Protein 4U3E (pdb70)

InterPro domains:
  IPR012833 Ribonucleoside-triphosphate reductase, anaerobic [PF13597] (77-644)
  IPR012833 Ribonucleoside-triphosphate reductase, anaerobic [TIGR02827] (26-643)
  IPR012833 Ribonucleoside-triphosphate reductase, anaerobic [cd01675] (57-625)

Radius of gyration: 32.03 Å; Cα contacts (8 Å, |Δi|>4): 2270; chains: 2; bounding box: 77×64×97 Å

Secondary structure (DSSP, 8-state):
-EE-----EE----HHHHH--HHHHHH--------SGGG-HHHHHHHHHTHHHHHHHH-TTHHHH---HHHHHHHTTHHHHHHHHHHHHHH-----HHHHHHHHHHHHHTSEEETTGGGTT---EEE--SHHHHHH-STT--SS-PPPP-SHHHHHHHHHHH--GGGS-SS-EEETTTTT--HHHHHHHHHTSS-GGGHHHHHHHHHHHHHHHTTS-SSSSS---EEEEEE-HHHHHHHTTT-B-TTS-BGGGGHHHHHHHHHHHHHHHHHHHHH----SEEEEEEEEETTEETTHHHHHHHHHH-----EEEEEES--GGGTT---------SS-PPTTEEEEEEEEEEHHHHHHHHTT-HHHHHHHHHHHHHHHHHHHHHHHHHHHHHHHTT--HHHHTT--GGGEEEEEEEE-HHHHHH---EEEETTEEEE-HHHHHHHHHHHHHHHHHHHHHHHHHSS-EEEEE---TTHHHHHHHHHHHHHGGG---SS--SSSS----B-HHHHHHHHHHHTGGGTT---EEEE-SS--S-HHHHH---------EEEE---EEETT--EESSSB-TTT-PBEEEE---SSS---HHHHHHHHHHHHSPPPP---TTTT-/--EE--EE----HHHHH--HHHHHH--------SGGG-HHHHHHHHHTTTTS----HHHHHHHTTHHHHHHHHHHHHHH-----HHHHHHHHHHHHHTSEEETTGGGTT---EEE--SHHHHHH-STT--SS-PPPP-SHHHHHHHHHHH--GGGS-SS-EEETTTTT--HHHHHHHHTT-S-GGGHHHHHHHHHHHHHHHTTS-SSSSS---EEEEEE-HHHHHHHTTT-B-TTS-BGGGGHHHHHHHHHHHHHHHHHHHHH----SEEEEEEEEETTEETTHHHHHHHHHH-----EEEEEES--TTT--------SS-PPTTEEEEEEEEEEHHHHHHHHTT-HHHHHHHHHHHHHHHHHHHHHHHHHHHHHHHTT--HHHHTT--GGGEEEEEEEE-HHHHHH---EEEETTEEEE-HHHHHHHHHHHHHHHHHHHHHHHHHSS-EEEEE---TTHHHHHHHHHHHHHGGG---SS--SSSS----B-HHHHHHHHHHHTGGGTT---EEEEBSS--S-HHHHH---------EEEE-PPEE-TT--EESSSB-TTT-PBP-EE---SSS---GGGS-HHIIIIIGGG---BS--

B-factor: mean 24.97, std 10.68, range [9.98, 95.27]

Solvent-accessible surface area: 43387 Å² total

Organism: Thermotoga maritima (strain ATCC 43589 / DSM 3109 / JCM 10099 / NBRC 100826 / MSB8) (NCBI:txid243274)

Structure (mmCIF, N/CA/C/O backbone):
data_4U3E
#
_entry.id   4U3E
#
_cell.length_a   78.313
_cell.length_b   98.768
_cell.length_c   86.556
_cell.angle_alpha   90.00
_cell.angle_beta   111.72
_cell.angle_gamma   90.00
#
_symmetry.space_group_name_H-M   'P 1 21 1'
#
loop_
_entity.id
_entity.type
_entity.pdbx_description
1 polymer 'Ribonucleoside triphosphate reductase'
2 non-polymer 'ZINC ION'
3 non-polymer 'CITRIC ACID'
4 non-polymer GLYCEROL
5 non-polymer 'SODIUM ION'
6 non-polymer 'ACETATE ION'
7 water water
#
loop_
_atom_site.group_PDB
_atom_site.id
_atom_site.type_symbol
_atom_site.label_atom_id
_atom_site.label_alt_id
_atom_site.label_comp_id
_atom_site.label_asym_id
_atom_site.label_entity_id
_atom_site.label_seq_id
_atom_site.pdbx_PDB_ins_code
_atom_site.Cartn_x
_atom_site.Cartn_y
_atom_site.Cartn_z
_atom_site.occupancy
_atom_site.B_iso_or_equiv
_atom_site.auth_seq_id
_atom_site.auth_comp_id
_atom_site.auth_asym_id
_atom_site.auth_atom_id
_atom_site.pdbx_PDB_model_num
ATOM 1 N N . SER A 1 12 ? -33.406 0.660 -20.322 1.00 37.34 -8 SER A N 1
ATOM 2 C CA . SER A 1 12 ? -32.280 1.512 -19.955 1.00 32.06 -8 SER A CA 1
ATOM 3 C C . SER A 1 12 ? -31.779 2.304 -21.159 1.00 26.91 -8 SER A C 1
ATOM 4 O O . SER A 1 12 ? -32.205 2.070 -22.290 1.00 23.09 -8 SER A O 1
ATOM 7 N N . GLY A 1 13 ? -30.866 3.236 -20.910 1.00 22.55 -7 GLY A N 1
ATOM 8 C CA . GLY A 1 13 ? -30.399 4.125 -21.955 1.00 23.77 -7 GLY A CA 1
ATOM 9 C C . GLY A 1 13 ? -31.423 5.217 -22.199 1.00 23.50 -7 GLY A C 1
ATOM 10 O O . GLY A 1 13 ? -32.037 5.732 -21.253 1.00 24.04 -7 GLY A O 1
ATOM 11 N N . LEU A 1 14 ? -31.623 5.562 -23.466 1.00 19.87 -6 LEU A N 1
ATOM 12 C CA . LEU A 1 14 ? -32.582 6.604 -23.819 1.00 21.15 -6 LEU A CA 1
ATOM 13 C C . LEU A 1 14 ? -34.014 6.101 -23.677 1.00 24.49 -6 LEU A C 1
ATOM 14 O O . LEU A 1 14 ? -34.404 5.122 -24.314 1.00 24.93 -6 LEU A O 1
ATOM 19 N N . VAL A 1 15 ? -34.788 6.779 -22.831 1.00 23.28 -5 VAL A N 1
ATOM 20 C CA . VAL A 1 15 ? -36.172 6.404 -22.562 1.00 27.92 -5 VAL A CA 1
ATOM 21 C C . VAL A 1 15 ? -37.127 7.545 -22.891 1.00 29.32 -5 VAL A C 1
ATOM 22 O O . VAL A 1 15 ? -37.119 8.574 -22.214 1.00 26.63 -5 VAL A O 1
ATOM 26 N N . GLY A 1 18 ? -44.852 10.059 -22.750 1.00 55.19 -2 GLY A N 1
ATOM 27 C CA . GLY A 1 18 ? -44.797 11.026 -23.831 1.00 57.67 -2 GLY A CA 1
ATOM 28 C C . GLY A 1 18 ? -44.078 12.289 -23.407 1.00 59.51 -2 GLY A C 1
ATOM 29 O O . GLY A 1 18 ? -44.406 12.869 -22.371 1.00 61.91 -2 GLY A O 1
ATOM 30 N N . SER A 1 19 ? -43.109 12.709 -24.220 1.00 63.44 -1 SER A N 1
ATOM 31 C CA . SER A 1 19 ? -42.185 13.797 -23.890 1.00 65.30 -1 SER A CA 1
ATOM 32 C C . SER A 1 19 ? -41.347 13.425 -22.665 1.00 68.34 -1 SER A C 1
ATOM 33 O O . SER A 1 19 ? -41.400 12.288 -22.194 1.00 73.16 -1 SER A O 1
ATOM 36 N N . HIS A 1 20 ? -40.561 14.382 -22.176 1.00 65.38 0 HIS A N 1
ATOM 37 C CA . HIS A 1 20 ? -39.760 14.214 -20.960 1.00 59.55 0 HIS A CA 1
ATOM 38 C C . HIS A 1 20 ? -38.769 13.074 -21.084 1.00 56.00 0 HIS A C 1
ATOM 39 O O . HIS A 1 20 ? -38.755 12.137 -20.285 1.00 61.03 0 HIS A O 1
ATOM 54 N N . LYS A 1 22 ? -35.594 10.897 -20.822 1.00 30.61 2 LYS A N 1
ATOM 55 C CA . LYS A 1 22 ? -34.548 10.695 -19.829 1.00 28.41 2 LYS A CA 1
ATOM 56 C C . LYS A 1 22 ? -33.520 9.689 -20.318 1.00 20.74 2 LYS A C 1
ATOM 57 O O . LYS A 1 22 ? -33.765 8.932 -21.258 1.00 21.16 2 LYS A O 1
ATOM 63 N N . VAL A 1 23 ? -32.362 9.702 -19.675 1.00 18.60 3 VAL A N 1
ATOM 64 C CA . VAL A 1 23 ? -31.349 8.688 -19.893 1.00 21.49 3 VAL A CA 1
ATOM 65 C C . VAL A 1 23 ? -31.164 7.925 -18.593 1.00 22.54 3 VAL A C 1
ATOM 66 O O . VAL A 1 23 ? -30.953 8.522 -17.538 1.00 23.74 3 VAL A O 1
ATOM 70 N N . GLN A 1 24 ? -31.280 6.605 -18.669 1.00 21.04 4 GLN A N 1
ATOM 71 C CA . GLN A 1 24 ? -31.256 5.767 -17.479 1.00 23.31 4 GLN A CA 1
ATOM 72 C C . GLN A 1 24 ? -30.039 4.848 -17.473 1.00 21.48 4 GLN A C 1
ATOM 73 O O . GLN A 1 24 ? -29.846 4.068 -18.400 1.00 22.41 4 GLN A O 1
ATOM 79 N N . TYR A 1 25 ? -29.207 4.955 -16.442 1.00 20.75 5 TYR A N 1
ATOM 80 C CA . TYR A 1 25 ? -28.080 4.039 -16.291 1.00 19.67 5 TYR A CA 1
ATOM 81 C C . TYR A 1 25 ? -28.486 2.851 -15.418 1.00 19.10 5 TYR A C 1
ATOM 82 O O . TYR A 1 25 ? -29.256 3.000 -14.474 1.00 22.78 5 TYR A O 1
ATOM 91 N N . SER A 1 26 ? -27.954 1.675 -15.736 1.00 18.71 6 SER A N 1
ATOM 92 C CA . SER A 1 26 ? -28.299 0.450 -15.018 1.00 21.28 6 SER A CA 1
ATOM 93 C C . SER A 1 26 ? -27.565 0.294 -13.685 1.00 25.40 6 SER A C 1
ATOM 94 O O . SER A 1 26 ? -26.571 -0.427 -13.603 1.00 34.08 6 SER A O 1
ATOM 97 N N . PHE A 1 27 ? -28.050 0.960 -12.645 1.00 22.40 7 PHE A N 1
ATOM 98 C CA . PHE A 1 27 ? -27.468 0.800 -11.316 1.00 23.56 7 PHE A CA 1
ATOM 99 C C . PHE A 1 27 ? -28.264 -0.203 -10.504 1.00 22.30 7 PHE A C 1
ATOM 100 O O . PHE A 1 27 ? -29.479 -0.318 -10.675 1.00 27.88 7 PHE A O 1
ATOM 108 N N . GLU A 1 28 ? -27.583 -0.913 -9.610 1.00 21.08 8 GLU A N 1
ATOM 109 C CA . GLU A 1 28 ? -28.263 -1.673 -8.571 1.00 24.60 8 GLU A CA 1
ATOM 110 C C . GLU A 1 28 ? -29.109 -0.703 -7.760 1.00 26.91 8 GLU A C 1
ATOM 111 O O . GLU A 1 28 ? -28.693 0.433 -7.522 1.00 26.30 8 GLU A O 1
ATOM 117 N N . ARG A 1 29 ? -30.290 -1.146 -7.341 1.00 24.16 9 ARG A N 1
ATOM 118 C CA . ARG A 1 29 ? -31.198 -0.289 -6.586 1.00 26.79 9 ARG A CA 1
ATOM 119 C C . ARG A 1 29 ? -30.537 0.274 -5.326 1.00 25.15 9 ARG A C 1
ATOM 120 O O . ARG A 1 29 ? -30.745 1.436 -4.979 1.00 26.57 9 ARG A O 1
ATOM 128 N N . GLU A 1 30 ? -29.741 -0.553 -4.652 1.00 23.38 10 GLU A N 1
ATOM 129 C CA . GLU A 1 30 ? -29.029 -0.138 -3.443 1.00 27.15 10 GLU A CA 1
ATOM 130 C C . GLU A 1 30 ? -28.156 1.091 -3.663 1.00 23.42 10 GLU A C 1
ATOM 131 O O . GLU A 1 30 ? -28.059 1.957 -2.796 1.00 24.60 10 GLU A O 1
ATOM 137 N N . PHE A 1 31 ? -27.505 1.155 -4.817 1.00 22.63 11 PHE A N 1
ATOM 138 C CA . PHE A 1 31 ? -26.644 2.288 -5.132 1.00 20.13 11 PHE A CA 1
ATOM 139 C C . PHE A 1 31 ? -27.467 3.530 -5.446 1.00 18.62 11 PHE A C 1
ATOM 140 O O . PHE A 1 31 ? -27.106 4.631 -5.044 1.00 20.09 11 PHE A O 1
ATOM 148 N N . GLU A 1 32 ? -28.559 3.358 -6.188 1.00 21.90 12 GLU A N 1
ATOM 149 C CA . GLU A 1 32 ? -29.458 4.476 -6.460 1.00 23.98 12 GLU A CA 1
ATOM 150 C C . GLU A 1 32 ? -29.994 5.050 -5.161 1.00 23.50 12 GLU A C 1
ATOM 151 O O . GLU A 1 32 ? -30.068 6.266 -4.988 1.00 27.49 12 GLU A O 1
ATOM 157 N N . GLU A 1 33 ? -30.362 4.159 -4.248 1.00 25.03 13 GLU A N 1
ATOM 158 C CA . GLU A 1 33 ? -30.872 4.557 -2.944 1.00 26.14 13 GLU A CA 1
ATOM 159 C C . GLU A 1 33 ? -29.797 5.260 -2.125 1.00 26.42 13 GLU A C 1
ATOM 160 O O . GLU A 1 33 ? -30.082 6.225 -1.421 1.00 27.56 13 GLU A O 1
ATOM 166 N N . LEU A 1 34 ? -28.563 4.771 -2.217 1.00 24.40 14 LEU A N 1
ATOM 167 C CA . LEU A 1 34 ? -27.443 5.421 -1.547 1.00 25.15 14 LEU A CA 1
ATOM 168 C C . LEU A 1 34 ? -27.265 6.839 -2.070 1.00 23.08 14 LEU A C 1
ATOM 169 O O . LEU A 1 34 ? -27.096 7.776 -1.295 1.00 25.68 14 LEU A O 1
ATOM 182 N N . SER A 1 36 ? -29.441 8.723 -3.761 1.00 25.72 16 SER A N 1
ATOM 183 C CA . SER A 1 36 ? -30.608 9.529 -3.421 1.00 26.53 16 SER A CA 1
ATOM 184 C C . SER A 1 36 ? -30.535 10.025 -1.984 1.00 26.82 16 SER A C 1
ATOM 185 O O . SER A 1 36 ? -30.856 11.180 -1.693 1.00 28.59 16 SER A O 1
ATOM 188 N N . ASP A 1 37 ? -30.108 9.141 -1.087 1.00 24.80 17 ASP A N 1
ATOM 189 C CA . ASP A 1 37 ? -30.015 9.474 0.328 1.00 27.61 17 ASP A CA 1
ATOM 190 C C . ASP A 1 37 ? -28.926 10.514 0.589 1.00 27.80 17 ASP A C 1
ATOM 191 O O . ASP A 1 37 ? -29.069 11.369 1.465 1.00 28.51 17 ASP A O 1
ATOM 196 N N . LEU A 1 38 ? -27.840 10.443 -0.175 1.00 25.48 18 LEU A N 1
ATOM 197 C CA . LEU A 1 38 ? -26.734 11.378 0.002 1.00 24.77 18 LEU A CA 1
ATOM 198 C C . LEU A 1 38 ? -27.098 12.762 -0.516 1.00 24.42 18 LEU A C 1
ATOM 199 O O . LEU A 1 38 ? -26.676 13.777 0.038 1.00 27.00 18 LEU A O 1
ATOM 204 N N . LEU A 1 39 ? -27.879 12.797 -1.588 1.00 27.02 19 LEU A N 1
ATOM 205 C CA . LEU A 1 39 ? -28.328 14.055 -2.163 1.00 29.25 19 LEU A CA 1
ATOM 206 C C . LEU A 1 39 ? -29.257 14.790 -1.192 1.00 31.14 19 LEU A C 1
ATOM 207 O O . LEU A 1 39 ? -29.171 16.008 -1.038 1.00 33.46 19 LEU A O 1
ATOM 212 N N . SER A 1 40 ? -30.136 14.043 -0.530 1.00 28.99 20 SER A N 1
ATOM 213 C CA . SER A 1 40 ? -31.031 14.614 0.471 1.00 31.44 20 SER A CA 1
ATOM 214 C C . SER A 1 40 ? -30.246 15.109 1.680 1.00 29.73 20 SER A C 1
ATOM 215 O O . SER A 1 40 ? -30.555 16.155 2.251 1.00 33.08 20 SER A O 1
ATOM 218 N N . LYS A 1 41 ? -29.229 14.349 2.065 1.00 26.48 21 LYS A N 1
ATOM 219 C CA . LYS A 1 41 ? -28.410 14.699 3.222 1.00 26.41 21 LYS A CA 1
ATOM 220 C C . LYS A 1 41 ? -27.546 15.933 2.988 1.00 29.28 21 LYS A C 1
ATOM 221 O O . LYS A 1 41 ? -27.414 16.774 3.876 1.00 33.41 21 LYS A O 1
ATOM 227 N N . TYR A 1 42 ? -26.947 16.036 1.806 1.00 28.78 22 TYR A N 1
ATOM 228 C CA . TYR A 1 42 ? -25.963 17.091 1.559 1.00 30.85 22 TYR A CA 1
ATOM 229 C C . TYR A 1 42 ? -26.473 18.217 0.666 1.00 33.80 22 TYR A C 1
ATOM 230 O O . TYR A 1 42 ? -25.982 19.342 0.745 1.00 32.40 22 TYR A O 1
ATOM 239 N N . GLY A 1 43 ? -27.451 17.920 -0.184 1.00 34.14 23 GLY A N 1
ATOM 240 C CA . GLY A 1 43 ? -27.983 18.924 -1.088 1.00 34.26 23 GLY A CA 1
ATOM 241 C C . GLY A 1 43 ? -27.377 18.845 -2.477 1.00 32.08 23 GLY A C 1
ATOM 242 O O . GLY A 1 43 ? -26.283 18.307 -2.659 1.00 29.24 23 GLY A O 1
ATOM 243 N N . TYR A 1 44 ? -28.093 19.388 -3.458 1.00 31.32 24 TYR A N 1
ATOM 244 C CA . TYR A 1 44 ? -27.653 19.369 -4.850 1.00 31.43 24 TYR A CA 1
ATOM 245 C C . TYR A 1 44 ? -26.292 20.035 -5.038 1.00 28.28 24 TYR A C 1
ATOM 246 O O . TYR A 1 44 ? -25.510 19.624 -5.891 1.00 27.92 24 TYR A O 1
ATOM 248 N N . GLU A 1 45 ? -26.011 21.056 -4.234 1.00 30.09 25 GLU A N 1
ATOM 249 C CA . GLU A 1 45 ? -24.760 21.805 -4.353 1.00 30.66 25 GLU A CA 1
ATOM 250 C C . GLU A 1 45 ? -23.541 20.919 -4.119 1.00 26.96 25 GLU A C 1
ATOM 251 O O . GLU A 1 45 ? -22.498 21.100 -4.747 1.00 29.15 25 GLU A O 1
ATOM 265 N N . PHE A 1 47 ? -23.312 17.623 -4.821 1.00 24.35 27 PHE A N 1
ATOM 266 C CA . PHE A 1 47 ? -23.091 16.831 -6.032 1.00 21.17 27 PHE A CA 1
ATOM 267 C C . PHE A 1 47 ? -22.551 17.686 -7.175 1.00 21.60 27 PHE A C 1
ATOM 268 O O . PHE A 1 47 ? -21.699 17.243 -7.943 1.00 19.97 27 PHE A O 1
ATOM 276 N N . GLN A 1 48 ? -23.046 18.915 -7.278 1.00 23.32 28 GLN A N 1
ATOM 277 C CA . GLN A 1 48 ? -22.580 19.845 -8.294 1.00 24.99 28 GLN A CA 1
ATOM 278 C C . GLN A 1 48 ? -21.096 20.134 -8.098 1.00 24.95 28 GLN A C 1
ATOM 279 O O . GLN A 1 48 ? -20.313 20.127 -9.053 1.00 23.16 28 GLN A O 1
ATOM 293 N N . ASP A 1 50 ? -18.980 18.208 -6.684 1.00 20.79 30 ASP A N 1
ATOM 294 C CA . ASP A 1 50 ? -18.207 16.998 -6.933 1.00 19.19 30 ASP A CA 1
ATOM 295 C C . ASP A 1 50 ? -18.126 16.636 -8.420 1.00 21.67 30 ASP A C 1
ATOM 296 O O . ASP A 1 50 ? -17.376 15.739 -8.799 1.00 21.36 30 ASP A O 1
ATOM 301 N N . GLY A 1 51 ? -18.895 17.328 -9.255 1.00 23.06 31 GLY A N 1
ATOM 302 C CA . GLY A 1 51 ? -18.899 17.052 -10.682 1.00 20.53 31 GLY A CA 1
ATOM 303 C C . GLY A 1 51 ? -19.968 16.055 -11.098 1.00 18.64 31 GLY A C 1
ATOM 304 O O . GLY A 1 51 ? -19.911 15.486 -12.194 1.00 20.58 31 GLY A O 1
ATOM 305 N N . LEU A 1 52 ? -20.943 15.844 -10.219 1.00 16.91 32 LEU A N 1
ATOM 306 C CA . LEU A 1 52 ? -22.016 14.883 -10.465 1.00 16.59 32 LEU A CA 1
ATOM 307 C C . LEU A 1 52 ? -23.369 15.580 -10.464 1.00 19.16 32 LEU A C 1
ATOM 308 O O . LEU A 1 52 ? -24.377 15.019 -10.022 1.00 20.34 32 LEU A O 1
ATOM 313 N N . GLY A 1 53 ? -23.376 16.810 -10.968 1.00 20.45 33 GLY A N 1
ATOM 314 C CA . GLY A 1 53 ? -24.589 17.599 -11.057 1.00 21.22 33 GLY A CA 1
ATOM 315 C C . GLY A 1 53 ? -25.010 17.786 -12.499 1.00 22.06 33 GLY A C 1
ATOM 316 O O . GLY A 1 53 ? -25.258 16.812 -13.214 1.00 19.00 33 GLY A O 1
ATOM 317 N N . ASP A 1 54 ? -25.083 19.034 -12.946 1.00 19.83 34 ASP A N 1
ATOM 318 C CA . ASP A 1 54 ? -25.514 19.270 -14.318 1.00 20.63 34 ASP A CA 1
ATOM 319 C C . ASP A 1 54 ? -24.390 19.016 -15.320 1.00 19.87 34 ASP A C 1
ATOM 320 O O . ASP A 1 54 ? -24.599 19.165 -16.521 1.00 19.19 34 ASP A O 1
ATOM 325 N N . GLN A 1 55 ? -23.212 18.610 -14.836 1.00 16.95 35 GLN A N 1
ATOM 326 C CA . GLN A 1 55 ? -22.103 18.265 -15.730 1.00 16.75 35 GLN A CA 1
ATOM 327 C C . GLN A 1 55 ? -22.431 17.058 -16.606 1.00 14.88 35 GLN A C 1
ATOM 328 O O . GLN A 1 55 ? -21.826 16.863 -17.660 1.00 15.93 35 GLN A O 1
ATOM 334 N N . LEU A 1 56 ? -23.384 16.242 -16.166 1.00 16.51 36 LEU A N 1
ATOM 335 C CA . LEU A 1 56 ? -23.787 15.070 -16.943 1.00 15.16 36 LEU A CA 1
ATOM 336 C C . LEU A 1 56 ? -24.825 15.410 -18.021 1.00 15.32 36 LEU A C 1
ATOM 337 O O . LEU A 1 56 ? -25.191 14.555 -18.821 1.00 18.41 36 LEU A O 1
ATOM 342 N N . ASP A 1 57 ? -25.290 16.657 -18.032 1.00 13.48 37 ASP A N 1
ATOM 343 C CA . ASP A 1 57 ? -26.176 17.152 -19.088 1.00 15.76 37 ASP A CA 1
ATOM 344 C C . ASP A 1 57 ? -25.361 17.400 -20.355 1.00 14.38 37 ASP A C 1
ATOM 345 O O . ASP A 1 57 ? -24.743 18.453 -20.511 1.00 16.65 37 ASP A O 1
ATOM 350 N N . VAL A 1 58 ? -25.356 16.417 -21.247 1.00 15.14 38 VAL A N 1
ATOM 351 C CA . VAL A 1 58 ? -24.547 16.474 -22.463 1.00 17.98 38 VAL A CA 1
ATOM 352 C C . VAL A 1 58 ? -24.882 17.685 -23.337 1.00 14.82 38 VAL A C 1
ATOM 353 O O . VAL A 1 58 ? -23.987 18.282 -23.944 1.00 14.60 38 VAL A O 1
ATOM 357 N N . VAL A 1 59 ? -26.158 18.062 -23.397 1.00 14.82 39 VAL A N 1
ATOM 358 C CA . VAL A 1 59 ? -26.542 19.210 -24.211 1.00 15.53 39 VAL A CA 1
ATOM 359 C C . VAL A 1 59 ? -26.033 20.509 -23.598 1.00 16.34 39 VAL A C 1
ATOM 360 O O . VAL A 1 59 ? -25.417 21.323 -24.290 1.00 17.26 39 VAL A O 1
ATOM 364 N N . LYS A 1 60 ? -26.269 20.699 -22.302 1.00 15.80 40 LYS A N 1
ATOM 365 C CA . LYS A 1 60 ? -25.778 21.894 -21.619 1.00 17.86 40 LYS A CA 1
ATOM 366 C C . LYS A 1 60 ? -24.255 21.947 -21.612 1.00 16.88 40 LYS A C 1
ATOM 367 O O . LYS A 1 60 ? -23.659 23.008 -21.815 1.00 18.16 40 LYS A O 1
ATOM 373 N N . PHE A 1 61 ? -23.622 20.800 -21.385 1.00 15.13 41 PHE A N 1
ATOM 374 C CA . PHE A 1 61 ? -22.164 20.747 -21.360 1.00 16.38 41 PHE A CA 1
ATOM 375 C C . PHE A 1 61 ? -21.616 21.227 -22.701 1.00 16.63 41 PHE A C 1
ATOM 376 O O . PHE A 1 61 ? -20.668 22.022 -22.765 1.00 17.30 41 PHE A O 1
ATOM 384 N N . THR A 1 62 ? -22.225 20.738 -23.777 1.00 14.42 42 THR A N 1
ATOM 385 C CA . THR A 1 62 ? -21.734 21.042 -25.108 1.00 14.69 42 THR A CA 1
ATOM 386 C C . THR A 1 62 ? -21.956 22.511 -25.446 1.00 16.11 42 THR A C 1
ATOM 387 O O . THR A 1 62 ? -21.045 23.174 -25.948 1.00 16.83 42 THR A O 1
ATOM 391 N N . GLU A 1 63 ? -23.156 23.027 -25.173 1.00 15.65 43 GLU A N 1
ATOM 392 C CA . GLU A 1 63 ? -23.441 24.421 -25.518 1.00 15.65 43 GLU A CA 1
ATOM 393 C C . GLU A 1 63 ? -22.570 25.382 -24.699 1.00 21.22 43 GLU A C 1
ATOM 394 O O . GLU A 1 63 ? -22.146 26.416 -25.213 1.00 22.06 43 GLU A O 1
ATOM 400 N N . ASP A 1 64 ? -22.282 25.037 -23.442 1.00 18.52 44 ASP A N 1
ATOM 401 C CA . ASP A 1 64 ? -21.352 25.839 -22.637 1.00 19.17 44 ASP A CA 1
ATOM 402 C C . ASP A 1 64 ? -19.931 25.783 -23.210 1.00 19.28 44 ASP A C 1
ATOM 403 O O . ASP A 1 64 ? -19.266 26.810 -23.347 1.00 21.81 44 ASP A O 1
ATOM 408 N N . PHE A 1 65 ? -19.468 24.576 -23.527 1.00 16.36 45 PHE A N 1
ATOM 409 C CA . PHE A 1 65 ? -18.121 24.371 -24.059 1.00 17.15 45 PHE A CA 1
ATOM 410 C C . PHE A 1 65 ? -17.853 25.203 -25.315 1.00 22.72 45 PHE A C 1
ATOM 411 O O . PHE A 1 65 ? -16.810 25.845 -25.434 1.00 20.40 45 PHE A O 1
ATOM 419 N N . VAL A 1 66 ? -18.788 25.190 -26.260 1.00 18.15 46 VAL A N 1
ATOM 420 C CA . VAL A 1 66 ? -18.527 25.817 -27.554 1.00 20.15 46 VAL A CA 1
ATOM 421 C C . VAL A 1 66 ? -18.607 27.337 -27.473 1.00 24.30 46 VAL A C 1
ATOM 422 O O . VAL A 1 66 ? -18.202 28.032 -28.406 1.00 25.00 46 VAL A O 1
ATOM 426 N N . ARG A 1 67 ? -19.107 27.847 -26.351 1.00 21.43 47 ARG A N 1
ATOM 427 C CA . ARG A 1 67 ? -19.293 29.287 -26.172 1.00 24.61 47 ARG A CA 1
ATOM 428 C C . ARG A 1 67 ? -18.143 29.929 -25.396 1.00 27.34 47 ARG A C 1
ATOM 429 O O . ARG A 1 67 ? -18.122 31.145 -25.221 1.00 30.17 47 ARG A O 1
ATOM 437 N N . ARG A 1 68 ? -17.193 29.120 -24.933 1.00 23.35 48 ARG A N 1
ATOM 438 C CA . ARG A 1 68 ? -16.150 29.611 -24.026 1.00 26.51 48 ARG A CA 1
ATOM 439 C C . ARG A 1 68 ? -15.151 30.555 -24.687 1.00 28.05 48 ARG A C 1
ATOM 440 O O . ARG A 1 68 ? -14.578 31.414 -24.018 1.00 25.26 48 ARG A O 1
ATOM 448 N N . GLY A 1 69 ? -14.937 30.385 -25.989 1.00 30.07 49 GLY A N 1
ATOM 449 C CA . GLY A 1 69 ? -13.932 31.142 -26.720 1.00 27.36 49 GLY A CA 1
ATOM 450 C C . GLY A 1 69 ? -13.997 32.651 -26.571 1.00 24.60 49 GLY A C 1
ATOM 451 O O . GLY A 1 69 ? -12.991 33.300 -26.258 1.00 25.61 49 GLY A O 1
ATOM 452 N N . ILE A 1 70 ? -15.174 33.221 -26.793 1.00 21.71 50 ILE A N 1
ATOM 453 C CA . ILE A 1 70 ? -15.325 34.670 -26.723 1.00 23.93 50 ILE A CA 1
ATOM 454 C C . ILE A 1 70 ? -15.237 35.158 -25.277 1.00 22.81 50 ILE A C 1
ATOM 455 O O . ILE A 1 70 ? -14.834 36.298 -25.018 1.00 23.16 50 ILE A O 1
ATOM 460 N N . ILE A 1 71 ? -15.601 34.299 -24.329 1.00 24.31 51 ILE A N 1
ATOM 461 C CA . ILE A 1 71 ? -15.461 34.651 -22.922 1.00 23.73 51 ILE A CA 1
ATOM 462 C C . ILE A 1 71 ? -13.976 34.751 -22.578 1.00 19.37 51 ILE A C 1
ATOM 463 O O . ILE A 1 71 ? -13.532 35.722 -21.973 1.00 21.02 51 ILE A O 1
ATOM 468 N N . GLU A 1 72 ? -13.212 33.745 -22.986 1.00 17.56 52 GLU A N 1
ATOM 469 C CA . GLU A 1 72 ? -11.769 33.743 -22.761 1.00 20.33 52 GLU A CA 1
ATOM 470 C C . GLU A 1 72 ? -11.080 34.926 -23.443 1.00 19.85 52 GLU A C 1
ATOM 471 O O . GLU A 1 72 ? -10.189 35.546 -22.860 1.00 21.84 52 GLU A O 1
ATOM 477 N N . SER A 1 73 ? -11.501 35.244 -24.667 1.00 19.94 53 SER A N 1
ATOM 478 C CA . SER A 1 73 ? -10.971 36.407 -25.389 1.00 21.45 53 SER A CA 1
ATOM 479 C C . SER A 1 73 ? -11.255 37.707 -24.647 1.00 25.77 53 SER A C 1
ATOM 480 O O . SER A 1 73 ? -10.468 38.661 -24.699 1.00 24.68 53 SER A O 1
ATOM 483 N N . THR A 1 74 ? -12.395 37.745 -23.966 1.00 21.57 54 THR A N 1
ATOM 484 C CA . THR A 1 74 ? -12.816 38.932 -23.241 1.00 19.83 54 THR A CA 1
ATOM 485 C C . THR A 1 74 ? -11.952 39.204 -22.005 1.00 20.37 54 THR A C 1
ATOM 486 O O . THR A 1 74 ? -11.668 40.355 -21.671 1.00 23.15 54 THR A O 1
ATOM 490 N N . ILE A 1 75 ? -11.518 38.139 -21.346 1.00 18.69 55 ILE A N 1
ATOM 491 C CA . ILE A 1 75 ? -10.913 38.278 -20.022 1.00 19.33 55 ILE A CA 1
ATOM 492 C C . ILE A 1 75 ? -9.436 37.894 -19.945 1.00 24.83 55 ILE A C 1
ATOM 493 O O . ILE A 1 75 ? -8.791 38.136 -18.926 1.00 28.58 55 ILE A O 1
ATOM 498 N N . ASP A 1 76 ? -8.900 37.291 -21.001 1.00 23.58 56 ASP A N 1
ATOM 499 C CA . ASP A 1 76 ? -7.542 36.742 -20.932 1.00 27.14 56 ASP A CA 1
ATOM 500 C C . ASP A 1 76 ? -6.693 37.212 -22.110 1.00 28.60 56 ASP A C 1
ATOM 501 O O . ASP A 1 76 ? -6.997 36.919 -23.265 1.00 28.79 56 ASP A O 1
ATOM 506 N N . ALA A 1 77 ? -5.631 37.952 -21.800 1.00 29.90 57 ALA A N 1
ATOM 507 C CA . ALA A 1 77 ? -4.730 38.498 -22.810 1.00 27.82 57 ALA A CA 1
ATOM 508 C C . ALA A 1 77 ? -4.015 37.403 -23.599 1.00 27.88 57 ALA A C 1
ATOM 509 O O . ALA A 1 77 ? -3.591 37.623 -24.733 1.00 31.04 57 ALA A O 1
ATOM 511 N N . ASN A 1 78 ? -3.886 36.226 -22.994 1.00 28.38 58 ASN A N 1
ATOM 512 C CA . ASN A 1 78 ? -3.225 35.096 -23.643 1.00 28.99 58 ASN A CA 1
ATOM 513 C C . ASN A 1 78 ? -4.212 34.044 -24.162 1.00 28.85 58 ASN A C 1
ATOM 514 O O . ASN A 1 78 ? -3.850 32.880 -24.338 1.00 29.67 58 ASN A O 1
ATOM 519 N N . ALA A 1 79 ? -5.454 34.458 -24.411 1.00 25.84 59 ALA A N 1
ATOM 520 C CA . ALA A 1 79 ? -6.470 33.546 -24.938 1.00 25.56 59 ALA A CA 1
ATOM 521 C C . ALA A 1 79 ? -6.036 32.917 -26.259 1.00 29.69 59 ALA A C 1
ATOM 522 O O . ALA A 1 79 ? -6.295 31.737 -26.511 1.00 31.29 59 ALA A O 1
ATOM 524 N N . ASN A 1 80 ? -5.379 33.715 -27.099 1.00 32.08 60 ASN A N 1
ATOM 525 C CA . ASN A 1 80 ? -4.941 33.268 -28.423 1.00 35.36 60 ASN A CA 1
ATOM 526 C C . ASN A 1 80 ? -3.987 32.077 -28.356 1.00 33.07 60 ASN A C 1
ATOM 527 O O . ASN A 1 80 ? -3.911 31.278 -29.288 1.00 34.08 60 ASN A O 1
ATOM 532 N N . VAL A 1 81 ? -3.262 31.965 -27.249 1.00 27.78 61 VAL A N 1
ATOM 533 C CA . VAL A 1 81 ? -2.356 30.843 -27.043 1.00 27.06 61 VAL A CA 1
ATOM 534 C C . VAL A 1 81 ? -3.094 29.678 -26.393 1.00 30.83 61 VAL A C 1
ATOM 535 O O . VAL A 1 81 ? -2.853 28.517 -26.721 1.00 35.95 61 VAL A O 1
ATOM 539 N N . ARG A 1 82 ? -4.015 30.006 -25.489 1.00 31.69 62 ARG A N 1
ATOM 540 C CA . ARG A 1 82 ? -4.698 29.013 -24.659 1.00 31.73 62 ARG A CA 1
ATOM 541 C C . ARG A 1 82 ? -5.917 28.370 -25.330 1.00 30.29 62 ARG A C 1
ATOM 542 O O . ARG A 1 82 ? -6.478 27.414 -24.792 1.00 28.47 62 ARG A O 1
ATOM 550 N N . VAL A 1 83 ? -6.316 28.892 -26.490 1.00 29.53 63 VAL A N 1
ATOM 551 C CA . VAL A 1 83 ? -7.584 28.510 -27.128 1.00 27.34 63 VAL A CA 1
ATOM 552 C C . VAL A 1 83 ? -7.757 26.996 -27.326 1.00 26.24 63 VAL A C 1
ATOM 553 O O . VAL A 1 83 ? -6.896 26.304 -27.869 1.00 28.10 63 VAL A O 1
ATOM 557 N N . THR A 1 84 ? -8.894 26.500 -26.855 1.00 21.26 64 THR A N 1
ATOM 558 C CA . THR A 1 84 ? -9.249 25.094 -26.939 1.00 21.25 64 THR A CA 1
ATOM 559 C C . THR A 1 84 ? -9.799 24.748 -28.328 1.00 22.53 64 THR A C 1
ATOM 560 O O . THR A 1 84 ? -10.542 25.539 -28.897 1.00 25.26 64 THR A O 1
ATOM 564 N N . ASN A 1 85 ? -9.448 23.591 -28.888 1.00 19.10 65 ASN A N 1
ATOM 565 C CA . ASN A 1 85 ? -10.116 23.169 -30.125 1.00 18.77 65 ASN A CA 1
ATOM 566 C C . ASN A 1 85 ? -11.018 21.952 -29.888 1.00 15.97 65 ASN A C 1
ATOM 567 O O . ASN A 1 85 ? -11.159 21.488 -28.760 1.00 17.88 65 ASN A O 1
ATOM 572 N N . ILE A 1 86 ? -11.643 21.450 -30.952 1.00 14.71 66 ILE A N 1
ATOM 573 C CA . ILE A 1 86 ? -12.682 20.429 -30.814 1.00 14.07 66 ILE A CA 1
ATOM 574 C C . ILE A 1 86 ? -12.164 19.104 -30.234 1.00 16.23 66 ILE A C 1
ATOM 575 O O . ILE A 1 86 ? -12.939 18.338 -29.660 1.00 14.92 66 ILE A O 1
ATOM 580 N N . SER A 1 87 ? -10.866 18.835 -30.362 1.00 16.58 67 SER A N 1
ATOM 581 C CA . SER A 1 87 ? -10.315 17.576 -29.854 1.00 14.94 67 SER A CA 1
ATOM 582 C C . SER A 1 87 ? -10.521 17.460 -28.341 1.00 14.49 67 SER A C 1
ATOM 583 O O . SER A 1 87 ? -10.683 16.360 -27.809 1.00 18.88 67 SER A O 1
ATOM 586 N N . THR A 1 88 ? -10.539 18.599 -27.658 1.00 14.24 68 THR A N 1
ATOM 587 C CA . THR A 1 88 ? -10.735 18.620 -26.214 1.00 15.85 68 THR A CA 1
ATOM 588 C C . THR A 1 88 ? -12.174 18.246 -25.871 1.00 19.25 68 THR A C 1
ATOM 589 O O . THR A 1 88 ? -12.431 17.591 -24.857 1.00 17.63 68 THR A O 1
ATOM 593 N N . TYR A 1 89 ? -13.107 18.639 -26.733 1.00 13.79 69 TYR A N 1
ATOM 594 C CA . TYR A 1 89 ? -14.514 18.333 -26.489 1.00 15.90 69 TYR A CA 1
ATOM 595 C C . TYR A 1 89 ? -14.747 16.838 -26.248 1.00 14.81 69 TYR A C 1
ATOM 596 O O . TYR A 1 89 ? -15.422 16.450 -25.293 1.00 17.62 69 TYR A O 1
ATOM 605 N N . PHE A 1 90 ? -14.176 15.999 -27.105 1.00 16.61 70 PHE A N 1
ATOM 606 C CA . PHE A 1 90 ? -14.454 14.565 -27.046 1.00 19.25 70 PHE A CA 1
ATOM 607 C C . PHE A 1 90 ? -13.783 13.891 -25.855 1.00 21.16 70 PHE A C 1
ATOM 608 O O . PHE A 1 90 ? -14.169 12.798 -25.438 1.00 22.84 70 PHE A O 1
ATOM 616 N N . ILE A 1 91 ? -12.786 14.558 -25.293 1.00 16.18 71 ILE A N 1
ATOM 617 C CA . ILE A 1 91 ? -12.145 14.055 -24.092 1.00 17.75 71 ILE A CA 1
ATOM 618 C C . ILE A 1 91 ? -12.934 14.483 -22.856 1.00 17.51 71 ILE A C 1
ATOM 619 O O . ILE A 1 91 ? -13.125 13.693 -21.936 1.00 23.40 71 ILE A O 1
ATOM 624 N N . GLU A 1 92 ? -13.445 15.710 -22.857 1.00 14.07 72 GLU A N 1
ATOM 625 C CA . GLU A 1 92 ? -14.093 16.245 -21.666 1.00 13.84 72 GLU A CA 1
ATOM 626 C C . GLU A 1 92 ? -15.543 15.806 -21.495 1.00 17.43 72 GLU A C 1
ATOM 627 O O . GLU A 1 92 ? -16.012 15.670 -20.365 1.00 17.17 72 GLU A O 1
ATOM 633 N N . ILE A 1 93 ? -16.243 15.585 -22.605 1.00 16.15 73 ILE A N 1
ATOM 634 C CA . ILE A 1 93 ? -17.695 15.363 -22.556 1.00 15.93 73 ILE A CA 1
ATOM 635 C C . ILE A 1 93 ? -18.073 14.144 -21.700 1.00 15.79 73 ILE A C 1
ATOM 636 O O . ILE A 1 93 ? -19.101 14.147 -21.015 1.00 17.29 73 ILE A O 1
ATOM 641 N N . SER A 1 94 ? -17.236 13.115 -21.721 1.00 15.67 74 SER A N 1
ATOM 642 C CA . SER A 1 94 ? -17.582 11.861 -21.065 1.00 16.57 74 SER A CA 1
ATOM 643 C C . SER A 1 94 ? -17.022 11.732 -19.655 1.00 15.08 74 SER A C 1
ATOM 644 O O . SER A 1 94 ? -17.365 10.787 -18.941 1.00 14.72 74 SER A O 1
ATOM 647 N N . LYS A 1 95 ? -16.165 12.665 -19.244 1.00 14.43 75 LYS A N 1
ATOM 648 C CA . LYS A 1 95 ? -15.530 12.549 -17.922 1.00 12.59 75 LYS A CA 1
ATOM 649 C C . LYS A 1 95 ? -16.514 12.453 -16.746 1.00 12.15 75 LYS A C 1
ATOM 650 O O . LYS A 1 95 ? -16.315 11.620 -15.873 1.00 15.09 75 LYS A O 1
ATOM 656 N N . PRO A 1 96 ? -17.574 13.290 -16.712 1.00 14.64 76 PRO A N 1
ATOM 657 C CA . PRO A 1 96 ? -18.509 13.118 -15.590 1.00 14.85 76 PRO A CA 1
ATOM 658 C C . PRO A 1 96 ? -19.160 11.739 -15.585 1.00 16.86 76 PRO A C 1
ATOM 659 O O . PRO A 1 96 ? -19.442 11.203 -14.513 1.00 17.15 76 PRO A O 1
ATOM 663 N N . HIS A 1 97 ? -19.393 11.185 -16.776 1.00 14.07 77 HIS A N 1
ATOM 664 C CA . HIS A 1 97 ? -20.050 9.889 -16.916 1.00 16.10 77 HIS A CA 1
ATOM 665 C C . HIS A 1 97 ? -19.131 8.733 -16.546 1.00 17.08 77 HIS A C 1
ATOM 666 O O . HIS A 1 97 ? -19.576 7.756 -15.928 1.00 14.12 77 HIS A O 1
ATOM 673 N N . THR A 1 98 ? -17.848 8.833 -16.898 1.00 13.57 78 THR A N 1
ATOM 674 C CA . THR A 1 98 ? -16.946 7.726 -16.590 1.00 15.16 78 THR A CA 1
ATOM 675 C C . THR A 1 98 ? -16.481 7.830 -15.134 1.00 13.32 78 THR A C 1
ATOM 676 O O . THR A 1 98 ? -16.082 6.829 -14.535 1.00 14.61 78 THR A O 1
ATOM 680 N N . TYR A 1 99 ? -16.556 9.029 -14.559 1.00 14.90 79 TYR A N 1
ATOM 681 C CA . TYR A 1 99 ? -16.406 9.171 -13.116 1.00 12.54 79 TYR A CA 1
ATOM 682 C C . TYR A 1 99 ? -17.577 8.491 -12.412 1.00 14.71 79 TYR A C 1
ATOM 683 O O . TYR A 1 99 ? -17.376 7.698 -11.493 1.00 15.62 79 TYR A O 1
ATOM 692 N N . LEU A 1 100 ? -18.801 8.793 -12.837 1.00 12.69 80 LEU A N 1
ATOM 693 C CA . LEU A 1 100 ? -19.954 8.173 -12.193 1.00 12.73 80 LEU A CA 1
ATOM 694 C C . LEU A 1 100 ? -19.873 6.650 -12.303 1.00 15.23 80 LEU A C 1
ATOM 695 O O . LEU A 1 100 ? -20.116 5.942 -11.317 1.00 14.22 80 LEU A O 1
ATOM 700 N N . TYR A 1 101 ? -19.508 6.150 -13.485 1.00 15.05 81 TYR A N 1
ATOM 701 C CA . TYR A 1 101 ? -19.315 4.714 -13.657 1.00 14.76 81 TYR A CA 1
ATOM 702 C C . TYR A 1 101 ? -18.238 4.198 -12.706 1.00 14.51 81 TYR A C 1
ATOM 703 O O . TYR A 1 101 ? -18.415 3.167 -12.060 1.00 13.99 81 TYR A O 1
ATOM 712 N N . SER A 1 102 ? -17.110 4.901 -12.641 1.00 14.04 82 SER A N 1
ATOM 713 C CA . SER A 1 102 ? -15.995 4.447 -11.818 1.00 13.53 82 SER A CA 1
ATOM 714 C C . SER A 1 102 ? -16.365 4.424 -10.333 1.00 14.27 82 SER A C 1
ATOM 715 O O . SER A 1 102 ? -16.047 3.471 -9.629 1.00 16.14 82 SER A O 1
ATOM 718 N N . LEU A 1 103 ? -17.056 5.462 -9.871 1.00 13.16 83 LEU A N 1
ATOM 719 C CA . LEU A 1 103 ? -17.512 5.510 -8.485 1.00 14.54 83 LEU A CA 1
ATOM 720 C C . LEU A 1 103 ? -18.402 4.304 -8.178 1.00 16.12 83 LEU A C 1
ATOM 721 O O . LEU A 1 103 ? -18.226 3.621 -7.162 1.00 16.30 83 LEU A O 1
ATOM 726 N N . TYR A 1 104 ? -19.339 4.034 -9.082 1.00 15.24 84 TYR A N 1
ATOM 727 C CA . TYR A 1 104 ? -20.239 2.888 -8.957 1.00 15.39 84 TYR A CA 1
ATOM 728 C C . TYR A 1 104 ? -19.499 1.552 -8.925 1.00 17.59 84 TYR A C 1
ATOM 729 O O . TYR A 1 104 ? -19.778 0.701 -8.071 1.00 17.59 84 TYR A O 1
ATOM 738 N N . ARG A 1 105 ? -18.568 1.366 -9.861 1.00 15.38 85 ARG A N 1
ATOM 739 C CA . ARG A 1 105 ? -17.832 0.110 -9.966 1.00 13.11 85 ARG A CA 1
ATOM 740 C C . ARG A 1 105 ? -16.954 -0.116 -8.733 1.00 15.71 85 ARG A C 1
ATOM 741 O O . ARG A 1 105 ? -16.805 -1.239 -8.259 1.00 17.07 85 ARG A O 1
ATOM 749 N N . ILE A 1 106 ? -16.365 0.959 -8.218 1.00 13.44 86 ILE A N 1
ATOM 750 C CA . ILE A 1 106 ? -15.589 0.869 -6.985 1.00 13.02 86 ILE A CA 1
ATOM 751 C C . ILE A 1 106 ? -16.505 0.525 -5.803 1.00 14.72 86 ILE A C 1
ATOM 752 O O . ILE A 1 106 ? -16.159 -0.309 -4.967 1.00 17.00 86 ILE A O 1
ATOM 757 N N . TRP A 1 107 ? -17.687 1.135 -5.757 1.00 14.64 87 TRP A N 1
ATOM 758 C CA . TRP A 1 107 ? -18.674 0.777 -4.743 1.00 17.26 87 TRP A CA 1
ATOM 759 C C . TRP A 1 107 ? -19.030 -0.714 -4.826 1.00 17.40 87 TRP A C 1
ATOM 760 O O . TRP A 1 107 ? -19.060 -1.404 -3.807 1.00 18.88 87 TRP A O 1
ATOM 771 N N . GLN A 1 108 ? -19.270 -1.220 -6.035 1.00 17.86 88 GLN A N 1
ATOM 772 C CA . GLN A 1 108 ? -19.574 -2.649 -6.195 1.00 19.04 88 GLN A CA 1
ATOM 773 C C . GLN A 1 108 ? -18.448 -3.550 -5.678 1.00 21.00 88 GLN A C 1
ATOM 774 O O . GLN A 1 108 ? -18.700 -4.540 -4.997 1.00 20.25 88 GLN A O 1
ATOM 780 N N . LYS A 1 109 ? -17.212 -3.216 -6.036 1.00 19.80 89 LYS A N 1
ATOM 781 C CA . LYS A 1 109 ? -16.064 -4.037 -5.666 1.00 17.25 89 LYS A CA 1
ATOM 782 C C . LYS A 1 109 ? -15.817 -3.976 -4.159 1.00 19.75 89 LYS A C 1
ATOM 783 O O . LYS A 1 109 ? -15.517 -4.989 -3.535 1.00 21.67 89 LYS A O 1
ATOM 797 N N . LYS A 1 111 ? -18.109 -3.359 -1.899 1.00 18.91 91 LYS A N 1
ATOM 798 C CA . LYS A 1 111 ? -19.202 -4.095 -1.271 1.00 20.35 91 LYS A CA 1
ATOM 799 C C . LYS A 1 111 ? -18.899 -5.588 -1.315 1.00 21.68 91 LYS A C 1
ATOM 800 O O . LYS A 1 111 ? -19.136 -6.315 -0.346 1.00 22.60 91 LYS A O 1
ATOM 806 N N . GLU A 1 112 ? -18.362 -6.032 -2.447 1.00 18.63 92 GLU A N 1
ATOM 807 C CA . GLU A 1 112 ? -17.978 -7.425 -2.639 1.00 21.10 92 GLU A CA 1
ATOM 808 C C . GLU A 1 112 ? -16.920 -7.853 -1.631 1.00 23.64 92 GLU A C 1
ATOM 809 O O . GLU A 1 112 ? -17.016 -8.928 -1.024 1.00 26.75 92 GLU A O 1
ATOM 823 N N . PHE A 1 114 ? -15.722 -6.022 1.206 1.00 23.47 94 PHE A N 1
ATOM 824 C CA . PHE A 1 114 ? -15.733 -5.510 2.572 1.00 23.87 94 PHE A CA 1
ATOM 825 C C . PHE A 1 114 ? -17.134 -5.318 3.151 1.00 25.27 94 PHE A C 1
ATOM 826 O O . PHE A 1 114 ? -17.284 -5.009 4.335 1.00 26.23 94 PHE A O 1
ATOM 834 N N . GLY A 1 115 ? -18.154 -5.495 2.320 1.00 28.40 95 GLY A N 1
ATOM 835 C CA . GLY A 1 115 ? -19.524 -5.298 2.755 1.00 29.04 95 GLY A CA 1
ATOM 836 C C . GLY A 1 115 ? -20.069 -3.936 2.372 1.00 26.99 95 GLY A C 1
ATOM 837 O O . GLY A 1 115 ? -19.313 -3.002 2.094 1.00 23.69 95 GLY A O 1
ATOM 838 N N . LYS A 1 116 ? -21.392 -3.823 2.366 1.00 24.70 96 LYS A N 1
ATOM 839 C CA . LYS A 1 116 ? -22.067 -2.600 1.941 1.00 24.72 96 LYS A CA 1
ATOM 840 C C . LYS A 1 116 ? -21.734 -1.393 2.825 1.00 25.89 96 LYS A C 1
ATOM 841 O O . LYS A 1 116 ? -21.628 -0.271 2.330 1.00 26.23 96 LYS A O 1
ATOM 847 N N . GLY A 1 117 ? -21.575 -1.625 4.126 1.00 27.06 97 GLY A N 1
ATOM 848 C CA . GLY A 1 117 ? -21.267 -0.558 5.064 1.00 24.81 97 GLY A CA 1
ATOM 849 C C . GLY A 1 117 ? -20.023 0.216 4.661 1.00 25.62 97 GLY A C 1
ATOM 850 O O . GLY A 1 117 ? -20.028 1.450 4.612 1.00 25.32 97 GLY A O 1
ATOM 851 N N . VAL A 1 118 ? -18.960 -0.521 4.356 1.00 23.77 98 VAL A N 1
ATOM 852 C CA . VAL A 1 118 ? -17.690 0.069 3.949 1.00 23.13 98 VAL A CA 1
ATOM 853 C C . VAL A 1 118 ? -17.800 0.724 2.565 1.00 21.10 98 VAL A C 1
ATOM 854 O O . VAL A 1 118 ? -17.273 1.818 2.342 1.00 21.67 98 VAL A O 1
ATOM 858 N N . ALA A 1 119 ? -18.499 0.070 1.642 1.00 20.19 99 ALA A N 1
ATOM 859 C CA . ALA A 1 119 ? -18.664 0.625 0.299 1.00 18.81 99 ALA A CA 1
ATOM 860 C C . ALA A 1 119 ? -19.436 1.945 0.356 1.00 19.02 99 ALA A C 1
ATOM 861 O O . ALA A 1 119 ? -19.048 2.915 -0.284 1.00 19.33 99 ALA A O 1
ATOM 863 N N . ASP A 1 120 ? -20.513 1.980 1.144 1.00 20.42 100 ASP A N 1
ATOM 864 C CA . ASP A 1 120 ? -21.310 3.196 1.321 1.00 21.19 100 ASP A CA 1
ATOM 865 C C . ASP A 1 120 ? -20.494 4.329 1.950 1.00 21.73 100 ASP A C 1
ATOM 866 O O . ASP A 1 120 ? -20.646 5.494 1.573 1.00 22.16 100 ASP A O 1
ATOM 871 N N . GLU A 1 121 ? -19.649 3.990 2.922 1.00 22.36 101 GLU A N 1
ATOM 872 C CA . GLU A 1 121 ? -18.871 5.002 3.630 1.00 20.94 101 GLU A CA 1
ATOM 873 C C . GLU A 1 121 ? -17.879 5.654 2.683 1.00 21.21 101 GLU A C 1
ATOM 874 O O . GLU A 1 121 ? -17.677 6.868 2.725 1.00 20.96 101 GLU A O 1
ATOM 880 N N . PHE A 1 122 ? -17.266 4.856 1.813 1.00 19.55 102 PHE A N 1
ATOM 881 C CA . PHE A 1 122 ? -16.333 5.434 0.857 1.00 18.12 102 PHE A CA 1
ATOM 882 C C . PHE A 1 122 ? -17.036 6.365 -0.126 1.00 19.33 102 PHE A C 1
ATOM 883 O O . PHE A 1 122 ? -16.540 7.450 -0.402 1.00 17.65 102 PHE A O 1
ATOM 891 N N . VAL A 1 123 ? -18.178 5.946 -0.666 1.00 19.34 103 VAL A N 1
ATOM 892 C CA . VAL A 1 123 ? -18.864 6.797 -1.630 1.00 19.13 103 VAL A CA 1
ATOM 893 C C . VAL A 1 123 ? -19.231 8.133 -0.980 1.00 19.22 103 VAL A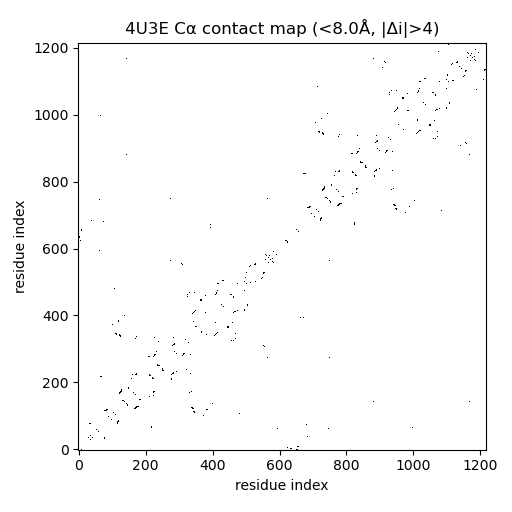 C 1
ATOM 894 O O . VAL A 1 123 ? -19.054 9.192 -1.584 1.00 18.08 103 VAL A O 1
ATOM 898 N N . GLU A 1 124 ? -19.700 8.086 0.266 1.00 19.00 104 GLU A N 1
ATOM 899 C CA . GLU A 1 124 ? -20.025 9.316 0.977 1.00 20.76 104 GLU A CA 1
ATOM 900 C C . GLU A 1 124 ? -18.771 10.183 1.190 1.00 18.10 104 GLU A C 1
ATOM 901 O O . GLU A 1 124 ? -18.815 11.397 1.000 1.00 17.49 104 GLU A O 1
ATOM 907 N N . ALA A 1 125 ? -17.655 9.563 1.566 1.00 16.71 105 ALA A N 1
ATOM 908 C CA . ALA A 1 125 ? -16.428 10.316 1.809 1.00 14.52 105 ALA A CA 1
ATOM 909 C C . ALA A 1 125 ? -15.895 10.941 0.516 1.00 15.57 105 ALA A C 1
ATOM 910 O O . ALA A 1 125 ? -15.331 12.032 0.530 1.00 16.90 105 ALA A O 1
ATOM 912 N N . GLN A 1 126 ? -16.070 10.250 -0.603 1.00 16.69 106 GLN A N 1
ATOM 913 C CA . GLN A 1 126 ? -15.584 10.782 -1.874 1.00 16.15 106 GLN A CA 1
ATOM 914 C C . GLN A 1 126 ? -16.441 11.966 -2.303 1.00 17.35 106 GLN A C 1
ATOM 915 O O . GLN A 1 126 ? -15.927 13.019 -2.681 1.00 15.91 106 GLN A O 1
ATOM 921 N N . ILE A 1 127 ? -17.755 11.807 -2.236 1.00 17.70 107 ILE A N 1
ATOM 922 C CA . ILE A 1 127 ? -18.623 12.887 -2.671 1.00 17.17 107 ILE A CA 1
ATOM 923 C C . ILE A 1 127 ? -18.511 14.092 -1.732 1.00 16.27 107 ILE A C 1
ATOM 924 O O . ILE A 1 127 ? -18.467 15.232 -2.196 1.00 20.38 107 ILE A O 1
ATOM 929 N N . ASN A 1 128 ? -18.418 13.865 -0.424 1.00 14.83 108 ASN A N 1
ATOM 930 C CA . ASN A 1 128 ? -18.439 15.011 0.486 1.00 18.32 108 ASN A CA 1
ATOM 931 C C . ASN A 1 128 ? -17.065 15.646 0.729 1.00 17.83 108 ASN A C 1
ATOM 932 O O . ASN A 1 128 ? -16.973 16.685 1.374 1.00 20.75 108 ASN A O 1
ATOM 937 N N . GLY A 1 129 ? -16.010 15.013 0.218 1.00 17.63 109 GLY A N 1
ATOM 938 C CA . GLY A 1 129 ? -14.675 15.586 0.264 1.00 19.86 109 GLY A CA 1
ATOM 939 C C . GLY A 1 129 ? -13.792 15.160 1.422 1.00 17.14 109 GLY A C 1
ATOM 940 O O . GLY A 1 129 ? -12.742 15.752 1.633 1.00 14.87 109 GLY A O 1
ATOM 941 N N . ALA A 1 130 ? -14.196 14.143 2.181 1.00 16.10 110 ALA A N 1
ATOM 942 C CA . ALA A 1 130 ? -13.309 13.609 3.221 1.00 14.83 110 ALA A CA 1
ATOM 943 C C . ALA A 1 130 ? -12.079 12.959 2.592 1.00 14.15 110 ALA A C 1
ATOM 944 O O . ALA A 1 130 ? -10.984 12.956 3.173 1.00 15.57 110 ALA A O 1
ATOM 946 N N . VAL A 1 131 ? -12.271 12.392 1.408 1.00 14.89 111 VAL A N 1
ATOM 947 C CA . VAL A 1 131 ? -11.158 11.860 0.634 1.00 14.57 111 VAL A CA 1
ATOM 948 C C . VAL A 1 131 ? -11.228 12.406 -0.784 1.00 16.76 111 VAL A C 1
ATOM 949 O O . VAL A 1 131 ? -12.243 12.982 -1.189 1.00 15.11 111 VAL A O 1
ATOM 953 N N . TYR A 1 132 ? -10.145 12.225 -1.533 1.00 14.91 112 TYR A N 1
ATOM 954 C CA . TYR A 1 132 ? -10.098 12.647 -2.921 1.00 15.91 112 TYR A CA 1
ATOM 955 C C . TYR A 1 132 ? -9.552 11.528 -3.794 1.00 12.77 112 TYR A C 1
ATOM 956 O O . TYR A 1 132 ? -8.351 11.264 -3.797 1.00 12.78 112 TYR A O 1
ATOM 965 N N . LEU A 1 133 ? -10.447 10.865 -4.523 1.00 11.86 113 LEU A N 1
ATOM 966 C CA . LEU A 1 133 ? -10.048 9.889 -5.532 1.00 11.47 113 LEU A CA 1
ATOM 967 C C . LEU A 1 133 ? -9.408 10.603 -6.724 1.00 14.52 113 LEU A C 1
ATOM 968 O O . LEU A 1 133 ? -10.068 11.371 -7.421 1.00 14.14 113 LEU A O 1
ATOM 973 N N . HIS A 1 134 ? -8.130 10.358 -6.972 1.00 13.28 114 HIS A N 1
ATOM 974 C CA . HIS A 1 134 ? -7.476 11.023 -8.090 1.00 13.00 114 HIS A CA 1
ATOM 975 C C . HIS A 1 134 ? -7.844 10.369 -9.414 1.00 14.43 114 HIS A C 1
ATOM 976 O O . HIS A 1 134 ? -8.323 9.227 -9.444 1.00 13.33 114 HIS A O 1
ATOM 983 N N . ASP A 1 135 ? -7.640 11.123 -10.491 1.00 13.28 115 ASP A N 1
ATOM 984 C CA . ASP A 1 135 ? -8.014 10.725 -11.852 1.00 14.64 115 ASP A CA 1
ATOM 985 C C . ASP A 1 135 ? -9.344 9.975 -11.859 1.00 14.08 115 ASP A C 1
ATOM 986 O O . ASP A 1 135 ? -9.441 8.869 -12.395 1.00 12.90 115 ASP A O 1
ATOM 991 N N . ARG A 1 136 ? -10.363 10.574 -11.249 1.00 13.31 116 ARG A N 1
ATOM 992 C CA . ARG A 1 136 ? -11.556 9.819 -10.896 1.00 14.30 116 ARG A CA 1
ATOM 993 C C . ARG A 1 136 ? -12.356 9.359 -12.118 1.00 13.55 116 ARG A C 1
ATOM 994 O O . ARG A 1 136 ? -12.995 8.309 -12.079 1.00 13.22 116 ARG A O 1
ATOM 1002 N N . HIS A 1 137 ? -12.272 10.114 -13.210 1.00 13.73 117 HIS A N 1
ATOM 1003 C CA . HIS A 1 137 ? -12.922 9.751 -14.472 1.00 16.69 117 HIS A CA 1
ATOM 1004 C C . HIS A 1 137 ? -12.284 8.517 -15.138 1.00 14.84 117 HIS A C 1
ATOM 1005 O O . HIS A 1 137 ? -12.841 7.958 -16.082 1.00 16.75 117 HIS A O 1
ATOM 1012 N N . HIS A 1 138 ? -11.129 8.090 -14.631 1.00 12.11 118 HIS A N 1
ATOM 1013 C CA . HIS A 1 138 ? -10.424 6.914 -15.150 1.00 12.34 118 HIS A CA 1
ATOM 1014 C C . HIS A 1 138 ? -10.332 5.765 -14.154 1.00 13.28 118 HIS A C 1
ATOM 1015 O O . HIS A 1 138 ? -9.778 4.714 -14.473 1.00 13.86 118 HIS A O 1
ATOM 1022 N N . ALA A 1 139 ? -10.853 5.977 -12.949 1.00 13.52 119 ALA A N 1
ATOM 1023 C CA . ALA A 1 139 ? -10.433 5.192 -11.782 1.00 14.90 119 ALA A CA 1
ATOM 1024 C C . ALA A 1 139 ? -10.777 3.709 -11.868 1.00 15.30 119 ALA A C 1
ATOM 1025 O O . ALA A 1 139 ? -10.077 2.884 -11.292 1.00 14.89 119 ALA A O 1
ATOM 1027 N N . ALA A 1 140 ? -11.843 3.361 -12.581 1.00 15.13 120 ALA A N 1
ATOM 1028 C CA . ALA A 1 140 ? -12.193 1.952 -12.736 1.00 13.81 120 ALA A CA 1
ATOM 1029 C C . ALA A 1 140 ? -11.875 1.457 -14.139 1.00 15.57 120 ALA A C 1
ATOM 1030 O O . ALA A 1 140 ? -12.424 0.448 -14.588 1.00 14.81 120 ALA A O 1
ATOM 1032 N N . LEU A 1 141 ? -10.990 2.166 -14.836 1.00 14.74 121 LEU A N 1
ATOM 1033 C CA . LEU A 1 141 ? -10.723 1.847 -16.236 1.00 13.18 121 LEU A CA 1
ATOM 1034 C C . LEU A 1 141 ? -9.242 1.606 -16.536 1.00 16.29 121 LEU A C 1
ATOM 1035 O O . LEU A 1 141 ? -8.893 0.649 -17.225 1.00 16.65 121 LEU A O 1
ATOM 1048 N N . PRO A 1 143 ? -4.869 2.463 -14.933 1.00 15.51 123 PRO A N 1
ATOM 1049 C CA . PRO A 1 143 ? -4.049 2.877 -13.789 1.00 13.47 123 PRO A CA 1
ATOM 1050 C C . PRO A 1 143 ? -3.413 4.253 -13.939 1.00 14.67 123 PRO A C 1
ATOM 1051 O O . PRO A 1 143 ? -3.495 4.888 -14.991 1.00 16.12 123 PRO A O 1
ATOM 1055 N N . TYR A 1 144 ? -2.736 4.684 -12.881 1.00 14.14 124 TYR A N 1
ATOM 1056 C CA . TYR A 1 144 ? -2.219 6.040 -12.809 1.00 12.29 124 TYR A CA 1
ATOM 1057 C C . TYR A 1 144 ? -0.895 6.236 -13.563 1.00 13.22 124 TYR A C 1
ATOM 1058 O O . TYR A 1 144 ? -0.880 6.892 -14.601 1.00 14.07 124 TYR A O 1
ATOM 1067 N N . CYS A 1 145 ? 0.218 5.706 -13.056 1.00 12.33 125 CYS A N 1
ATOM 1068 C CA . CYS A 1 145 ? 1.503 6.081 -13.655 1.00 14.46 125 CYS A CA 1
ATOM 1069 C C . CYS A 1 145 ? 2.589 5.011 -13.556 1.00 14.80 125 CYS A C 1
ATOM 1070 O O . CYS A 1 145 ? 2.446 4.013 -12.846 1.00 11.14 125 CYS A O 1
ATOM 1073 N N . PHE A 1 146 ? 3.679 5.232 -14.287 1.00 13.60 126 PHE A N 1
ATOM 1074 C CA . PHE A 1 146 ? 4.839 4.348 -14.230 1.00 12.49 126 PHE A CA 1
ATOM 1075 C C . PHE A 1 146 ? 6.064 5.053 -14.806 1.00 14.85 126 PHE A C 1
ATOM 1076 O O . PHE A 1 146 ? 5.956 5.867 -15.721 1.00 14.34 126 PHE A O 1
ATOM 1084 N N . ALA A 1 147 ? 7.224 4.765 -14.226 1.00 14.30 127 ALA A N 1
ATOM 1085 C CA . ALA A 1 147 ? 8.499 5.218 -14.780 1.00 13.41 127 ALA A CA 1
ATOM 1086 C C . ALA A 1 147 ? 9.125 4.010 -15.457 1.00 13.95 127 ALA A C 1
ATOM 1087 O O . ALA A 1 147 ? 9.541 3.067 -14.786 1.00 16.70 127 ALA A O 1
ATOM 1089 N N . TYR A 1 148 ? 9.148 4.034 -16.786 1.00 15.30 128 TYR A N 1
ATOM 1090 C CA . TYR A 1 148 ? 9.485 2.867 -17.598 1.00 14.34 128 TYR A CA 1
ATOM 1091 C C . TYR A 1 148 ? 10.964 2.734 -17.874 1.00 15.99 128 TYR A C 1
ATOM 1092 O O . TYR A 1 148 ? 11.689 3.729 -17.902 1.00 17.96 128 TYR A O 1
ATOM 1101 N N . THR A 1 149 ? 11.401 1.499 -18.095 1.00 17.41 129 THR A N 1
ATOM 1102 C CA . THR A 1 149 ? 12.655 1.266 -18.800 1.00 17.83 129 THR A CA 1
ATOM 1103 C C . THR A 1 149 ? 12.344 1.039 -20.278 1.00 18.67 129 THR A C 1
ATOM 1104 O O . THR A 1 149 ? 11.304 0.477 -20.625 1.00 18.39 129 THR A O 1
ATOM 1108 N N . LEU A 1 150 ? 13.233 1.502 -21.149 1.00 17.36 130 LEU A N 1
ATOM 1109 C CA . LEU A 1 150 ? 13.018 1.361 -22.579 1.00 17.78 130 LEU A CA 1
ATOM 1110 C C . LEU A 1 150 ? 13.597 0.059 -23.100 1.00 20.67 130 LEU A C 1
ATOM 1111 O O . LEU A 1 150 ? 13.546 -0.203 -24.299 1.00 20.83 130 LEU A O 1
ATOM 1116 N N . LYS A 1 151 ? 14.133 -0.761 -22.198 1.00 19.05 131 LYS A N 1
ATOM 1117 C CA . LYS A 1 151 ? 14.686 -2.060 -22.593 1.00 18.57 131 LYS A CA 1
ATOM 1118 C C . LYS A 1 151 ? 13.719 -2.883 -23.466 1.00 21.28 131 LYS A C 1
ATOM 1119 O O . LYS A 1 151 ? 14.126 -3.348 -24.535 1.00 20.79 131 LYS A O 1
ATOM 1125 N N . PRO A 1 152 ? 12.436 -3.036 -23.052 1.00 21.39 132 PRO A N 1
ATOM 1126 C CA . PRO A 1 152 ? 11.538 -3.832 -23.904 1.00 19.27 132 PRO A CA 1
ATOM 1127 C C . PRO A 1 152 ? 11.255 -3.182 -25.258 1.00 21.32 132 PRO A C 1
ATOM 1128 O O . PRO A 1 152 ? 10.987 -3.891 -26.224 1.00 23.25 132 PRO A O 1
ATOM 1132 N N . ILE A 1 153 ? 11.296 -1.855 -25.324 1.00 19.42 133 ILE A N 1
ATOM 1133 C CA . ILE A 1 153 ? 11.115 -1.166 -26.598 1.00 18.15 133 ILE A CA 1
ATOM 1134 C C . ILE A 1 153 ? 12.289 -1.466 -27.519 1.00 18.72 133 ILE A C 1
ATOM 1135 O O . ILE A 1 153 ? 12.120 -1.806 -28.691 1.00 17.95 133 ILE A O 1
ATOM 1140 N N . VAL A 1 154 ? 13.487 -1.352 -26.965 1.00 17.88 134 VAL A N 1
ATOM 1141 C CA . VAL A 1 154 ? 14.703 -1.615 -27.715 1.00 18.05 134 VAL A CA 1
ATOM 1142 C C . VAL A 1 154 ? 14.731 -3.062 -28.190 1.00 21.42 134 VAL A C 1
ATOM 1143 O O . VAL A 1 154 ? 15.154 -3.350 -29.313 1.00 21.23 134 VAL A O 1
ATOM 1147 N N . GLU A 1 155 ? 14.266 -3.974 -27.342 1.00 20.25 135 GLU A N 1
ATOM 1148 C CA . GLU A 1 155 ? 14.417 -5.397 -27.634 1.00 21.61 135 GLU A CA 1
ATOM 1149 C C . GLU A 1 155 ? 13.257 -5.998 -28.421 1.00 21.03 135 GLU A C 1
ATOM 1150 O O . GLU A 1 155 ? 13.452 -6.956 -29.166 1.00 21.61 135 GLU A O 1
ATOM 1156 N N . LYS A 1 156 ? 12.060 -5.442 -28.259 1.00 23.60 136 LYS A N 1
ATOM 1157 C CA . LYS A 1 156 ? 10.862 -6.049 -28.843 1.00 22.88 136 LYS A CA 1
ATOM 1158 C C . LYS A 1 156 ? 10.146 -5.146 -29.843 1.00 23.54 136 LYS A C 1
ATOM 1159 O O . LYS A 1 156 ? 9.263 -5.602 -30.566 1.00 24.84 136 LYS A O 1
ATOM 1165 N N . GLY A 1 157 ? 10.511 -3.869 -29.879 1.00 20.64 137 GLY A N 1
ATOM 1166 C CA . GLY A 1 157 ? 9.815 -2.916 -30.729 1.00 20.44 137 GLY A CA 1
ATOM 1167 C C . GLY A 1 157 ? 8.557 -2.385 -30.057 1.00 21.40 137 GLY A C 1
ATOM 1168 O O . GLY A 1 157 ? 8.603 -1.927 -28.915 1.00 22.33 137 GLY A O 1
ATOM 1169 N N . LEU A 1 158 ? 7.425 -2.456 -30.759 1.00 18.57 138 LEU A N 1
ATOM 1170 C CA . LEU A 1 158 ? 6.148 -1.991 -30.218 1.00 20.64 138 LEU A CA 1
ATOM 1171 C C . LEU A 1 158 ? 5.126 -3.135 -30.140 1.00 20.10 138 LEU A C 1
ATOM 1172 O O . LEU A 1 158 ? 4.101 -3.101 -30.818 1.00 16.43 138 LEU A O 1
ATOM 1177 N N . PRO A 1 159 ? 5.396 -4.147 -29.300 1.00 24.04 139 PRO A N 1
ATOM 1178 C CA . PRO A 1 159 ? 4.570 -5.359 -29.313 1.00 23.47 139 PRO A CA 1
ATOM 1179 C C . PRO A 1 159 ? 3.161 -5.139 -28.760 1.00 22.72 139 PRO A C 1
ATOM 1180 O O . PRO A 1 159 ? 2.281 -5.969 -28.989 1.00 25.87 139 PRO A O 1
ATOM 1184 N N . PHE A 1 160 ? 2.955 -4.029 -28.056 1.00 20.35 140 PHE A N 1
ATOM 1185 C CA . PHE A 1 160 ? 1.641 -3.673 -27.524 1.00 19.61 140 PHE A CA 1
ATOM 1186 C C . PHE A 1 160 ? 0.716 -3.134 -28.612 1.00 20.81 140 PHE A C 1
ATOM 1187 O O . PHE A 1 160 ? -0.478 -2.945 -28.382 1.00 21.26 140 PHE A O 1
ATOM 1195 N N . ILE A 1 161 ? 1.280 -2.858 -29.786 1.00 18.87 141 ILE A N 1
ATOM 1196 C CA . ILE A 1 161 ? 0.481 -2.524 -30.963 1.00 23.83 141 ILE A CA 1
ATOM 1197 C C . ILE A 1 161 ? 0.363 -3.791 -31.800 1.00 27.92 141 ILE A C 1
ATOM 1198 O O . ILE A 1 161 ? 1.325 -4.222 -32.427 1.00 29.65 141 ILE A O 1
ATOM 1203 N N . LYS A 1 162 ? -0.823 -4.390 -31.800 1.00 35.51 142 LYS A N 1
ATOM 1204 C CA . LYS A 1 162 ? -0.967 -5.772 -32.242 1.00 40.52 142 LYS A CA 1
ATOM 1205 C C . LYS A 1 162 ? -1.553 -5.929 -33.644 1.00 39.41 142 LYS A C 1
ATOM 1206 O O . LYS A 1 162 ? -1.742 -7.049 -34.117 1.00 41.44 142 LYS A O 1
ATOM 1212 N N . THR A 1 163 ? -1.826 -4.813 -34.311 1.00 32.96 143 THR A N 1
ATOM 1213 C CA . THR A 1 163 ? -2.423 -4.850 -35.640 1.00 33.67 143 THR A CA 1
ATOM 1214 C C . THR A 1 163 ? -1.359 -4.784 -36.734 1.00 32.37 143 THR A C 1
ATOM 1215 O O . THR A 1 163 ? -1.668 -4.829 -37.924 1.00 33.09 143 THR A O 1
ATOM 1219 N N . ILE A 1 164 ? -0.106 -4.670 -36.312 1.00 30.11 144 ILE A N 1
ATOM 1220 C CA . ILE A 1 164 ? 1.035 -4.741 -37.209 1.00 26.30 144 ILE A CA 1
ATOM 1221 C C . ILE A 1 164 ? 2.206 -5.253 -36.386 1.00 26.85 144 ILE A C 1
ATOM 1222 O O . ILE A 1 164 ? 2.279 -4.998 -35.182 1.00 26.94 144 ILE A O 1
ATOM 1227 N N . LYS A 1 165 ? 3.109 -6.003 -37.005 1.00 23.81 145 LYS A N 1
ATOM 1228 C CA . LYS A 1 165 ? 4.297 -6.430 -36.278 1.00 27.49 145 LYS A CA 1
ATOM 1229 C C . LYS A 1 165 ? 5.464 -5.503 -36.605 1.00 27.01 145 LYS A C 1
ATOM 1230 O O . LYS A 1 165 ? 5.904 -5.430 -37.750 1.00 30.28 145 LYS A O 1
ATOM 1236 N N . SER A 1 166 ? 5.952 -4.784 -35.598 1.00 27.69 146 SER A N 1
ATOM 1237 C CA . SER A 1 166 ? 7.067 -3.861 -35.790 1.00 26.65 146 SER A CA 1
ATOM 1238 C C . SER A 1 166 ? 8.387 -4.502 -35.366 1.00 24.07 146 SER A C 1
ATOM 1239 O O . SER A 1 166 ? 8.471 -5.131 -34.310 1.00 27.27 146 SER A O 1
ATOM 1242 N N . GLU A 1 167 ? 9.416 -4.358 -36.194 1.00 20.28 147 GLU A N 1
ATOM 1243 C CA . GLU A 1 167 ? 10.746 -4.832 -35.815 1.00 24.28 147 GLU A CA 1
ATOM 1244 C C . GLU A 1 167 ? 11.388 -3.867 -34.827 1.00 19.68 147 GLU A C 1
ATOM 1245 O O . GLU A 1 167 ? 11.133 -2.660 -34.879 1.00 18.88 147 GLU A O 1
ATOM 1251 N N . PRO A 1 168 ? 12.227 -4.395 -33.922 1.00 21.99 148 PRO A N 1
ATOM 1252 C CA . PRO A 1 168 ? 13.018 -3.522 -33.050 1.00 21.77 148 PRO A CA 1
ATOM 1253 C C . PRO A 1 168 ? 13.835 -2.536 -33.878 1.00 22.01 148 PRO A C 1
ATOM 1254 O O . PRO A 1 168 ? 14.230 -2.860 -35.000 1.00 20.75 148 PRO A O 1
ATOM 1258 N N . ALA A 1 169 ? 14.069 -1.345 -33.342 1.00 21.09 149 ALA A N 1
ATOM 1259 C CA . ALA A 1 169 ? 14.856 -0.348 -34.053 1.00 18.86 149 ALA A CA 1
ATOM 1260 C C . ALA A 1 169 ? 16.266 -0.858 -34.323 1.00 20.86 149 ALA A C 1
ATOM 1261 O O . ALA A 1 169 ? 16.866 -1.541 -33.488 1.00 22.20 149 ALA A O 1
ATOM 1263 N N . LYS A 1 170 ? 16.775 -0.537 -35.506 1.00 22.58 150 LYS A N 1
ATOM 1264 C CA . LYS A 1 170 ? 18.155 -0.845 -35.873 1.00 24.20 150 LYS A CA 1
ATOM 1265 C C . LYS A 1 170 ? 18.994 0.424 -35.878 1.00 24.81 150 LYS A C 1
ATOM 1266 O O . LYS A 1 170 ? 20.222 0.367 -35.910 1.00 26.44 150 LYS A O 1
ATOM 1272 N N . HIS A 1 171 ? 18.314 1.567 -35.878 1.00 22.00 151 HIS A N 1
ATOM 1273 C CA . HIS A 1 171 ? 18.970 2.857 -36.057 1.00 22.03 151 HIS A CA 1
ATOM 1274 C C . HIS A 1 171 ? 18.388 3.921 -35.140 1.00 20.75 151 HIS A C 1
ATOM 1275 O O . HIS A 1 171 ? 17.279 3.769 -34.620 1.00 21.80 151 HIS A O 1
ATOM 1282 N N . LEU A 1 172 ? 19.140 5.003 -34.962 1.00 20.17 152 LEU A N 1
ATOM 1283 C CA . LEU A 1 172 ? 18.738 6.086 -34.067 1.00 19.19 152 LEU A CA 1
ATOM 1284 C C . LEU A 1 172 ? 17.386 6.704 -34.420 1.00 19.55 152 LEU A C 1
ATOM 1285 O O . LEU A 1 172 ? 16.545 6.919 -33.541 1.00 17.94 152 LEU A O 1
ATOM 1290 N N A SER A 1 173 ? 17.185 6.993 -35.702 0.50 19.62 153 SER A N 1
ATOM 1291 N N B SER A 1 173 ? 17.167 6.988 -35.700 0.50 19.66 153 SER A N 1
ATOM 1292 C CA A SER A 1 173 ? 15.937 7.591 -36.167 0.50 18.32 153 SER A CA 1
ATOM 1293 C CA B SER A 1 173 ? 15.919 7.621 -36.122 0.50 18.19 153 SER A CA 1
ATOM 1294 C C A SER A 1 173 ? 14.729 6.752 -35.768 0.50 18.64 153 SER A C 1
ATOM 1295 C C B SER A 1 173 ? 14.699 6.756 -35.810 0.50 18.59 153 SER A C 1
ATOM 1296 O O A SER A 1 173 ? 13.732 7.274 -35.267 0.50 17.57 153 SER A O 1
ATOM 1297 O O B SER A 1 173 ? 13.654 7.271 -35.405 0.50 17.77 153 SER A O 1
ATOM 1302 N N . THR A 1 174 ? 14.832 5.445 -35.984 1.00 19.67 154 THR A N 1
ATOM 1303 C CA . THR A 1 174 ? 13.728 4.535 -35.680 1.00 21.07 154 THR A CA 1
ATOM 1304 C C . THR A 1 174 ? 13.568 4.375 -34.169 1.00 18.11 154 THR A C 1
ATOM 1305 O O . THR A 1 174 ? 12.450 4.272 -33.671 1.00 17.82 154 THR A O 1
ATOM 1309 N N . PHE A 1 175 ? 14.674 4.384 -33.428 1.00 17.36 155 PHE A N 1
ATOM 1310 C CA . PHE A 1 175 ? 14.573 4.348 -31.968 1.00 18.21 155 PHE A CA 1
ATOM 1311 C C . PHE A 1 175 ? 13.800 5.559 -31.433 1.00 17.93 155 PHE A C 1
ATOM 1312 O O . PHE A 1 175 ? 12.917 5.424 -30.578 1.00 16.03 155 PHE A O 1
ATOM 1320 N N . ILE A 1 176 ? 14.122 6.742 -31.948 1.00 17.13 156 ILE A N 1
ATOM 1321 C CA . ILE A 1 176 ? 13.426 7.961 -31.543 1.00 17.15 156 ILE A CA 1
ATOM 1322 C C . ILE A 1 176 ? 11.936 7.907 -31.912 1.00 18.30 156 ILE A C 1
ATOM 1323 O O . ILE A 1 176 ? 11.068 8.263 -31.101 1.00 15.90 156 ILE A O 1
ATOM 1328 N N . GLN A 1 177 ? 11.637 7.447 -33.125 1.00 15.42 157 GLN A N 1
ATOM 1329 C CA . GLN A 1 177 ? 10.247 7.219 -33.527 1.00 14.38 157 GLN A CA 1
ATOM 1330 C C . GLN A 1 177 ? 9.524 6.309 -32.528 1.00 15.38 157 GLN A C 1
ATOM 1331 O O . GLN A 1 177 ? 8.429 6.629 -32.067 1.00 16.39 157 GLN A O 1
ATOM 1337 N N . HIS A 1 178 ? 10.148 5.185 -32.185 1.00 15.06 158 HIS A N 1
ATOM 1338 C CA . HIS A 1 178 ? 9.533 4.230 -31.263 1.00 13.39 158 HIS A CA 1
ATOM 1339 C C . HIS A 1 178 ? 9.298 4.832 -29.884 1.00 14.62 158 HIS A C 1
ATOM 1340 O O . HIS A 1 178 ? 8.275 4.563 -29.253 1.00 15.49 158 HIS A O 1
ATOM 1347 N N . VAL A 1 179 ? 10.230 5.660 -29.422 1.00 13.18 159 VAL A N 1
ATOM 1348 C CA . VAL A 1 179 ? 10.063 6.304 -28.119 1.00 13.14 159 VAL A CA 1
ATOM 1349 C C . VAL A 1 179 ? 8.887 7.280 -28.133 1.00 16.18 159 VAL A C 1
ATOM 1350 O O . VAL A 1 179 ? 8.073 7.296 -27.209 1.00 15.84 159 VAL A O 1
ATOM 1354 N N . ILE A 1 180 ? 8.783 8.084 -29.188 1.00 16.51 160 ILE A N 1
ATOM 1355 C CA . ILE A 1 180 ? 7.654 9.007 -29.320 1.00 13.65 160 ILE A CA 1
ATOM 1356 C C . ILE A 1 180 ? 6.336 8.241 -29.353 1.00 16.82 160 ILE A C 1
ATOM 1357 O O . ILE A 1 180 ? 5.388 8.586 -28.648 1.00 16.90 160 ILE A O 1
ATOM 1362 N N . GLN A 1 181 ? 6.285 7.189 -30.160 1.00 15.46 161 GLN A N 1
ATOM 1363 C CA . GLN A 1 181 ? 5.069 6.389 -30.256 1.00 15.20 161 GLN A CA 1
ATOM 1364 C C . GLN A 1 181 ? 4.730 5.736 -28.928 1.00 16.21 161 GLN A C 1
ATOM 1365 O O . GLN A 1 181 ? 3.559 5.704 -28.538 1.00 15.21 161 GLN A O 1
ATOM 1371 N N . PHE A 1 182 ? 5.744 5.216 -28.237 1.00 13.36 162 PHE A N 1
ATOM 1372 C CA . PHE A 1 182 ? 5.507 4.607 -26.932 1.00 14.30 162 PHE A CA 1
ATOM 1373 C C . PHE A 1 182 ? 4.942 5.631 -25.962 1.00 15.42 162 PHE A C 1
ATOM 1374 O O . PHE A 1 182 ? 3.998 5.334 -25.227 1.00 13.17 162 PHE A O 1
ATOM 1382 N N . VAL A 1 183 ? 5.514 6.831 -25.954 1.00 12.52 163 VAL A N 1
ATOM 1383 C CA . VAL A 1 183 ? 5.020 7.871 -25.052 1.00 14.52 163 VAL A CA 1
ATOM 1384 C C . VAL A 1 183 ? 3.537 8.135 -25.323 1.00 17.31 163 VAL A C 1
ATOM 1385 O O . VAL A 1 183 ? 2.709 8.179 -24.396 1.00 15.37 163 VAL A O 1
ATOM 1397 N N . PHE A 1 185 ? 1.339 6.264 -26.876 1.00 15.18 165 PHE A N 1
ATOM 1398 C CA . PHE A 1 185 ? 0.563 5.071 -26.549 1.00 14.06 165 PHE A CA 1
ATOM 1399 C C . PHE A 1 185 ? 0.337 4.959 -25.041 1.00 15.87 165 PHE A C 1
ATOM 1400 O O . PHE A 1 185 ? -0.799 4.796 -24.587 1.00 16.55 165 PHE A O 1
ATOM 1408 N N . ALA A 1 186 ? 1.413 5.054 -24.265 1.00 14.08 166 ALA A N 1
ATOM 1409 C CA . ALA A 1 186 ? 1.308 4.880 -22.818 1.00 12.85 166 ALA A CA 1
ATOM 1410 C C . ALA A 1 186 ? 0.447 5.968 -22.177 1.00 15.64 166 ALA A C 1
ATOM 1411 O O . ALA A 1 186 ? -0.218 5.733 -21.162 1.00 15.71 166 ALA A O 1
ATOM 1413 N N . SER A 1 187 ? 0.447 7.158 -22.770 1.00 16.72 167 SER A N 1
ATOM 1414 C CA . SER A 1 187 ? -0.340 8.264 -22.225 1.00 15.83 167 SER A CA 1
ATOM 1415 C C . SER A 1 187 ? -1.842 8.061 -22.419 1.00 15.99 167 SER A C 1
ATOM 1416 O O . SER A 1 187 ? -2.651 8.750 -21.794 1.00 19.41 167 SER A O 1
ATOM 1419 N N . ASN A 1 188 ? -2.210 7.131 -23.298 1.00 16.18 168 ASN A N 1
ATOM 1420 C CA . ASN A 1 188 ? -3.611 6.754 -23.470 1.00 19.39 168 ASN A CA 1
ATOM 1421 C C . ASN A 1 188 ? -3.961 5.425 -22.789 1.00 16.92 168 ASN A C 1
ATOM 1422 O O . ASN A 1 188 ? -5.061 4.893 -22.967 1.00 18.16 168 ASN A O 1
ATOM 1427 N N . GLN A 1 189 ? -3.017 4.905 -22.008 1.00 13.39 169 GLN A N 1
ATOM 1428 C CA . GLN A 1 189 ? -3.196 3.665 -21.251 1.00 15.59 169 GLN A CA 1
ATOM 1429 C C . GLN A 1 189 ? -3.075 3.932 -19.751 1.00 15.90 169 GLN A C 1
ATOM 1430 O O . GLN A 1 189 ? -3.096 3.006 -18.940 1.00 17.66 169 GLN A O 1
ATOM 1436 N N . SER A 1 190 ? -2.904 5.202 -19.401 1.00 15.52 170 SER A N 1
ATOM 1437 C CA . SER A 1 190 ? -2.678 5.599 -18.020 1.00 13.44 170 SER A CA 1
ATOM 1438 C C . SER A 1 190 ? -3.112 7.043 -17.827 1.00 13.95 170 SER A C 1
ATOM 1439 O O . SER A 1 190 ? -3.300 7.768 -18.798 1.00 16.01 170 SER A O 1
ATOM 1442 N N . SER A 1 191 ? -3.274 7.458 -16.571 1.00 13.43 171 SER A N 1
ATOM 1443 C CA . SER A 1 191 ? -3.749 8.797 -16.265 1.00 14.37 171 SER A CA 1
ATOM 1444 C C . SER A 1 191 ? -2.623 9.787 -16.012 1.00 17.46 171 SER A C 1
ATOM 1445 O O . SER A 1 191 ? -2.801 10.988 -16.193 1.00 18.64 171 SER A O 1
ATOM 1448 N N . GLY A 1 192 ? -1.476 9.278 -15.580 1.00 15.66 172 GLY A N 1
ATOM 1449 C CA . GLY A 1 192 ? -0.417 10.124 -15.064 1.00 15.22 172 GLY A CA 1
ATOM 1450 C C . GLY A 1 192 ? 0.836 10.163 -15.916 1.00 16.60 172 GLY A C 1
ATOM 1451 O O . GLY A 1 192 ? 0.788 10.003 -17.131 1.00 14.66 172 GLY A O 1
ATOM 1452 N N . ALA A 1 193 ? 1.970 10.368 -15.258 1.00 13.22 173 ALA A N 1
ATOM 1453 C CA . ALA A 1 193 ? 3.225 10.603 -15.954 1.00 15.52 173 ALA A CA 1
ATOM 1454 C C . ALA A 1 193 ? 3.724 9.386 -16.706 1.00 13.58 173 ALA A C 1
ATOM 1455 O O . ALA A 1 193 ? 3.535 8.256 -16.276 1.00 17.10 173 ALA A O 1
ATOM 1457 N N . VAL A 1 194 ? 4.378 9.647 -17.831 1.00 13.12 174 VAL A N 1
ATOM 1458 C CA . VAL A 1 194 ? 5.169 8.648 -18.514 1.00 11.98 174 VAL A CA 1
ATOM 1459 C C . VAL A 1 194 ? 6.635 8.969 -18.239 1.00 15.60 174 VAL A C 1
ATOM 1460 O O . VAL A 1 194 ? 7.209 9.852 -18.869 1.00 13.78 174 VAL A O 1
ATOM 1464 N N . GLY A 1 195 ? 7.234 8.280 -17.276 1.00 14.47 175 GLY A N 1
ATOM 1465 C CA . GLY A 1 195 ? 8.627 8.544 -16.959 1.00 14.23 175 GLY A CA 1
ATOM 1466 C C . GLY A 1 195 ? 9.580 7.750 -17.836 1.00 13.57 175 GLY A C 1
ATOM 1467 O O . GLY A 1 195 ? 9.361 6.564 -18.096 1.00 11.62 175 GLY A O 1
ATOM 1468 N N . LEU A 1 196 ? 10.647 8.405 -18.288 1.00 15.85 176 LEU A N 1
ATOM 1469 C CA . LEU A 1 196 ? 11.686 7.731 -19.066 1.00 14.76 176 LEU A CA 1
ATOM 1470 C C . LEU A 1 196 ? 13.079 7.925 -18.468 1.00 14.88 176 LEU A C 1
ATOM 1471 O O . LEU A 1 196 ? 13.970 8.476 -19.122 1.00 16.45 176 LEU A O 1
ATOM 1476 N N . PRO A 1 197 ? 13.283 7.442 -17.234 1.00 14.34 177 PRO A N 1
ATOM 1477 C CA . PRO A 1 197 ? 14.543 7.730 -16.537 1.00 16.76 177 PRO A CA 1
ATOM 1478 C C . PRO A 1 197 ? 15.784 7.146 -17.212 1.00 16.01 177 PRO A C 1
ATOM 1479 O O . PRO A 1 197 ? 16.857 7.700 -16.991 1.00 16.85 177 PRO A O 1
ATOM 1483 N N . ASP A 1 198 ? 15.666 6.085 -18.012 1.00 15.38 178 ASP A N 1
ATOM 1484 C CA . ASP A 1 198 ? 16.875 5.538 -18.635 1.00 17.57 178 ASP A CA 1
ATOM 1485 C C . ASP A 1 198 ? 16.950 5.794 -20.137 1.00 18.27 178 ASP A C 1
ATOM 1486 O O . ASP A 1 198 ? 17.654 5.082 -20.854 1.00 16.92 178 ASP A O 1
ATOM 1491 N N . PHE A 1 199 ? 16.266 6.843 -20.595 1.00 16.24 179 PHE A N 1
ATOM 1492 C CA . PHE A 1 199 ? 16.289 7.210 -22.014 1.00 14.77 179 PHE A CA 1
ATOM 1493 C C . PHE A 1 199 ? 17.699 7.299 -22.601 1.00 14.02 179 PHE A C 1
ATOM 1494 O O . PHE A 1 199 ? 17.974 6.768 -23.678 1.00 17.21 179 PHE A O 1
ATOM 1502 N N . PHE A 1 200 ? 18.603 7.971 -21.901 1.00 16.67 180 PHE A N 1
ATOM 1503 C CA . PHE A 1 200 ? 19.904 8.231 -22.494 1.00 17.04 180 PHE A CA 1
ATOM 1504 C C . PHE A 1 200 ? 20.776 6.986 -22.486 1.00 17.97 180 PHE A C 1
ATOM 1505 O O . PHE A 1 200 ? 21.675 6.852 -23.316 1.00 17.77 180 PHE A O 1
ATOM 1513 N N . VAL A 1 201 ? 20.477 6.054 -21.589 1.00 16.67 181 VAL A N 1
ATOM 1514 C CA . VAL A 1 201 ? 21.171 4.775 -21.604 1.00 19.65 181 VAL A CA 1
ATOM 1515 C C . VAL A 1 201 ? 20.950 4.091 -22.950 1.00 17.95 181 VAL A C 1
ATOM 1516 O O . VAL A 1 201 ? 21.896 3.621 -23.583 1.00 17.83 181 VAL A O 1
ATOM 1520 N N . TRP A 1 202 ? 19.700 4.069 -23.405 1.00 18.48 182 TRP A N 1
ATOM 1521 C CA . TRP A 1 202 ? 19.372 3.369 -24.646 1.00 16.95 182 TRP A CA 1
ATOM 1522 C C . TRP A 1 202 ? 19.622 4.216 -25.891 1.00 17.08 182 TRP A C 1
ATOM 1523 O O . TRP A 1 202 ? 20.019 3.681 -26.925 1.00 19.34 182 TRP A O 1
ATOM 1542 N N . TRP A 1 204 ? 22.142 6.187 -26.312 1.00 18.68 184 TRP A N 1
ATOM 1543 C CA . TRP A 1 204 ? 23.577 6.105 -26.565 1.00 20.69 184 TRP A CA 1
ATOM 1544 C C . TRP A 1 204 ? 23.917 4.904 -27.444 1.00 19.67 184 TRP A C 1
ATOM 1545 O O . TRP A 1 204 ? 24.745 5.012 -28.346 1.00 18.81 184 TRP A O 1
ATOM 1556 N N . TYR A 1 205 ? 23.270 3.771 -27.181 1.00 19.08 185 TYR A N 1
ATOM 1557 C CA . TYR A 1 205 ? 23.507 2.554 -27.955 1.00 22.18 185 TYR A CA 1
ATOM 1558 C C . TYR A 1 205 ? 23.351 2.792 -29.451 1.00 20.08 185 TYR A C 1
ATOM 1559 O O . TYR A 1 205 ? 24.192 2.362 -30.247 1.00 21.26 185 TYR A O 1
ATOM 1568 N N . PHE A 1 206 ? 22.277 3.485 -29.829 1.00 19.65 186 PHE A N 1
ATOM 1569 C CA . PHE A 1 206 ? 21.993 3.747 -31.242 1.00 19.75 186 PHE A CA 1
ATOM 1570 C C . PHE A 1 206 ? 22.868 4.854 -31.831 1.00 17.17 186 PHE A C 1
ATOM 1571 O O . PHE A 1 206 ? 23.212 4.806 -33.015 1.00 21.16 186 PHE A O 1
ATOM 1579 N N . VAL A 1 207 ? 23.240 5.838 -31.017 1.00 19.91 187 VAL A N 1
ATOM 1580 C CA . VAL A 1 207 ? 24.203 6.843 -31.460 1.00 20.81 187 VAL A CA 1
ATOM 1581 C C . VAL A 1 207 ? 25.514 6.158 -31.862 1.00 22.90 187 VAL A C 1
ATOM 1582 O O . VAL A 1 207 ? 26.039 6.387 -32.954 1.00 21.61 187 VAL A O 1
ATOM 1586 N N . LYS A 1 208 ? 26.021 5.292 -30.993 1.00 20.69 188 LYS A N 1
ATOM 1587 C CA . LYS A 1 208 ? 27.283 4.614 -31.272 1.00 22.00 188 LYS A CA 1
ATOM 1588 C C . LYS A 1 208 ? 27.166 3.643 -32.446 1.00 22.40 188 LYS A C 1
ATOM 1589 O O . LYS A 1 208 ? 28.051 3.569 -33.306 1.00 22.57 188 LYS A O 1
ATOM 1595 N N . LYS A 1 209 ? 26.077 2.886 -32.463 1.00 23.04 189 LYS A N 1
ATOM 1596 C CA . LYS A 1 209 ? 25.823 1.938 -33.539 1.00 24.37 189 LYS A CA 1
ATOM 1597 C C . LYS A 1 209 ? 25.844 2.633 -34.900 1.00 23.72 189 LYS A C 1
ATOM 1598 O O . LYS A 1 209 ? 26.526 2.188 -35.822 1.00 24.26 189 LYS A O 1
ATOM 1604 N N . ASP A 1 210 ? 25.107 3.733 -35.022 1.00 22.83 190 ASP A N 1
ATOM 1605 C CA . ASP A 1 210 ? 25.017 4.424 -36.303 1.00 21.71 190 ASP A CA 1
ATOM 1606 C C . ASP A 1 210 ? 26.311 5.152 -36.660 1.00 24.30 190 ASP A C 1
ATOM 1607 O O . ASP A 1 210 ? 26.647 5.294 -37.838 1.00 25.33 190 ASP A O 1
ATOM 1612 N N . LEU A 1 211 ? 27.042 5.598 -35.646 1.00 21.40 191 LEU A N 1
ATOM 1613 C CA . LEU A 1 211 ? 28.363 6.182 -35.862 1.00 24.41 191 LEU A CA 1
ATOM 1614 C C . LEU A 1 211 ? 29.319 5.129 -36.417 1.00 26.58 191 LEU A C 1
ATOM 1615 O O . LEU A 1 211 ? 30.021 5.365 -37.412 1.00 26.61 191 LEU A O 1
ATOM 1620 N N . LYS A 1 212 ? 29.344 3.966 -35.770 1.00 27.64 192 LYS A N 1
ATOM 1621 C CA . LYS A 1 212 ? 30.205 2.860 -36.198 1.00 28.01 192 LYS A CA 1
ATOM 1622 C C . LYS A 1 212 ? 29.909 2.413 -37.625 1.00 26.60 192 LYS A C 1
ATOM 1623 O O . LYS A 1 212 ? 30.822 2.073 -38.375 1.00 28.53 192 LYS A O 1
ATOM 1629 N N . GLU A 1 213 ? 28.630 2.407 -37.991 1.00 27.81 193 GLU A N 1
ATOM 1630 C CA . GLU A 1 213 ? 28.205 1.887 -39.289 1.00 31.41 193 GLU A CA 1
ATOM 1631 C C . GLU A 1 213 ? 28.303 2.917 -40.409 1.00 33.81 193 GLU A C 1
ATOM 1632 O O . GLU A 1 213 ? 28.070 2.598 -41.575 1.00 39.81 193 GLU A O 1
ATOM 1638 N N . GLY A 1 214 ? 28.627 4.155 -40.059 1.00 29.13 194 GLY A N 1
ATOM 1639 C CA . GLY A 1 214 ? 28.766 5.199 -41.057 1.00 31.11 194 GLY A CA 1
ATOM 1640 C C . GLY A 1 214 ? 27.437 5.801 -41.468 1.00 33.32 194 GLY A C 1
ATOM 1641 O O . GLY A 1 214 ? 27.367 6.570 -42.431 1.00 32.80 194 GLY A O 1
ATOM 1642 N N . ILE A 1 215 ? 26.383 5.441 -40.739 1.00 30.45 195 ILE A N 1
ATOM 1643 C CA . ILE A 1 215 ? 25.057 6.019 -40.932 1.00 31.73 195 ILE A CA 1
ATOM 1644 C C . ILE A 1 215 ? 25.077 7.483 -40.517 1.00 35.29 195 ILE A C 1
ATOM 1645 O O . ILE A 1 215 ? 24.570 8.355 -41.231 1.00 34.89 195 ILE A O 1
ATOM 1650 N N . ILE A 1 216 ? 25.661 7.736 -39.348 1.00 32.42 196 ILE A N 1
ATOM 1651 C CA . ILE A 1 216 ? 25.926 9.092 -38.887 1.00 32.62 196 ILE A CA 1
ATOM 1652 C C . ILE A 1 216 ? 27.327 9.497 -39.310 1.00 33.94 196 ILE A C 1
ATOM 1653 O O . ILE A 1 216 ? 28.308 8.938 -38.812 1.00 30.75 196 ILE A O 1
ATOM 1658 N N . PRO A 1 217 ? 27.436 10.457 -40.243 1.00 32.57 197 PRO A N 1
ATOM 1659 C CA . PRO A 1 217 ? 28.769 10.929 -40.635 1.00 30.13 197 PRO A CA 1
ATOM 1660 C C . PRO A 1 217 ? 29.496 11.507 -39.430 1.00 32.39 197 PRO A C 1
ATOM 1661 O O . PRO A 1 217 ? 28.889 12.245 -38.651 1.00 31.21 197 PRO A O 1
ATOM 1665 N N . ARG A 1 218 ? 30.770 11.167 -39.267 1.00 29.97 198 ARG A N 1
ATOM 1666 C CA A ARG A 1 218 ? 31.514 11.592 -38.085 0.50 28.74 198 ARG A CA 1
ATOM 1667 C CA B ARG A 1 218 ? 31.513 11.584 -38.085 0.50 28.73 198 ARG A CA 1
ATOM 1668 C C . ARG A 1 218 ? 31.495 13.108 -37.924 1.00 28.94 198 ARG A C 1
ATOM 1669 O O . ARG A 1 218 ? 31.318 13.621 -36.815 1.00 30.03 198 ARG A O 1
ATOM 1684 N N . ASP A 1 219 ? 31.666 13.828 -39.032 1.00 24.57 199 ASP A N 1
ATOM 1685 C CA . ASP A 1 219 ? 31.679 15.289 -38.990 1.00 26.75 199 ASP A CA 1
ATOM 1686 C C . ASP A 1 219 ? 30.285 15.889 -38.764 1.00 27.91 199 ASP A C 1
ATOM 1687 O O . ASP A 1 219 ? 30.149 17.102 -38.619 1.00 31.90 199 ASP A O 1
ATOM 1692 N N . LYS A 1 220 ? 29.262 15.041 -38.738 1.00 26.94 200 LYS A N 1
ATOM 1693 C CA . LYS A 1 220 ? 27.895 15.496 -38.469 1.00 26.41 200 LYS A CA 1
ATOM 1694 C C . LYS A 1 220 ? 27.339 14.885 -37.185 1.00 24.62 200 LYS A C 1
ATOM 1695 O O . LYS A 1 220 ? 26.129 14.904 -36.957 1.00 24.36 200 LYS A O 1
ATOM 1701 N N . LEU A 1 221 ? 28.227 14.355 -36.345 1.00 26.36 201 LEU A N 1
ATOM 1702 C CA . LEU A 1 221 ? 27.812 13.602 -35.162 1.00 25.54 201 LEU A CA 1
ATOM 1703 C C . LEU A 1 221 ? 26.979 14.437 -34.193 1.00 24.52 201 LEU A C 1
ATOM 1704 O O . LEU A 1 221 ? 25.881 14.033 -33.795 1.00 20.75 201 LEU A O 1
ATOM 1709 N N . ASP A 1 222 ? 27.494 15.597 -33.802 1.00 25.57 202 ASP A N 1
ATOM 1710 C CA . ASP A 1 222 ? 26.762 16.435 -32.860 1.00 25.57 202 ASP A CA 1
ATOM 1711 C C . ASP A 1 222 ? 25.505 17.013 -33.506 1.00 24.68 202 ASP A C 1
ATOM 1712 O O . ASP A 1 222 ? 24.503 17.212 -32.836 1.00 20.87 202 ASP A O 1
ATOM 1717 N N . TRP A 1 223 ? 25.559 17.275 -34.806 1.00 25.30 203 TRP A N 1
ATOM 1718 C CA . TRP A 1 223 ? 24.375 17.755 -35.511 1.00 24.52 203 TRP A CA 1
ATOM 1719 C C . TRP A 1 223 ? 23.266 16.706 -35.499 1.00 24.45 203 TRP A C 1
ATOM 1720 O O . TRP A 1 223 ? 22.110 17.025 -35.214 1.00 23.74 203 TRP A O 1
ATOM 1731 N N . TYR A 1 224 ? 23.618 15.457 -35.802 1.00 20.94 204 TYR A N 1
ATOM 1732 C CA . TYR A 1 224 ? 22.647 14.366 -35.811 1.00 22.29 204 TYR A CA 1
ATOM 1733 C C . TYR A 1 224 ? 22.045 14.156 -34.432 1.00 22.02 204 TYR A C 1
ATOM 1734 O O . TYR A 1 224 ? 20.847 13.942 -34.299 1.00 20.80 204 TYR A O 1
ATOM 1743 N N . ILE A 1 225 ? 22.892 14.205 -33.408 1.00 18.59 205 ILE A N 1
ATOM 1744 C CA . ILE A 1 225 ? 22.418 14.032 -32.043 1.00 19.12 205 ILE A CA 1
ATOM 1745 C C . ILE A 1 225 ? 21.393 15.108 -31.695 1.00 19.85 205 ILE A C 1
ATOM 1746 O O . ILE A 1 225 ? 20.309 14.806 -31.191 1.00 17.47 205 ILE A O 1
ATOM 1751 N N . GLU A 1 226 ? 21.731 16.359 -31.991 1.00 20.26 206 GLU A N 1
ATOM 1752 C CA . GLU A 1 226 ? 20.875 17.483 -31.618 1.00 18.20 206 GLU A CA 1
ATOM 1753 C C . GLU A 1 226 ? 19.617 17.564 -32.482 1.00 19.62 206 GLU A C 1
ATOM 1754 O O . GLU A 1 226 ? 18.574 18.031 -32.021 1.00 20.72 206 GLU A O 1
ATOM 1760 N N . GLN A 1 227 ? 19.711 17.109 -33.728 1.00 16.76 207 GLN A N 1
ATOM 1761 C CA . GLN A 1 227 ? 18.517 16.994 -34.572 1.00 18.91 207 GLN A CA 1
ATOM 1762 C C . GLN A 1 227 ? 17.493 16.058 -33.935 1.00 17.81 207 GLN A C 1
ATOM 1763 O O . GLN A 1 227 ? 16.286 16.314 -33.954 1.00 18.91 207 GLN A O 1
ATOM 1769 N N . HIS A 1 228 ? 17.982 14.963 -33.368 1.00 17.70 208 HIS A N 1
ATOM 1770 C CA . HIS A 1 228 ? 17.101 13.995 -32.748 1.00 17.87 208 HIS A CA 1
ATOM 1771 C C . HIS A 1 228 ? 16.650 14.445 -31.364 1.00 16.80 208 HIS A C 1
ATOM 1772 O O . HIS A 1 228 ? 15.524 14.155 -30.970 1.00 16.21 208 HIS A O 1
ATOM 1779 N N . PHE A 1 229 ? 17.505 15.163 -30.635 1.00 15.56 209 PHE A N 1
ATOM 1780 C CA . PHE A 1 229 ? 17.052 15.905 -29.454 1.00 14.63 209 PHE A CA 1
ATOM 1781 C C . PHE A 1 229 ? 15.849 16.777 -29.814 1.00 16.01 209 PHE A C 1
ATOM 1782 O O . PHE A 1 229 ? 14.841 16.813 -29.102 1.00 17.76 209 PHE A O 1
ATOM 1790 N N . GLN A 1 230 ? 15.987 17.504 -30.919 1.00 18.19 210 GLN A N 1
ATOM 1791 C CA . GLN A 1 230 ? 14.963 18.447 -31.353 1.00 19.18 210 GLN A CA 1
ATOM 1792 C C . GLN A 1 230 ? 13.674 17.731 -31.716 1.00 17.34 210 GLN A C 1
ATOM 1793 O O . GLN A 1 230 ? 12.597 18.125 -31.283 1.00 17.18 210 GLN A O 1
ATOM 1799 N N . ILE A 1 231 ? 13.791 16.675 -32.511 1.00 13.92 211 ILE A N 1
ATOM 1800 C CA . ILE A 1 231 ? 12.618 15.938 -32.968 1.00 17.17 211 ILE A CA 1
ATOM 1801 C C . ILE A 1 231 ? 11.844 15.347 -31.784 1.00 21.19 211 ILE A C 1
ATOM 1802 O O . ILE A 1 231 ? 10.619 15.475 -31.694 1.00 16.95 211 ILE A O 1
ATOM 1807 N N . LEU A 1 232 ? 12.561 14.723 -30.859 1.00 19.48 212 LEU A N 1
ATOM 1808 C CA . LEU A 1 232 ? 11.912 14.131 -29.690 1.00 17.91 212 LEU A CA 1
ATOM 1809 C C . LEU A 1 232 ? 11.327 15.188 -28.757 1.00 14.08 212 LEU A C 1
ATOM 1810 O O . LEU A 1 232 ? 10.191 15.075 -28.318 1.00 15.45 212 LEU A O 1
ATOM 1815 N N . THR A 1 233 ? 12.112 16.219 -28.450 1.00 13.90 213 THR A N 1
ATOM 1816 C CA . THR A 1 233 ? 11.670 17.225 -27.488 1.00 14.14 213 THR A CA 1
ATOM 1817 C C . THR A 1 233 ? 10.461 18.008 -27.997 1.00 16.85 213 THR A C 1
ATOM 1818 O O . THR A 1 233 ? 9.474 18.173 -27.278 1.00 14.14 213 THR A O 1
ATOM 1822 N N . TYR A 1 234 ? 10.516 18.482 -29.233 1.00 13.80 214 TYR A N 1
ATOM 1823 C CA . TYR A 1 234 ? 9.372 19.226 -29.753 1.00 15.47 214 TYR A CA 1
ATOM 1824 C C . TYR A 1 234 ? 8.140 18.336 -29.904 1.00 15.98 214 TYR A C 1
ATOM 1825 O O . TYR A 1 234 ? 7.025 18.779 -29.639 1.00 17.72 214 TYR A O 1
ATOM 1834 N N . SER A 1 235 ? 8.334 17.085 -30.309 1.00 15.07 215 SER A N 1
ATOM 1835 C CA . SER A 1 235 ? 7.213 16.145 -30.370 1.00 14.92 215 SER A CA 1
ATOM 1836 C C . SER A 1 235 ? 6.523 16.015 -29.014 1.00 15.54 215 SER A C 1
ATOM 1837 O O . SER A 1 235 ? 5.299 15.898 -28.941 1.00 16.71 215 SER A O 1
ATOM 1840 N N . LEU A 1 236 ? 7.308 16.045 -27.940 1.00 14.10 216 LEU A N 1
ATOM 1841 C CA . LEU A 1 236 ? 6.734 15.924 -26.600 1.00 13.46 216 LEU A CA 1
ATOM 1842 C C . LEU A 1 236 ? 6.155 17.241 -26.092 1.00 14.67 216 LEU A C 1
ATOM 1843 O O . LEU A 1 236 ? 5.722 17.322 -24.943 1.00 15.02 216 LEU A O 1
ATOM 1848 N N . ASN A 1 237 ? 6.161 18.272 -26.934 1.00 14.58 217 ASN A N 1
ATOM 1849 C CA . ASN A 1 237 ? 5.548 19.555 -26.584 1.00 13.55 217 ASN A CA 1
ATOM 1850 C C . ASN A 1 237 ? 4.627 20.084 -27.690 1.00 16.36 217 ASN A C 1
ATOM 1851 O O . ASN A 1 237 ? 4.280 21.260 -27.699 1.00 17.34 217 ASN A O 1
ATOM 1856 N N . GLN A 1 238 ? 4.242 19.210 -28.611 1.00 16.22 218 GLN A N 1
ATOM 1857 C CA . GLN A 1 238 ? 3.338 19.566 -29.707 1.00 14.22 218 GLN A CA 1
ATOM 1858 C C . GLN A 1 238 ? 2.088 18.705 -29.613 1.00 14.91 218 GLN A C 1
ATOM 1859 O O . GLN A 1 238 ? 1.994 17.669 -30.265 1.00 17.26 218 GLN A O 1
ATOM 1865 N N . PRO A 1 239 ? 1.126 19.121 -28.774 1.00 15.57 219 PRO A N 1
ATOM 1866 C CA . PRO A 1 239 ? -0.005 18.222 -28.515 1.00 18.64 219 PRO A CA 1
ATOM 1867 C C . PRO A 1 239 ? -0.874 17.994 -29.746 1.00 16.04 219 PRO A C 1
ATOM 1868 O O . PRO A 1 239 ? -1.205 18.933 -30.469 1.00 20.63 219 PRO A O 1
ATOM 1872 N N . ILE A 1 240 ? -1.220 16.733 -29.978 1.00 16.51 220 ILE A N 1
ATOM 1873 C CA . ILE A 1 240 ? -2.078 16.365 -31.090 1.00 20.67 220 ILE A CA 1
ATOM 1874 C C . ILE A 1 240 ? -3.537 16.570 -30.693 1.00 26.02 220 ILE A C 1
ATOM 1875 O O . ILE A 1 240 ? -4.326 17.129 -31.456 1.00 31.36 220 ILE A O 1
ATOM 1880 N N . ARG A 1 241 ? -3.881 16.109 -29.494 1.00 21.80 221 ARG A N 1
ATOM 1881 C CA . ARG A 1 241 ? -5.197 16.348 -28.900 1.00 24.97 221 ARG A CA 1
ATOM 1882 C C . ARG A 1 241 ? -5.061 17.195 -27.643 1.00 28.53 221 ARG A C 1
ATOM 1883 O O . ARG A 1 241 ? -4.047 17.116 -26.950 1.00 28.99 221 ARG A O 1
ATOM 1891 N N . THR A 1 242 ? -6.101 17.970 -27.334 1.00 26.26 222 THR A N 1
ATOM 1892 C CA . THR A 1 242 ? -6.077 18.964 -26.254 1.00 25.93 222 THR A CA 1
ATOM 1893 C C . THR A 1 242 ? -4.980 20.004 -26.468 1.00 25.49 222 THR A C 1
ATOM 1894 O O . THR A 1 242 ? -4.299 20.003 -27.492 1.00 32.62 222 THR A O 1
ATOM 1898 N N . THR A 1 243 ? -4.829 20.903 -25.503 1.00 23.25 223 THR A N 1
ATOM 1899 C CA . THR A 1 243 ? -3.809 21.941 -25.574 1.00 26.44 223 THR A CA 1
ATOM 1900 C C . THR A 1 243 ? -2.639 21.608 -24.651 1.00 23.66 223 THR A C 1
ATOM 1901 O O . THR A 1 243 ? -1.807 22.462 -24.358 1.00 27.72 223 THR A O 1
ATOM 1905 N N . GLN A 1 244 ? -2.591 20.363 -24.189 1.00 24.19 224 GLN A N 1
ATOM 1906 C CA . GLN A 1 244 ? -1.530 19.919 -23.288 1.00 29.07 224 GLN A CA 1
ATOM 1907 C C . GLN A 1 244 ? -0.903 18.603 -23.738 1.00 24.12 224 GLN A C 1
ATOM 1908 O O . GLN A 1 244 ? -1.605 17.639 -24.056 1.00 21.33 224 GLN A O 1
ATOM 1914 N N . SER A 1 245 ? 0.427 18.566 -23.752 1.00 21.27 225 SER A N 1
ATOM 1915 C CA . SER A 1 245 ? 1.150 17.340 -24.075 1.00 20.15 225 SER A CA 1
ATOM 1916 C C . SER A 1 245 ? 1.066 16.341 -22.926 1.00 17.03 225 SER A C 1
ATOM 1917 O O . SER A 1 245 ? 0.742 16.721 -21.801 1.00 17.10 225 SER A O 1
ATOM 1920 N N . PRO A 1 246 ? 1.343 15.056 -23.208 1.00 18.39 226 PRO A N 1
ATOM 1921 C CA . PRO A 1 246 ? 1.439 14.108 -22.094 1.00 18.33 226 PRO A CA 1
ATOM 1922 C C . PRO A 1 246 ? 2.510 14.543 -21.100 1.00 17.48 226 PRO A C 1
ATOM 1923 O O . PRO A 1 246 ? 3.473 15.222 -21.466 1.00 15.70 226 PRO A O 1
ATOM 1927 N N . TYR A 1 247 ? 2.323 14.185 -19.840 1.00 16.15 227 TYR A N 1
ATOM 1928 C CA . TYR A 1 247 ? 3.311 14.527 -18.819 1.00 12.86 227 TYR A CA 1
ATOM 1929 C C . TYR A 1 247 ? 4.455 13.525 -18.901 1.00 15.52 227 TYR A C 1
ATOM 1930 O O . TYR A 1 247 ? 4.262 12.342 -18.629 1.00 14.24 227 TYR A O 1
ATOM 1939 N N . THR A 1 248 ? 5.640 13.996 -19.288 1.00 13.61 228 THR A N 1
ATOM 1940 C CA . THR A 1 248 ? 6.805 13.128 -19.411 1.00 11.48 228 THR A CA 1
ATOM 1941 C C . THR A 1 248 ? 7.945 13.580 -18.495 1.00 12.90 228 THR A C 1
ATOM 1942 O O . THR A 1 248 ? 8.055 14.759 -18.171 1.00 12.90 228 THR A O 1
ATOM 1946 N N . ASN A 1 249 ? 8.775 12.625 -18.080 1.00 12.62 229 ASN A N 1
ATOM 1947 C CA . ASN A 1 249 ? 9.939 12.884 -17.220 1.00 12.61 229 ASN A CA 1
ATOM 1948 C C . ASN A 1 249 ? 11.221 12.339 -17.820 1.00 12.62 229 ASN A C 1
ATOM 1949 O O . ASN A 1 249 ? 11.238 11.207 -18.293 1.00 13.71 229 ASN A O 1
ATOM 1954 N N . PHE A 1 250 ? 12.296 13.123 -17.759 1.00 12.75 230 PHE A N 1
ATOM 1955 C CA . PHE A 1 250 ? 13.652 12.616 -17.976 1.00 14.43 230 PHE A CA 1
ATOM 1956 C C . PHE A 1 250 ? 14.389 12.639 -16.645 1.00 13.36 230 PHE A C 1
ATOM 1957 O O . PHE A 1 250 ? 14.114 13.493 -15.802 1.00 12.78 230 PHE A O 1
ATOM 1965 N N . THR A 1 251 ? 15.326 11.715 -16.468 1.00 12.50 231 THR A N 1
ATOM 1966 C CA . THR A 1 251 ? 16.235 11.754 -15.325 1.00 13.41 231 THR A CA 1
ATOM 1967 C C . THR A 1 251 ? 17.681 11.744 -15.792 1.00 13.47 231 THR A C 1
ATOM 1968 O O . THR A 1 251 ? 18.078 10.899 -16.581 1.00 15.04 231 THR A O 1
ATOM 1972 N N . TYR A 1 252 ? 18.465 12.692 -15.299 1.00 13.46 232 TYR A N 1
ATOM 1973 C CA . TYR A 1 252 ? 19.911 12.591 -15.395 1.00 18.30 232 TYR A CA 1
ATOM 1974 C C . TYR A 1 252 ? 20.327 11.619 -14.300 1.00 16.56 232 TYR A C 1
ATOM 1975 O O . TYR A 1 252 ? 20.265 11.952 -13.111 1.00 17.30 232 TYR A O 1
ATOM 1984 N N . LEU A 1 253 ? 20.692 10.404 -14.697 1.00 16.00 233 LEU A N 1
ATOM 1985 C CA . LEU A 1 253 ? 21.210 9.415 -13.759 1.00 17.71 233 LEU A CA 1
ATOM 1986 C C . LEU A 1 253 ? 22.692 9.660 -13.530 1.00 19.52 233 LEU A C 1
ATOM 1987 O O . LEU A 1 253 ? 23.466 9.688 -14.487 1.00 19.97 233 LEU A O 1
ATOM 1992 N N . ASP A 1 254 ? 23.103 9.837 -12.278 1.00 20.84 234 ASP A N 1
ATOM 1993 C CA . ASP A 1 254 ? 24.526 10.059 -12.028 1.00 19.41 234 ASP A CA 1
ATOM 1994 C C . ASP A 1 254 ? 25.247 8.717 -12.156 1.00 19.33 234 ASP A C 1
ATOM 1995 O O . ASP A 1 254 ? 24.613 7.689 -12.410 1.00 17.74 234 ASP A O 1
ATOM 2000 N N . ARG A 1 255 ? 26.565 8.720 -12.000 1.00 19.10 235 ARG A N 1
ATOM 2001 C CA . ARG A 1 255 ? 27.338 7.516 -12.264 1.00 20.69 235 ARG A CA 1
ATOM 2002 C C . ARG A 1 255 ? 26.986 6.400 -11.287 1.00 22.99 235 ARG A C 1
ATOM 2003 O O . ARG A 1 255 ? 27.029 5.223 -11.640 1.00 24.66 235 ARG A O 1
ATOM 2011 N N . ASN A 1 256 ? 26.641 6.774 -10.060 1.00 20.23 236 ASN A N 1
ATOM 2012 C CA . ASN A 1 256 ? 26.270 5.787 -9.054 1.00 20.33 236 ASN A CA 1
ATOM 2013 C C . ASN A 1 256 ? 25.001 5.053 -9.439 1.00 20.35 236 ASN A C 1
ATOM 2014 O O . ASN A 1 256 ? 24.907 3.835 -9.278 1.00 22.61 236 ASN A O 1
ATOM 2019 N N . TYR A 1 257 ? 24.022 5.800 -9.942 1.00 19.88 237 TYR A N 1
ATOM 2020 C CA . TYR A 1 257 ? 22.751 5.205 -10.328 1.00 21.84 237 TYR A CA 1
ATOM 2021 C C . TYR A 1 257 ? 22.865 4.344 -11.580 1.00 20.58 237 TYR A C 1
ATOM 2022 O O . TYR A 1 257 ? 22.250 3.287 -11.660 1.00 21.94 237 TYR A O 1
ATOM 2031 N N . ILE A 1 258 ? 23.661 4.779 -12.549 1.00 20.15 238 ILE A N 1
ATOM 2032 C CA . ILE A 1 258 ? 23.848 3.989 -13.761 1.00 20.85 238 ILE A CA 1
ATOM 2033 C C . ILE A 1 258 ? 24.514 2.655 -13.433 1.00 22.03 238 ILE A C 1
ATOM 2034 O O . ILE A 1 258 ? 24.075 1.592 -13.882 1.00 22.25 238 ILE A O 1
ATOM 2039 N N . LYS A 1 259 ? 25.571 2.720 -12.631 1.00 21.68 239 LYS A N 1
ATOM 2040 C CA . LYS A 1 259 ? 26.304 1.522 -12.244 1.00 23.16 239 LYS A CA 1
ATOM 2041 C C . LYS A 1 259 ? 25.434 0.576 -11.424 1.00 23.12 239 LYS A C 1
ATOM 2042 O O . LYS A 1 259 ? 25.498 -0.638 -11.602 1.00 26.11 239 LYS A O 1
ATOM 2048 N N . ALA A 1 260 ? 24.624 1.133 -10.527 1.00 21.98 240 ALA A N 1
ATOM 2049 C CA . ALA A 1 260 ? 23.787 0.318 -9.647 1.00 23.43 240 ALA A CA 1
ATOM 2050 C C . ALA A 1 260 ? 22.640 -0.339 -10.414 1.00 25.03 240 ALA A C 1
ATOM 2051 O O . ALA A 1 260 ? 22.406 -1.547 -10.307 1.00 26.92 240 ALA A O 1
ATOM 2053 N N . ILE A 1 261 ? 21.933 0.456 -11.206 1.00 21.39 241 ILE A N 1
ATOM 2054 C CA . ILE A 1 261 ? 20.759 -0.045 -11.907 1.00 20.08 241 ILE A CA 1
ATOM 2055 C C . ILE A 1 261 ? 21.123 -1.076 -12.980 1.00 24.06 241 ILE A C 1
ATOM 2056 O O . ILE A 1 261 ? 20.427 -2.077 -13.151 1.00 28.01 241 ILE A O 1
ATOM 2061 N N . PHE A 1 262 ? 22.227 -0.851 -13.684 1.00 23.68 242 PHE A N 1
ATOM 2062 C CA . PHE A 1 262 ? 22.500 -1.626 -14.891 1.00 24.15 242 PHE A CA 1
ATOM 2063 C C . PHE A 1 262 ? 23.648 -2.609 -14.749 1.00 26.71 242 PHE A C 1
ATOM 2064 O O . PHE A 1 262 ? 24.179 -3.098 -15.750 1.00 27.47 242 PHE A O 1
ATOM 2072 N N . GLU A 1 263 ? 24.019 -2.909 -13.509 1.00 26.07 243 GLU A N 1
ATOM 2073 C CA . GLU A 1 263 ? 25.041 -3.917 -13.251 1.00 28.77 243 GLU A CA 1
ATOM 2074 C C . GLU A 1 263 ? 24.659 -5.253 -13.894 1.00 28.90 243 GLU A C 1
ATOM 2075 O O . GLU A 1 263 ? 23.558 -5.761 -13.685 1.00 30.42 243 GLU A O 1
ATOM 2081 N N . GLY A 1 264 ? 25.566 -5.794 -14.703 1.00 28.74 244 GLY A N 1
ATOM 2082 C CA . GLY A 1 264 ? 25.345 -7.066 -15.372 1.00 30.60 244 GLY A CA 1
ATOM 2083 C C . GLY A 1 264 ? 24.457 -7.008 -16.606 1.00 31.95 244 GLY A C 1
ATOM 2084 O O . GLY A 1 264 ? 24.334 -7.993 -17.335 1.00 34.19 244 GLY A O 1
ATOM 2085 N N . GLU A 1 265 ? 23.836 -5.858 -16.847 1.00 30.84 245 GLU A N 1
ATOM 2086 C CA . GLU A 1 265 ? 22.923 -5.701 -17.978 1.00 30.27 245 GLU A CA 1
ATOM 2087 C C . GLU A 1 265 ? 23.683 -5.404 -19.266 1.00 29.33 245 GLU A C 1
ATOM 2088 O O . GLU A 1 265 ? 24.740 -4.774 -19.239 1.00 30.59 245 GLU A O 1
ATOM 2094 N N . ARG A 1 266 ? 23.139 -5.853 -20.395 1.00 28.98 246 ARG A N 1
ATOM 2095 C CA . ARG A 1 266 ? 23.852 -5.756 -21.666 1.00 31.92 246 ARG A CA 1
ATOM 2096 C C . ARG A 1 266 ? 23.019 -5.115 -22.782 1.00 27.62 246 ARG A C 1
ATOM 2097 O O . ARG A 1 266 ? 21.789 -5.190 -22.779 1.00 25.68 246 ARG A O 1
ATOM 2105 N N . TYR A 1 267 ? 23.709 -4.469 -23.722 1.00 27.82 247 TYR A N 1
ATOM 2106 C CA . TYR A 1 267 ? 23.085 -3.892 -24.916 1.00 27.77 247 TYR A CA 1
ATOM 2107 C C . TYR A 1 267 ? 22.782 -5.011 -25.926 1.00 27.36 247 TYR A C 1
ATOM 2108 O O . TYR A 1 267 ? 23.258 -6.135 -25.750 1.00 30.17 247 TYR A O 1
ATOM 2117 N N . PRO A 1 268 ? 22.005 -4.717 -26.987 1.00 24.44 248 PRO A N 1
ATOM 2118 C CA . PRO A 1 268 ? 21.709 -5.769 -27.974 1.00 26.10 248 PRO A CA 1
ATOM 2119 C C . PRO A 1 268 ? 22.944 -6.382 -28.644 1.00 32.19 248 PRO A C 1
ATOM 2120 O O . PRO A 1 268 ? 22.835 -7.462 -29.224 1.00 34.79 248 PRO A O 1
ATOM 2124 N N . ASP A 1 269 ? 24.092 -5.715 -28.563 1.00 32.91 249 ASP A N 1
ATOM 2125 C CA . ASP A 1 269 ? 25.304 -6.227 -29.193 1.00 34.43 249 ASP A CA 1
ATOM 2126 C C . ASP A 1 269 ? 26.117 -7.090 -28.231 1.00 36.05 249 ASP A C 1
ATOM 2127 O O . ASP A 1 269 ? 27.185 -7.592 -28.581 1.00 37.47 249 ASP A O 1
ATOM 2132 N N . GLY A 1 270 ? 25.609 -7.256 -27.015 1.00 34.68 250 GLY A N 1
ATOM 2133 C CA . GLY A 1 270 ? 26.258 -8.106 -26.034 1.00 31.22 250 GLY A CA 1
ATOM 2134 C C . GLY A 1 270 ? 27.177 -7.375 -25.075 1.00 33.82 250 GLY A C 1
ATOM 2135 O O . GLY A 1 270 ? 27.636 -7.954 -24.095 1.00 35.69 250 GLY A O 1
ATOM 2136 N N . SER A 1 271 ? 27.453 -6.103 -25.348 1.00 33.12 251 SER A N 1
ATOM 2137 C CA . SER A 1 271 ? 28.349 -5.331 -24.494 1.00 31.40 251 SER A CA 1
ATOM 2138 C C . SER A 1 271 ? 27.675 -4.947 -23.180 1.00 31.65 251 SER A C 1
ATOM 2139 O O . SER A 1 271 ? 26.463 -4.698 -23.135 1.00 29.90 251 SER A O 1
ATOM 2142 N N . LEU A 1 272 ? 28.472 -4.909 -22.115 1.00 30.81 252 LEU A N 1
ATOM 2143 C CA . LEU A 1 272 ? 28.001 -4.491 -20.800 1.00 30.98 252 LEU A CA 1
ATOM 2144 C C . LEU A 1 272 ? 27.651 -3.016 -20.805 1.00 27.02 252 LEU A C 1
ATOM 2145 O O . LEU A 1 272 ? 28.461 -2.185 -21.208 1.00 28.32 252 LEU A O 1
ATOM 2150 N N . ILE A 1 273 ? 26.446 -2.693 -20.355 1.00 24.97 253 ILE A N 1
ATOM 2151 C CA . ILE A 1 273 ? 26.015 -1.305 -20.302 1.00 23.30 253 ILE A CA 1
ATOM 2152 C C . ILE A 1 273 ? 26.960 -0.486 -19.423 1.00 24.99 253 ILE A C 1
ATOM 2153 O O . ILE A 1 273 ? 27.327 0.633 -19.785 1.00 25.43 253 ILE A O 1
ATOM 2158 N N . THR A 1 274 ? 27.404 -1.057 -18.305 1.00 26.11 254 THR A N 1
ATOM 2159 C CA . THR A 1 274 ? 28.246 -0.305 -17.373 1.00 25.43 254 THR A CA 1
ATOM 2160 C C . THR A 1 274 ? 29.623 0.019 -17.958 1.00 28.88 254 THR A C 1
ATOM 2161 O O . THR A 1 274 ? 30.326 0.886 -17.445 1.00 31.28 254 THR A O 1
ATOM 2165 N N . ASP A 1 275 ? 30.003 -0.669 -19.030 1.00 27.78 255 ASP A N 1
ATOM 2166 C CA . ASP A 1 275 ? 31.223 -0.324 -19.760 1.00 28.59 255 ASP A CA 1
ATOM 2167 C C . ASP A 1 275 ? 31.092 1.001 -20.514 1.00 30.63 255 ASP A C 1
ATOM 2168 O O . ASP A 1 275 ? 32.090 1.558 -20.969 1.00 30.31 255 ASP A O 1
ATOM 2173 N N . HIS A 1 276 ? 29.863 1.496 -20.650 1.00 27.28 256 HIS A N 1
ATOM 2174 C CA . HIS A 1 276 ? 29.601 2.724 -21.399 1.00 25.80 256 HIS A CA 1
ATOM 2175 C C . HIS A 1 276 ? 29.222 3.921 -20.522 1.00 23.66 256 HIS A C 1
ATOM 2176 O O . HIS A 1 276 ? 28.734 4.924 -21.042 1.00 26.08 256 HIS A O 1
ATOM 2183 N N . VAL A 1 277 ? 29.437 3.824 -19.212 1.00 22.01 257 VAL A N 1
ATOM 2184 C CA . VAL A 1 277 ? 28.942 4.843 -18.284 1.00 23.65 257 VAL A CA 1
ATOM 2185 C C . VAL A 1 277 ? 29.360 6.257 -18.680 1.00 21.26 257 VAL A C 1
ATOM 2186 O O . VAL A 1 277 ? 28.541 7.179 -18.666 1.00 21.08 257 VAL A O 1
ATOM 2190 N N . GLU A 1 278 ? 30.628 6.429 -19.035 1.00 22.33 258 GLU A N 1
ATOM 2191 C CA . GLU A 1 278 ? 31.132 7.759 -19.352 1.00 21.54 258 GLU A CA 1
ATOM 2192 C C . GLU A 1 278 ? 30.463 8.329 -20.598 1.00 23.72 258 GLU A C 1
ATOM 2193 O O . GLU A 1 278 ? 30.209 9.529 -20.679 1.00 23.79 258 GLU A O 1
ATOM 2199 N N . ASP A 1 279 ? 30.175 7.468 -21.566 1.00 23.21 259 ASP A N 1
ATOM 2200 C CA . ASP A 1 279 ? 29.484 7.908 -22.773 1.00 22.59 259 ASP A CA 1
ATOM 2201 C C . ASP A 1 279 ? 28.028 8.281 -22.488 1.00 20.94 259 ASP A C 1
ATOM 2202 O O . ASP A 1 279 ? 27.512 9.250 -23.042 1.00 18.62 259 ASP A O 1
ATOM 2207 N N . ILE A 1 280 ? 27.374 7.510 -21.626 1.00 18.62 260 ILE A N 1
ATOM 2208 C CA . ILE A 1 280 ? 26.001 7.805 -21.223 1.00 18.71 260 ILE A CA 1
ATOM 2209 C C . ILE A 1 280 ? 25.948 9.141 -20.484 1.00 19.62 260 ILE A C 1
ATOM 2210 O O . ILE A 1 280 ? 25.085 9.962 -20.750 1.00 17.27 260 ILE A O 1
ATOM 2215 N N . ILE A 1 281 ? 26.896 9.364 -19.577 1.00 19.79 261 ILE A N 1
ATOM 2216 C CA . ILE A 1 281 ? 26.986 10.639 -18.873 1.00 17.05 261 ILE A CA 1
ATOM 2217 C C . ILE A 1 281 ? 27.184 11.789 -19.861 1.00 20.12 261 ILE A C 1
ATOM 2218 O O . ILE A 1 281 ? 26.548 12.837 -19.753 1.00 19.97 261 ILE A O 1
ATOM 2223 N N . ALA A 1 282 ? 28.062 11.584 -20.832 1.00 20.79 262 ALA A N 1
ATOM 2224 C CA . ALA A 1 282 ? 28.366 12.634 -21.791 1.00 17.96 262 ALA A CA 1
ATOM 2225 C C . ALA A 1 282 ? 27.132 12.977 -22.637 1.00 17.46 262 ALA A C 1
ATOM 2226 O O . ALA A 1 282 ? 26.878 14.146 -22.926 1.00 19.13 262 ALA A O 1
ATOM 2228 N N . LEU A 1 283 ? 26.363 11.961 -23.016 1.00 17.30 263 LEU A N 1
ATOM 2229 C CA . LEU A 1 283 ? 25.133 12.194 -23.776 1.00 17.91 263 LEU A CA 1
ATOM 2230 C C . LEU A 1 283 ? 24.081 12.928 -22.936 1.00 19.13 263 LEU A C 1
ATOM 2231 O O . LEU A 1 283 ? 23.388 13.822 -23.437 1.00 17.18 263 LEU A O 1
ATOM 2236 N N . GLN A 1 284 ? 23.961 12.551 -21.664 1.00 17.39 264 GLN A N 1
ATOM 2237 C CA . GLN A 1 284 ? 23.044 13.242 -20.754 1.00 18.83 264 GLN A CA 1
ATOM 2238 C C . GLN A 1 284 ? 23.430 14.714 -20.631 1.00 18.82 264 GLN A C 1
ATOM 2239 O O . GLN A 1 284 ? 22.579 15.603 -20.751 1.00 16.16 264 GLN A O 1
ATOM 2245 N N . LYS A 1 285 ? 24.715 14.964 -20.393 1.00 16.20 265 LYS A N 1
ATOM 2246 C CA . LYS A 1 285 ? 25.218 16.332 -20.297 1.00 18.09 265 LYS A CA 1
ATOM 2247 C C . LYS A 1 285 ? 24.902 17.103 -21.572 1.00 20.33 265 LYS A C 1
ATOM 2248 O O . LYS A 1 285 ? 24.439 18.241 -21.518 1.00 17.85 265 LYS A O 1
ATOM 2254 N N . HIS A 1 286 ? 25.132 16.463 -22.715 1.00 18.16 266 HIS A N 1
ATOM 2255 C CA . HIS A 1 286 ? 24.827 17.064 -24.010 1.00 19.95 266 HIS A CA 1
ATOM 2256 C C . HIS A 1 286 ? 23.357 17.493 -24.098 1.00 18.67 266 HIS A C 1
ATOM 2257 O O . HIS A 1 286 ? 23.048 18.589 -24.571 1.00 18.61 266 HIS A O 1
ATOM 2264 N N . TYR A 1 287 ? 22.444 16.644 -23.638 1.00 17.56 267 TYR A N 1
ATOM 2265 C CA . TYR A 1 287 ? 21.035 17.013 -23.689 1.00 16.83 267 TYR A CA 1
ATOM 2266 C C . TYR A 1 287 ? 20.722 18.187 -22.778 1.00 14.97 267 TYR A C 1
ATOM 2267 O O . TYR A 1 287 ? 19.994 19.109 -23.163 1.00 18.69 267 TYR A O 1
ATOM 2276 N N . TRP A 1 288 ? 21.248 18.135 -21.558 1.00 15.36 268 TRP A N 1
ATOM 2277 C CA . TRP A 1 288 ? 20.984 19.185 -20.575 1.00 15.62 268 TRP A CA 1
ATOM 2278 C C . TRP A 1 288 ? 21.485 20.534 -21.090 1.00 17.07 268 TRP A C 1
ATOM 2279 O O . TRP A 1 288 ? 20.821 21.562 -20.928 1.00 18.80 268 TRP A O 1
ATOM 2290 N N . GLU A 1 289 ? 22.646 20.518 -21.731 1.00 17.24 269 GLU A N 1
ATOM 2291 C CA . GLU A 1 289 ? 23.195 21.719 -22.354 1.00 19.79 269 GLU A CA 1
ATOM 2292 C C . GLU A 1 289 ? 22.341 22.202 -23.516 1.00 21.12 269 GLU A C 1
ATOM 2293 O O . GLU A 1 289 ? 22.049 23.396 -23.635 1.00 22.09 269 GLU A O 1
ATOM 2299 N N . TRP A 1 290 ? 21.956 21.269 -24.380 1.00 17.58 270 TRP A N 1
ATOM 2300 C CA . TRP A 1 290 ? 21.161 21.608 -25.556 1.00 18.69 270 TRP A CA 1
ATOM 2301 C C . TRP A 1 290 ? 19.818 22.200 -25.140 1.00 19.28 270 TRP A C 1
ATOM 2302 O O . TRP A 1 290 ? 19.349 23.184 -25.719 1.00 19.83 270 TRP A O 1
ATOM 2313 N N . VAL A 1 291 ? 19.202 21.598 -24.129 1.00 19.68 271 VAL A N 1
ATOM 2314 C CA . VAL A 1 291 ? 17.901 22.060 -23.653 1.00 21.29 271 VAL A CA 1
ATOM 2315 C C . VAL A 1 291 ? 17.984 23.474 -23.105 1.00 24.38 271 VAL A C 1
ATOM 2316 O O . VAL A 1 291 ? 17.124 24.309 -23.388 1.00 24.47 271 VAL A O 1
ATOM 2320 N N . SER A 1 292 ? 19.029 23.739 -22.331 1.00 18.95 272 SER A N 1
ATOM 2321 C CA . SER A 1 292 ? 19.213 25.057 -21.748 1.00 24.24 272 SER A CA 1
ATOM 2322 C C . SER A 1 292 ? 19.373 26.104 -22.850 1.00 24.56 272 SER A C 1
ATOM 2323 O O . SER A 1 292 ? 18.823 27.201 -22.753 1.00 27.67 272 SER A O 1
ATOM 2326 N N . ARG A 1 293 ? 20.111 25.757 -23.902 1.00 21.63 273 ARG A N 1
ATOM 2327 C CA . ARG A 1 293 ? 20.246 26.636 -25.061 1.00 24.07 273 ARG A CA 1
ATOM 2328 C C . ARG A 1 293 ? 18.910 26.813 -25.785 1.00 21.08 273 ARG A C 1
ATOM 2329 O O . ARG A 1 293 ? 18.560 27.919 -26.194 1.00 25.44 273 ARG A O 1
ATOM 2337 N N . GLU A 1 294 ? 18.166 25.721 -25.937 1.00 17.97 274 GLU A N 1
ATOM 2338 C CA . GLU A 1 294 ? 16.974 25.725 -26.774 1.00 17.77 274 GLU A CA 1
ATOM 2339 C C . GLU A 1 294 ? 15.852 26.614 -26.228 1.00 22.18 274 GLU A C 1
ATOM 2340 O O . GLU A 1 294 ? 15.030 27.116 -26.991 1.00 21.61 274 GLU A O 1
ATOM 2346 N N . ARG A 1 295 ? 15.814 26.810 -24.915 1.00 22.95 275 ARG A N 1
ATOM 2347 C CA . ARG A 1 295 ? 14.740 27.598 -24.314 1.00 24.81 275 ARG A CA 1
ATOM 2348 C C . ARG A 1 295 ? 14.711 29.043 -24.820 1.00 28.03 275 ARG A C 1
ATOM 2349 O O . ARG A 1 295 ? 13.641 29.641 -24.926 1.00 26.24 275 ARG A O 1
ATOM 2357 N N . GLU A 1 296 ? 15.871 29.605 -25.150 1.00 25.91 276 GLU A N 1
ATOM 2358 C CA . GLU A 1 296 ? 15.883 30.954 -25.708 1.00 29.80 276 GLU A CA 1
ATOM 2359 C C . GLU A 1 296 ? 15.292 30.979 -27.120 1.00 28.69 276 GLU A C 1
ATOM 2360 O O . GLU A 1 296 ? 14.751 31.998 -27.559 1.00 30.56 276 GLU A O 1
ATOM 2366 N N . ARG A 1 297 ? 15.400 29.867 -27.838 1.00 26.19 277 ARG A N 1
ATOM 2367 C CA . ARG A 1 297 ? 14.759 29.772 -29.146 1.00 24.98 277 ARG A CA 1
ATOM 2368 C C . ARG A 1 297 ? 13.255 29.577 -28.968 1.00 24.10 277 ARG A C 1
ATOM 2369 O O . ARG A 1 297 ? 12.455 30.125 -29.726 1.00 23.65 277 ARG A O 1
ATOM 2377 N N . GLN A 1 298 ? 12.878 28.797 -27.958 1.00 20.78 278 GLN A N 1
ATOM 2378 C CA . GLN A 1 298 ? 11.466 28.510 -27.708 1.00 21.62 278 GLN A CA 1
ATOM 2379 C C . GLN A 1 298 ? 11.278 27.842 -26.351 1.00 21.58 278 GLN A C 1
ATOM 2380 O O . GLN A 1 298 ? 11.882 26.812 -26.070 1.00 21.38 278 GLN A O 1
ATOM 2394 N N . PHE A 1 300 ? 9.461 25.666 -23.482 1.00 18.71 280 PHE A N 1
ATOM 2395 C CA . PHE A 1 300 ? 8.609 24.485 -23.463 1.00 19.65 280 PHE A CA 1
ATOM 2396 C C . PHE A 1 300 ? 8.701 23.837 -22.095 1.00 18.25 280 PHE A C 1
ATOM 2397 O O . PHE A 1 300 ? 9.628 24.105 -21.342 1.00 17.77 280 PHE A O 1
ATOM 2405 N N . THR A 1 301 ? 7.746 22.965 -21.794 1.00 18.30 281 THR A N 1
ATOM 2406 C CA . THR A 1 301 ? 7.639 22.340 -20.479 1.00 16.87 281 THR A CA 1
ATOM 2407 C C . THR A 1 301 ? 8.327 20.974 -20.372 1.00 16.39 281 THR A C 1
ATOM 2408 O O . THR A 1 301 ? 8.994 20.679 -19.382 1.00 17.39 281 THR A O 1
ATOM 2412 N N . PHE A 1 302 ? 8.179 20.148 -21.400 1.00 13.30 282 PHE A N 1
ATOM 2413 C CA . PHE A 1 302 ? 8.541 18.734 -21.294 1.00 11.26 282 PHE A CA 1
ATOM 2414 C C . PHE A 1 302 ? 9.809 18.366 -22.065 1.00 15.62 282 PHE A C 1
ATOM 2415 O O . PHE A 1 302 ? 10.196 19.069 -22.986 1.00 17.93 282 PHE A O 1
ATOM 2423 N N . PRO A 1 303 ? 10.476 17.270 -21.664 1.00 15.91 283 PRO A N 1
ATOM 2424 C CA . PRO A 1 303 ? 10.185 16.469 -20.470 1.00 15.07 283 PRO A CA 1
ATOM 2425 C C . PRO A 1 303 ? 10.608 17.218 -19.221 1.00 15.34 283 PRO A C 1
ATOM 2426 O O . PRO A 1 303 ? 11.539 18.021 -19.287 1.00 15.50 283 PRO A O 1
ATOM 2430 N N . VAL A 1 304 ? 9.907 16.984 -18.118 1.00 12.53 284 VAL A N 1
ATOM 2431 C CA . VAL A 1 304 ? 10.291 17.551 -16.835 1.00 13.38 284 VAL A CA 1
ATOM 2432 C C . VAL A 1 304 ? 11.635 16.962 -16.432 1.00 14.13 284 VAL A C 1
ATOM 2433 O O . VAL A 1 304 ? 11.804 15.743 -16.450 1.00 16.43 284 VAL A O 1
ATOM 2437 N N . LEU A 1 305 ? 12.589 17.828 -16.087 1.00 11.99 285 LEU A N 1
ATOM 2438 C CA . LEU A 1 305 ? 13.961 17.387 -15.821 1.00 13.53 285 LEU A CA 1
ATOM 2439 C C . LEU A 1 305 ? 14.259 17.192 -14.341 1.00 13.94 285 LEU A C 1
ATOM 2440 O O . LEU A 1 305 ? 13.984 18.066 -13.515 1.00 15.95 285 LEU A O 1
ATOM 2445 N N . THR A 1 306 ? 14.828 16.035 -14.025 1.00 12.99 286 THR A N 1
ATOM 2446 C CA . THR A 1 306 ? 15.301 15.722 -12.681 1.00 14.43 286 THR A CA 1
ATOM 2447 C C . THR A 1 306 ? 16.711 15.170 -12.792 1.00 13.94 286 THR A C 1
ATOM 2448 O O . THR A 1 306 ? 17.020 14.474 -13.754 1.00 14.18 286 THR A O 1
ATOM 2452 N N . ALA A 1 307 ? 17.577 15.499 -11.836 1.00 15.50 287 ALA A N 1
ATOM 2453 C CA . ALA A 1 307 ? 18.866 14.825 -11.713 1.00 16.51 287 ALA A CA 1
ATOM 2454 C C . ALA A 1 307 ? 18.883 13.990 -10.439 1.00 16.07 287 ALA A C 1
ATOM 2455 O O . ALA A 1 307 ? 18.527 14.476 -9.370 1.00 18.24 287 ALA A O 1
ATOM 2457 N N . SER A 1 308 ? 19.279 12.726 -10.559 1.00 14.84 288 SER A N 1
ATOM 2458 C CA . SER A 1 308 ? 19.305 11.829 -9.411 1.00 14.66 288 SER A CA 1
ATOM 2459 C C . SER A 1 308 ? 20.729 11.655 -8.924 1.00 15.08 288 SER A C 1
ATOM 2460 O O . SER A 1 308 ? 21.563 11.067 -9.612 1.00 18.26 288 SER A O 1
ATOM 2463 N N . LEU A 1 309 ? 20.996 12.176 -7.734 1.00 15.59 289 LEU A N 1
ATOM 2464 C CA . LEU A 1 309 ? 22.358 12.221 -7.205 1.00 16.37 289 LEU A CA 1
ATOM 2465 C C . LEU A 1 309 ? 22.480 11.453 -5.904 1.00 20.12 289 LEU A C 1
ATOM 2466 O O . LEU A 1 309 ? 21.654 11.608 -5.009 1.00 19.52 289 LEU A O 1
ATOM 2471 N N . LEU A 1 310 ? 23.527 10.641 -5.800 1.00 19.70 290 LEU A N 1
ATOM 2472 C CA . LEU A 1 310 ? 23.855 9.970 -4.550 1.00 20.52 290 LEU A CA 1
ATOM 2473 C C . LEU A 1 310 ? 24.687 10.908 -3.676 1.00 22.04 290 LEU A C 1
ATOM 2474 O O . LEU A 1 310 ? 25.735 11.397 -4.090 1.00 21.48 290 LEU A O 1
ATOM 2479 N N . TYR A 1 311 ? 24.201 11.165 -2.471 1.00 20.66 291 TYR A N 1
ATOM 2480 C CA . TYR A 1 311 ? 24.821 12.135 -1.579 1.00 24.26 291 TYR A CA 1
ATOM 2481 C C . TYR A 1 311 ? 24.899 11.530 -0.190 1.00 24.99 291 TYR A C 1
ATOM 2482 O O . TYR A 1 311 ? 23.901 11.040 0.339 1.00 25.10 291 TYR A O 1
ATOM 2491 N N . LYS A 1 312 ? 26.087 11.536 0.396 1.00 27.09 292 LYS A N 1
ATOM 2492 C CA . LYS A 1 312 ? 26.260 10.877 1.675 1.00 31.43 292 LYS A CA 1
ATOM 2493 C C . LYS A 1 312 ? 27.358 11.542 2.487 1.00 30.82 292 LYS A C 1
ATOM 2494 O O . LYS A 1 312 ? 28.420 11.865 1.953 1.00 28.25 292 LYS A O 1
ATOM 2500 N N . ASP A 1 313 ? 27.079 11.759 3.771 1.00 33.56 293 ASP A N 1
ATOM 2501 C CA . ASP A 1 313 ? 28.061 12.299 4.709 1.00 38.19 293 ASP A CA 1
ATOM 2502 C C . ASP A 1 313 ? 28.689 13.594 4.205 1.00 35.32 293 ASP A C 1
ATOM 2503 O O . ASP A 1 313 ? 29.901 13.774 4.270 1.00 35.65 293 ASP A O 1
ATOM 2508 N N . GLY A 1 314 ? 27.854 14.486 3.682 1.00 32.66 294 GLY A N 1
ATOM 2509 C CA . GLY A 1 314 ? 28.309 15.797 3.253 1.00 32.43 294 GLY A CA 1
ATOM 2510 C C . GLY A 1 314 ? 28.964 15.851 1.884 1.00 31.23 294 GLY A C 1
ATOM 2511 O O . GLY A 1 314 ? 29.521 16.879 1.505 1.00 32.96 294 GLY A O 1
ATOM 2512 N N . LYS A 1 315 ? 28.891 14.756 1.134 1.00 27.82 295 LYS A N 1
ATOM 2513 C CA . LYS A 1 315 ? 29.540 14.689 -0.170 1.00 28.46 295 LYS A CA 1
ATOM 2514 C C . LYS A 1 315 ? 28.669 14.054 -1.249 1.00 24.96 295 LYS A C 1
ATOM 2515 O O . LYS A 1 315 ? 27.948 13.085 -0.996 1.00 22.97 295 LYS A O 1
ATOM 2521 N N . PHE A 1 316 ? 28.749 14.609 -2.454 1.00 25.58 296 PHE A N 1
ATOM 2522 C CA . PHE A 1 316 ? 28.211 13.952 -3.642 1.00 23.20 296 PHE A CA 1
ATOM 2523 C C . PHE A 1 316 ? 29.175 12.859 -4.073 1.00 24.52 296 PHE A C 1
ATOM 2524 O O . PHE A 1 316 ? 30.369 13.114 -4.226 1.00 27.67 296 PHE A O 1
ATOM 2532 N N . LEU A 1 317 ? 28.669 11.646 -4.266 1.00 22.80 297 LEU A N 1
ATOM 2533 C CA . LEU A 1 317 ? 29.538 10.536 -4.648 1.00 25.05 297 LEU A CA 1
ATOM 2534 C C . LEU A 1 317 ? 29.891 10.603 -6.128 1.00 26.50 297 LEU A C 1
ATOM 2535 O O . LEU A 1 317 ? 30.864 9.996 -6.571 1.00 28.36 297 LEU A O 1
ATOM 2540 N N . ASP A 1 318 ? 29.093 11.348 -6.887 1.00 23.58 298 ASP A N 1
ATOM 2541 C CA . ASP A 1 318 ? 29.452 11.727 -8.250 1.00 23.06 298 ASP A CA 1
ATOM 2542 C C . ASP A 1 318 ? 29.488 13.245 -8.312 1.00 26.24 298 ASP A C 1
ATOM 2543 O O . ASP A 1 318 ? 28.548 13.876 -8.795 1.00 24.69 298 ASP A O 1
ATOM 2548 N N . GLU A 1 319 ? 30.575 13.824 -7.807 1.00 27.25 299 GLU A N 1
ATOM 2549 C CA . GLU A 1 319 ? 30.675 15.274 -7.687 1.00 28.83 299 GLU A CA 1
ATOM 2550 C C . GLU A 1 319 ? 30.737 15.950 -9.051 1.00 25.34 299 GLU A C 1
ATOM 2551 O O . GLU A 1 319 ? 30.247 17.067 -9.219 1.00 26.88 299 GLU A O 1
ATOM 2557 N N . ASP A 1 320 ? 31.334 15.268 -10.024 1.00 22.91 300 ASP A N 1
ATOM 2558 C CA . ASP A 1 320 ? 31.407 15.787 -11.383 1.00 22.28 300 ASP A CA 1
ATOM 2559 C C . ASP A 1 320 ? 30.010 16.077 -11.937 1.00 23.27 300 ASP A C 1
ATOM 2560 O O . ASP A 1 320 ? 29.758 17.161 -12.462 1.00 22.08 300 ASP A O 1
ATOM 2565 N N . SER A 1 321 ? 29.105 15.112 -11.810 1.00 21.34 301 SER A N 1
ATOM 2566 C CA . SER A 1 321 ? 27.725 15.308 -12.261 1.00 16.98 301 SER A CA 1
ATOM 2567 C C . SER A 1 321 ? 27.021 16.395 -11.458 1.00 19.49 301 SER A C 1
ATOM 2568 O O . SER A 1 321 ? 26.287 17.203 -12.017 1.00 21.68 301 SER A O 1
ATOM 2571 N N . ALA A 1 322 ? 27.254 16.420 -10.147 1.00 17.93 302 ALA A N 1
ATOM 2572 C CA . ALA A 1 322 ? 26.585 17.396 -9.288 1.00 20.07 302 ALA A CA 1
ATOM 2573 C C . ALA A 1 322 ? 26.994 18.821 -9.645 1.00 23.14 302 ALA A C 1
ATOM 2574 O O . ALA A 1 322 ? 26.147 19.715 -9.744 1.00 21.20 302 ALA A O 1
ATOM 2576 N N . ARG A 1 323 ? 28.291 19.038 -9.840 1.00 21.69 303 ARG A N 1
ATOM 2577 C CA . ARG A 1 323 ? 28.763 20.352 -10.255 1.00 21.06 303 ARG A CA 1
ATOM 2578 C C . ARG A 1 323 ? 28.219 20.708 -11.635 1.00 21.83 303 ARG A C 1
ATOM 2579 O O . ARG A 1 323 ? 27.922 21.871 -11.906 1.00 21.22 303 ARG A O 1
ATOM 2587 N N . PHE A 1 324 ? 28.069 19.704 -12.495 1.00 21.69 304 PHE A N 1
ATOM 2588 C CA . PHE A 1 324 ? 27.502 19.934 -13.819 1.00 22.47 304 PHE A CA 1
ATOM 2589 C C . PHE A 1 324 ? 26.054 20.413 -13.734 1.00 20.29 304 PHE A C 1
ATOM 2590 O O . PHE A 1 324 ? 25.681 21.421 -14.344 1.00 19.98 304 PHE A O 1
ATOM 2598 N N . ILE A 1 325 ? 25.234 19.665 -13.002 1.00 18.74 305 ILE A N 1
ATOM 2599 C CA . ILE A 1 325 ? 23.834 20.028 -12.825 1.00 17.18 305 ILE A CA 1
ATOM 2600 C C . ILE A 1 325 ? 23.743 21.412 -12.197 1.00 17.66 305 ILE A C 1
ATOM 2601 O O . ILE A 1 325 ? 22.960 22.249 -12.637 1.00 16.70 305 ILE A O 1
ATOM 2606 N N . ASN A 1 326 ? 24.575 21.659 -11.188 1.00 18.21 306 ASN A N 1
ATOM 2607 C CA . ASN A 1 326 ? 24.589 22.954 -10.528 1.00 19.92 306 ASN A CA 1
ATOM 2608 C C . ASN A 1 326 ? 24.890 24.080 -11.516 1.00 19.31 306 ASN A C 1
ATOM 2609 O O . ASN A 1 326 ? 24.230 25.124 -11.508 1.00 21.38 306 ASN A O 1
ATOM 2614 N N . LYS A 1 327 ? 25.865 23.841 -12.386 1.00 17.93 307 LYS A N 1
ATOM 2615 C CA . LYS A 1 327 ? 26.254 24.806 -13.410 1.00 19.49 307 LYS A CA 1
ATOM 2616 C C . LYS A 1 327 ? 25.161 25.081 -14.442 1.00 21.63 307 LYS A C 1
ATOM 2617 O O . LYS A 1 327 ? 24.835 26.237 -14.729 1.00 21.05 307 LYS A O 1
ATOM 2623 N N A ILE A 1 328 ? 24.607 24.022 -15.019 0.50 20.04 308 ILE A N 1
ATOM 2624 N N B ILE A 1 328 ? 24.593 24.015 -14.996 0.50 19.98 308 ILE A N 1
ATOM 2625 C CA A ILE A 1 328 ? 23.618 24.194 -16.074 0.50 20.45 308 ILE A CA 1
ATOM 2626 C CA B ILE A 1 328 ? 23.628 24.161 -16.079 0.50 20.41 308 ILE A CA 1
ATOM 2627 C C A ILE A 1 328 ? 22.361 24.862 -15.528 0.50 20.09 308 ILE A C 1
ATOM 2628 C C B ILE A 1 328 ? 22.311 24.758 -15.568 0.50 20.14 308 ILE A C 1
ATOM 2629 O O A ILE A 1 328 ? 21.755 25.703 -16.193 0.50 21.08 308 ILE A O 1
ATOM 2630 O O B ILE A 1 328 ? 21.611 25.451 -16.306 0.50 22.39 308 ILE A O 1
ATOM 2639 N N . ASN A 1 329 ? 21.992 24.515 -14.299 1.00 19.91 309 ASN A N 1
ATOM 2640 C CA . ASN A 1 329 ? 20.805 25.096 -13.673 1.00 18.47 309 ASN A CA 1
ATOM 2641 C C . ASN A 1 329 ? 20.886 26.612 -13.476 1.00 21.08 309 ASN A C 1
ATOM 2642 O O . ASN A 1 329 ? 19.862 27.260 -13.259 1.00 17.90 309 ASN A O 1
ATOM 2655 N N . LYS A 1 331 ? 21.195 29.015 -15.449 1.00 21.65 311 LYS A N 1
ATOM 2656 C CA . LYS A 1 331 ? 20.419 29.791 -16.411 1.00 26.04 311 LYS A CA 1
ATOM 2657 C C . LYS A 1 331 ? 18.938 29.821 -16.053 1.00 23.83 311 LYS A C 1
ATOM 2658 O O . LYS A 1 331 ? 18.397 30.869 -15.701 1.00 23.21 311 LYS A O 1
ATOM 2664 N N . TRP A 1 332 ? 18.281 28.668 -16.128 1.00 21.13 312 TRP A N 1
ATOM 2665 C CA . TRP A 1 332 ? 16.829 28.626 -15.955 1.00 21.05 312 TRP A CA 1
ATOM 2666 C C . TRP A 1 332 ? 16.337 27.957 -14.672 1.00 20.56 312 TRP A C 1
ATOM 2667 O O . TRP A 1 332 ? 15.146 28.012 -14.388 1.00 17.20 312 TRP A O 1
ATOM 2678 N N . GLN A 1 333 ? 17.235 27.331 -13.908 1.00 19.94 313 GLN A N 1
ATOM 2679 C CA . GLN A 1 333 ? 16.832 26.467 -12.786 1.00 18.47 313 GLN A CA 1
ATOM 2680 C C . GLN A 1 333 ? 15.708 25.516 -13.212 1.00 19.58 313 GLN A C 1
ATOM 2681 O O . GLN A 1 333 ? 14.693 25.372 -12.523 1.00 19.03 313 GLN A O 1
ATOM 2687 N N . ASP A 1 334 ? 15.897 24.876 -14.360 1.00 17.03 314 ASP A N 1
ATOM 2688 C CA . ASP A 1 334 ? 14.846 24.053 -14.941 1.00 16.26 314 ASP A CA 1
ATOM 2689 C C . ASP A 1 334 ? 14.952 22.574 -14.551 1.00 17.32 314 ASP A C 1
ATOM 2690 O O . ASP A 1 334 ? 14.142 21.759 -14.989 1.00 16.83 314 ASP A O 1
ATOM 2695 N N . THR A 1 335 ? 15.939 22.235 -13.722 1.00 14.50 315 THR A N 1
ATOM 2696 C CA . THR A 1 335 ? 16.106 20.856 -13.257 1.00 17.11 315 THR A CA 1
ATOM 2697 C C . THR A 1 335 ? 15.845 20.713 -11.750 1.00 15.53 315 THR A C 1
ATOM 2698 O O . THR A 1 335 ? 16.358 21.489 -10.937 1.00 15.06 315 THR A O 1
ATOM 2702 N N . ASN A 1 336 ? 15.035 19.716 -11.396 1.00 14.89 316 ASN A N 1
ATOM 2703 C CA . ASN A 1 336 ? 14.746 19.386 -10.003 1.00 15.58 316 ASN A CA 1
ATOM 2704 C C . ASN A 1 336 ? 15.842 18.490 -9.423 1.00 16.50 316 ASN A C 1
ATOM 2705 O O . ASN A 1 336 ? 16.274 17.542 -10.075 1.00 16.52 316 ASN A O 1
ATOM 2710 N N . TRP A 1 337 ? 16.285 18.788 -8.205 1.00 13.21 317 TRP A N 1
ATOM 2711 C CA . TRP A 1 337 ? 17.303 17.974 -7.535 1.00 15.12 317 TRP A CA 1
ATOM 2712 C C . TRP A 1 337 ? 16.700 16.797 -6.772 1.00 16.36 317 TRP A C 1
ATOM 2713 O O . TRP A 1 337 ? 15.938 17.002 -5.838 1.00 14.88 317 TRP A O 1
ATOM 2724 N N . TYR A 1 338 ? 17.077 15.576 -7.145 1.00 14.88 318 TYR A N 1
ATOM 2725 C CA . TYR A 1 338 ? 16.733 14.382 -6.371 1.00 15.26 318 TYR A CA 1
ATOM 2726 C C . TYR A 1 338 ? 17.975 13.980 -5.596 1.00 15.37 318 TYR A C 1
ATOM 2727 O O . TYR A 1 338 ? 19.044 13.802 -6.179 1.00 16.04 318 TYR A O 1
ATOM 2736 N N . ILE A 1 339 ? 17.836 13.879 -4.276 1.00 14.79 319 ILE A N 1
ATOM 2737 C CA . ILE A 1 339 ? 18.943 13.494 -3.403 1.00 15.26 319 ILE A CA 1
ATOM 2738 C C . ILE A 1 339 ? 18.603 12.193 -2.688 1.00 20.05 319 ILE A C 1
ATOM 2739 O O . ILE A 1 339 ? 17.507 12.039 -2.148 1.00 20.93 319 ILE A O 1
ATOM 2744 N N . SER A 1 340 ? 19.535 11.247 -2.711 1.00 20.39 320 SER A N 1
ATOM 2745 C CA . SER A 1 340 ? 19.361 9.993 -1.990 1.00 21.56 320 SER A CA 1
ATOM 2746 C C . SER A 1 340 ? 20.653 9.608 -1.289 1.00 20.61 320 SER A C 1
ATOM 2747 O O . SER A 1 340 ? 21.736 9.940 -1.763 1.00 23.49 320 SER A O 1
ATOM 2750 N N . ASP A 1 341 ? 20.547 8.899 -0.170 1.00 22.32 321 ASP A N 1
ATOM 2751 C CA . ASP A 1 341 ? 21.748 8.498 0.557 1.00 26.74 321 ASP A CA 1
ATOM 2752 C C . ASP A 1 341 ? 22.114 7.044 0.294 1.00 28.38 321 ASP A C 1
ATOM 2753 O O . ASP A 1 341 ? 23.052 6.522 0.888 1.00 31.06 321 ASP A O 1
ATOM 2758 N N . SER A 1 342 ? 21.372 6.395 -0.596 1.00 26.24 322 SER A N 1
ATOM 2759 C CA . SER A 1 342 ? 21.598 4.981 -0.886 1.00 30.73 322 SER A CA 1
ATOM 2760 C C . SER A 1 342 ? 21.120 4.584 -2.281 1.00 29.10 322 SER A C 1
ATOM 2761 O O . SER A 1 342 ? 20.111 5.099 -2.767 1.00 29.10 322 SER A O 1
ATOM 2764 N N . ILE A 1 343 ? 21.836 3.663 -2.922 1.00 26.14 323 ILE A N 1
ATOM 2765 C CA . ILE A 1 343 ? 21.366 3.105 -4.193 1.00 28.68 323 ILE A CA 1
ATOM 2766 C C . ILE A 1 343 ? 20.839 1.684 -4.019 1.00 31.11 323 ILE A C 1
ATOM 2767 O O . ILE A 1 343 ? 20.627 0.970 -5.000 1.00 32.53 323 ILE A O 1
ATOM 2772 N N . ASP A 1 344 ? 20.628 1.277 -2.770 1.00 30.88 324 ASP A N 1
ATOM 2773 C CA . ASP A 1 344 ? 20.183 -0.082 -2.480 1.00 33.55 324 ASP A CA 1
ATOM 2774 C C . ASP A 1 344 ? 18.841 -0.391 -3.143 1.00 30.26 324 ASP A C 1
ATOM 2775 O O . ASP A 1 344 ? 18.658 -1.473 -3.705 1.00 31.11 324 ASP A O 1
ATOM 2780 N N . ALA A 1 345 ? 17.912 0.560 -3.086 1.00 28.38 325 ALA A N 1
ATOM 2781 C CA . ALA A 1 345 ? 16.571 0.353 -3.632 1.00 29.98 325 ALA A CA 1
ATOM 2782 C C . ALA A 1 345 ? 16.565 0.190 -5.155 1.00 33.95 325 ALA A C 1
ATOM 2783 O O . ALA A 1 345 ? 15.668 -0.449 -5.710 1.00 37.37 325 ALA A O 1
ATOM 2785 N N . VAL A 1 346 ? 17.554 0.768 -5.830 1.00 32.27 326 VAL A N 1
ATOM 2786 C CA . VAL A 1 346 ? 17.590 0.722 -7.292 1.00 31.53 326 VAL A CA 1
ATOM 2787 C C . VAL A 1 346 ? 18.580 -0.306 -7.834 1.00 33.29 326 VAL A C 1
ATOM 2788 O O . VAL A 1 346 ? 18.646 -0.517 -9.045 1.00 35.74 326 VAL A O 1
ATOM 2792 N N . ALA A 1 347 ? 19.339 -0.935 -6.939 1.00 35.54 327 ALA A N 1
ATOM 2793 C CA . ALA A 1 347 ? 20.378 -1.890 -7.324 1.00 41.11 327 ALA A CA 1
ATOM 2794 C C . ALA A 1 347 ? 19.861 -2.974 -8.269 1.00 51.25 327 ALA A C 1
ATOM 2795 O O . ALA A 1 347 ? 19.050 -3.818 -7.886 1.00 50.20 327 ALA A O 1
ATOM 2797 N N . SER A 1 348 ? 20.343 -2.916 -9.509 1.00 65.48 328 SER A N 1
ATOM 2798 C CA . SER A 1 348 ? 19.978 -3.844 -10.582 1.00 70.61 328 SER A CA 1
ATOM 2799 C C . SER A 1 348 ? 18.474 -4.111 -10.685 1.00 69.83 328 SER A C 1
ATOM 2800 O O . SER A 1 348 ? 18.043 -5.263 -10.744 1.00 72.02 328 SER A O 1
ATOM 2803 N N . CYS A 1 349 ? 17.681 -3.045 -10.714 1.00 62.58 329 CYS A N 1
ATOM 2804 C CA . CYS A 1 349 ? 16.231 -3.181 -10.831 1.00 58.72 329 CYS A CA 1
ATOM 2805 C C . CYS A 1 349 ? 15.804 -3.277 -12.292 1.00 55.48 329 CYS A C 1
ATOM 2806 O O . CYS A 1 349 ? 16.126 -4.247 -12.981 1.00 54.20 329 CYS A O 1
ATOM 2809 N N . GLU A 1 370 ? 6.652 -9.296 -2.899 1.00 43.93 350 GLU A N 1
ATOM 2810 C CA . GLU A 1 370 ? 7.797 -8.625 -2.287 1.00 43.55 350 GLU A CA 1
ATOM 2811 C C . GLU A 1 370 ? 7.476 -7.170 -1.955 1.00 39.34 350 GLU A C 1
ATOM 2812 O O . GLU A 1 370 ? 6.901 -6.451 -2.774 1.00 37.44 350 GLU A O 1
ATOM 2814 N N . LYS A 1 371 ? 7.853 -6.744 -0.753 1.00 35.41 351 LYS A N 1
ATOM 2815 C CA . LYS A 1 371 ? 7.617 -5.373 -0.310 1.00 32.68 351 LYS A CA 1
ATOM 2816 C C . LYS A 1 371 ? 8.335 -4.380 -1.212 1.00 28.91 351 LYS A C 1
ATOM 2817 O O . LYS A 1 371 ? 9.544 -4.471 -1.419 1.00 29.94 351 LYS A O 1
ATOM 2823 N N . LEU A 1 372 ? 7.587 -3.422 -1.743 1.00 21.44 352 LEU A N 1
ATOM 2824 C CA . LEU A 1 372 ? 8.140 -2.529 -2.744 1.00 20.98 352 LEU A CA 1
ATOM 2825 C C . LEU A 1 372 ? 8.956 -1.401 -2.126 1.00 21.71 352 LEU A C 1
ATOM 2826 O O . LEU A 1 372 ? 8.516 -0.737 -1.183 1.00 21.65 352 LEU A O 1
ATOM 2831 N N . LYS A 1 373 ? 10.154 -1.201 -2.667 1.00 23.47 353 LYS A N 1
ATOM 2832 C CA . LYS A 1 373 ? 11.004 -0.072 -2.311 1.00 25.71 353 LYS A CA 1
ATOM 2833 C C . LYS A 1 373 ? 11.424 0.630 -3.599 1.00 24.92 353 LYS A C 1
ATOM 2834 O O . LYS A 1 373 ? 11.612 -0.010 -4.634 1.00 27.34 353 LYS A O 1
ATOM 2840 N N . GLY A 1 374 ? 11.581 1.941 -3.528 1.00 20.69 354 GLY A N 1
ATOM 2841 C CA . GLY A 1 374 ? 11.851 2.736 -4.710 1.00 20.14 354 GLY A CA 1
ATOM 2842 C C . GLY A 1 374 ? 11.045 4.013 -4.606 1.00 20.67 354 GLY A C 1
ATOM 2843 O O . GLY A 1 374 ? 9.899 3.988 -4.156 1.00 20.74 354 GLY A O 1
ATOM 2844 N N . ARG A 1 375 ? 11.631 5.135 -5.009 1.00 18.59 355 ARG A N 1
ATOM 2845 C CA . ARG A 1 375 ? 10.927 6.398 -4.868 1.00 13.00 355 ARG A CA 1
ATOM 2846 C C . ARG A 1 375 ? 9.788 6.553 -5.865 1.00 16.57 355 ARG A C 1
ATOM 2847 O O . ARG A 1 375 ? 9.937 6.301 -7.068 1.00 16.09 355 ARG A O 1
ATOM 2863 N N . ASN A 1 377 ? 7.146 9.553 -6.946 1.00 15.70 357 ASN A N 1
ATOM 2864 C CA . ASN A 1 377 ? 6.895 10.987 -6.870 1.00 14.36 357 ASN A CA 1
ATOM 2865 C C . ASN A 1 377 ? 6.126 11.432 -8.111 1.00 15.12 357 ASN A C 1
ATOM 2866 O O . ASN A 1 377 ? 6.538 11.134 -9.229 1.00 19.05 357 ASN A O 1
ATOM 2871 N N . SER A 1 378 ? 5.008 12.126 -7.920 1.00 15.98 358 SER A N 1
ATOM 2872 C CA . SER A 1 378 ? 4.128 12.454 -9.044 1.00 15.43 358 SER A CA 1
ATOM 2873 C C . SER A 1 378 ? 4.700 13.550 -9.937 1.00 16.26 358 SER A C 1
ATOM 2874 O O . SER A 1 378 ? 4.275 13.702 -11.083 1.00 16.28 358 SER A O 1
ATOM 2877 N N . ILE A 1 379 ? 5.661 14.312 -9.417 1.00 14.41 359 ILE A N 1
ATOM 2878 C CA . ILE A 1 379 ? 6.244 15.415 -10.184 1.00 14.37 359 ILE A CA 1
ATOM 2879 C C . ILE A 1 379 ? 7.433 14.953 -11.022 1.00 14.30 359 ILE A C 1
ATOM 2880 O O . ILE A 1 379 ? 7.524 15.250 -12.213 1.00 15.53 359 ILE A O 1
ATOM 2885 N N . GLY A 1 380 ? 8.350 14.227 -10.394 1.00 12.32 360 GLY A N 1
ATOM 2886 C CA . GLY A 1 380 ? 9.509 13.718 -11.097 1.00 11.54 360 GLY A CA 1
ATOM 2887 C C . GLY A 1 380 ? 10.386 12.952 -10.127 1.00 15.40 360 GLY A C 1
ATOM 2888 O O . GLY A 1 380 ? 10.143 12.973 -8.918 1.00 15.53 360 GLY A O 1
ATOM 2889 N N . GLY A 1 381 ? 11.375 12.243 -10.659 1.00 15.50 361 GLY A N 1
ATOM 2890 C CA . GLY A 1 381 ? 12.320 11.526 -9.828 1.00 15.82 361 GLY A CA 1
ATOM 2891 C C . GLY A 1 381 ? 11.844 10.165 -9.359 1.00 16.85 361 GLY A C 1
ATOM 2892 O O . GLY A 1 381 ? 12.507 9.544 -8.545 1.00 19.18 361 GLY A O 1
ATOM 2893 N N . SER A 1 382 ? 10.704 9.688 -9.861 1.00 13.58 362 SER A N 1
ATOM 2894 C CA . SER A 1 382 ? 10.325 8.308 -9.562 1.00 15.05 362 SER A CA 1
ATOM 2895 C C . SER A 1 382 ? 11.415 7.408 -10.102 1.00 16.45 362 SER A C 1
ATOM 2896 O O . SER A 1 382 ? 11.911 7.634 -11.208 1.00 16.86 362 SER A O 1
ATOM 2899 N N . ASP A 1 383 ? 11.793 6.400 -9.322 1.00 16.08 363 ASP A N 1
ATOM 2900 C CA . ASP A 1 383 ? 12.861 5.491 -9.727 1.00 17.37 363 ASP A CA 1
ATOM 2901 C C . ASP A 1 383 ? 12.423 4.608 -10.885 1.00 15.37 363 ASP A C 1
ATOM 2902 O O . ASP A 1 383 ? 11.232 4.352 -11.080 1.00 16.26 363 ASP A O 1
ATOM 2907 N N . LEU A 1 384 ? 13.403 4.139 -11.645 1.00 13.93 364 LEU A N 1
ATOM 2908 C CA . LEU A 1 384 ? 13.157 3.232 -12.755 1.00 16.15 364 LEU A CA 1
ATOM 2909 C C . LEU A 1 384 ? 12.326 2.033 -12.315 1.00 16.43 364 LEU A C 1
ATOM 2910 O O . LEU A 1 384 ? 12.609 1.428 -11.275 1.00 19.42 364 LEU A O 1
ATOM 2915 N N . ASN A 1 385 ? 11.300 1.713 -13.107 1.00 15.85 365 ASN A N 1
ATOM 2916 C CA . ASN A 1 385 ? 10.382 0.607 -12.822 1.00 17.81 365 ASN A CA 1
ATOM 2917 C C . ASN A 1 385 ? 9.677 0.752 -11.482 1.00 16.76 365 ASN A C 1
ATOM 2918 O O . ASN A 1 385 ? 9.541 -0.207 -10.735 1.00 17.43 365 ASN A O 1
ATOM 2923 N N . ILE A 1 386 ? 9.225 1.969 -11.205 1.00 15.86 366 ILE A N 1
ATOM 2924 C CA . ILE A 1 386 ? 8.369 2.258 -10.062 1.00 15.68 366 ILE A CA 1
ATOM 2925 C C . ILE A 1 386 ? 7.183 3.083 -10.539 1.00 16.01 366 ILE A C 1
ATOM 2926 O O . ILE A 1 386 ? 7.345 3.999 -11.348 1.00 16.38 366 ILE A O 1
ATOM 2931 N N . GLY A 1 387 ? 5.993 2.768 -10.041 1.00 13.98 367 GLY A N 1
ATOM 2932 C CA . GLY A 1 387 ? 4.843 3.606 -10.297 1.00 14.42 367 GLY A CA 1
ATOM 2933 C C . GLY A 1 387 ? 3.817 3.516 -9.186 1.00 14.24 367 GLY A C 1
ATOM 2934 O O . GLY A 1 387 ? 4.081 2.989 -8.107 1.00 13.96 367 GLY A O 1
ATOM 2935 N N . SER A 1 388 ? 2.636 4.042 -9.469 1.00 13.90 368 SER A N 1
ATOM 2936 C CA . SER A 1 388 ? 1.496 3.964 -8.566 1.00 13.86 368 SER A CA 1
ATOM 2937 C C . SER A 1 388 ? 0.288 3.625 -9.410 1.00 15.01 368 SER A C 1
ATOM 2938 O O . SER A 1 388 ? 0.100 4.237 -10.456 1.00 12.12 368 SER A O 1
ATOM 2941 N N . PHE A 1 389 ? -0.528 2.656 -9.001 1.00 13.34 369 PHE A N 1
ATOM 2942 C CA . PHE A 1 389 ? -1.700 2.366 -9.827 1.00 13.44 369 PHE A CA 1
ATOM 2943 C C . PHE A 1 389 ? -2.826 3.355 -9.536 1.00 13.74 369 PHE A C 1
ATOM 2944 O O . PHE A 1 389 ? -3.706 3.554 -10.372 1.00 13.07 369 PHE A O 1
ATOM 2952 N N . LYS A 1 390 ? -2.792 3.980 -8.361 1.00 13.25 370 LYS A N 1
ATOM 2953 C CA . LYS A 1 390 ? -3.821 4.949 -7.980 1.00 14.98 370 LYS A CA 1
ATOM 2954 C C . LYS A 1 390 ? -3.447 5.701 -6.714 1.00 13.07 370 LYS A C 1
ATOM 2955 O O . LYS A 1 390 ? -2.883 5.119 -5.784 1.00 13.51 370 LYS A O 1
ATOM 2961 N N . VAL A 1 391 ? -3.791 6.987 -6.679 1.00 11.04 371 VAL A N 1
ATOM 2962 C CA . VAL A 1 391 ? -3.697 7.786 -5.463 1.00 14.76 371 VAL A CA 1
ATOM 2963 C C . VAL A 1 391 ? -5.091 8.134 -4.951 1.00 13.93 371 VAL A C 1
ATOM 2964 O O . VAL A 1 391 ? -5.964 8.520 -5.730 1.00 13.75 371 VAL A O 1
ATOM 2968 N N . ILE A 1 392 ? -5.294 7.981 -3.645 1.00 13.15 372 ILE A N 1
ATOM 2969 C CA . ILE A 1 392 ? -6.464 8.540 -2.969 1.00 11.79 372 ILE A CA 1
ATOM 2970 C C . ILE A 1 392 ? -5.980 9.377 -1.795 1.00 13.05 372 ILE A C 1
ATOM 2971 O O . ILE A 1 392 ? -5.241 8.891 -0.939 1.00 13.68 372 ILE A O 1
ATOM 2976 N N . THR A 1 393 ? -6.380 10.645 -1.773 1.00 12.96 373 THR A N 1
ATOM 2977 C CA . THR A 1 393 ? -5.822 11.610 -0.833 1.00 13.53 373 THR A CA 1
ATOM 2978 C C . THR A 1 393 ? -6.746 11.810 0.361 1.00 14.57 373 THR A C 1
ATOM 2979 O O . THR A 1 393 ? -7.964 11.876 0.205 1.00 15.06 373 THR A O 1
ATOM 2983 N N . VAL A 1 394 ? -6.171 11.850 1.561 1.00 12.69 374 VAL A N 1
ATOM 2984 C CA . VAL A 1 394 ? -6.972 12.156 2.739 1.00 13.08 374 VAL A CA 1
ATOM 2985 C C . VAL A 1 394 ? -6.997 13.663 2.945 1.00 16.84 374 VAL A C 1
ATOM 2986 O O . VAL A 1 394 ? -5.966 14.335 2.913 1.00 14.53 374 VAL A O 1
ATOM 2990 N N . ASN A 1 395 ? -8.206 14.191 3.105 1.00 18.04 375 ASN A N 1
ATOM 2991 C CA . ASN A 1 395 ? -8.399 15.605 3.381 1.00 17.58 375 ASN A CA 1
ATOM 2992 C C . ASN A 1 395 ? -8.046 15.887 4.841 1.00 17.66 375 ASN A C 1
ATOM 2993 O O . ASN A 1 395 ? -8.856 15.652 5.746 1.00 15.59 375 ASN A O 1
ATOM 2998 N N . LEU A 1 396 ? -6.834 16.385 5.080 1.00 15.98 376 LEU A N 1
ATOM 2999 C CA . LEU A 1 396 ? -6.405 16.646 6.456 1.00 15.07 376 LEU A CA 1
ATOM 3000 C C . LEU A 1 396 ? -7.134 17.826 7.123 1.00 16.63 376 LEU A C 1
ATOM 3001 O O . LEU A 1 396 ? -7.465 17.736 8.306 1.00 18.43 376 LEU A O 1
ATOM 3006 N N . PRO A 1 397 ? -7.388 18.931 6.382 1.00 14.35 377 PRO A N 1
ATOM 3007 C CA . PRO A 1 397 ? -8.180 19.985 7.028 1.00 16.95 377 PRO A CA 1
ATOM 3008 C C . PRO A 1 397 ? -9.580 19.533 7.453 1.00 18.62 377 PRO A C 1
ATOM 3009 O O . PRO A 1 397 ? -10.044 19.979 8.504 1.00 17.82 377 PRO A O 1
ATOM 3013 N N . ARG A 1 398 ? -10.231 18.672 6.669 1.00 18.29 378 ARG A N 1
ATOM 3014 C CA . ARG A 1 398 ? -11.521 18.110 7.077 1.00 19.30 378 ARG A CA 1
ATOM 3015 C C . ARG A 1 398 ? -11.447 17.500 8.473 1.00 19.42 378 ARG A C 1
ATOM 3016 O O . ARG A 1 398 ? -12.323 17.732 9.316 1.00 21.20 378 ARG A O 1
ATOM 3024 N N . ILE A 1 399 ? -10.398 16.716 8.714 1.00 17.28 379 ILE A N 1
ATOM 3025 C CA . ILE A 1 399 ? -10.246 16.050 10.003 1.00 18.07 379 ILE A CA 1
ATOM 3026 C C . ILE A 1 399 ? -10.034 17.079 11.113 1.00 20.77 379 ILE A C 1
ATOM 3027 O O . ILE A 1 399 ? -10.560 16.927 12.221 1.00 20.60 379 ILE A O 1
ATOM 3032 N N . ALA A 1 400 ? -9.274 18.132 10.818 1.00 18.31 380 ALA A N 1
ATOM 3033 C CA . ALA A 1 400 ? -9.098 19.214 11.782 1.00 17.10 380 ALA A CA 1
ATOM 3034 C C . ALA A 1 400 ? -10.445 19.830 12.145 1.00 18.26 380 ALA A C 1
ATOM 3035 O O . ALA A 1 400 ? -10.723 20.110 13.317 1.00 18.72 380 ALA A O 1
ATOM 3037 N N . LEU A 1 401 ? -11.285 20.038 11.138 1.00 19.22 381 LEU A N 1
ATOM 3038 C CA . LEU A 1 401 ? -12.607 20.613 11.371 1.00 21.12 381 LEU A CA 1
ATOM 3039 C C . LEU A 1 401 ? -13.476 19.670 12.203 1.00 23.35 381 LEU A C 1
ATOM 3040 O O . LEU A 1 401 ? -14.222 20.110 13.071 1.00 24.40 381 LEU A O 1
ATOM 3045 N N . GLU A 1 402 ? -13.363 18.370 11.949 1.00 19.46 382 GLU A N 1
ATOM 3046 C CA . GLU A 1 402 ? -14.147 17.378 12.687 1.00 19.84 382 GLU A CA 1
ATOM 3047 C C . GLU A 1 402 ? -13.645 17.145 14.112 1.00 22.35 382 GLU A C 1
ATOM 3048 O O . GLU A 1 402 ? -14.360 16.595 14.947 1.00 23.09 382 GLU A O 1
ATOM 3054 N N A SER A 1 403 ? -12.411 17.548 14.388 0.50 23.03 383 SER A N 1
ATOM 3055 N N B SER A 1 403 ? -12.414 17.568 14.384 0.50 23.02 383 SER A N 1
ATOM 3056 C CA A SER A 1 403 ? -11.799 17.226 15.671 0.50 23.70 383 SER A CA 1
ATOM 3057 C CA B SER A 1 403 ? -11.764 17.245 15.650 0.50 23.32 383 SER A CA 1
ATOM 3058 C C A SER A 1 403 ? -12.098 18.274 16.736 0.50 25.58 383 SER A C 1
ATOM 3059 C C B SER A 1 403 ? -11.988 18.301 16.725 0.50 25.63 383 SER A C 1
ATOM 3060 O O A SER A 1 403 ? -12.074 17.974 17.929 0.50 26.09 383 SER A O 1
ATOM 3061 O O B SER A 1 403 ? -11.809 18.030 17.912 0.50 24.92 383 SER A O 1
ATOM 3066 N N . GLY A 1 404 ? -12.364 19.503 16.303 1.00 28.55 384 GLY A N 1
ATOM 3067 C CA . GLY A 1 404 ? -12.611 20.599 17.224 1.00 30.59 384 GLY A CA 1
ATOM 3068 C C . GLY A 1 404 ? -11.411 20.974 18.081 1.00 31.57 384 GLY A C 1
ATOM 3069 O O . GLY A 1 404 ? -11.568 21.507 19.175 1.00 31.03 384 GLY A O 1
ATOM 3070 N N . GLY A 1 405 ? -10.210 20.683 17.590 1.00 30.33 385 GLY A N 1
ATOM 3071 C CA . GLY A 1 405 ? -8.991 21.020 18.303 1.00 27.37 385 GLY A CA 1
ATOM 3072 C C . GLY A 1 405 ? -8.403 19.875 19.109 1.00 26.11 385 GLY A C 1
ATOM 3073 O O . GLY A 1 405 ? -7.317 20.000 19.673 1.00 27.70 385 GLY A O 1
ATOM 3074 N N . ASP A 1 406 ? -9.123 18.759 19.164 1.00 24.91 386 ASP A N 1
ATOM 3075 C CA . ASP A 1 406 ? -8.712 17.600 19.955 1.00 24.80 386 ASP A CA 1
ATOM 3076 C C . ASP A 1 406 ? -7.769 16.713 19.144 1.00 24.45 386 ASP A C 1
ATOM 3077 O O . ASP A 1 406 ? -8.200 16.015 18.232 1.00 23.89 386 ASP A O 1
ATOM 3082 N N . ARG A 1 407 ? -6.486 16.730 19.490 1.00 24.11 387 ARG A N 1
ATOM 3083 C CA . ARG A 1 407 ? -5.482 16.005 18.711 1.00 23.23 387 ARG A CA 1
ATOM 3084 C C . ARG A 1 407 ? -5.647 14.488 18.797 1.00 23.97 387 ARG A C 1
ATOM 3085 O O . ARG A 1 407 ? -5.330 13.772 17.847 1.00 24.03 387 ARG A O 1
ATOM 3093 N N . GLU A 1 408 ? -6.135 13.992 19.931 1.00 22.78 388 GLU A N 1
ATOM 3094 C CA . GLU A 1 408 ? -6.362 12.554 20.068 1.00 25.56 388 GLU A CA 1
ATOM 3095 C C . GLU A 1 408 ? -7.524 12.116 19.187 1.00 24.44 388 GLU A C 1
ATOM 3096 O O . GLU A 1 408 ? -7.463 11.068 18.540 1.00 23.48 388 GLU A O 1
ATOM 3102 N N . LYS A 1 409 ? -8.581 12.924 19.165 1.00 22.97 389 LYS A N 1
ATOM 3103 C CA . LYS A 1 409 ? -9.718 12.658 18.297 1.00 24.13 389 LYS A CA 1
ATOM 3104 C C . LYS A 1 409 ? -9.264 12.704 16.844 1.00 18.34 389 LYS A C 1
ATOM 3105 O O . LYS A 1 409 ? -9.659 11.868 16.036 1.00 21.63 389 LYS A O 1
ATOM 3111 N N . TYR A 1 410 ? -8.416 13.680 16.530 1.00 18.00 390 TYR A N 1
ATOM 3112 C CA . TYR A 1 410 ? -7.877 13.834 15.184 1.00 18.80 390 TYR A CA 1
ATOM 3113 C C . TYR A 1 410 ? -7.220 12.544 14.698 1.00 19.52 390 TYR A C 1
ATOM 3114 O O . TYR A 1 410 ? -7.518 12.060 13.602 1.00 20.79 390 TYR A O 1
ATOM 3123 N N . LEU A 1 411 ? -6.321 11.993 15.510 1.00 18.08 391 LEU A N 1
ATOM 3124 C CA . LEU A 1 411 ? -5.572 10.806 15.100 1.00 18.99 391 LEU A CA 1
ATOM 3125 C C . LEU A 1 411 ? -6.473 9.582 14.985 1.00 19.65 391 LEU A C 1
ATOM 3126 O O . LEU A 1 411 ? -6.239 8.717 14.145 1.00 20.56 391 LEU A O 1
ATOM 3131 N N . GLN A 1 412 ? -7.511 9.511 15.815 1.00 20.46 392 GLN A N 1
ATOM 3132 C CA . GLN A 1 412 ? -8.476 8.424 15.712 1.00 21.80 392 GLN A CA 1
ATOM 3133 C C . GLN A 1 412 ? -9.225 8.463 14.377 1.00 21.54 392 GLN A C 1
ATOM 3134 O O . GLN A 1 412 ? -9.355 7.438 13.705 1.00 21.00 392 GLN A O 1
ATOM 3140 N N . ILE A 1 413 ? -9.701 9.646 13.994 1.00 18.99 393 ILE A N 1
ATOM 3141 C CA . ILE A 1 413 ? -10.388 9.830 12.710 1.00 18.24 393 ILE A CA 1
ATOM 3142 C C . ILE A 1 413 ? -9.447 9.550 11.543 1.00 20.30 393 ILE A C 1
ATOM 3143 O O . ILE A 1 413 ? -9.815 8.875 10.582 1.00 18.88 393 ILE A O 1
ATOM 3148 N N . LEU A 1 414 ? -8.233 10.083 11.642 1.00 17.84 394 LEU A N 1
ATOM 3149 C CA . LEU A 1 414 ? -7.211 9.889 10.619 1.00 20.15 394 LEU A CA 1
ATOM 3150 C C . LEU A 1 414 ? -6.933 8.414 10.344 1.00 20.55 394 LEU A C 1
ATOM 3151 O O . LEU A 1 414 ? -6.914 7.980 9.192 1.00 17.18 394 LEU A O 1
ATOM 3156 N N . ARG A 1 415 ? -6.699 7.651 11.406 1.00 18.71 395 ARG A N 1
ATOM 3157 C CA . ARG A 1 415 ? -6.423 6.226 11.272 1.00 21.34 395 ARG A CA 1
ATOM 3158 C C . ARG A 1 415 ? -7.586 5.506 10.592 1.00 21.54 395 ARG A C 1
ATOM 3159 O O . ARG A 1 415 ? -7.377 4.682 9.702 1.00 19.22 395 ARG A O 1
ATOM 3167 N N . HIS A 1 416 ? -8.812 5.827 10.998 1.00 20.26 396 HIS A N 1
ATOM 3168 C CA . HIS A 1 416 ? -9.989 5.233 10.366 1.00 21.86 396 HIS A CA 1
ATOM 3169 C C . HIS A 1 416 ? -10.095 5.601 8.883 1.00 20.24 396 HIS A C 1
ATOM 3170 O O . HIS A 1 416 ? -10.387 4.741 8.043 1.00 21.12 396 HIS A O 1
ATOM 3177 N N . ARG A 1 417 ? -9.874 6.877 8.564 1.00 18.79 397 ARG A N 1
ATOM 3178 C CA . ARG A 1 417 ? -9.925 7.348 7.175 1.00 18.69 397 ARG A CA 1
ATOM 3179 C C . ARG A 1 417 ? -8.895 6.657 6.301 1.00 17.88 397 ARG A C 1
ATOM 3180 O O . ARG A 1 417 ? -9.164 6.337 5.150 1.00 18.85 397 ARG A O 1
ATOM 3188 N N . VAL A 1 418 ? -7.700 6.463 6.847 1.00 16.09 398 VAL A N 1
ATOM 3189 C CA . VAL A 1 418 ? -6.617 5.849 6.085 1.00 16.35 398 VAL A CA 1
ATOM 3190 C C . VAL A 1 418 ? -6.909 4.367 5.874 1.00 17.81 398 VAL A C 1
ATOM 3191 O O . VAL A 1 418 ? -6.636 3.815 4.808 1.00 19.13 398 VAL A O 1
ATOM 3195 N N . GLN A 1 419 ? -7.492 3.725 6.880 1.00 18.79 399 GLN A N 1
ATOM 3196 C CA . GLN A 1 419 ? -7.914 2.336 6.722 1.00 19.36 399 GLN A CA 1
ATOM 3197 C C . GLN A 1 419 ? -8.984 2.211 5.636 1.00 18.68 399 GLN A C 1
ATOM 3198 O O . GLN A 1 419 ? -8.986 1.250 4.862 1.00 19.36 399 GLN A O 1
ATOM 3204 N N . LEU A 1 420 ? -9.877 3.194 5.567 1.00 18.28 400 LEU A N 1
ATOM 3205 C CA . LEU A 1 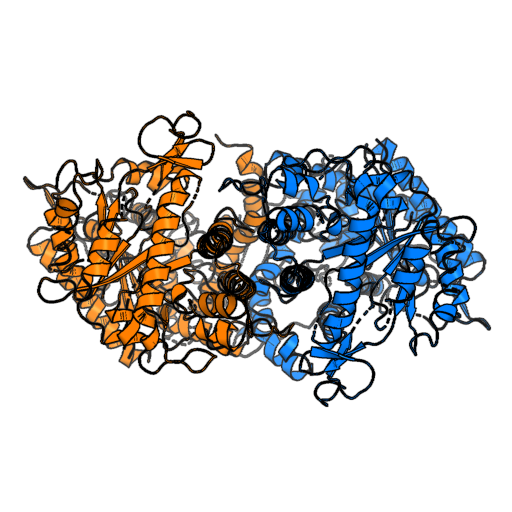420 ? -10.901 3.214 4.522 1.00 18.73 400 LEU A CA 1
ATOM 3206 C C . LEU A 1 420 ? -10.262 3.394 3.144 1.00 19.21 400 LEU A C 1
ATOM 3207 O O . LEU A 1 420 ? -10.641 2.725 2.175 1.00 17.72 400 LEU A O 1
ATOM 3212 N N . ILE A 1 421 ? -9.297 4.307 3.067 1.00 18.03 401 ILE A N 1
ATOM 3213 C CA . ILE A 1 421 ? -8.569 4.545 1.826 1.00 16.40 401 ILE A CA 1
ATOM 3214 C C . ILE A 1 421 ? -7.831 3.284 1.368 1.00 15.73 401 ILE A C 1
ATOM 3215 O O . ILE A 1 421 ? -7.845 2.957 0.183 1.00 16.92 401 ILE A O 1
ATOM 3220 N N . LYS A 1 422 ? -7.216 2.557 2.299 1.00 18.01 402 LYS A N 1
ATOM 3221 C CA . LYS A 1 422 ? -6.558 1.301 1.938 1.00 14.63 402 LYS A CA 1
ATOM 3222 C C . LYS A 1 422 ? -7.541 0.302 1.299 1.00 18.46 402 LYS A C 1
ATOM 3223 O O . LYS A 1 422 ? -7.202 -0.370 0.322 1.00 16.73 402 LYS A O 1
ATOM 3229 N N . LYS A 1 423 ? -8.757 0.215 1.834 1.00 18.54 403 LYS A N 1
ATOM 3230 C CA . LYS A 1 423 ? -9.769 -0.684 1.265 1.00 17.60 403 LYS A CA 1
ATOM 3231 C C . LYS A 1 423 ? -10.165 -0.248 -0.146 1.00 16.67 403 LYS A C 1
ATOM 3232 O O . LYS A 1 423 ? -10.337 -1.075 -1.045 1.00 19.67 403 LYS A O 1
ATOM 3238 N N . ALA A 1 424 ? -10.298 1.057 -0.338 1.00 17.16 404 ALA A N 1
ATOM 3239 C CA . ALA A 1 424 ? -10.631 1.590 -1.649 1.00 16.78 404 ALA A CA 1
ATOM 3240 C C . ALA A 1 424 ? -9.507 1.310 -2.652 1.00 17.41 404 ALA A C 1
ATOM 3241 O O . ALA A 1 424 ? -9.766 0.915 -3.786 1.00 14.38 404 ALA A O 1
ATOM 3243 N N . LEU A 1 425 ? -8.255 1.497 -2.231 1.00 14.21 405 LEU A N 1
ATOM 3244 C CA . LEU A 1 425 ? -7.114 1.197 -3.100 1.00 13.27 405 LEU A CA 1
ATOM 3245 C C . LEU A 1 425 ? -7.041 -0.289 -3.474 1.00 14.60 405 LEU A C 1
ATOM 3246 O O . LEU A 1 425 ? -6.734 -0.643 -4.621 1.00 15.34 405 LEU A O 1
ATOM 3251 N N . ALA A 1 426 ? -7.338 -1.153 -2.509 1.00 17.76 406 ALA A N 1
ATOM 3252 C CA . ALA A 1 426 ? -7.355 -2.586 -2.751 1.00 18.86 406 ALA A CA 1
ATOM 3253 C C . ALA A 1 426 ? -8.429 -2.929 -3.778 1.00 18.72 406 ALA A C 1
ATOM 3254 O O . ALA A 1 426 ? -8.226 -3.783 -4.644 1.00 15.87 406 ALA A O 1
ATOM 3256 N N . ALA A 1 427 ? -9.565 -2.242 -3.694 1.00 18.76 407 ALA A N 1
ATOM 3257 C CA . ALA A 1 427 ? -10.652 -2.464 -4.640 1.00 16.97 407 ALA A CA 1
ATOM 3258 C C . ALA A 1 427 ? -10.264 -1.992 -6.041 1.00 14.70 407 ALA A C 1
ATOM 3259 O O . ALA A 1 427 ? -10.542 -2.673 -7.029 1.00 16.93 407 ALA A O 1
ATOM 3261 N N . VAL A 1 428 ? -9.632 -0.824 -6.132 1.00 14.62 408 VAL A N 1
ATOM 3262 C CA . VAL A 1 428 ? -9.206 -0.314 -7.430 1.00 15.67 408 VAL A CA 1
ATOM 3263 C C . VAL A 1 428 ? -8.201 -1.276 -8.048 1.00 16.26 408 VAL A C 1
ATOM 3264 O O . VAL A 1 428 ? -8.275 -1.570 -9.246 1.00 15.99 408 VAL A O 1
ATOM 3268 N N . ARG A 1 429 ? -7.291 -1.801 -7.230 1.00 16.59 409 ARG A N 1
ATOM 3269 C CA . ARG A 1 429 ? -6.298 -2.744 -7.734 1.00 15.91 409 ARG A CA 1
ATOM 3270 C C . ARG A 1 429 ? -6.975 -3.991 -8.302 1.00 16.84 409 ARG A C 1
ATOM 3271 O O . ARG A 1 429 ? -6.588 -4.499 -9.354 1.00 16.85 409 ARG A O 1
ATOM 3279 N N . GLU A 1 430 ? -7.994 -4.479 -7.603 1.00 16.75 410 GLU A N 1
ATOM 3280 C CA . GLU A 1 430 ? -8.754 -5.620 -8.090 1.00 17.39 410 GLU A CA 1
ATOM 3281 C C . GLU A 1 430 ? -9.439 -5.314 -9.420 1.00 16.81 410 GLU A C 1
ATOM 3282 O O . GLU A 1 430 ? -9.515 -6.173 -10.299 1.00 17.61 410 GLU A O 1
ATOM 3288 N N . ILE A 1 431 ? -9.926 -4.089 -9.579 1.00 15.03 411 ILE A N 1
ATOM 3289 C CA . ILE A 1 431 ? -10.563 -3.704 -10.832 1.00 17.25 411 ILE A CA 1
ATOM 3290 C C . ILE A 1 431 ? -9.516 -3.633 -11.950 1.00 17.20 411 ILE A C 1
ATOM 3291 O O . ILE A 1 431 ? -9.769 -4.082 -13.062 1.00 16.53 411 ILE A O 1
ATOM 3296 N N A ILE A 1 432 ? -8.342 -3.086 -11.641 0.50 14.90 412 ILE A N 1
ATOM 3297 N N B ILE A 1 432 ? -8.341 -3.092 -11.643 0.50 14.92 412 ILE A N 1
ATOM 3298 C CA A ILE A 1 432 ? -7.243 -3.041 -12.606 0.50 15.44 412 ILE A CA 1
ATOM 3299 C CA B ILE A 1 432 ? -7.253 -3.040 -12.618 0.50 15.29 412 ILE A CA 1
ATOM 3300 C C A ILE A 1 432 ? -6.855 -4.446 -13.059 0.50 14.69 412 ILE A C 1
ATOM 3301 C C B ILE A 1 432 ? -6.842 -4.444 -13.059 0.50 14.67 412 ILE A C 1
ATOM 3302 O O A ILE A 1 432 ? -6.665 -4.692 -14.250 0.50 15.19 412 ILE A O 1
ATOM 3303 O O B ILE A 1 432 ? -6.628 -4.690 -14.246 0.50 15.33 412 ILE A O 1
ATOM 3312 N N . LYS A 1 433 ? -6.758 -5.371 -12.108 1.00 16.46 413 LYS A N 1
ATOM 3313 C CA . LYS A 1 433 ? -6.461 -6.768 -12.433 1.00 16.90 413 LYS A CA 1
ATOM 3314 C C . LYS A 1 433 ? -7.522 -7.369 -13.356 1.00 17.12 413 LYS A C 1
ATOM 3315 O O . LYS A 1 433 ? -7.202 -8.152 -14.252 1.00 17.52 413 LYS A O 1
ATOM 3321 N N . GLU A 1 434 ? -8.780 -6.988 -13.155 1.00 14.25 414 GLU A N 1
ATOM 3322 C CA . GLU A 1 434 ? -9.844 -7.427 -14.057 1.00 14.22 414 GLU A CA 1
ATOM 3323 C C . GLU A 1 434 ? -9.624 -6.877 -15.465 1.00 13.19 414 GLU A C 1
ATOM 3324 O O . GLU A 1 434 ? -9.793 -7.598 -16.457 1.00 15.86 414 GLU A O 1
ATOM 3330 N N . ARG A 1 435 ? -9.247 -5.603 -15.551 1.00 13.36 415 ARG A N 1
ATOM 3331 C CA . ARG A 1 435 ? -9.005 -4.973 -16.846 1.00 14.76 415 ARG A CA 1
ATOM 3332 C C . ARG A 1 435 ? -7.843 -5.649 -17.560 1.00 16.20 415 ARG A C 1
ATOM 3333 O O . ARG A 1 435 ? -7.884 -5.859 -18.776 1.00 16.08 415 ARG A O 1
ATOM 3341 N N . ILE A 1 436 ? -6.807 -5.990 -16.801 1.00 14.19 416 ILE A N 1
ATOM 3342 C CA . ILE A 1 436 ? -5.681 -6.731 -17.364 1.00 13.48 416 ILE A CA 1
ATOM 3343 C C . ILE A 1 436 ? -6.164 -8.058 -17.929 1.00 17.25 416 ILE A C 1
ATOM 3344 O O . ILE A 1 436 ? -5.824 -8.425 -19.054 1.00 17.84 416 ILE A O 1
ATOM 3349 N N . SER A 1 437 ? -6.982 -8.770 -17.161 1.00 16.18 417 SER A N 1
ATOM 3350 C CA . SER A 1 437 ? -7.441 -10.085 -17.590 1.00 17.52 417 SER A CA 1
ATOM 3351 C C . SER A 1 437 ? -8.377 -9.982 -18.788 1.00 17.87 417 SER A C 1
ATOM 3352 O O . SER A 1 437 ? -8.541 -10.948 -19.530 1.00 17.83 417 SER A O 1
ATOM 3355 N N . GLU A 1 438 ? -8.981 -8.810 -18.972 1.00 14.19 418 GLU A N 1
ATOM 3356 C CA . GLU A 1 438 ? -9.906 -8.566 -20.079 1.00 16.86 418 GLU A CA 1
ATOM 3357 C C . GLU A 1 438 ? -9.179 -8.113 -21.355 1.00 20.59 418 GLU A C 1
ATOM 3358 O O . GLU A 1 438 ? -9.809 -7.822 -22.379 1.00 20.47 418 GLU A O 1
ATOM 3364 N N . GLY A 1 439 ? -7.851 -8.063 -21.284 1.00 20.99 419 GLY A N 1
ATOM 3365 C CA . GLY A 1 439 ? -7.022 -7.725 -22.430 1.00 19.92 419 GLY A CA 1
ATOM 3366 C C . GLY A 1 439 ? -7.032 -6.249 -22.780 1.00 20.64 419 GLY A C 1
ATOM 3367 O O . GLY A 1 439 ? -6.677 -5.854 -23.895 1.00 22.99 419 GLY A O 1
ATOM 3368 N N . LEU A 1 440 ? -7.427 -5.423 -21.822 1.00 13.73 420 LEU A N 1
ATOM 3369 C CA . LEU A 1 440 ? -7.614 -3.998 -22.087 1.00 15.05 420 LEU A CA 1
ATOM 3370 C C . LEU A 1 440 ? -6.377 -3.143 -21.807 1.00 15.69 420 LEU A C 1
ATOM 3371 O O . LEU A 1 440 ? -6.334 -1.977 -22.185 1.00 15.02 420 LEU A O 1
ATOM 3376 N N . LEU A 1 441 ? -5.383 -3.719 -21.145 1.00 14.56 421 LEU A N 1
ATOM 3377 C CA . LEU A 1 441 ? -4.216 -2.953 -20.710 1.00 12.82 421 LEU A CA 1
ATOM 3378 C C . LEU A 1 441 ? -2.912 -3.642 -21.114 1.00 15.20 421 LEU A C 1
ATOM 3379 O O . LEU A 1 441 ? -2.207 -4.198 -20.272 1.00 16.70 421 LEU A O 1
ATOM 3384 N N . PRO A 1 442 ? -2.580 -3.597 -22.414 1.00 16.70 422 PRO A N 1
ATOM 3385 C CA . PRO A 1 442 ? -1.435 -4.351 -22.949 1.00 13.56 422 PRO A CA 1
ATOM 3386 C C . PRO A 1 442 ? -0.055 -3.901 -22.433 1.00 14.17 422 PRO A C 1
ATOM 3387 O O . PRO A 1 442 ? 0.906 -4.635 -22.637 1.00 17.20 422 PRO A O 1
ATOM 3391 N N . LEU A 1 443 ? 0.054 -2.737 -21.801 1.00 15.15 423 LEU A N 1
ATOM 3392 C CA . LEU A 1 443 ? 1.341 -2.353 -21.197 1.00 15.98 423 LEU A CA 1
ATOM 3393 C C . LEU A 1 443 ? 1.747 -3.349 -20.114 1.00 16.83 423 LEU A C 1
ATOM 3394 O O . LEU A 1 443 ? 2.935 -3.583 -19.882 1.00 17.49 423 LEU A O 1
ATOM 3399 N N . TYR A 1 444 ? 0.758 -3.933 -19.443 1.00 15.98 424 TYR A N 1
ATOM 3400 C CA . TYR A 1 444 ? 1.023 -4.974 -18.454 1.00 18.19 424 TYR A CA 1
ATOM 3401 C C . TYR A 1 444 ? 1.401 -6.305 -19.119 1.00 18.73 424 TYR A C 1
ATOM 3402 O O . TYR A 1 444 ? 2.383 -6.946 -18.723 1.00 22.73 424 TYR A O 1
ATOM 3411 N N . GLU A 1 445 ? 0.621 -6.716 -20.117 1.00 20.28 425 GLU A N 1
ATOM 3412 C CA . GLU A 1 445 ? 0.869 -7.971 -20.829 1.00 23.28 425 GLU A CA 1
ATOM 3413 C C . GLU A 1 445 ? 2.262 -7.995 -21.435 1.00 25.35 425 GLU A C 1
ATOM 3414 O O . GLU A 1 445 ? 2.909 -9.036 -21.502 1.00 27.98 425 GLU A O 1
ATOM 3420 N N . ASN A 1 446 ? 2.720 -6.836 -21.891 1.00 22.50 426 ASN A N 1
ATOM 3421 C CA . ASN A 1 446 ? 4.009 -6.767 -22.562 1.00 23.51 426 ASN A CA 1
ATOM 3422 C C . ASN A 1 446 ? 5.140 -6.332 -21.643 1.00 25.22 426 ASN A C 1
ATOM 3423 O O . ASN A 1 446 ? 6.237 -6.023 -22.101 1.00 26.30 426 ASN A O 1
ATOM 3428 N N . GLY A 1 447 ? 4.861 -6.306 -20.344 1.00 23.30 427 GLY A N 1
ATOM 3429 C CA . GLY A 1 447 ? 5.895 -6.134 -19.341 1.00 21.01 427 GLY A CA 1
ATOM 3430 C C . GLY A 1 447 ? 6.532 -4.760 -19.283 1.00 24.56 427 GLY A C 1
ATOM 3431 O O . GLY A 1 447 ? 7.664 -4.618 -18.818 1.00 27.55 427 GLY A O 1
ATOM 3432 N N . LEU A 1 448 ? 5.814 -3.745 -19.752 1.00 21.55 428 LEU A N 1
ATOM 3433 C CA . LEU A 1 448 ? 6.309 -2.372 -19.666 1.00 16.60 428 LEU A CA 1
ATOM 3434 C C . LEU A 1 448 ? 5.863 -1.722 -18.365 1.00 19.21 428 LEU A C 1
ATOM 3435 O O . LEU A 1 448 ? 6.650 -1.066 -17.678 1.00 19.70 428 LEU A O 1
ATOM 3448 N N . LEU A 1 450 ? 4.469 -2.785 -14.672 1.00 17.89 430 LEU A N 1
ATOM 3449 C CA . LEU A 1 450 ? 4.529 -3.956 -13.797 1.00 18.46 430 LEU A CA 1
ATOM 3450 C C . LEU A 1 450 ? 3.685 -3.717 -12.547 1.00 17.91 430 LEU A C 1
ATOM 3451 O O . LEU A 1 450 ? 4.013 -2.852 -11.742 1.00 15.87 430 LEU A O 1
ATOM 3456 N N . LEU A 1 451 ? 2.608 -4.476 -12.380 1.00 17.33 431 LEU A N 1
ATOM 3457 C CA . LEU A 1 451 ? 1.697 -4.236 -11.262 1.00 17.24 431 LEU A CA 1
ATOM 3458 C C . LEU A 1 451 ? 2.380 -4.447 -9.907 1.00 17.21 431 LEU A C 1
ATOM 3459 O O . LEU A 1 451 ? 2.088 -3.738 -8.947 1.00 15.96 431 LEU A O 1
ATOM 3464 N N . ASN A 1 452 ? 3.300 -5.404 -9.819 1.00 16.13 432 ASN A N 1
ATOM 3465 C CA . ASN A 1 452 ? 3.970 -5.627 -8.539 1.00 17.13 432 ASN A CA 1
ATOM 3466 C C . ASN A 1 452 ? 5.067 -4.592 -8.285 1.00 18.07 432 ASN A C 1
ATOM 3467 O O . ASN A 1 452 ? 5.734 -4.624 -7.251 1.00 19.20 432 ASN A O 1
ATOM 3472 N N . ARG A 1 453 ? 5.229 -3.659 -9.223 1.00 15.92 433 ARG A N 1
ATOM 3473 C CA . ARG A 1 453 ? 6.135 -2.527 -9.039 1.00 16.21 433 ARG A CA 1
ATOM 3474 C C . ARG A 1 453 ? 5.355 -1.221 -8.904 1.00 15.63 433 ARG A C 1
ATOM 3475 O O . ARG A 1 453 ? 5.929 -0.135 -9.025 1.00 17.04 433 ARG A O 1
ATOM 3483 N N . GLN A 1 454 ? 4.050 -1.333 -8.662 1.00 15.17 434 GLN A N 1
ATOM 3484 C CA . GLN A 1 454 ? 3.208 -0.159 -8.434 1.00 12.87 434 GLN A CA 1
ATOM 3485 C C . GLN A 1 454 ? 2.660 -0.125 -7.009 1.00 15.56 434 GLN A C 1
ATOM 3486 O O . GLN A 1 454 ? 2.120 -1.106 -6.506 1.00 19.14 434 GLN A O 1
ATOM 3492 N N . TYR A 1 455 ? 2.833 1.015 -6.361 1.00 14.31 435 TYR A N 1
ATOM 3493 C CA . TYR A 1 455 ? 2.228 1.261 -5.062 1.00 17.41 435 TYR A CA 1
ATOM 3494 C C . TYR A 1 455 ? 0.754 1.593 -5.195 1.00 16.32 435 TYR A C 1
ATOM 3495 O O . TYR A 1 455 ? 0.320 2.070 -6.240 1.00 14.01 435 TYR A O 1
ATOM 3504 N N . GLY A 1 456 ? 0.002 1.383 -4.118 1.00 14.58 436 GLY A N 1
ATOM 3505 C CA . GLY A 1 456 ? -1.232 2.124 -3.910 1.00 15.13 436 GLY A CA 1
ATOM 3506 C C . GLY A 1 456 ? -0.853 3.320 -3.050 1.00 15.13 436 GLY A C 1
ATOM 3507 O O . GLY A 1 456 ? -0.158 3.165 -2.048 1.00 16.03 436 GLY A O 1
ATOM 3508 N N . THR A 1 457 ? -1.290 4.517 -3.431 1.00 14.57 437 THR A N 1
ATOM 3509 C CA . THR A 1 457 ? -0.819 5.721 -2.751 1.00 13.62 437 THR A CA 1
ATOM 3510 C C . THR A 1 457 ? -1.851 6.359 -1.834 1.00 13.61 437 THR A C 1
ATOM 3511 O O . THR A 1 457 ? -2.972 6.680 -2.248 1.00 13.11 437 THR A O 1
ATOM 3515 N N . ILE A 1 458 ? -1.451 6.544 -0.585 1.00 14.43 438 ILE A N 1
ATOM 3516 C CA . ILE A 1 458 ? -2.202 7.369 0.346 1.00 15.74 438 ILE A CA 1
ATOM 3517 C C . ILE A 1 458 ? -1.698 8.799 0.213 1.00 14.40 438 ILE A C 1
ATOM 3518 O O . ILE A 1 458 ? -0.579 9.097 0.628 1.00 13.84 438 ILE A O 1
ATOM 3523 N N . GLY A 1 459 ? -2.512 9.674 -0.368 1.00 13.36 439 GLY A N 1
ATOM 3524 C CA . GLY A 1 459 ? -2.112 11.052 -0.573 1.00 11.96 439 GLY A CA 1
ATOM 3525 C C . GLY A 1 459 ? -2.437 11.897 0.649 1.00 14.12 439 GLY A C 1
ATOM 3526 O O . GLY A 1 459 ? -3.329 11.556 1.421 1.00 16.80 439 GLY A O 1
ATOM 3527 N N . VAL A 1 460 ? -1.688 12.977 0.849 1.00 14.28 440 VAL A N 1
ATOM 3528 C CA . VAL A 1 460 ? -2.063 13.980 1.840 1.00 13.48 440 VAL A CA 1
ATOM 3529 C C . VAL A 1 460 ? -2.046 15.369 1.221 1.00 14.30 440 VAL A C 1
ATOM 3530 O O . VAL A 1 460 ? -1.291 15.642 0.285 1.00 14.46 440 VAL A O 1
ATOM 3534 N N . THR A 1 461 ? -2.899 16.244 1.739 1.00 12.51 441 THR A N 1
ATOM 3535 C CA . THR A 1 461 ? -2.864 17.639 1.340 1.00 14.27 441 THR A CA 1
ATOM 3536 C C . THR A 1 461 ? -3.385 18.511 2.484 1.00 14.37 441 THR A C 1
ATOM 3537 O O . THR A 1 461 ? -4.070 18.025 3.389 1.00 15.04 441 THR A O 1
ATOM 3541 N N . GLY A 1 462 ? -3.032 19.792 2.464 1.00 13.67 442 GLY A N 1
ATOM 3542 C CA . GLY A 1 462 ? -3.497 20.703 3.490 1.00 13.31 442 GLY A CA 1
ATOM 3543 C C . GLY A 1 462 ? -2.892 20.437 4.863 1.00 16.28 442 GLY A C 1
ATOM 3544 O O . GLY A 1 462 ? -3.537 20.669 5.886 1.00 16.17 442 GLY A O 1
ATOM 3545 N N . VAL A 1 463 ? -1.652 19.950 4.895 1.00 14.93 443 VAL A N 1
ATOM 3546 C CA . VAL A 1 463 ? -0.966 19.706 6.164 1.00 15.66 443 VAL A CA 1
ATOM 3547 C C . VAL A 1 463 ? -0.910 20.987 6.989 1.00 16.79 443 VAL A C 1
ATOM 3548 O O . VAL A 1 463 ? -1.313 21.007 8.156 1.00 17.52 443 VAL A O 1
ATOM 3552 N N . TRP A 1 464 ? -0.447 22.064 6.357 1.00 16.53 444 TRP A N 1
ATOM 3553 C CA . TRP A 1 464 ? -0.383 23.370 6.998 1.00 17.72 444 TRP A CA 1
ATOM 3554 C C . TRP A 1 464 ? -1.740 23.866 7.485 1.00 18.06 444 TRP A C 1
ATOM 3555 O O . TRP A 1 464 ? -1.891 24.263 8.636 1.00 17.35 444 TRP A O 1
ATOM 3566 N N . GLU A 1 465 ? -2.727 23.855 6.596 1.00 17.98 445 GLU A N 1
ATOM 3567 C CA . GLU A 1 465 ? -4.045 24.374 6.936 1.00 16.05 445 GLU A CA 1
ATOM 3568 C C . GLU A 1 465 ? -4.686 23.547 8.051 1.00 17.06 445 GLU A C 1
ATOM 3569 O O . GLU A 1 465 ? -5.379 24.083 8.928 1.00 17.46 445 GLU A O 1
ATOM 3575 N N . SER A 1 466 ? -4.443 22.243 8.027 1.00 16.54 446 SER A N 1
ATOM 3576 C CA . SER A 1 466 ? -4.929 21.368 9.094 1.00 20.53 446 SER A CA 1
ATOM 3577 C C . SER A 1 466 ? -4.356 21.787 10.454 1.00 19.77 446 SER A C 1
ATOM 3578 O O . SER A 1 466 ? -5.089 21.928 11.440 1.00 18.07 446 SER A O 1
ATOM 3581 N N . ALA A 1 467 ? -3.045 21.994 10.505 1.00 16.08 447 ALA A N 1
ATOM 3582 C CA . ALA A 1 467 ? -2.398 22.456 11.732 1.00 15.77 447 ALA A CA 1
ATOM 3583 C C . ALA A 1 467 ? -2.883 23.841 12.139 1.00 21.17 447 ALA A C 1
ATOM 3584 O O . ALA A 1 467 ? -3.057 24.117 13.329 1.00 18.38 447 ALA A O 1
ATOM 3586 N N A SER A 1 468 ? -3.099 24.707 11.151 0.50 21.17 448 SER A N 1
ATOM 3587 N N B SER A 1 468 ? -3.090 24.707 11.148 0.50 21.16 448 SER A N 1
ATOM 3588 C CA A SER A 1 468 ? -3.590 26.060 11.408 0.50 20.85 448 SER A CA 1
ATOM 3589 C CA B SER A 1 468 ? -3.594 26.057 11.394 0.50 20.86 448 SER A CA 1
ATOM 3590 C C A SER A 1 468 ? -4.952 26.025 12.093 0.50 21.14 448 SER A C 1
ATOM 3591 C C B SER A 1 468 ? -4.945 26.013 12.099 0.50 21.14 448 SER A C 1
ATOM 3592 O O A SER A 1 468 ? -5.175 26.714 13.090 0.50 20.75 448 SER A O 1
ATOM 3593 O O B SER A 1 468 ? -5.155 26.685 13.110 0.50 20.73 448 SER A O 1
ATOM 3598 N N . ILE A 1 469 ? -5.857 25.209 11.559 1.00 19.52 449 ILE A N 1
ATOM 3599 C CA . ILE A 1 469 ? -7.188 25.067 12.133 1.00 18.51 449 ILE A CA 1
ATOM 3600 C C . ILE A 1 469 ? -7.122 24.489 13.553 1.00 21.87 449 ILE A C 1
ATOM 3601 O O . ILE A 1 469 ? -7.897 24.884 14.430 1.00 23.68 449 ILE A O 1
ATOM 3614 N N . GLY A 1 471 ? -4.935 25.172 15.622 1.00 18.32 451 GLY A N 1
ATOM 3615 C CA . GLY A 1 471 ? -4.378 26.204 16.482 1.00 19.19 451 GLY A CA 1
ATOM 3616 C C . GLY A 1 471 ? -2.897 25.980 16.720 1.00 19.86 451 GLY A C 1
ATOM 3617 O O . GLY A 1 471 ? -2.342 26.422 17.725 1.00 22.15 451 GLY A O 1
ATOM 3618 N N . LEU A 1 472 ? -2.251 25.306 15.776 1.00 20.04 452 LEU A N 1
ATOM 3619 C CA . LEU A 1 472 ? -0.883 24.830 15.972 1.00 22.00 452 LEU A CA 1
ATOM 3620 C C . LEU A 1 472 ? 0.129 25.475 15.029 1.00 22.44 452 LEU A C 1
ATOM 3621 O O . LEU A 1 472 ? 1.192 24.918 14.764 1.00 22.69 452 LEU A O 1
ATOM 3626 N N . THR A 1 473 ? -0.206 26.647 14.507 1.00 21.71 453 THR A N 1
ATOM 3627 C CA . THR A 1 473 ? 0.757 27.419 13.735 1.00 20.69 453 THR A CA 1
ATOM 3628 C C . THR A 1 473 ? 0.887 28.779 14.382 1.00 23.52 453 THR A C 1
ATOM 3629 O O . THR A 1 473 ? 0.028 29.186 15.165 1.00 23.60 453 THR A O 1
ATOM 3633 N N . THR A 1 474 ? 1.964 29.481 14.057 1.00 22.82 454 THR A N 1
ATOM 3634 C CA . THR A 1 474 ? 2.242 30.764 14.672 1.00 25.45 454 THR A CA 1
ATOM 3635 C C . THR A 1 474 ? 3.114 31.604 13.751 1.00 27.25 454 THR A C 1
ATOM 3636 O O . THR A 1 474 ? 3.472 31.180 12.657 1.00 27.52 454 THR A O 1
ATOM 3640 N N . GLU A 1 475 ? 3.442 32.807 14.196 1.00 29.47 455 GLU A N 1
ATOM 3641 C CA . GLU A 1 475 ? 4.374 33.648 13.468 1.00 30.44 455 GLU A CA 1
ATOM 3642 C C . GLU A 1 475 ? 5.332 34.269 14.464 1.00 26.93 455 GLU A C 1
ATOM 3643 O O . GLU A 1 475 ? 4.901 34.874 15.443 1.00 29.29 455 GLU A O 1
ATOM 3649 N N . ASP A 1 476 ? 6.630 34.102 14.241 1.00 24.59 456 ASP A N 1
ATOM 3650 C CA . ASP A 1 476 ? 7.608 34.749 15.109 1.00 28.09 456 ASP A CA 1
ATOM 3651 C C . ASP A 1 476 ? 8.594 35.537 14.261 1.00 26.15 456 ASP A C 1
ATOM 3652 O O . ASP A 1 476 ? 8.314 35.837 13.101 1.00 22.12 456 ASP A O 1
ATOM 3657 N N . ILE A 1 477 ? 9.759 35.843 14.820 1.00 25.95 457 ILE A N 1
ATOM 3658 C CA . ILE A 1 477 ? 10.700 36.720 14.138 1.00 26.11 457 ILE A CA 1
ATOM 3659 C C . ILE A 1 477 ? 11.136 36.134 12.788 1.00 25.36 457 ILE A C 1
ATOM 3660 O O . ILE A 1 477 ? 11.477 36.871 11.862 1.00 27.44 457 ILE A O 1
ATOM 3665 N N . ASP A 1 478 ? 11.069 34.811 12.665 1.00 25.02 458 ASP A N 1
ATOM 3666 C CA . ASP A 1 478 ? 11.487 34.127 11.443 1.00 26.59 458 ASP A CA 1
ATOM 3667 C C . ASP A 1 478 ? 10.327 33.859 10.489 1.00 26.34 458 ASP A C 1
ATOM 3668 O O . ASP A 1 478 ? 10.466 33.098 9.534 1.00 24.79 458 ASP A O 1
ATOM 3673 N N . GLY A 1 479 ? 9.181 34.480 10.749 1.00 25.99 459 GLY A N 1
ATOM 3674 C CA . GLY A 1 479 ? 8.022 34.326 9.884 1.00 24.26 459 GLY A CA 1
ATOM 3675 C C . GLY A 1 479 ? 7.079 33.216 10.309 1.00 22.86 459 GLY A C 1
ATOM 3676 O O . GLY A 1 479 ? 7.119 32.761 11.455 1.00 22.64 459 GLY A O 1
ATOM 3677 N N . LEU A 1 480 ? 6.229 32.782 9.378 1.00 21.37 460 LEU A N 1
ATOM 3678 C CA . LEU A 1 480 ? 5.234 31.742 9.640 1.00 22.30 460 LEU A CA 1
ATOM 3679 C C . LEU A 1 480 ? 5.873 30.385 9.903 1.00 22.02 460 LEU A C 1
ATOM 3680 O O . LEU A 1 480 ? 6.806 29.985 9.214 1.00 22.88 460 LEU A O 1
ATOM 3685 N N . LYS A 1 481 ? 5.354 29.675 10.897 1.00 20.64 461 LYS A N 1
ATOM 3686 C CA . LYS A 1 481 ? 5.883 28.367 11.253 1.00 21.89 461 LYS A CA 1
ATOM 3687 C C . LYS A 1 481 ? 4.882 27.551 12.062 1.00 21.30 461 LYS A C 1
ATOM 3688 O O . LYS A 1 481 ? 3.888 28.082 12.564 1.00 21.14 461 LYS A O 1
ATOM 3694 N N . TYR A 1 482 ? 5.157 26.259 12.197 1.00 19.82 462 TYR A N 1
ATOM 3695 C CA . TYR A 1 482 ? 4.437 25.425 13.153 1.00 20.75 462 TYR A CA 1
ATOM 3696 C C . TYR A 1 482 ? 4.881 25.783 14.568 1.00 20.06 462 TYR A C 1
ATOM 3697 O O . TYR A 1 482 ? 6.027 26.173 14.783 1.00 20.37 462 TYR A O 1
ATOM 3706 N N . THR A 1 483 ? 3.974 25.667 15.532 1.00 20.74 463 THR A N 1
ATOM 3707 C CA . THR A 1 483 ? 4.370 25.752 16.930 1.00 22.60 463 THR A CA 1
ATOM 3708 C C . THR A 1 483 ? 5.124 24.474 17.271 1.00 22.22 463 THR A C 1
ATOM 3709 O O . THR A 1 483 ? 5.166 23.552 16.463 1.00 23.12 463 THR A O 1
ATOM 3713 N N . GLU A 1 484 ? 5.731 24.415 18.452 1.00 20.11 464 GLU A N 1
ATOM 3714 C CA . GLU A 1 484 ? 6.433 23.200 18.851 1.00 21.33 464 GLU A CA 1
ATOM 3715 C C . GLU A 1 484 ? 5.471 22.014 18.866 1.00 23.18 464 GLU A C 1
ATOM 3716 O O . GLU A 1 484 ? 5.798 20.930 18.385 1.00 22.70 464 GLU A O 1
ATOM 3722 N N . GLU A 1 485 ? 4.268 22.226 19.386 1.00 22.48 465 GLU A N 1
ATOM 3723 C CA . GLU A 1 485 ? 3.269 21.166 19.382 1.00 25.33 465 GLU A CA 1
ATOM 3724 C C . GLU A 1 485 ? 2.764 20.899 17.964 1.00 21.10 465 GLU A C 1
ATOM 3725 O O . GLU A 1 485 ? 2.365 19.781 17.636 1.00 24.59 465 GLU A O 1
ATOM 3731 N N . GLY A 1 486 ? 2.794 21.925 17.124 1.00 20.49 466 GLY A N 1
ATOM 3732 C CA . GLY A 1 486 ? 2.404 21.769 15.734 1.00 20.95 466 GLY A CA 1
ATOM 3733 C C . GLY A 1 486 ? 3.330 20.815 14.994 1.00 22.06 466 GLY A C 1
ATOM 3734 O O . GLY A 1 486 ? 2.887 20.016 14.174 1.00 18.65 466 GLY A O 1
ATOM 3735 N N . GLU A 1 487 ? 4.622 20.893 15.297 1.00 20.96 467 GLU A N 1
ATOM 3736 C CA . GLU A 1 487 ? 5.599 20.002 14.681 1.00 21.96 467 GLU A CA 1
ATOM 3737 C C . GLU A 1 487 ? 5.383 18.561 15.116 1.00 20.35 467 GLU A C 1
ATOM 3738 O O . GLU A 1 487 ? 5.416 17.648 14.295 1.00 19.84 467 GLU A O 1
ATOM 3744 N N . VAL A 1 488 ? 5.148 18.364 16.407 1.00 20.23 468 VAL A N 1
ATOM 3745 C CA . VAL A 1 488 ? 4.815 17.046 16.929 1.00 21.70 468 VAL A CA 1
ATOM 3746 C C . VAL A 1 488 ? 3.542 16.501 16.286 1.00 21.88 468 VAL A C 1
ATOM 3747 O O . VAL A 1 488 ? 3.466 15.326 15.923 1.00 20.97 468 VAL A O 1
ATOM 3751 N N . PHE A 1 489 ? 2.541 17.364 16.159 1.00 20.21 469 PHE A N 1
ATOM 3752 C CA . PHE A 1 489 ? 1.280 16.990 15.530 1.00 20.06 469 PHE A CA 1
ATOM 3753 C C . PHE A 1 489 ? 1.505 16.464 14.110 1.00 19.93 469 PHE A C 1
ATOM 3754 O O . PHE A 1 489 ? 0.964 15.424 13.737 1.00 23.30 469 PHE A O 1
ATOM 3762 N N . VAL A 1 490 ? 2.320 17.162 13.326 1.00 15.58 470 VAL A N 1
ATOM 3763 C CA . VAL A 1 490 ? 2.605 16.703 11.972 1.00 15.92 470 VAL A CA 1
ATOM 3764 C C . VAL A 1 490 ? 3.388 15.389 11.988 1.00 19.54 470 VAL A C 1
ATOM 3765 O O . VAL A 1 490 ? 3.079 14.486 11.212 1.00 17.08 470 VAL A O 1
ATOM 3769 N N . ASP A 1 491 ? 4.383 15.281 12.872 1.00 19.85 471 ASP A N 1
ATOM 3770 C CA . ASP A 1 491 ? 5.072 14.006 13.105 1.00 16.72 471 ASP A CA 1
ATOM 3771 C C . ASP A 1 491 ? 4.058 12.893 13.325 1.00 17.83 471 ASP A C 1
ATOM 3772 O O . ASP A 1 491 ? 4.124 11.848 12.691 1.00 18.31 471 ASP A O 1
ATOM 3777 N N . ASN A 1 492 ? 3.137 13.119 14.263 1.00 19.31 472 ASN A N 1
ATOM 3778 C CA . ASN A 1 492 ? 2.131 12.113 14.609 1.00 18.21 472 ASN A CA 1
ATOM 3779 C C . ASN A 1 492 ? 1.228 11.744 13.430 1.00 18.97 472 ASN A C 1
ATOM 3780 O O . ASN A 1 492 ? 0.906 10.572 13.225 1.00 17.75 472 ASN A O 1
ATOM 3785 N N . VAL A 1 493 ? 0.810 12.748 12.666 1.00 17.68 473 VAL A N 1
ATOM 3786 C CA . VAL A 1 493 ? -0.034 12.509 11.498 1.00 16.48 473 VAL A CA 1
ATOM 3787 C C . VAL A 1 493 ? 0.692 11.617 10.490 1.00 16.66 473 VAL A C 1
ATOM 3788 O O . VAL A 1 493 ? 0.156 10.600 10.038 1.00 17.38 473 VAL A O 1
ATOM 3792 N N . LEU A 1 494 ? 1.922 11.992 10.149 1.00 17.32 474 LEU A N 1
ATOM 3793 C CA . LEU A 1 494 ? 2.677 11.241 9.153 1.00 17.79 474 LEU A CA 1
ATOM 3794 C C . LEU A 1 494 ? 3.053 9.851 9.667 1.00 19.88 474 LEU A C 1
ATOM 3795 O O . LEU A 1 494 ? 2.986 8.876 8.925 1.00 19.88 474 LEU A O 1
ATOM 3800 N N . ASP A 1 495 ? 3.426 9.761 10.939 1.00 18.39 475 ASP A N 1
ATOM 3801 C CA . ASP A 1 495 ? 3.792 8.478 11.530 1.00 17.44 475 ASP A CA 1
ATOM 3802 C C . ASP A 1 495 ? 2.589 7.537 11.592 1.00 18.28 475 ASP A C 1
ATOM 3803 O O . ASP A 1 495 ? 2.735 6.324 11.444 1.00 19.75 475 ASP A O 1
ATOM 3808 N N . THR A 1 496 ? 1.404 8.099 11.810 1.00 15.69 476 THR A N 1
ATOM 3809 C CA . THR A 1 496 ? 0.186 7.300 11.868 1.00 17.67 476 THR A CA 1
ATOM 3810 C C . THR A 1 496 ? -0.130 6.720 10.492 1.00 17.03 476 THR A C 1
ATOM 3811 O O . THR A 1 496 ? -0.514 5.554 10.369 1.00 19.01 476 THR A O 1
ATOM 3815 N N . ILE A 1 497 ? 0.055 7.527 9.452 1.00 15.74 477 ILE A N 1
ATOM 3816 C CA . ILE A 1 497 ? -0.172 7.058 8.087 1.00 17.62 477 ILE A CA 1
ATOM 3817 C C . ILE A 1 497 ? 0.868 5.999 7.703 1.00 17.74 477 ILE A C 1
ATOM 3818 O O . ILE A 1 497 ? 0.525 4.992 7.085 1.00 19.27 477 ILE A O 1
ATOM 3823 N N . ARG A 1 498 ? 2.129 6.221 8.090 1.00 16.93 478 ARG A N 1
ATOM 3824 C CA . ARG A 1 498 ? 3.194 5.230 7.871 1.00 18.14 478 ARG A CA 1
ATOM 3825 C C . ARG A 1 498 ? 2.832 3.875 8.466 1.00 19.88 478 ARG A C 1
ATOM 3826 O O . ARG A 1 498 ? 3.003 2.837 7.824 1.00 19.75 478 ARG A O 1
ATOM 3834 N N . GLU A 1 499 ? 2.345 3.896 9.702 1.00 18.81 479 GLU A N 1
ATOM 3835 C CA . GLU A 1 499 ? 1.955 2.672 10.400 1.00 19.80 479 GLU A CA 1
ATOM 3836 C C . GLU A 1 499 ? 0.872 1.926 9.653 1.00 20.19 479 GLU A C 1
ATOM 3837 O O . GLU A 1 499 ? 0.944 0.709 9.490 1.00 19.38 479 GLU A O 1
ATOM 3843 N N . GLU A 1 500 ? -0.140 2.657 9.204 1.00 17.13 480 GLU A N 1
ATOM 3844 C CA . GLU A 1 500 ? -1.221 2.049 8.444 1.00 19.59 480 GLU A CA 1
ATOM 3845 C C . GLU A 1 500 ? -0.735 1.565 7.082 1.00 19.23 480 GLU A C 1
ATOM 3846 O O . GLU A 1 500 ? -1.201 0.539 6.595 1.00 18.50 480 GLU A O 1
ATOM 3852 N N . ALA A 1 501 ? 0.199 2.296 6.473 1.00 17.24 481 ALA A N 1
ATOM 3853 C CA . ALA A 1 501 ? 0.753 1.879 5.185 1.00 17.71 481 ALA A CA 1
ATOM 3854 C C . ALA A 1 501 ? 1.514 0.571 5.351 1.00 18.78 481 ALA A C 1
ATOM 3855 O O . ALA A 1 501 ? 1.377 -0.347 4.538 1.00 23.23 481 ALA A O 1
ATOM 3857 N N . GLU A 1 502 ? 2.305 0.490 6.416 1.00 23.39 482 GLU A N 1
ATOM 3858 C CA . GLU A 1 502 ? 3.053 -0.718 6.730 1.00 25.14 482 GLU A CA 1
ATOM 3859 C C . GLU A 1 502 ? 2.120 -1.890 7.040 1.00 24.02 482 GLU A C 1
ATOM 3860 O O . GLU A 1 502 ? 2.367 -3.017 6.611 1.00 24.74 482 GLU A O 1
ATOM 3866 N N . LYS A 1 503 ? 1.048 -1.628 7.780 1.00 22.16 483 LYS A N 1
ATOM 3867 C CA . LYS A 1 503 ? 0.069 -2.668 8.074 1.00 23.82 483 LYS A CA 1
ATOM 3868 C C . LYS A 1 503 ? -0.639 -3.127 6.795 1.00 24.93 483 LYS A C 1
ATOM 3869 O O . LYS A 1 503 ? -0.980 -4.300 6.653 1.00 23.52 483 LYS A O 1
ATOM 3875 N N . GLY A 1 504 ? -0.848 -2.198 5.866 1.00 23.67 484 GLY A N 1
ATOM 3876 C CA . GLY A 1 504 ? -1.548 -2.500 4.627 1.00 23.51 484 GLY A CA 1
ATOM 3877 C C . GLY A 1 504 ? -0.878 -3.580 3.798 1.00 23.31 484 GLY A C 1
ATOM 3878 O O . GLY A 1 504 ? -1.547 -4.347 3.100 1.00 21.89 484 GLY A O 1
ATOM 3879 N N . TYR A 1 505 ? 0.448 -3.646 3.879 1.00 22.48 485 TYR A N 1
ATOM 3880 C CA . TYR A 1 505 ? 1.206 -4.644 3.127 1.00 23.63 485 TYR A CA 1
ATOM 3881 C C . TYR A 1 505 ? 0.785 -6.056 3.529 1.00 26.07 485 TYR A C 1
ATOM 3882 O O . TYR A 1 505 ? 0.461 -6.890 2.680 1.00 25.02 485 TYR A O 1
ATOM 3891 N N . HIS A 1 506 ? 0.770 -6.310 4.834 1.00 29.81 486 HIS A N 1
ATOM 3892 C CA . HIS A 1 506 ? 0.358 -7.607 5.354 1.00 32.05 486 HIS A CA 1
ATOM 3893 C C . HIS A 1 506 ? -1.132 -7.844 5.143 1.00 32.31 486 HIS A C 1
ATOM 3894 O O . HIS A 1 506 ? -1.562 -8.974 4.932 1.00 35.71 486 HIS A O 1
ATOM 3901 N N . GLU A 1 507 ? -1.911 -6.769 5.189 1.00 27.71 487 GLU A N 1
ATOM 3902 C CA . GLU A 1 507 ? -3.359 -6.858 5.057 1.00 27.83 487 GLU A CA 1
ATOM 3903 C C . GLU A 1 507 ? -3.835 -7.173 3.635 1.00 27.56 487 GLU A C 1
ATOM 3904 O O . GLU A 1 507 ? -4.765 -7.964 3.450 1.00 25.40 487 GLU A O 1
ATOM 3910 N N . TYR A 1 508 ? -3.210 -6.555 2.634 1.00 25.33 488 TYR A N 1
ATOM 3911 C CA . TYR A 1 508 ? -3.758 -6.593 1.278 1.00 23.48 488 TYR A CA 1
ATOM 3912 C C . TYR A 1 508 ? -2.814 -7.188 0.236 1.00 26.43 488 TYR A C 1
ATOM 3913 O O . TYR A 1 508 ? -3.204 -7.394 -0.917 1.00 26.98 488 TYR A O 1
ATOM 3922 N N . GLY A 1 509 ? -1.580 -7.465 0.634 1.00 26.40 489 GLY A N 1
ATOM 3923 C CA . GLY A 1 509 ? -0.655 -8.176 -0.230 1.00 27.13 489 GLY A CA 1
ATOM 3924 C C . GLY A 1 509 ? 0.059 -7.316 -1.257 1.00 26.29 489 GLY A C 1
ATOM 3925 O O . GLY A 1 509 ? 0.651 -7.833 -2.205 1.00 29.90 489 GLY A O 1
ATOM 3926 N N . PHE A 1 510 ? -0.001 -6.001 -1.088 1.00 22.02 490 PHE A N 1
ATOM 3927 C CA . PHE A 1 510 ? 0.767 -5.110 -1.953 1.00 19.43 490 PHE A CA 1
ATOM 3928 C C . PHE A 1 510 ? 1.210 -3.904 -1.137 1.00 17.08 490 PHE A C 1
ATOM 3929 O O . PHE A 1 510 ? 0.759 -3.719 -0.002 1.00 18.74 490 PHE A O 1
ATOM 3937 N N . THR A 1 511 ? 2.108 -3.097 -1.692 1.00 18.55 491 THR A N 1
ATOM 3938 C CA . THR A 1 511 ? 2.736 -2.035 -0.912 1.00 17.29 491 THR A CA 1
ATOM 3939 C C . THR A 1 511 ? 2.046 -0.673 -1.065 1.00 17.27 491 THR A C 1
ATOM 3940 O O . THR A 1 511 ? 1.607 -0.304 -2.151 1.00 15.86 491 THR A O 1
ATOM 3944 N N . PHE A 1 512 ? 1.953 0.059 0.042 1.00 18.53 492 PHE A N 1
ATOM 3945 C CA . PHE A 1 512 ? 1.379 1.405 0.041 1.00 15.75 492 PHE A CA 1
ATOM 3946 C C . PHE A 1 512 ? 2.481 2.433 0.215 1.00 15.16 492 PHE A C 1
ATOM 3947 O O . PHE A 1 512 ? 3.433 2.210 0.971 1.00 18.19 492 PHE A O 1
ATOM 3955 N N . ASN A 1 513 ? 2.360 3.555 -0.483 1.00 14.63 493 ASN A N 1
ATOM 3956 C CA . ASN A 1 513 ? 3.250 4.680 -0.237 1.00 17.11 493 ASN A CA 1
ATOM 3957 C C . ASN A 1 513 ? 2.431 5.898 0.149 1.00 16.97 493 ASN A C 1
ATOM 3958 O O . ASN A 1 513 ? 1.199 5.854 0.159 1.00 17.24 493 ASN A O 1
ATOM 3963 N N . ILE A 1 514 ? 3.133 6.973 0.479 1.00 15.00 494 ILE A N 1
ATOM 3964 C CA . ILE A 1 514 ? 2.520 8.226 0.890 1.00 12.52 494 ILE A CA 1
ATOM 3965 C C . ILE A 1 514 ? 3.069 9.319 0.006 1.00 16.36 494 ILE A C 1
ATOM 3966 O O . ILE A 1 514 ? 4.266 9.354 -0.248 1.00 16.22 494 ILE A O 1
ATOM 3971 N N . GLU A 1 515 ? 2.206 10.212 -0.455 1.00 14.23 495 GLU A N 1
ATOM 3972 C CA . GLU A 1 515 ? 2.680 11.372 -1.185 1.00 16.31 495 GLU A CA 1
ATOM 3973 C C . GLU A 1 515 ? 1.938 12.630 -0.772 1.00 15.91 495 GLU A C 1
ATOM 3974 O O . GLU A 1 515 ? 0.712 12.611 -0.618 1.00 13.82 495 GLU A O 1
ATOM 3980 N N . GLN A 1 516 ? 2.696 13.706 -0.561 1.00 13.94 496 GLN A N 1
ATOM 3981 C CA . GLN A 1 516 ? 2.124 15.036 -0.482 1.00 13.83 496 GLN A CA 1
ATOM 3982 C C . GLN A 1 516 ? 1.885 15.486 -1.924 1.00 14.03 496 GLN A C 1
ATOM 3983 O O . GLN A 1 516 ? 2.802 15.952 -2.613 1.00 14.25 496 GLN A O 1
ATOM 3989 N N . VAL A 1 517 ? 0.652 15.306 -2.384 1.00 16.19 497 VAL A N 1
ATOM 3990 C CA . VAL A 1 517 ? 0.336 15.393 -3.804 1.00 15.95 497 VAL A CA 1
ATOM 3991 C C . VAL A 1 517 ? 0.356 16.821 -4.322 1.00 15.39 497 VAL A C 1
ATOM 3992 O O . VAL A 1 517 ? 0.127 17.763 -3.571 1.00 16.36 497 VAL A O 1
ATOM 3996 N N . PRO A 1 518 ? 0.649 16.986 -5.623 1.00 16.12 498 PRO A N 1
ATOM 3997 C CA . PRO A 1 518 ? 0.609 18.319 -6.233 1.00 14.98 498 PRO A CA 1
ATOM 3998 C C . PRO A 1 518 ? -0.747 19.002 -6.068 1.00 13.41 498 PRO A C 1
ATOM 3999 O O . PRO A 1 518 ? -0.781 20.212 -5.859 1.00 15.54 498 PRO A O 1
ATOM 4003 N N . ALA A 1 519 ? -1.833 18.233 -6.178 1.00 15.55 499 ALA A N 1
ATOM 4004 C CA . ALA A 1 519 ? -3.189 18.712 -5.888 1.00 14.29 499 ALA A CA 1
ATOM 4005 C C . ALA A 1 519 ? -3.571 19.968 -6.669 1.00 16.56 499 ALA A C 1
ATOM 4006 O O . ALA A 1 519 ? -4.176 20.887 -6.116 1.00 19.13 499 ALA A O 1
ATOM 4008 N N . GLU A 1 520 ? -3.248 19.996 -7.960 1.00 17.83 500 GLU A N 1
ATOM 4009 C CA . GLU A 1 520 ? -3.577 21.160 -8.786 1.00 19.76 500 GLU A CA 1
ATOM 4010 C C . GLU A 1 520 ? -5.060 21.532 -8.711 1.00 20.05 500 GLU A C 1
ATOM 4011 O O . GLU A 1 520 ? -5.400 22.713 -8.647 1.00 24.41 500 GLU A O 1
ATOM 4017 N N . LYS A 1 521 ? -5.938 20.533 -8.705 1.00 16.91 501 LYS A N 1
ATOM 4018 C CA . LYS A 1 521 ? -7.370 20.789 -8.549 1.00 20.34 501 LYS A CA 1
ATOM 4019 C C . LYS A 1 521 ? -7.856 20.475 -7.140 1.00 19.36 501 LYS A C 1
ATOM 4020 O O . LYS A 1 521 ? -8.683 21.198 -6.588 1.00 17.05 501 LYS A O 1
ATOM 4026 N N . ALA A 1 522 ? -7.347 19.392 -6.565 1.00 18.30 502 ALA A N 1
ATOM 4027 C CA . ALA A 1 522 ? -7.818 18.931 -5.262 1.00 18.04 502 ALA A CA 1
ATOM 4028 C C . ALA A 1 522 ? -7.649 19.988 -4.175 1.00 15.41 502 ALA A C 1
ATOM 4029 O O . ALA A 1 522 ? -8.475 20.091 -3.272 1.00 17.38 502 ALA A O 1
ATOM 4031 N N . ALA A 1 523 ? -6.582 20.779 -4.263 1.00 14.75 503 ALA A N 1
ATOM 4032 C CA . ALA A 1 523 ? -6.313 21.786 -3.233 1.00 16.40 503 ALA A CA 1
ATOM 4033 C C . ALA A 1 523 ? -7.402 22.857 -3.209 1.00 17.46 503 ALA A C 1
ATOM 4034 O O . ALA A 1 523 ? -7.656 23.478 -2.172 1.00 17.28 503 ALA A O 1
ATOM 4036 N N . VAL A 1 524 ? -8.045 23.065 -4.355 1.00 16.69 504 VAL A N 1
ATOM 4037 C CA . VAL A 1 524 ? -9.144 24.016 -4.467 1.00 18.31 504 VAL A CA 1
ATOM 4038 C C . VAL A 1 524 ? -10.486 23.374 -4.107 1.00 20.35 504 VAL A C 1
ATOM 4039 O O . VAL A 1 524 ? -11.241 23.898 -3.283 1.00 19.77 504 VAL A O 1
ATOM 4043 N N . THR A 1 525 ? -10.775 22.228 -4.710 1.00 18.36 505 THR A N 1
ATOM 4044 C CA . THR A 1 525 ? -12.098 21.633 -4.563 1.00 21.08 505 THR A CA 1
ATOM 4045 C C . THR A 1 525 ? -12.329 21.115 -3.141 1.00 17.17 505 THR A C 1
ATOM 4046 O O . THR A 1 525 ? -13.440 21.209 -2.621 1.00 20.37 505 THR A O 1
ATOM 4050 N N . LEU A 1 526 ? -11.288 20.587 -2.501 1.00 17.71 506 LEU A N 1
ATOM 4051 C CA . LEU A 1 526 ? -11.437 20.122 -1.124 1.00 15.49 506 LEU A CA 1
ATOM 4052 C C . LEU A 1 526 ? -11.710 21.300 -0.195 1.00 14.78 506 LEU A C 1
ATOM 4053 O O . LEU A 1 526 ? -12.514 21.193 0.729 1.00 17.93 506 LEU A O 1
ATOM 4058 N N . ALA A 1 527 ? -11.037 22.421 -0.446 1.00 16.44 507 ALA A N 1
ATOM 4059 C CA . ALA A 1 527 ? -11.252 23.627 0.354 1.00 19.97 507 ALA A CA 1
ATOM 4060 C C . ALA A 1 527 ? -12.680 24.120 0.199 1.00 19.64 507 ALA A C 1
ATOM 4061 O O . ALA A 1 527 ? -13.315 24.529 1.173 1.00 22.41 507 ALA A O 1
ATOM 4063 N N . GLN A 1 528 ? -13.179 24.073 -1.032 1.00 18.37 508 GLN A N 1
ATOM 4064 C CA . GLN A 1 528 ? -14.543 24.501 -1.316 1.00 22.45 508 GLN A CA 1
ATOM 4065 C C . GLN A 1 528 ? -15.581 23.606 -0.648 1.00 20.15 508 GLN A C 1
ATOM 4066 O O . GLN A 1 528 ? -16.568 24.096 -0.086 1.00 20.16 508 GLN A O 1
ATOM 4072 N N . LYS A 1 529 ? -15.364 22.294 -0.702 1.00 17.84 509 LYS A N 1
ATOM 4073 C CA . LYS A 1 529 ? -16.293 21.366 -0.065 1.00 18.93 509 LYS A CA 1
ATOM 4074 C C . LYS A 1 529 ? -16.311 21.568 1.451 1.00 22.42 509 LYS A C 1
ATOM 4075 O O . LYS A 1 529 ? -17.373 21.531 2.077 1.00 19.59 509 LYS A O 1
ATOM 4081 N N . ASP A 1 530 ? -15.138 21.794 2.040 1.00 16.21 510 ASP A N 1
ATOM 4082 C CA . ASP A 1 530 ? -15.051 22.008 3.478 1.00 16.45 510 ASP A CA 1
ATOM 4083 C C . ASP A 1 530 ? -15.740 23.309 3.888 1.00 19.24 510 ASP A C 1
ATOM 4084 O O . ASP A 1 530 ? -16.384 23.365 4.935 1.00 20.33 510 ASP A O 1
ATOM 4089 N N . ARG A 1 531 ? -15.613 24.349 3.067 1.00 19.34 511 ARG A N 1
ATOM 4090 C CA . ARG A 1 531 ? -16.297 25.614 3.350 1.00 23.41 511 ARG A CA 1
ATOM 4091 C C . ARG A 1 531 ? -17.813 25.447 3.261 1.00 23.61 511 ARG A C 1
ATOM 4092 O O . ARG A 1 531 ? -18.556 26.034 4.046 1.00 24.16 511 ARG A O 1
ATOM 4100 N N . PHE A 1 532 ? -18.259 24.646 2.298 1.00 22.86 512 PHE A N 1
ATOM 4101 C CA . PHE A 1 532 ? -19.675 24.333 2.158 1.00 23.05 512 PHE A CA 1
ATOM 4102 C C . PHE A 1 532 ? -20.205 23.658 3.417 1.00 25.21 512 PHE A C 1
ATOM 4103 O O . PHE A 1 532 ? -21.316 23.937 3.867 1.00 26.47 512 PHE A O 1
ATOM 4111 N N . LEU A 1 533 ? -19.394 22.780 3.996 1.00 22.26 513 LEU A N 1
ATOM 4112 C CA . LEU A 1 533 ? -19.829 21.997 5.143 1.00 25.73 513 LEU A CA 1
ATOM 4113 C C . LEU A 1 533 ? -19.598 22.684 6.492 1.00 26.54 513 LEU A C 1
ATOM 4114 O O . LEU A 1 533 ? -20.361 22.476 7.435 1.00 28.11 513 LEU A O 1
ATOM 4119 N N . PHE A 1 534 ? -18.555 23.502 6.591 1.00 21.79 514 PHE A N 1
ATOM 4120 C CA . PHE A 1 534 ? -18.169 24.047 7.889 1.00 23.29 514 PHE A CA 1
ATOM 4121 C C . PHE A 1 534 ? -18.154 25.571 7.950 1.00 25.91 514 PHE A C 1
ATOM 4122 O O . PHE A 1 534 ? -17.893 26.147 9.003 1.00 26.82 514 PHE A O 1
ATOM 4130 N N . GLY A 1 535 ? -18.441 26.221 6.827 1.00 28.60 515 GLY A N 1
ATOM 4131 C CA . GLY A 1 535 ? -18.538 27.670 6.804 1.00 30.30 515 GLY A CA 1
ATOM 4132 C C . GLY A 1 535 ? -17.246 28.384 7.173 1.00 31.31 515 GLY A C 1
ATOM 4133 O O . GLY A 1 535 ? -16.164 28.011 6.716 1.00 30.77 515 GLY A O 1
ATOM 4134 N N . GLU A 1 536 ? -17.362 29.414 8.007 1.00 29.79 516 GLU A N 1
ATOM 4135 C CA . GLU A 1 536 ? -16.226 30.274 8.340 1.00 30.82 516 GLU A CA 1
ATOM 4136 C C . GLU A 1 536 ? -15.176 29.592 9.213 1.00 29.13 516 GLU A C 1
ATOM 4137 O O . GLU A 1 536 ? -14.093 30.133 9.406 1.00 30.25 516 GLU A O 1
ATOM 4143 N N . LYS A 1 537 ? -15.487 28.410 9.736 1.00 24.98 517 LYS A N 1
ATOM 4144 C CA . LYS A 1 537 ? -14.488 27.608 10.437 1.00 25.58 517 LYS A CA 1
ATOM 4145 C C . LYS A 1 537 ? -13.336 27.219 9.500 1.00 22.50 517 LYS A C 1
ATOM 4146 O O . LYS A 1 537 ? -12.237 26.896 9.952 1.00 24.06 517 LYS A O 1
ATOM 4152 N N . GLN A 1 538 ? -13.600 27.251 8.197 1.00 20.93 518 GLN A N 1
ATOM 4153 C CA . GLN A 1 538 ? -12.608 26.908 7.178 1.00 18.30 518 GLN A CA 1
ATOM 4154 C C . GLN A 1 538 ? -12.247 28.178 6.401 1.00 20.35 518 GLN A C 1
ATOM 4155 O O . GLN A 1 538 ? -12.901 28.514 5.416 1.00 23.01 518 GLN A O 1
ATOM 4161 N N . PRO A 1 539 ? -11.191 28.882 6.840 1.00 24.02 519 PRO A N 1
ATOM 4162 C CA . PRO A 1 539 ? -10.859 30.220 6.334 1.00 25.46 519 PRO A CA 1
ATOM 4163 C C . PRO A 1 539 ? -10.059 30.250 5.029 1.00 25.92 519 PRO A C 1
ATOM 4164 O O . PRO A 1 539 ? -9.901 31.328 4.457 1.00 26.78 519 PRO A O 1
ATOM 4168 N N . PHE A 1 540 ? -9.574 29.101 4.567 1.00 22.04 520 PHE A N 1
ATOM 4169 C CA . PHE A 1 540 ? -8.627 29.068 3.450 1.00 20.55 520 PHE A CA 1
ATOM 4170 C C . PHE A 1 540 ? -9.273 28.893 2.081 1.00 21.88 520 PHE A C 1
ATOM 4171 O O . PHE A 1 540 ? -10.194 28.099 1.909 1.00 21.48 520 PHE A O 1
ATOM 4179 N N . GLU A 1 541 ? -8.755 29.630 1.105 1.00 20.42 521 GLU A N 1
ATOM 4180 C CA . GLU A 1 541 ? -9.247 29.567 -0.267 1.00 24.93 521 GLU A CA 1
ATOM 4181 C C . GLU A 1 541 ? -8.703 28.327 -0.979 1.00 25.89 521 GLU A C 1
ATOM 4182 O O . GLU A 1 541 ? -9.350 27.760 -1.863 1.00 24.89 521 GLU A O 1
ATOM 4188 N N . ILE A 1 542 ? -7.507 27.915 -0.578 1.00 22.22 522 ILE A N 1
ATOM 4189 C CA . ILE A 1 542 ? -6.828 26.785 -1.197 1.00 22.34 522 ILE A CA 1
ATOM 4190 C C . ILE A 1 542 ? -5.969 26.084 -0.144 1.00 19.84 522 ILE A C 1
ATOM 4191 O O . ILE A 1 542 ? -5.455 26.728 0.770 1.00 24.54 522 ILE A O 1
ATOM 4196 N N . TYR A 1 543 ? -5.836 24.763 -0.250 1.00 17.39 523 TYR A N 1
ATOM 4197 C CA . TYR A 1 543 ? -4.972 24.021 0.666 1.00 17.77 523 TYR A CA 1
ATOM 4198 C C . TYR A 1 543 ? -3.548 23.926 0.079 1.00 17.08 523 TYR A C 1
ATOM 4199 O O . TYR A 1 543 ? -3.359 24.102 -1.124 1.00 18.46 523 TYR A O 1
ATOM 4208 N N . SER A 1 544 ? -2.549 23.680 0.924 1.00 15.44 524 SER A N 1
ATOM 4209 C CA . SER A 1 544 ? -1.150 23.697 0.470 1.00 14.93 524 SER A CA 1
ATOM 4210 C C . SER A 1 544 ? -0.616 22.318 0.095 1.00 16.29 524 SER A C 1
ATOM 4211 O O . SER A 1 544 ? -1.076 21.294 0.609 1.00 15.47 524 SER A O 1
ATOM 4214 N N . ASN A 1 545 ? 0.361 22.308 -0.812 1.00 13.60 525 ASN A N 1
ATOM 4215 C CA . ASN A 1 545 ? 0.981 21.073 -1.284 1.00 15.04 525 ASN A CA 1
ATOM 4216 C C . ASN A 1 545 ? 2.469 20.996 -0.951 1.00 15.78 525 ASN A C 1
ATOM 4217 O O . ASN A 1 545 ? 3.198 20.184 -1.531 1.00 15.67 525 ASN A O 1
ATOM 4222 N N . GLN A 1 546 ? 2.919 21.859 -0.044 1.00 15.02 526 GLN A N 1
ATOM 4223 C CA . GLN A 1 546 ? 4.267 21.771 0.533 1.00 15.53 526 GLN A CA 1
ATOM 4224 C C . GLN A 1 546 ? 4.135 21.891 2.051 1.00 15.92 526 GLN A C 1
ATOM 4225 O O . GLN A 1 546 ? 3.122 22.381 2.527 1.00 16.78 526 GLN A O 1
ATOM 4231 N N . TRP A 1 547 ? 5.139 21.461 2.818 1.00 14.96 527 TRP A N 1
ATOM 4232 C CA . TRP A 1 547 ? 4.982 21.432 4.276 1.00 14.16 527 TRP A CA 1
ATOM 4233 C C . TRP A 1 547 ? 4.691 22.818 4.844 1.00 17.19 527 TRP A C 1
ATOM 4234 O O . TRP A 1 547 ? 3.940 22.950 5.811 1.00 16.81 527 TRP A O 1
ATOM 4245 N N . VAL A 1 548 ? 5.303 23.845 4.260 1.00 18.04 528 VAL A N 1
ATOM 4246 C CA . VAL A 1 548 ? 4.868 25.219 4.488 1.00 19.44 528 VAL A CA 1
ATOM 4247 C C . VAL A 1 548 ? 4.414 25.798 3.148 1.00 20.89 528 VAL A C 1
ATOM 4248 O O . VAL A 1 548 ? 5.020 25.511 2.114 1.00 19.71 528 VAL A O 1
ATOM 4252 N N . PRO A 1 549 ? 3.338 26.601 3.158 1.00 18.86 529 PRO A N 1
ATOM 4253 C CA . PRO A 1 549 ? 2.758 27.083 1.894 1.00 18.72 529 PRO A CA 1
ATOM 4254 C C . PRO A 1 549 ? 3.780 27.818 1.028 1.00 20.85 529 PRO A C 1
ATOM 4255 O O . PRO A 1 549 ? 4.624 28.551 1.557 1.00 20.57 529 PRO A O 1
ATOM 4259 N N . LEU A 1 550 ? 3.710 27.599 -0.279 1.00 23.57 530 LEU A N 1
ATOM 4260 C CA . LEU A 1 550 ? 4.595 28.256 -1.235 1.00 29.89 530 LEU A CA 1
ATOM 4261 C C . LEU A 1 550 ? 4.612 29.761 -0.999 1.00 33.98 530 LEU A C 1
ATOM 4262 O O . LEU A 1 550 ? 5.660 30.400 -1.059 1.00 39.42 530 LEU A O 1
ATOM 4275 N N . ALA A 1 552 ? 3.800 31.420 1.834 1.00 33.60 532 ALA A N 1
ATOM 4276 C CA . ALA A 1 552 ? 3.879 31.826 3.226 1.00 31.65 532 ALA A CA 1
ATOM 4277 C C . ALA A 1 552 ? 5.151 32.635 3.404 1.00 33.88 532 ALA A C 1
ATOM 4278 O O . ALA A 1 552 ? 6.196 32.288 2.854 1.00 35.75 532 ALA A O 1
ATOM 4280 N N . ASN A 1 553 ? 5.060 33.731 4.147 1.00 33.03 533 ASN A N 1
ATOM 4281 C CA . ASN A 1 553 ? 6.239 34.528 4.447 1.00 36.46 533 ASN A CA 1
ATOM 4282 C C . ASN A 1 553 ? 6.990 33.881 5.601 1.00 32.52 533 ASN A C 1
ATOM 4283 O O . ASN A 1 553 ? 6.595 33.998 6.760 1.00 29.52 533 ASN A O 1
ATOM 4288 N N . THR A 1 554 ? 8.062 33.172 5.274 1.00 28.83 534 THR A N 1
ATOM 4289 C CA . THR A 1 554 ? 8.844 32.488 6.287 1.00 28.90 534 THR A CA 1
ATOM 4290 C C . THR A 1 554 ? 10.295 32.373 5.852 1.00 29.70 534 THR A C 1
ATOM 4291 O O . THR A 1 554 ? 10.601 32.398 4.660 1.00 32.66 534 THR A O 1
ATOM 4295 N N . ASP A 1 555 ? 11.186 32.258 6.829 1.00 28.48 535 ASP A N 1
ATOM 4296 C CA . ASP A 1 555 ? 12.603 32.119 6.546 1.00 29.87 535 ASP A CA 1
ATOM 4297 C C . ASP A 1 555 ? 12.837 30.816 5.789 1.00 27.88 535 ASP A C 1
ATOM 4298 O O . ASP A 1 555 ? 12.225 29.790 6.105 1.00 26.82 535 ASP A O 1
ATOM 4303 N N . VAL A 1 556 ? 13.716 30.857 4.793 1.00 26.34 536 VAL A N 1
ATOM 4304 C CA . VAL A 1 556 ? 13.970 29.685 3.965 1.00 27.04 536 VAL A CA 1
ATOM 4305 C C . VAL A 1 556 ? 14.497 28.524 4.811 1.00 24.75 536 VAL A C 1
ATOM 4306 O O . VAL A 1 556 ? 14.233 27.359 4.508 1.00 25.87 536 VAL A O 1
ATOM 4310 N N . LEU A 1 557 ? 15.211 28.849 5.888 1.00 22.38 537 LEU A N 1
ATOM 4311 C CA . LEU A 1 557 ? 15.740 27.837 6.793 1.00 25.36 537 LEU A CA 1
ATOM 4312 C C . LEU A 1 557 ? 14.615 27.001 7.403 1.00 24.94 537 LEU A C 1
ATOM 4313 O O . LEU A 1 557 ? 14.784 25.807 7.638 1.00 26.82 537 LEU A O 1
ATOM 4318 N N . ASN A 1 558 ? 13.472 27.634 7.653 1.00 27.52 538 ASN A N 1
ATOM 4319 C CA . ASN A 1 558 ? 12.298 26.925 8.162 1.00 28.98 538 ASN A CA 1
ATOM 4320 C C . ASN A 1 558 ? 11.767 25.899 7.167 1.00 25.11 538 ASN A C 1
ATOM 4321 O O . ASN A 1 558 ? 11.465 24.763 7.541 1.00 26.45 538 ASN A O 1
ATOM 4326 N N . ARG A 1 559 ? 11.643 26.309 5.906 1.00 21.86 539 ARG A N 1
ATOM 4327 C CA . ARG A 1 559 ? 11.191 25.417 4.845 1.00 22.62 539 ARG A CA 1
ATOM 4328 C C . ARG A 1 559 ? 12.097 24.198 4.758 1.00 23.11 539 ARG A C 1
ATOM 4329 O O . ARG A 1 559 ? 11.626 23.061 4.680 1.00 21.63 539 ARG A O 1
ATOM 4337 N N . ILE A 1 560 ? 13.402 24.453 4.772 1.00 21.17 540 ILE A N 1
ATOM 4338 C CA . ILE A 1 560 ? 14.392 23.392 4.619 1.00 20.34 540 ILE A CA 1
ATOM 4339 C C . ILE A 1 560 ? 14.347 22.442 5.806 1.00 21.18 540 ILE A C 1
ATOM 4340 O O . ILE A 1 560 ? 14.374 21.221 5.636 1.00 21.25 540 ILE A O 1
ATOM 4345 N N . ARG A 1 561 ? 14.261 23.002 7.010 1.00 19.82 541 ARG A N 1
ATOM 4346 C CA . ARG A 1 561 ? 14.178 22.187 8.213 1.00 20.65 541 ARG A CA 1
ATOM 4347 C C . ARG A 1 561 ? 12.949 21.267 8.197 1.00 18.61 541 ARG A C 1
ATOM 4348 O O . ARG A 1 561 ? 13.050 20.088 8.532 1.00 19.69 541 ARG A O 1
ATOM 4356 N N . TYR A 1 562 ? 11.797 21.803 7.803 1.00 18.32 542 TYR A N 1
ATOM 4357 C CA . TYR A 1 562 ? 10.578 21.001 7.731 1.00 17.11 542 TYR A CA 1
ATOM 4358 C C . TYR A 1 562 ? 10.691 19.881 6.705 1.00 16.40 542 TYR A C 1
ATOM 4359 O O . TYR A 1 562 ? 10.305 18.744 6.978 1.00 18.80 542 TYR A O 1
ATOM 4368 N N . SER A 1 563 ? 11.242 20.187 5.536 1.00 16.45 543 SER A N 1
ATOM 4369 C CA . SER A 1 563 ? 11.436 19.149 4.528 1.00 18.32 543 SER A CA 1
ATOM 4370 C C . SER A 1 563 ? 12.443 18.108 5.012 1.00 18.54 543 SER A C 1
ATOM 4371 O O . SER A 1 563 ? 12.305 16.925 4.726 1.00 16.40 543 SER A O 1
ATOM 4374 N N . GLY A 1 564 ? 13.449 18.541 5.762 1.00 20.97 544 GLY A N 1
ATOM 4375 C CA . GLY A 1 564 ? 14.400 17.598 6.325 1.00 19.52 544 GLY A CA 1
ATOM 4376 C C . GLY A 1 564 ? 13.781 16.660 7.351 1.00 21.11 544 GLY A C 1
ATOM 4377 O O . GLY A 1 564 ? 14.176 15.497 7.469 1.00 22.60 544 GLY A O 1
ATOM 4378 N N . LYS A 1 565 ? 12.803 17.161 8.099 1.00 18.03 545 LYS A N 1
ATOM 4379 C CA . LYS A 1 565 ? 12.111 16.332 9.080 1.00 20.16 545 LYS A CA 1
ATOM 4380 C C . LYS A 1 565 ? 11.150 15.347 8.424 1.00 17.88 545 LYS A C 1
ATOM 4381 O O . LYS A 1 565 ? 11.039 14.196 8.843 1.00 19.38 545 LYS A O 1
ATOM 4387 N N . TRP A 1 566 ? 10.457 15.803 7.388 1.00 15.52 546 TRP A N 1
ATOM 4388 C CA . TRP A 1 566 ? 9.268 15.095 6.941 1.00 15.93 546 TRP A CA 1
ATOM 4389 C C . TRP A 1 566 ? 9.365 14.418 5.573 1.00 15.08 546 TRP A C 1
ATOM 4390 O O . TRP A 1 566 ? 8.597 13.501 5.307 1.00 15.58 546 TRP A O 1
ATOM 4401 N N . ASP A 1 567 ? 10.297 14.838 4.715 1.00 15.97 547 ASP A N 1
ATOM 4402 C CA . ASP A 1 567 ? 10.497 14.146 3.431 1.00 14.75 547 ASP A CA 1
ATOM 4403 C C . ASP A 1 567 ? 10.733 12.656 3.657 1.00 15.66 547 ASP A C 1
ATOM 4404 O O . ASP A 1 567 ? 10.148 11.817 2.968 1.00 16.87 547 ASP A O 1
ATOM 4409 N N . LYS A 1 568 ? 11.582 12.322 4.625 1.00 14.41 548 LYS A N 1
ATOM 4410 C CA . LYS A 1 568 ? 11.881 10.917 4.881 1.00 15.12 548 LYS A CA 1
ATOM 4411 C C . LYS A 1 568 ? 10.644 10.137 5.325 1.00 17.21 548 LYS A C 1
ATOM 4412 O O . LYS A 1 568 ? 10.547 8.941 5.067 1.00 17.69 548 LYS A O 1
ATOM 4418 N N . LYS A 1 569 ? 9.698 10.804 5.984 1.00 17.30 549 LYS A N 1
ATOM 4419 C CA . LYS A 1 569 ? 8.506 10.111 6.466 1.00 17.67 549 LYS A CA 1
ATOM 4420 C C . LYS A 1 569 ? 7.612 9.672 5.306 1.00 17.19 549 LYS A C 1
ATOM 4421 O O . LYS A 1 569 ? 6.900 8.674 5.412 1.00 18.39 549 LYS A O 1
ATOM 4427 N N . VAL A 1 570 ? 7.655 10.419 4.205 1.00 14.71 550 VAL A N 1
ATOM 4428 C CA . VAL A 1 570 ? 6.902 10.064 3.000 1.00 14.75 550 VAL A CA 1
ATOM 4429 C C . VAL A 1 570 ? 7.829 9.485 1.918 1.00 16.19 550 VAL A C 1
ATOM 4430 O O . VAL A 1 570 ? 7.455 9.402 0.750 1.00 14.82 550 VAL A O 1
ATOM 4434 N N . SER A 1 571 ? 9.021 9.056 2.342 1.00 15.92 551 SER A N 1
ATOM 4435 C CA . SER A 1 571 ? 10.022 8.419 1.470 1.00 15.96 551 SER A CA 1
ATOM 4436 C C . SER A 1 571 ? 10.274 9.207 0.182 1.00 17.15 551 SER A C 1
ATOM 4437 O O . SER A 1 571 ? 10.404 8.630 -0.896 1.00 18.05 551 SER A O 1
ATOM 4440 N N . GLY A 1 572 ? 10.340 10.526 0.303 1.00 16.71 552 GLY A N 1
ATOM 4441 C CA . GLY A 1 572 ? 10.649 11.370 -0.839 1.00 17.22 552 GLY A CA 1
ATOM 4442 C C . GLY A 1 572 ? 9.451 11.743 -1.698 1.00 17.57 552 GLY A C 1
ATOM 4443 O O . GLY A 1 572 ? 9.614 12.359 -2.751 1.00 16.30 552 GLY A O 1
ATOM 4444 N N . GLY A 1 573 ? 8.254 11.375 -1.251 1.00 15.30 553 GLY A N 1
ATOM 4445 C CA . GLY A 1 573 ? 7.029 11.750 -1.942 1.00 14.44 553 GLY A CA 1
ATOM 4446 C C . GLY A 1 573 ? 6.582 13.168 -1.637 1.00 16.15 553 GLY A C 1
ATOM 4447 O O . GLY A 1 573 ? 5.501 13.395 -1.092 1.00 16.52 553 GLY A O 1
ATOM 4448 N N . ALA A 1 574 ? 7.420 14.132 -1.995 1.00 13.07 554 ALA A N 1
ATOM 4449 C CA . ALA A 1 574 ? 7.144 15.535 -1.732 1.00 14.48 554 ALA A CA 1
ATOM 4450 C C . ALA A 1 574 ? 8.064 16.366 -2.601 1.00 13.50 554 ALA A C 1
ATOM 4451 O O . ALA A 1 574 ? 8.946 15.822 -3.256 1.00 13.90 554 ALA A O 1
ATOM 4453 N N . ILE A 1 575 ? 7.848 17.677 -2.619 1.00 14.14 555 ILE A N 1
ATOM 4454 C CA . ILE A 1 575 ? 8.810 18.584 -3.233 1.00 12.96 555 ILE A CA 1
ATOM 4455 C C . ILE A 1 575 ? 8.902 19.871 -2.424 1.00 16.94 555 ILE A C 1
ATOM 4456 O O . ILE A 1 575 ? 7.918 20.336 -1.845 1.00 18.26 555 ILE A O 1
ATOM 4461 N N . LEU A 1 576 ? 10.110 20.410 -2.348 1.00 14.44 556 LEU A N 1
ATOM 4462 C CA . LEU A 1 576 ? 10.335 21.730 -1.798 1.00 14.96 556 LEU A CA 1
ATOM 4463 C C . LEU A 1 576 ? 10.784 22.620 -2.947 1.00 20.64 556 LEU A C 1
ATOM 4464 O O . LEU A 1 576 ? 11.792 22.333 -3.575 1.00 17.92 556 LEU A O 1
ATOM 4469 N N . HIS A 1 577 ? 10.066 23.684 -3.282 1.00 21.36 557 HIS A N 1
ATOM 4470 C CA . HIS A 1 577 ? 10.727 24.590 -4.216 1.00 26.95 557 HIS A CA 1
ATOM 4471 C C . HIS A 1 577 ? 10.717 26.012 -3.713 1.00 35.63 557 HIS A C 1
ATOM 4472 O O . HIS A 1 577 ? 9.691 26.554 -3.301 1.00 45.09 557 HIS A O 1
ATOM 4479 N N . ILE A 1 578 ? 11.918 26.577 -3.744 1.00 29.41 558 ILE A N 1
ATOM 4480 C CA . ILE A 1 578 ? 12.240 27.868 -3.165 1.00 35.50 558 ILE A CA 1
ATOM 4481 C C . ILE A 1 578 ? 12.338 28.936 -4.242 1.00 33.87 558 ILE A C 1
ATOM 4482 O O . ILE A 1 578 ? 13.210 28.872 -5.104 1.00 31.79 558 ILE A O 1
ATOM 4487 N N . ASN A 1 579 ? 11.441 29.914 -4.185 1.00 34.75 559 ASN A N 1
ATOM 4488 C CA . ASN A 1 579 ? 11.433 30.997 -5.152 1.00 35.74 559 ASN A CA 1
ATOM 4489 C C . ASN A 1 579 ? 12.614 31.935 -4.952 1.00 36.33 559 ASN A C 1
ATOM 4490 O O . ASN A 1 579 ? 12.845 32.431 -3.847 1.00 33.66 559 ASN A O 1
ATOM 4495 N N . LEU A 1 580 ? 13.367 32.158 -6.025 1.00 38.33 560 LEU A N 1
ATOM 4496 C CA . LEU A 1 580 ? 14.483 33.098 -6.013 1.00 42.11 560 LEU A CA 1
ATOM 4497 C C . LEU A 1 580 ? 14.103 34.368 -6.762 1.00 45.69 560 LEU A C 1
ATOM 4498 O O . LEU A 1 580 ? 13.630 34.303 -7.897 1.00 45.25 560 LEU A O 1
ATOM 4503 N N . GLY A 1 581 ? 14.312 35.519 -6.131 1.00 50.02 561 GLY A N 1
ATOM 4504 C CA . GLY A 1 581 ? 14.031 36.795 -6.767 1.00 53.72 561 GLY A CA 1
ATOM 4505 C C . GLY A 1 581 ? 15.024 37.088 -7.875 1.00 57.62 561 GLY A C 1
ATOM 4506 O O . GLY A 1 581 ? 14.685 37.692 -8.894 1.00 57.92 561 GLY A O 1
ATOM 4507 N N . GLU A 1 582 ? 16.262 36.657 -7.664 1.00 63.22 562 GLU A N 1
ATOM 4508 C CA . GLU A 1 582 ? 17.309 36.784 -8.669 1.00 67.66 562 GLU A CA 1
ATOM 4509 C C . GLU A 1 582 ? 18.119 35.495 -8.728 1.00 66.88 562 GLU A C 1
ATOM 4510 O O . GLU A 1 582 ? 18.296 34.819 -7.713 1.00 67.20 562 GLU A O 1
ATOM 4512 N N . SER A 1 583 ? 18.599 35.157 -9.921 1.00 62.30 563 SER A N 1
ATOM 4513 C CA . SER A 1 583 ? 19.452 33.988 -10.108 1.00 58.72 563 SER A CA 1
ATOM 4514 C C . SER A 1 583 ? 20.674 34.075 -9.192 1.00 55.63 563 SER A C 1
ATOM 4515 O O . SER A 1 583 ? 21.069 35.171 -8.789 1.00 57.03 563 SER A O 1
ATOM 4518 N N . PHE A 1 584 ? 21.255 32.928 -8.848 1.00 48.52 564 PHE A N 1
ATOM 4519 C CA . PHE A 1 584 ? 22.481 32.908 -8.049 1.00 41.34 564 PHE A CA 1
ATOM 4520 C C . PHE A 1 584 ? 23.569 33.699 -8.760 1.00 42.08 564 PHE A C 1
ATOM 4521 O O . PHE A 1 584 ? 23.647 33.681 -9.988 1.00 41.12 564 PHE A O 1
ATOM 4529 N N . LYS A 1 585 ? 24.405 34.389 -7.991 1.00 43.43 565 LYS A N 1
ATOM 4530 C CA . LYS A 1 585 ? 25.459 35.209 -8.576 1.00 45.55 565 LYS A CA 1
ATOM 4531 C C . LYS A 1 585 ? 26.628 34.355 -9.052 1.00 44.93 565 LYS A C 1
ATOM 4532 O O . LYS A 1 585 ? 27.218 34.622 -10.099 1.00 47.00 565 LYS A O 1
ATOM 4538 N N . THR A 1 586 ? 26.962 33.328 -8.278 1.00 39.28 566 THR A N 1
ATOM 4539 C CA . THR A 1 586 ? 28.061 32.437 -8.630 1.00 36.55 566 THR A CA 1
ATOM 4540 C C . THR A 1 586 ? 27.670 30.973 -8.480 1.00 31.91 566 THR A C 1
ATOM 4541 O O . THR A 1 586 ? 26.805 30.634 -7.672 1.00 30.19 566 THR A O 1
ATOM 4545 N N . GLU A 1 587 ? 28.326 30.114 -9.255 1.00 32.03 567 GLU A N 1
ATOM 4546 C CA . GLU A 1 587 ? 28.149 28.675 -9.131 1.00 31.47 567 GLU A CA 1
ATOM 4547 C C . GLU A 1 587 ? 28.476 28.203 -7.722 1.00 28.67 567 GLU A C 1
ATOM 4548 O O . GLU A 1 587 ? 27.803 27.324 -7.186 1.00 27.67 567 GLU A O 1
ATOM 4554 N N . GLU A 1 588 ? 29.513 28.792 -7.127 1.00 25.68 568 GLU A N 1
ATOM 4555 C CA . GLU A 1 588 ? 29.947 28.410 -5.790 1.00 26.68 568 GLU A CA 1
ATOM 4556 C C . GLU A 1 588 ? 28.864 28.667 -4.744 1.00 25.04 568 GLU A C 1
ATOM 4557 O O . GLU A 1 588 ? 28.584 27.808 -3.911 1.00 28.97 568 GLU A O 1
ATOM 4563 N N . GLU A 1 589 ? 28.264 29.854 -4.791 1.00 24.61 569 GLU A N 1
ATOM 4564 C CA . GLU A 1 589 ? 27.152 30.208 -3.904 1.00 29.37 569 GLU A CA 1
ATOM 4565 C C . GLU A 1 589 ? 25.985 29.230 -4.046 1.00 28.44 569 GLU A C 1
ATOM 4566 O O . GLU A 1 589 ? 25.415 28.760 -3.055 1.00 25.37 569 GLU A O 1
ATOM 4572 N N . SER A 1 590 ? 25.630 28.941 -5.292 1.00 26.61 570 SER A N 1
ATOM 4573 C CA . SER A 1 590 ? 24.577 27.982 -5.587 1.00 23.28 570 SER A CA 1
ATOM 4574 C C . SER A 1 590 ? 24.911 26.622 -4.989 1.00 23.13 570 SER A C 1
ATOM 4575 O O . SER A 1 590 ? 24.087 26.013 -4.308 1.00 23.90 570 SER A O 1
ATOM 4578 N N . PHE A 1 591 ? 26.134 26.162 -5.227 1.00 21.22 571 PHE A N 1
ATOM 4579 C CA . PHE A 1 591 ? 26.511 24.803 -4.861 1.00 22.17 571 PHE A CA 1
ATOM 4580 C C . PHE A 1 591 ? 26.554 24.629 -3.348 1.00 20.53 571 PHE A C 1
ATOM 4581 O O . PHE A 1 591 ? 26.145 23.592 -2.825 1.00 20.54 571 PHE A O 1
ATOM 4589 N N . ASN A 1 592 ? 27.023 25.654 -2.643 1.00 22.88 572 ASN A N 1
ATOM 4590 C CA . ASN A 1 592 ? 27.009 25.626 -1.188 1.00 24.67 572 ASN A CA 1
ATOM 4591 C C . ASN A 1 592 ? 25.593 25.512 -0.630 1.00 25.21 572 ASN A C 1
ATOM 4592 O O . ASN A 1 592 ? 25.366 24.847 0.381 1.00 26.09 572 ASN A O 1
ATOM 4605 N N . VAL A 1 594 ? 22.954 24.159 -2.318 1.00 19.77 574 VAL A N 1
ATOM 4606 C CA . VAL A 1 594 ? 22.539 22.807 -2.682 1.00 19.27 574 VAL A CA 1
ATOM 4607 C C . VAL A 1 594 ? 23.034 21.785 -1.658 1.00 20.41 574 VAL A C 1
ATOM 4608 O O . VAL A 1 594 ? 22.273 20.923 -1.205 1.00 21.24 574 VAL A O 1
ATOM 4612 N N . LYS A 1 595 ? 24.302 21.895 -1.279 1.00 21.25 575 LYS A N 1
ATOM 4613 C CA . LYS A 1 595 ? 24.881 20.962 -0.325 1.00 20.33 575 LYS A CA 1
ATOM 4614 C C . LYS A 1 595 ? 24.248 21.116 1.056 1.00 23.59 575 LYS A C 1
ATOM 4615 O O . LYS A 1 595 ? 24.013 20.125 1.750 1.00 24.36 575 LYS A O 1
ATOM 4637 N N . ILE A 1 597 ? 21.175 22.165 1.732 1.00 17.80 577 ILE A N 1
ATOM 4638 C CA . ILE A 1 597 ? 19.837 21.589 1.633 1.00 19.73 577 ILE A CA 1
ATOM 4639 C C . ILE A 1 597 ? 19.895 20.057 1.654 1.00 20.90 577 ILE A C 1
ATOM 4640 O O . ILE A 1 597 ? 19.100 19.401 2.337 1.00 20.00 577 ILE A O 1
ATOM 4645 N N . ALA A 1 598 ? 20.855 19.492 0.928 1.00 19.11 578 ALA A N 1
ATOM 4646 C CA . ALA A 1 598 ? 21.053 18.044 0.915 1.00 20.00 578 ALA A CA 1
ATOM 4647 C C . ALA A 1 598 ? 21.475 17.521 2.293 1.00 19.88 578 ALA A C 1
ATOM 4648 O O . ALA A 1 598 ? 21.030 16.456 2.719 1.00 19.43 578 ALA A O 1
ATOM 4650 N N . ASP A 1 599 ? 22.334 18.273 2.979 1.00 19.72 579 ASP A N 1
ATOM 4651 C CA . ASP A 1 599 ? 22.773 17.914 4.332 1.00 23.00 579 ASP A CA 1
ATOM 4652 C C . ASP A 1 599 ? 21.608 17.839 5.307 1.00 24.64 579 ASP A C 1
ATOM 4653 O O . ASP A 1 599 ? 21.606 17.024 6.229 1.00 27.29 579 ASP A O 1
ATOM 4674 N N . GLY A 1 601 ? 18.637 16.928 4.732 1.00 21.50 581 GLY A N 1
ATOM 4675 C CA . GLY A 1 601 ? 17.784 15.782 4.487 1.00 20.40 581 GLY A CA 1
ATOM 4676 C C . GLY A 1 601 ? 16.645 15.993 3.507 1.00 17.86 581 GLY A C 1
ATOM 4677 O O . GLY A 1 601 ? 15.777 15.139 3.376 1.00 18.08 581 GLY A O 1
ATOM 4678 N N . VAL A 1 602 ? 16.639 17.130 2.825 1.00 17.70 582 VAL A N 1
ATOM 4679 C CA . VAL A 1 602 ? 15.629 17.389 1.803 1.00 17.35 582 VAL A CA 1
ATOM 4680 C C . VAL A 1 602 ? 15.857 16.447 0.622 1.00 18.51 582 VAL A C 1
ATOM 4681 O O . VAL A 1 602 ? 16.991 16.310 0.153 1.00 18.74 582 VAL A O 1
ATOM 4693 N N . TYR A 1 604 ? 13.948 16.152 -2.451 1.00 16.72 584 TYR A N 1
ATOM 4694 C CA . TYR A 1 604 ? 13.558 16.577 -3.787 1.00 16.36 584 TYR A CA 1
ATOM 4695 C C . TYR A 1 604 ? 13.287 18.059 -3.723 1.00 15.02 584 TYR A C 1
ATOM 4696 O O . TYR A 1 604 ? 12.437 18.503 -2.956 1.00 14.76 584 TYR A O 1
ATOM 4705 N N . PHE A 1 605 ? 14.053 18.841 -4.471 1.00 14.40 585 PHE A N 1
ATOM 4706 C CA . PHE A 1 605 ? 13.872 20.278 -4.395 1.00 16.90 585 PHE A CA 1
ATOM 4707 C C . PHE A 1 605 ? 14.300 20.981 -5.662 1.00 16.85 585 PHE A C 1
ATOM 4708 O O . PHE A 1 605 ? 14.986 20.410 -6.512 1.00 16.43 585 PHE A O 1
ATOM 4716 N N . ALA A 1 606 ? 13.885 22.235 -5.771 1.00 18.21 586 ALA A N 1
ATOM 4717 C CA . ALA A 1 606 ? 14.280 23.075 -6.887 1.00 18.33 586 ALA A CA 1
ATOM 4718 C C . ALA A 1 606 ? 14.261 24.534 -6.474 1.00 19.30 586 ALA A C 1
ATOM 4719 O O . ALA A 1 606 ? 13.589 24.917 -5.509 1.00 17.35 586 ALA A O 1
ATOM 4721 N N . PHE A 1 607 ? 15.026 25.340 -7.200 1.00 18.34 587 PHE A N 1
ATOM 4722 C CA . PHE A 1 607 ? 14.959 26.786 -7.072 1.00 19.20 587 PHE A CA 1
ATOM 4723 C C . PHE A 1 607 ? 14.053 27.333 -8.169 1.00 20.50 587 PHE A C 1
ATOM 4724 O O . PHE A 1 607 ? 14.062 26.825 -9.291 1.00 21.86 587 PHE A O 1
ATOM 4732 N N . ASN A 1 608 ? 13.259 28.350 -7.845 1.00 23.73 588 ASN A N 1
ATOM 4733 C CA . ASN A 1 608 ? 12.310 28.911 -8.807 1.00 25.86 588 ASN A CA 1
ATOM 4734 C C . ASN A 1 608 ? 12.684 30.301 -9.275 1.00 25.60 588 ASN A C 1
ATOM 4735 O O . ASN A 1 608 ? 12.857 31.204 -8.468 1.00 27.84 588 ASN A O 1
ATOM 4740 N N . THR A 1 609 ? 12.782 30.472 -10.585 1.00 25.50 589 THR A N 1
ATOM 4741 C CA . THR A 1 609 ? 12.942 31.794 -11.168 1.00 26.61 589 THR A CA 1
ATOM 4742 C C . THR A 1 609 ? 11.668 32.128 -11.933 1.00 27.72 589 THR A C 1
ATOM 4743 O O . THR A 1 609 ? 10.908 31.229 -12.294 1.00 31.87 589 THR A O 1
ATOM 4747 N N . LYS A 1 610 ? 11.419 33.411 -12.159 1.00 25.40 590 LYS A N 1
ATOM 4748 C CA . LYS A 1 610 ? 10.317 33.818 -13.022 1.00 25.93 590 LYS A CA 1
ATOM 4749 C C . LYS A 1 610 ? 10.845 33.998 -14.435 1.00 22.74 590 LYS A C 1
ATOM 4750 O O . LYS A 1 610 ? 11.622 34.909 -14.698 1.00 25.37 590 LYS A O 1
ATOM 4756 N N . ILE A 1 611 ? 10.432 33.123 -15.341 1.00 20.47 591 ILE A N 1
ATOM 4757 C CA . ILE A 1 611 ? 10.931 33.174 -16.707 1.00 21.94 591 ILE A CA 1
ATOM 4758 C C . ILE A 1 611 ? 9.942 33.912 -17.603 1.00 22.27 591 ILE A C 1
ATOM 4759 O O . ILE A 1 611 ? 8.781 33.538 -17.685 1.00 22.99 591 ILE A O 1
ATOM 4764 N N . SER A 1 612 ? 10.404 34.968 -18.265 1.00 23.49 592 SER A N 1
ATOM 4765 C CA . SER A 1 612 ? 9.559 35.716 -19.192 1.00 25.56 592 SER A CA 1
ATOM 4766 C C . SER A 1 612 ? 9.489 35.062 -20.568 1.00 22.77 592 SER A C 1
ATOM 4767 O O . SER A 1 612 ? 10.459 34.460 -21.021 1.00 22.09 592 SER A O 1
ATOM 4770 N N . VAL A 1 613 ? 8.338 35.166 -21.231 1.00 20.90 593 VAL A N 1
ATOM 4771 C CA . VAL A 1 613 ? 8.277 34.845 -22.654 1.00 19.13 593 VAL A CA 1
ATOM 4772 C C . VAL A 1 613 ? 7.613 35.988 -23.400 1.00 19.74 593 VAL A C 1
ATOM 4773 O O . VAL A 1 613 ? 6.806 36.728 -22.833 1.00 22.62 593 VAL A O 1
ATOM 4777 N N . CYS A 1 614 ? 7.999 36.149 -24.661 1.00 22.79 594 CYS A N 1
ATOM 4778 C CA . CYS A 1 614 ? 7.369 37.113 -25.554 1.00 24.07 594 CYS A CA 1
ATOM 4779 C C . CYS A 1 614 ? 6.318 36.384 -26.382 1.00 23.84 594 CYS A C 1
ATOM 4780 O O . CYS A 1 614 ? 6.148 35.173 -26.241 1.00 21.85 594 CYS A O 1
ATOM 4783 N N . GLU A 1 615 ? 5.614 37.106 -27.249 1.00 23.81 595 GLU A N 1
ATOM 4784 C CA . GLU A 1 615 ? 4.563 36.484 -28.049 1.00 24.73 595 GLU A CA 1
ATOM 4785 C C . GLU A 1 615 ? 5.140 35.484 -29.050 1.00 26.97 595 GLU A C 1
ATOM 4786 O O . GLU A 1 615 ? 4.421 34.626 -29.562 1.00 28.33 595 GLU A O 1
ATOM 4792 N N . ASP A 1 616 ? 6.441 35.583 -29.311 1.00 28.85 596 ASP A N 1
ATOM 4793 C CA . ASP A 1 616 ? 7.111 34.661 -30.227 1.00 28.42 596 ASP A CA 1
ATOM 4794 C C . ASP A 1 616 ? 7.670 33.433 -29.502 1.00 25.77 596 ASP A C 1
ATOM 4795 O O . ASP A 1 616 ? 8.205 32.519 -30.131 1.00 24.77 596 ASP A O 1
ATOM 4800 N N . GLY A 1 617 ? 7.539 33.413 -28.180 1.00 24.27 597 GLY A N 1
ATOM 4801 C CA . GLY A 1 617 ? 7.880 32.229 -27.409 1.00 22.03 597 GLY A CA 1
ATOM 4802 C C . GLY A 1 617 ? 9.325 32.123 -26.957 1.00 20.52 597 GLY A C 1
ATOM 4803 O O . GLY A 1 617 ? 9.733 31.071 -26.460 1.00 21.43 597 GLY A O 1
ATOM 4804 N N . HIS A 1 618 ? 10.096 33.200 -27.117 1.00 18.70 598 HIS A N 1
ATOM 4805 C CA . HIS A 1 618 ? 11.473 33.240 -26.617 1.00 22.10 598 HIS A CA 1
ATOM 4806 C C . HIS A 1 618 ? 11.501 33.367 -25.092 1.00 24.77 598 HIS A C 1
ATOM 4807 O O . HIS A 1 618 ? 10.759 34.163 -24.522 1.00 22.85 598 HIS A O 1
ATOM 4814 N N . ALA A 1 619 ? 12.350 32.582 -24.434 1.00 22.20 599 ALA A N 1
ATOM 4815 C CA . ALA A 1 619 ? 12.503 32.685 -22.985 1.00 22.81 599 ALA A CA 1
ATOM 4816 C C . ALA A 1 619 ? 13.622 33.645 -22.624 1.00 23.08 599 ALA A C 1
ATOM 4817 O O . ALA A 1 619 ? 14.662 33.694 -23.293 1.00 21.29 599 ALA A O 1
ATOM 4819 N N . PHE A 1 620 ? 13.404 34.402 -21.556 1.00 19.90 600 PHE A N 1
ATOM 4820 C CA . PHE A 1 620 ? 14.370 35.380 -21.085 1.00 24.62 600 PHE A CA 1
ATOM 4821 C C . PHE A 1 620 ? 13.964 35.877 -19.704 1.00 26.44 600 PHE A C 1
ATOM 4822 O O . PHE A 1 620 ? 12.974 35.420 -19.137 1.00 25.06 600 PHE A O 1
ATOM 4830 N N . TYR A 1 621 ? 14.743 36.806 -19.163 1.00 27.59 601 TYR A N 1
ATOM 4831 C CA . TYR A 1 621 ? 14.386 37.473 -17.921 1.00 24.10 601 TYR A CA 1
ATOM 4832 C C . TYR A 1 621 ? 14.147 38.949 -18.193 1.00 29.32 601 TYR A C 1
ATOM 4833 O O . TYR A 1 621 ? 14.776 39.534 -19.074 1.00 29.37 601 TYR A O 1
ATOM 4842 N N . GLY A 1 622 ? 13.225 39.545 -17.447 1.00 30.14 602 GLY A N 1
ATOM 4843 C CA . GLY A 1 622 ? 12.929 40.956 -17.607 1.00 31.77 602 GLY A CA 1
ATOM 4844 C C . GLY A 1 622 ? 11.713 41.223 -18.471 1.00 31.11 602 GLY A C 1
ATOM 4845 O O . GLY A 1 622 ? 10.921 40.321 -18.746 1.00 29.92 602 GLY A O 1
ATOM 4846 N N . GLU A 1 623 ? 11.577 42.469 -18.918 1.00 35.18 603 GLU A N 1
ATOM 4847 C CA . GLU A 1 623 ? 10.395 42.900 -19.662 1.00 38.37 603 GLU A CA 1
ATOM 4848 C C . GLU A 1 623 ? 10.593 42.942 -21.179 1.00 35.47 603 GLU A C 1
ATOM 4849 O O . GLU A 1 623 ? 9.621 43.025 -21.931 1.00 34.57 603 GLU A O 1
ATOM 4855 N N . ARG A 1 624 ? 11.841 42.890 -21.631 1.00 35.24 604 ARG A N 1
ATOM 4856 C CA . ARG A 1 624 ? 12.118 42.989 -23.063 1.00 36.82 604 ARG A CA 1
ATOM 4857 C C . ARG A 1 624 ? 12.965 41.829 -23.586 1.00 33.20 604 ARG A C 1
ATOM 4858 O O . ARG A 1 624 ? 14.009 41.495 -23.019 1.00 30.05 604 ARG A O 1
ATOM 4866 N N . CYS A 1 625 ? 12.501 41.225 -24.675 1.00 32.47 605 CYS A N 1
ATOM 4867 C CA . CYS A 1 625 ? 13.159 40.067 -25.269 1.00 29.73 605 CYS A CA 1
ATOM 4868 C C . CYS A 1 625 ? 14.481 40.442 -25.928 1.00 30.03 605 CYS A C 1
ATOM 4869 O O . CYS A 1 625 ? 14.518 41.311 -26.794 1.00 29.12 605 CYS A O 1
ATOM 4872 N N . PRO A 1 626 ? 15.572 39.771 -25.528 1.00 29.51 606 PRO A N 1
ATOM 4873 C CA . PRO A 1 626 ? 16.900 40.033 -26.091 1.00 31.22 606 PRO A CA 1
ATOM 4874 C C . PRO A 1 626 ? 17.048 39.466 -27.500 1.00 32.87 606 PRO A C 1
ATOM 4875 O O . PRO A 1 626 ? 18.033 39.758 -28.177 1.00 33.12 606 PRO A O 1
ATOM 4879 N N . VAL A 1 627 ? 16.081 38.660 -27.928 1.00 31.37 607 VAL A N 1
ATOM 4880 C CA . VAL A 1 627 ? 16.106 38.082 -29.267 1.00 32.23 607 VAL A CA 1
ATOM 4881 C C . VAL A 1 627 ? 15.385 38.977 -30.270 1.00 37.01 607 VAL A C 1
ATOM 4882 O O . VAL A 1 627 ? 15.974 39.401 -31.269 1.00 38.95 607 VAL A O 1
ATOM 4886 N N . CYS A 1 628 ? 14.118 39.278 -29.992 1.00 34.31 608 CYS A N 1
ATOM 4887 C CA . CYS A 1 628 ? 13.281 39.997 -30.951 1.00 32.39 608 CYS A CA 1
ATOM 4888 C C . CYS A 1 628 ? 12.856 41.391 -30.478 1.00 34.18 608 CYS A C 1
ATOM 4889 O O . CYS A 1 628 ? 12.215 42.130 -31.224 1.00 34.89 608 CYS A O 1
ATOM 4892 N N . GLY A 1 629 ? 13.202 41.747 -29.245 1.00 32.14 609 GLY A N 1
ATOM 4893 C CA . GLY A 1 629 ? 12.929 43.083 -28.743 1.00 35.43 609 GLY A CA 1
ATOM 4894 C C . GLY A 1 629 ? 11.504 43.329 -28.278 1.00 34.88 609 GLY A C 1
ATOM 4895 O O . GLY A 1 629 ? 11.187 44.410 -27.778 1.00 34.39 609 GLY A O 1
ATOM 4896 N N . LYS A 1 630 ? 10.642 42.332 -28.431 1.00 34.43 610 LYS A N 1
ATOM 4897 C CA . LYS A 1 630 ? 9.244 42.475 -28.035 1.00 34.83 610 LYS A CA 1
ATOM 4898 C C . LYS A 1 630 ? 9.055 42.344 -26.526 1.00 35.76 610 LYS A C 1
ATOM 4899 O O . LYS A 1 630 ? 9.950 41.893 -25.804 1.00 34.13 610 LYS A O 1
ATOM 4905 N N . ALA A 1 631 ? 7.872 42.727 -26.058 1.00 33.34 611 ALA A N 1
ATOM 4906 C CA . ALA A 1 631 ? 7.585 42.751 -24.631 1.00 31.59 611 ALA A CA 1
ATOM 4907 C C . ALA A 1 631 ? 7.196 41.379 -24.095 1.00 28.32 611 ALA A C 1
ATOM 4908 O O . ALA A 1 631 ? 6.716 40.519 -24.830 1.00 29.13 611 ALA A O 1
ATOM 4910 N N . LYS A 1 632 ? 7.410 41.193 -22.799 1.00 31.61 612 LYS A N 1
ATOM 4911 C CA . LYS A 1 632 ? 6.939 40.012 -22.091 1.00 32.08 612 LYS A CA 1
ATOM 4912 C C . LYS A 1 632 ? 5.410 39.955 -22.089 1.00 31.24 612 LYS A C 1
ATOM 4913 O O . LYS A 1 632 ? 4.746 40.963 -21.850 1.00 31.33 612 LYS A O 1
ATOM 4919 N N . VAL A 1 633 ? 4.851 38.784 -22.377 1.00 27.37 613 VAL A N 1
ATOM 4920 C CA . VAL A 1 633 ? 3.397 38.636 -22.420 1.00 27.64 613 VAL A CA 1
ATOM 4921 C C . VAL A 1 633 ? 2.925 37.549 -21.466 1.00 27.71 613 VAL A C 1
ATOM 4922 O O . VAL A 1 633 ? 1.727 37.387 -21.237 1.00 27.22 613 VAL A O 1
ATOM 4926 N N . ASP A 1 634 ? 3.875 36.798 -20.921 1.00 24.68 614 ASP A N 1
ATOM 4927 C CA . ASP A 1 634 ? 3.555 35.704 -20.019 1.00 23.43 614 ASP A CA 1
ATOM 4928 C C . ASP A 1 634 ? 4.800 35.331 -19.220 1.00 23.82 614 ASP A C 1
ATOM 4929 O O . ASP A 1 634 ? 5.897 35.841 -19.483 1.00 25.44 614 ASP A O 1
ATOM 4934 N N . GLU A 1 635 ? 4.618 34.455 -18.236 1.00 24.43 615 GLU A N 1
ATOM 4935 C CA . GLU A 1 635 ? 5.706 33.965 -17.391 1.00 22.33 615 GLU A CA 1
ATOM 4936 C C . GLU A 1 635 ? 5.630 32.456 -17.270 1.00 24.09 615 GLU A C 1
ATOM 4937 O O . GLU A 1 635 ? 4.536 31.894 -17.252 1.00 24.03 615 GLU A O 1
ATOM 4943 N N . TYR A 1 636 ? 6.790 31.810 -17.182 1.00 18.76 616 TYR A N 1
ATOM 4944 C CA . TYR A 1 636 ? 6.866 30.395 -16.829 1.00 21.43 616 TYR A CA 1
ATOM 4945 C C . TYR A 1 636 ? 7.361 30.279 -15.404 1.00 21.59 616 TYR A C 1
ATOM 4946 O O . TYR A 1 636 ? 8.291 30.983 -15.007 1.00 20.52 616 TYR A O 1
ATOM 4963 N N . ARG A 1 638 ? 7.514 27.356 -11.761 1.00 24.23 618 ARG A N 1
ATOM 4964 C CA . ARG A 1 638 ? 7.142 26.176 -10.997 1.00 28.58 618 ARG A CA 1
ATOM 4965 C C . ARG A 1 638 ? 6.091 26.548 -9.972 1.00 28.30 618 ARG A C 1
ATOM 4966 O O . ARG A 1 638 ? 6.363 27.319 -9.047 1.00 31.17 618 ARG A O 1
ATOM 4974 N N . ILE A 1 639 ? 4.905 25.984 -10.119 1.00 25.20 619 ILE A N 1
ATOM 4975 C CA . ILE A 1 639 ? 3.817 26.263 -9.201 1.00 32.17 619 ILE A CA 1
ATOM 4976 C C . ILE A 1 639 ? 3.490 25.020 -8.379 1.00 31.69 619 ILE A C 1
ATOM 4977 O O . ILE A 1 639 ? 3.322 25.103 -7.159 1.00 32.80 619 ILE A O 1
ATOM 4982 N N . VAL A 1 640 ? 3.435 23.859 -9.029 1.00 27.74 620 VAL A N 1
ATOM 4983 C CA . VAL A 1 640 ? 3.324 22.618 -8.268 1.00 27.14 620 VAL A CA 1
ATOM 4984 C C . VAL A 1 640 ? 4.528 21.687 -8.445 1.00 31.56 620 VAL A C 1
ATOM 4985 O O . VAL A 1 640 ? 4.508 20.567 -7.943 1.00 37.51 620 VAL A O 1
ATOM 4989 N N . GLY A 1 641 ? 5.567 22.139 -9.147 1.00 22.42 621 GLY A N 1
ATOM 4990 C CA . GLY A 1 641 ? 6.795 21.365 -9.242 1.00 25.72 621 GLY A CA 1
ATOM 4991 C C . GLY A 1 641 ? 7.432 21.267 -10.614 1.00 24.13 621 GLY A C 1
ATOM 4992 O O . GLY A 1 641 ? 8.587 20.847 -10.735 1.00 26.72 621 GLY A O 1
ATOM 4993 N N . TYR A 1 642 ? 6.687 21.642 -11.652 1.00 21.33 622 TYR A N 1
ATOM 4994 C CA . TYR A 1 642 ? 7.237 21.697 -13.000 1.00 18.55 622 TYR A CA 1
ATOM 4995 C C . TYR A 1 642 ? 6.887 23.032 -13.663 1.00 22.76 622 TYR A C 1
ATOM 4996 O O . TYR A 1 642 ? 5.947 23.712 -13.251 1.00 20.27 622 TYR A O 1
ATOM 5005 N N . LEU A 1 643 ? 7.665 23.415 -14.673 1.00 23.10 623 LEU A N 1
ATOM 5006 C CA . LEU A 1 643 ? 7.568 24.754 -15.259 1.00 21.50 623 LEU A CA 1
ATOM 5007 C C . LEU A 1 643 ? 6.404 24.863 -16.232 1.00 22.62 623 LEU A C 1
ATOM 5008 O O . LEU A 1 643 ? 6.377 24.173 -17.245 1.00 23.91 623 LEU A O 1
ATOM 5013 N N . VAL A 1 644 ? 5.456 25.747 -15.928 1.00 21.79 624 VAL A N 1
ATOM 5014 C CA . VAL A 1 644 ? 4.276 25.944 -16.761 1.00 22.84 624 VAL A CA 1
ATOM 5015 C C . VAL A 1 644 ? 4.018 27.424 -17.003 1.00 19.97 624 VAL A C 1
ATOM 5016 O O . VAL A 1 644 ? 4.433 28.254 -16.203 1.00 17.98 624 VAL A O 1
ATOM 5020 N N . PRO A 1 645 ? 3.313 27.760 -18.101 1.00 19.51 625 PRO A N 1
ATOM 5021 C CA . PRO A 1 645 ? 2.936 29.167 -18.280 1.00 20.70 625 PRO A CA 1
ATOM 5022 C C . PRO A 1 645 ? 1.935 29.587 -17.208 1.00 20.90 625 PRO A C 1
ATOM 5023 O O . PRO A 1 645 ? 0.978 28.855 -16.950 1.00 23.00 625 PRO A O 1
ATOM 5027 N N . VAL A 1 646 ? 2.154 30.740 -16.589 1.00 19.54 626 VAL A N 1
ATOM 5028 C CA . VAL A 1 646 ? 1.244 31.232 -15.560 1.00 22.16 626 VAL A CA 1
ATOM 5029 C C . VAL A 1 646 ? -0.176 31.381 -16.115 1.00 22.33 626 VAL A C 1
ATOM 5030 O O . VAL A 1 646 ? -1.159 31.081 -15.427 1.00 25.43 626 VAL A O 1
ATOM 5034 N N . SER A 1 647 ? -0.283 31.798 -17.374 1.00 21.13 627 SER A N 1
ATOM 5035 C CA . SER A 1 647 ? -1.591 31.941 -18.020 1.00 22.38 627 SER A CA 1
ATOM 5036 C C . SER A 1 647 ? -2.334 30.608 -18.105 1.00 24.01 627 SER A C 1
ATOM 5037 O O . SER A 1 647 ? -3.564 30.577 -18.072 1.00 26.28 627 SER A O 1
ATOM 5040 N N . ALA A 1 648 ? -1.590 29.509 -18.212 1.00 22.35 628 ALA A N 1
ATOM 5041 C CA . ALA A 1 648 ? -2.196 28.186 -18.281 1.00 22.66 628 ALA A CA 1
ATOM 5042 C C . ALA A 1 648 ? -2.699 27.766 -16.904 1.00 23.51 628 ALA A C 1
ATOM 5043 O O . ALA A 1 648 ? -3.783 27.196 -16.774 1.00 27.18 628 ALA A O 1
ATOM 5045 N N . PHE A 1 649 ? -1.904 28.055 -15.879 1.00 21.80 629 PHE A N 1
ATOM 5046 C CA . PHE A 1 649 ? -2.294 27.775 -14.503 1.00 27.16 629 PHE A CA 1
ATOM 5047 C C . PHE A 1 649 ? -3.585 28.497 -14.130 1.00 31.83 629 PHE A C 1
ATOM 5048 O O . PHE A 1 649 ? -4.511 27.892 -13.583 1.00 29.65 629 PHE A O 1
ATOM 5056 N N . ASN A 1 650 ? -3.631 29.792 -14.434 1.00 33.67 630 ASN A N 1
ATOM 5057 C CA . ASN A 1 650 ? -4.754 30.640 -14.051 1.00 38.56 630 ASN A CA 1
ATOM 5058 C C . ASN A 1 650 ? -6.046 30.285 -14.771 1.00 42.75 630 ASN A C 1
ATOM 5059 O O . ASN A 1 650 ? -7.125 30.371 -14.188 1.00 47.09 630 ASN A O 1
ATOM 5064 N N . LYS A 1 651 ? -5.939 29.888 -16.034 1.00 41.11 631 LYS A N 1
ATOM 5065 C CA . LYS A 1 651 ? -7.118 29.489 -16.793 1.00 39.95 631 LYS A CA 1
ATOM 5066 C C . LYS A 1 651 ? -7.727 28.221 -16.203 1.00 40.74 631 LYS A C 1
ATOM 5067 O O . LYS A 1 651 ? -8.946 28.120 -16.046 1.00 37.27 631 LYS A O 1
ATOM 5073 N N . GLU A 1 652 ? -6.872 27.256 -15.879 1.00 41.73 632 GLU A N 1
ATOM 5074 C CA . GLU A 1 652 ? -7.323 26.019 -15.258 1.00 44.85 632 GLU A CA 1
ATOM 5075 C C . GLU A 1 652 ? -7.880 26.296 -13.863 1.00 42.18 632 GLU A C 1
ATOM 5076 O O . GLU A 1 652 ? -8.907 25.739 -13.475 1.00 41.00 632 GLU A O 1
ATOM 5082 N N . ARG A 1 653 ? -7.200 27.167 -13.120 1.00 40.14 633 ARG A N 1
ATOM 5083 C CA . ARG A 1 653 ? -7.637 27.543 -11.780 1.00 42.48 633 ARG A CA 1
ATOM 5084 C C . ARG A 1 653 ? -9.016 28.201 -11.813 1.00 45.69 633 ARG A C 1
ATOM 5085 O O . ARG A 1 653 ? -9.887 27.868 -11.004 1.00 45.02 633 ARG A O 1
ATOM 5087 N N . ARG A 1 654 ? -9.209 29.123 -12.756 1.00 46.39 634 ARG A N 1
ATOM 5088 C CA . ARG A 1 654 ? -10.497 29.794 -12.945 1.00 49.30 634 ARG A CA 1
ATOM 5089 C C . ARG A 1 654 ? -11.642 28.809 -13.176 1.00 50.70 634 ARG A C 1
ATOM 5090 O O . ARG A 1 654 ? -12.762 29.018 -12.703 1.00 52.30 634 ARG A O 1
ATOM 5098 N N . GLU A 1 655 ? -11.348 27.739 -13.908 1.00 48.05 635 GLU A N 1
ATOM 5099 C CA . GLU A 1 655 ? -12.371 26.792 -14.339 1.00 48.65 635 GLU A CA 1
ATOM 5100 C C . GLU A 1 655 ? -12.980 26.006 -13.179 1.00 50.13 635 GLU A C 1
ATOM 5101 O O . GLU A 1 655 ? -14.089 25.482 -13.296 1.00 49.87 635 GLU A O 1
ATOM 5103 N N . ILE A 1 656 ? -12.263 25.924 -12.061 1.00 49.49 636 ILE A N 1
ATOM 5104 C CA . ILE A 1 656 ? -12.749 25.152 -10.919 1.00 48.88 636 ILE A CA 1
ATOM 5105 C C . ILE A 1 656 ? -12.972 25.999 -9.665 1.00 51.10 636 ILE A C 1
ATOM 5106 O O . ILE A 1 656 ? -13.739 25.613 -8.783 1.00 49.34 636 ILE A O 1
ATOM 5111 N N . GLU A 1 657 ? -12.312 27.150 -9.589 1.00 55.92 637 GLU A N 1
ATOM 5112 C CA . GLU A 1 657 ? -12.333 27.950 -8.367 1.00 61.41 637 GLU A CA 1
ATOM 5113 C C . GLU A 1 657 ? -13.559 28.855 -8.281 1.00 66.93 637 GLU A C 1
ATOM 5114 O O . GLU A 1 657 ? -14.074 29.115 -7.192 1.00 68.66 637 GLU A O 1
ATOM 5120 N N . TYR A 1 658 ? -14.023 29.336 -9.428 1.00 68.48 638 TYR A N 1
ATOM 5121 C CA . TYR A 1 658 ? -15.235 30.144 -9.469 1.00 71.19 638 TYR A CA 1
ATOM 5122 C C . TYR A 1 658 ? -16.195 29.620 -10.531 1.00 73.43 638 TYR A C 1
ATOM 5123 O O . TYR A 1 658 ? -16.386 30.265 -11.564 1.00 73.14 638 TYR A O 1
ATOM 5125 N N . PRO A 1 659 ? -16.806 28.447 -10.277 1.00 77.46 639 PRO A N 1
ATOM 5126 C CA . PRO A 1 659 ? -17.704 27.807 -11.246 1.00 77.95 639 PRO A CA 1
ATOM 5127 C C . PRO A 1 659 ? -18.870 28.714 -11.627 1.00 77.65 639 PRO A C 1
ATOM 5128 O O . PRO A 1 659 ? -19.469 29.352 -10.760 1.00 77.32 639 PRO A O 1
ATOM 5132 N N . ARG A 1 660 ? -19.180 28.769 -12.917 1.00 75.28 640 ARG A N 1
ATOM 5133 C CA . ARG A 1 660 ? -20.186 29.692 -13.422 1.00 72.72 640 ARG A CA 1
ATOM 5134 C C . ARG A 1 660 ? -21.600 29.284 -13.027 1.00 71.35 640 ARG A C 1
ATOM 5135 O O . ARG A 1 660 ? -21.932 28.097 -12.995 1.00 72.30 640 ARG A O 1
ATOM 5137 N N . ARG A 1 661 ? -22.425 30.279 -12.713 1.00 65.31 641 ARG A N 1
ATOM 5138 C CA . ARG A 1 661 ? -23.858 30.067 -12.555 1.00 58.25 641 ARG A CA 1
ATOM 5139 C C . ARG A 1 661 ? -24.449 29.732 -13.921 1.00 53.87 641 ARG A C 1
ATOM 5140 O O . ARG A 1 661 ? -23.871 30.075 -14.952 1.00 51.35 641 ARG A O 1
ATOM 5142 N N . GLN A 1 662 ? -25.590 29.052 -13.933 1.00 53.06 642 GLN A N 1
ATOM 5143 C CA . GLN A 1 662 ? -26.235 28.690 -15.190 1.00 51.51 642 GLN A CA 1
ATOM 5144 C C . GLN A 1 662 ? -26.938 29.895 -15.810 1.00 46.82 642 GLN A C 1
ATOM 5145 O O . GLN A 1 662 ? -27.882 30.439 -15.235 1.00 47.36 642 GLN A O 1
ATOM 5147 N N . PHE A 1 663 ? -26.466 30.309 -16.982 1.00 40.50 643 PHE A N 1
ATOM 5148 C CA . PHE A 1 663 ? -27.087 31.405 -17.725 1.00 35.80 643 PHE A CA 1
ATOM 5149 C C . PHE A 1 663 ? -27.651 30.908 -19.055 1.00 31.61 643 PHE A C 1
ATOM 5150 O O . PHE A 1 663 ? -27.289 29.829 -19.533 1.00 33.18 643 PHE A O 1
ATOM 5158 N N . TYR A 1 664 ? -28.528 31.705 -19.659 1.00 29.16 644 TYR A N 1
ATOM 5159 C CA . TYR A 1 664 ? -29.161 31.332 -20.921 1.00 30.81 644 TYR A CA 1
ATOM 5160 C C . TYR A 1 664 ? -29.084 32.462 -21.936 1.00 31.16 644 TYR A C 1
ATOM 5161 O O . TYR A 1 664 ? -29.054 33.631 -21.560 1.00 28.54 644 TYR A O 1
ATOM 5170 N N . ASP A 1 665 ? -29.057 32.116 -23.219 1.00 31.67 645 ASP A N 1
ATOM 5171 C CA . ASP A 1 665 ? -29.141 33.134 -24.261 1.00 31.68 645 ASP A CA 1
ATOM 5172 C C . ASP A 1 665 ? -30.388 32.909 -25.119 1.00 32.98 645 ASP A C 1
ATOM 5173 O O . ASP A 1 665 ? -31.251 32.113 -24.746 1.00 32.42 645 ASP A O 1
ATOM 5178 N N . SER A 1 666 ? -30.487 33.611 -26.251 1.00 32.32 646 SER A N 1
ATOM 5179 C CA . SER A 1 666 ? -31.669 33.526 -27.118 1.00 36.03 646 SER A CA 1
ATOM 5180 C C . SER A 1 666 ? -32.008 32.088 -27.517 1.00 33.53 646 SER A C 1
ATOM 5181 O O . SER A 1 666 ? -33.176 31.738 -27.691 1.00 33.67 646 SER A O 1
ATOM 5184 N N . LEU A 1 667 ? -30.978 31.260 -27.658 1.00 31.79 647 LEU A N 1
ATOM 5185 C CA . LEU A 1 667 ? -31.160 29.876 -28.066 1.00 35.45 647 LEU A CA 1
ATOM 5186 C C . LEU A 1 667 ? -31.422 28.941 -26.882 1.00 38.74 647 LEU A C 1
ATOM 5187 O O . LEU A 1 667 ? -32.378 28.159 -26.898 1.00 38.51 647 LEU A O 1
ATOM 5192 N N . THR A 1 668 ? -30.576 29.021 -25.858 1.00 36.06 648 THR A N 1
ATOM 5193 C CA . THR A 1 668 ? -30.630 28.055 -24.764 1.00 33.71 648 THR A CA 1
ATOM 5194 C C . THR A 1 668 ? -31.730 28.365 -23.746 1.00 35.65 648 THR A C 1
ATOM 5195 O O . THR A 1 668 ? -32.021 27.539 -22.881 1.00 38.37 648 THR A O 1
ATOM 5199 N N . ILE A 1 669 ? -32.338 29.546 -23.843 1.00 32.90 649 ILE A N 1
ATOM 5200 C CA . ILE A 1 669 ? -33.521 29.848 -23.039 1.00 31.95 649 ILE A CA 1
ATOM 5201 C C . ILE A 1 669 ? -34.700 29.063 -23.604 1.00 38.68 649 ILE A C 1
ATOM 5202 O O . ILE A 1 669 ? -35.698 28.869 -22.904 1.00 39.42 649 ILE A O 1
ATOM 5207 N N . ARG A 1 670 ? -34.532 28.655 -24.873 1.00 41.38 650 ARG A N 1
ATOM 5208 C CA . ARG A 1 670 ? -35.408 27.814 -25.720 1.00 46.78 650 ARG A CA 1
ATOM 5209 C C . ARG A 1 670 ? -35.710 28.497 -27.050 1.00 51.75 650 ARG A C 1
ATOM 5210 O O . ARG A 1 670 ? -36.592 28.057 -27.793 1.00 57.13 650 ARG A O 1
ATOM 5218 N N . SER B 1 11 ? -32.968 19.840 -11.780 1.00 65.30 -9 SER B N 1
ATOM 5219 C CA . SER B 1 11 ? -32.778 20.653 -12.976 1.00 63.90 -9 SER B CA 1
ATOM 5220 C C . SER B 1 11 ? -32.341 19.793 -14.160 1.00 56.69 -9 SER B C 1
ATOM 5221 O O . SER B 1 11 ? -33.177 19.271 -14.897 1.00 60.23 -9 SER B O 1
ATOM 5223 N N . SER B 1 12 ? -31.031 19.650 -14.341 1.00 42.76 -8 SER B N 1
ATOM 5224 C CA . SER B 1 12 ? -30.504 18.818 -15.416 1.00 32.18 -8 SER B CA 1
ATOM 5225 C C . SER B 1 12 ? -29.284 18.017 -14.958 1.00 25.98 -8 SER B C 1
ATOM 5226 O O . SER B 1 12 ? -28.743 18.247 -13.874 1.00 24.17 -8 SER B O 1
ATOM 5229 N N . GLY B 1 13 ? -28.855 17.076 -15.793 1.00 21.26 -7 GLY B N 1
ATOM 5230 C CA . GLY B 1 13 ? -27.766 16.189 -15.434 1.00 23.73 -7 GLY B CA 1
ATOM 5231 C C . GLY B 1 13 ? -28.289 15.097 -14.519 1.00 24.82 -7 GLY B C 1
ATOM 5232 O O . GLY B 1 13 ? -29.390 14.578 -14.721 1.00 22.83 -7 GLY B O 1
ATOM 5233 N N . LEU B 1 14 ? -27.508 14.763 -13.499 1.00 21.11 -6 LEU B N 1
ATOM 5234 C CA . LEU B 1 14 ? -27.863 13.686 -12.586 1.00 20.11 -6 LEU B CA 1
ATOM 5235 C C . LEU B 1 14 ? -28.904 14.174 -11.599 1.00 24.37 -6 LEU B C 1
ATOM 5236 O O . LEU B 1 14 ? -28.657 15.102 -10.824 1.00 23.05 -6 LEU B O 1
ATOM 5241 N N . VAL B 1 15 ? -30.073 13.539 -11.643 1.00 27.34 -5 VAL B N 1
ATOM 5242 C CA . VAL B 1 15 ? -31.223 13.945 -10.842 1.00 34.63 -5 VAL B CA 1
ATOM 5243 C C . VAL B 1 15 ? -31.764 12.769 -10.043 1.00 37.28 -5 VAL B C 1
ATOM 5244 O O . VAL B 1 15 ? -32.059 11.717 -10.609 1.00 36.55 -5 VAL B O 1
ATOM 5256 N N . LYS B 1 22 ? -31.875 9.452 -12.442 1.00 35.10 2 LYS B N 1
ATOM 5257 C CA . LYS B 1 22 ? -31.874 9.516 -13.898 1.00 30.14 2 LYS B CA 1
ATOM 5258 C C . LYS B 1 22 ? -30.905 10.587 -14.366 1.00 24.82 2 LYS B C 1
ATOM 5259 O O . LYS B 1 22 ? -30.431 11.388 -13.568 1.00 25.19 2 LYS B O 1
ATOM 5265 N N . VAL B 1 23 ? -30.605 10.591 -15.659 1.00 23.04 3 VAL B N 1
ATOM 5266 C CA . VAL B 1 23 ? -29.811 11.659 -16.247 1.00 22.59 3 VAL B CA 1
ATOM 5267 C C . VAL B 1 23 ? -30.696 12.423 -17.228 1.00 23.04 3 VAL B C 1
ATOM 5268 O O . VAL B 1 23 ? -31.328 11.825 -18.103 1.00 24.31 3 VAL B O 1
ATOM 5272 N N . GLN B 1 24 ? -30.779 13.738 -17.048 1.00 20.69 4 GLN B N 1
ATOM 5273 C CA . GLN B 1 24 ? -31.623 14.559 -17.904 1.00 21.07 4 GLN B CA 1
ATOM 5274 C C . GLN B 1 24 ? -30.802 15.499 -18.780 1.00 21.70 4 GLN B C 1
ATOM 5275 O O . GLN B 1 24 ? -29.983 16.272 -18.285 1.00 21.72 4 GLN B O 1
ATOM 5281 N N . TYR B 1 25 ? -31.024 15.415 -20.088 1.00 19.81 5 TYR B N 1
ATOM 5282 C CA . TYR B 1 25 ? -30.399 16.330 -21.034 1.00 17.22 5 TYR B CA 1
ATOM 5283 C C . TYR B 1 25 ? -31.368 17.468 -21.323 1.00 20.27 5 TYR B C 1
ATOM 5284 O O . TYR B 1 25 ? -32.581 17.269 -21.296 1.00 22.42 5 TYR B O 1
ATOM 5293 N N . SER B 1 26 ? -30.837 18.654 -21.609 1.00 19.12 6 SER B N 1
ATOM 5294 C CA . SER B 1 26 ? -31.677 19.837 -21.801 1.00 19.21 6 SER B CA 1
ATOM 5295 C C . SER B 1 26 ? -32.210 19.932 -23.229 1.00 21.26 6 SER B C 1
ATOM 5296 O O . SER B 1 26 ? -31.617 20.596 -24.074 1.00 28.10 6 SER B O 1
ATOM 5299 N N . PHE B 1 27 ? -33.325 19.262 -23.492 1.00 22.23 7 PHE B N 1
ATOM 5300 C CA . PHE B 1 27 ? -33.963 19.331 -24.802 1.00 22.81 7 PHE B CA 1
ATOM 5301 C C . PHE B 1 27 ? -35.161 20.265 -24.789 1.00 23.82 7 PHE B C 1
ATOM 5302 O O . PHE B 1 27 ? -35.906 20.315 -23.807 1.00 24.39 7 PHE B O 1
ATOM 5310 N N . GLU B 1 28 ? -35.369 20.985 -25.887 1.00 22.49 8 GLU B N 1
ATOM 5311 C CA . GLU B 1 28 ? -36.638 21.684 -26.084 1.00 24.12 8 GLU B CA 1
ATOM 5312 C C . GLU B 1 28 ? -37.764 20.653 -26.075 1.00 23.85 8 GLU B C 1
ATOM 5313 O O . GLU B 1 28 ? -37.587 19.535 -26.562 1.00 21.92 8 GLU B O 1
ATOM 5319 N N . ARG B 1 29 ? -38.916 21.023 -25.519 1.00 24.27 9 ARG B N 1
ATOM 5320 C CA . ARG B 1 29 ? -40.033 20.093 -25.365 1.00 26.17 9 ARG B CA 1
ATOM 5321 C C . ARG B 1 29 ? -40.470 19.537 -26.709 1.00 24.94 9 ARG B C 1
ATOM 5322 O O . ARG B 1 29 ? -40.789 18.356 -26.823 1.00 26.03 9 ARG B O 1
ATOM 5330 N N . GLU B 1 30 ? -40.487 20.396 -27.723 1.00 23.99 10 GLU B N 1
ATOM 5331 C CA . GLU B 1 30 ? -40.862 19.982 -29.070 1.00 24.42 10 GLU B CA 1
ATOM 5332 C C . GLU B 1 30 ? -40.022 18.817 -29.587 1.00 24.30 10 GLU B C 1
ATOM 5333 O O . GLU B 1 30 ? -40.543 17.913 -30.231 1.00 24.51 10 GLU B O 1
ATOM 5339 N N . PHE B 1 31 ? -38.724 18.839 -29.307 1.00 19.47 11 PHE B N 1
ATOM 5340 C CA . PHE B 1 31 ? -37.859 17.740 -29.723 1.00 19.51 11 PHE B CA 1
ATOM 5341 C C . PHE B 1 31 ? -38.190 16.476 -28.941 1.00 20.54 11 PHE B C 1
ATOM 5342 O O . PHE B 1 31 ? -38.244 15.386 -29.506 1.00 20.33 11 PHE B O 1
ATOM 5350 N N . GLU B 1 32 ? -38.406 16.630 -27.637 1.00 21.21 12 GLU B N 1
ATOM 5351 C CA . GLU B 1 32 ? -38.819 15.513 -26.795 1.00 21.94 12 GLU B CA 1
ATOM 5352 C C . GLU B 1 32 ? -40.120 14.888 -27.280 1.00 21.46 12 GLU B C 1
ATOM 5353 O O . GLU B 1 32 ? -40.251 13.665 -27.322 1.00 23.96 12 GLU B O 1
ATOM 5359 N N . GLU B 1 33 ? -41.084 15.736 -27.630 1.00 18.73 13 GLU B N 1
ATOM 5360 C CA . GLU B 1 33 ? -42.374 15.273 -28.118 1.00 21.99 13 GLU B CA 1
ATOM 5361 C C . GLU B 1 33 ? -42.227 14.526 -29.440 1.00 19.68 13 GLU B C 1
ATOM 5362 O O . GLU B 1 33 ? -42.872 13.494 -29.649 1.00 21.67 13 GLU B O 1
ATOM 5368 N N . LEU B 1 34 ? -41.370 15.043 -30.317 1.00 17.88 14 LEU B N 1
ATOM 5369 C CA . LEU B 1 34 ? -41.102 14.395 -31.595 1.00 18.07 14 LEU B CA 1
ATOM 5370 C C . LEU B 1 34 ? -40.534 13.004 -31.388 1.00 19.34 14 LEU B C 1
ATOM 5371 O O . LEU B 1 34 ? -40.984 12.041 -32.001 1.00 20.70 14 LEU B O 1
ATOM 5384 N N . SER B 1 36 ? -40.673 11.137 -28.748 1.00 18.07 16 SER B N 1
ATOM 5385 C CA . SER B 1 36 ? -41.713 10.319 -28.147 1.00 23.04 16 SER B CA 1
ATOM 5386 C C . SER B 1 36 ? -42.680 9.810 -29.212 1.00 22.81 16 SER B C 1
ATOM 5387 O O . SER B 1 36 ? -43.059 8.642 -29.197 1.00 23.73 16 SER B O 1
ATOM 5390 N N . ASP B 1 37 ? -43.075 10.687 -30.133 1.00 22.12 17 ASP B N 1
ATOM 5391 C CA . ASP B 1 37 ? -43.968 10.296 -31.221 1.00 20.18 17 ASP B CA 1
ATOM 5392 C C . ASP B 1 37 ? -43.319 9.241 -32.118 1.00 16.82 17 ASP B C 1
ATOM 5393 O O . ASP B 1 37 ? -43.969 8.287 -32.557 1.00 19.57 17 ASP B O 1
ATOM 5398 N N . LEU B 1 38 ? -42.041 9.434 -32.410 1.00 15.85 18 LEU B N 1
ATOM 5399 C CA . LEU B 1 38 ? -41.312 8.495 -33.255 1.00 18.78 18 LEU B CA 1
ATOM 5400 C C . LEU B 1 38 ? -41.163 7.134 -32.572 1.00 21.78 18 LEU B C 1
ATOM 5401 O O . LEU B 1 38 ? -41.257 6.092 -33.217 1.00 19.81 18 LEU B O 1
ATOM 5406 N N . LEU B 1 39 ? -40.949 7.144 -31.261 1.00 19.96 19 LEU B N 1
ATOM 5407 C CA . LEU B 1 39 ? -40.917 5.898 -30.498 1.00 25.40 19 LEU B CA 1
ATOM 5408 C C . LEU B 1 39 ? -42.270 5.179 -30.546 1.00 24.20 19 LEU B C 1
ATOM 5409 O O . LEU B 1 39 ? -42.327 3.963 -30.729 1.00 23.59 19 LEU B O 1
ATOM 5414 N N . SER B 1 40 ? -43.357 5.932 -30.395 1.00 24.38 20 SER B N 1
ATOM 5415 C CA . SER B 1 40 ? -44.697 5.355 -30.481 1.00 25.01 20 SER B CA 1
ATOM 5416 C C . SER B 1 40 ? -44.963 4.759 -31.859 1.00 21.73 20 SER B C 1
ATOM 5417 O O . SER B 1 40 ? -45.603 3.712 -31.985 1.00 25.80 20 SER B O 1
ATOM 5420 N N . LYS B 1 41 ? -44.491 5.437 -32.897 1.00 21.04 21 LYS B N 1
ATOM 5421 C CA . LYS B 1 41 ? -44.762 4.978 -34.250 1.00 21.07 21 LYS B CA 1
ATOM 5422 C C . LYS B 1 41 ? -43.940 3.754 -34.611 1.00 21.79 21 LYS B C 1
ATOM 5423 O O . LYS B 1 41 ? -44.456 2.810 -35.203 1.00 23.20 21 LYS B O 1
ATOM 5429 N N . TYR B 1 42 ? -42.663 3.769 -34.246 1.00 23.19 22 TYR B N 1
ATOM 5430 C CA . TYR B 1 42 ? -41.725 2.778 -34.762 1.00 23.51 22 TYR B CA 1
ATOM 5431 C C . TYR B 1 42 ? -41.329 1.707 -33.750 1.00 24.11 22 TYR B C 1
ATOM 5432 O O . TYR B 1 42 ? -40.929 0.606 -34.134 1.00 24.82 22 TYR B O 1
ATOM 5441 N N . GLY B 1 43 ? -41.449 2.021 -32.465 1.00 23.74 23 GLY B N 1
ATOM 5442 C CA . GLY B 1 43 ? -41.116 1.067 -31.421 1.00 24.71 23 GLY B CA 1
ATOM 5443 C C . GLY B 1 43 ? -39.672 1.156 -30.972 1.00 24.65 23 GLY B C 1
ATOM 5444 O O . GLY B 1 43 ? -38.816 1.691 -31.681 1.00 24.60 23 GLY B O 1
ATOM 5445 N N . TYR B 1 44 ? -39.396 0.619 -29.788 1.00 26.09 24 TYR B N 1
ATOM 5446 C CA . TYR B 1 44 ? -38.050 0.674 -29.220 1.00 27.32 24 TYR B CA 1
ATOM 5447 C C . TYR B 1 44 ? -36.990 0.039 -30.118 1.00 24.54 24 TYR B C 1
ATOM 5448 O O . TYR B 1 44 ? -35.847 0.484 -30.122 1.00 22.71 24 TYR B O 1
ATOM 5457 N N . GLU B 1 45 ? -37.359 -0.998 -30.868 1.00 24.59 25 GLU B N 1
ATOM 5458 C CA . GLU B 1 45 ? -36.380 -1.701 -31.701 1.00 25.18 25 GLU B CA 1
ATOM 5459 C C . GLU B 1 45 ? -35.791 -0.790 -32.770 1.00 21.90 25 GLU B C 1
ATOM 5460 O O . GLU B 1 45 ? -34.645 -0.964 -33.189 1.00 20.68 25 GLU B O 1
ATOM 5474 N N . PHE B 1 47 ? -35.272 2.557 -32.421 1.00 19.21 27 PHE B N 1
ATOM 5475 C CA . PHE B 1 47 ? -34.255 3.353 -31.742 1.00 17.25 27 PHE B CA 1
ATOM 5476 C C . PHE B 1 47 ? -33.025 2.512 -31.396 1.00 19.01 27 PHE B C 1
ATOM 5477 O O . PHE B 1 47 ? -31.905 2.982 -31.519 1.00 18.14 27 PHE B O 1
ATOM 5485 N N . GLN B 1 48 ? -33.235 1.264 -30.985 1.00 19.59 28 GLN B N 1
ATOM 5486 C CA . GLN B 1 48 ? -32.105 0.375 -30.700 1.00 19.02 28 GLN B CA 1
ATOM 5487 C C . GLN B 1 48 ? -31.249 0.146 -31.952 1.00 19.49 28 GLN B C 1
ATOM 5488 O O . GLN B 1 48 ? -30.018 0.198 -31.898 1.00 20.07 28 GLN B O 1
ATOM 5502 N N . ASP B 1 50 ? -30.945 2.153 -34.413 1.00 18.30 30 ASP B N 1
ATOM 5503 C CA . ASP B 1 50 ? -30.324 3.403 -34.819 1.00 16.92 30 ASP B CA 1
ATOM 5504 C C . ASP B 1 50 ? -29.209 3.842 -33.877 1.00 18.92 30 ASP B C 1
ATOM 5505 O O . ASP B 1 50 ? -28.513 4.818 -34.154 1.00 18.95 30 ASP B O 1
ATOM 5510 N N . GLY B 1 51 ? -29.054 3.134 -32.765 1.00 17.13 31 GLY B N 1
ATOM 5511 C CA . GLY B 1 51 ? -28.003 3.438 -31.806 1.00 15.89 31 GLY B CA 1
ATOM 5512 C C . GLY B 1 51 ? -28.450 4.398 -30.720 1.00 17.27 31 GLY B C 1
ATOM 5513 O O . GLY B 1 51 ? -27.620 4.983 -30.021 1.00 15.05 31 GLY B O 1
ATOM 5514 N N . LEU B 1 52 ? -29.765 4.556 -30.584 1.00 17.15 32 LEU B N 1
ATOM 5515 C CA . LEU B 1 52 ? -30.350 5.469 -29.603 1.00 16.45 32 LEU B CA 1
ATOM 5516 C C . LEU B 1 52 ? -31.255 4.749 -28.607 1.00 17.66 32 LEU B C 1
ATOM 5517 O O . LEU B 1 52 ? -32.270 5.292 -28.163 1.00 19.39 32 LEU B O 1
ATOM 5522 N N . GLY B 1 53 ? -30.875 3.525 -28.259 1.00 17.44 33 GLY B N 1
ATOM 5523 C CA . GLY B 1 53 ? -31.589 2.756 -27.258 1.00 17.30 33 GLY B CA 1
ATOM 5524 C C . GLY B 1 53 ? -30.755 2.601 -26.002 1.00 18.84 33 GLY B C 1
ATOM 5525 O O . GLY B 1 53 ? -30.402 3.589 -25.351 1.00 18.14 33 GLY B O 1
ATOM 5526 N N . ASP B 1 54 ? -30.413 1.364 -25.662 1.00 18.31 34 ASP B N 1
ATOM 5527 C CA . ASP B 1 54 ? -29.649 1.139 -24.442 1.00 15.81 34 ASP B CA 1
ATOM 5528 C C . ASP B 1 54 ? -28.151 1.413 -24.619 1.00 18.90 34 ASP B C 1
ATOM 5529 O O . ASP B 1 54 ? -27.364 1.202 -23.691 1.00 19.55 34 ASP B O 1
ATOM 5534 N N . GLN B 1 55 ? -27.755 1.880 -25.802 1.00 15.69 35 GLN B N 1
ATOM 5535 C CA . GLN B 1 55 ? -26.365 2.286 -26.023 1.00 15.66 35 GLN B CA 1
ATOM 5536 C C . GLN B 1 55 ? -26.003 3.506 -25.176 1.00 17.14 35 GLN B C 1
ATOM 5537 O O . GLN B 1 55 ? -24.832 3.730 -24.865 1.00 14.94 35 GLN B O 1
ATOM 5543 N N . LEU B 1 56 ? -27.005 4.291 -24.794 1.00 17.59 36 LEU B N 1
ATOM 5544 C CA . LEU B 1 56 ? -26.760 5.455 -23.952 1.00 16.85 36 LEU B CA 1
ATOM 5545 C C . LEU B 1 56 ? -26.653 5.096 -22.465 1.00 16.58 36 LEU B C 1
ATOM 5546 O O . LEU B 1 56 ? -26.340 5.950 -21.645 1.00 16.98 36 LEU B O 1
ATOM 5551 N N . ASP B 1 57 ? -26.918 3.836 -22.125 1.00 15.23 37 ASP B N 1
ATOM 5552 C CA . ASP B 1 57 ? -26.724 3.340 -20.766 1.00 16.30 37 ASP B CA 1
ATOM 5553 C C . ASP B 1 57 ? -25.229 3.161 -20.516 1.00 14.16 37 ASP B C 1
ATOM 5554 O O . ASP B 1 57 ? -24.640 2.162 -20.921 1.00 15.91 37 ASP B O 1
ATOM 5559 N N . VAL B 1 58 ? -24.624 4.131 -19.848 1.00 16.07 38 VAL B N 1
ATOM 5560 C CA . VAL B 1 58 ? -23.175 4.131 -19.673 1.00 15.19 38 VAL B CA 1
ATOM 5561 C C . VAL B 1 58 ? -22.716 2.915 -18.873 1.00 16.05 38 VAL B C 1
ATOM 5562 O O . VAL B 1 58 ? -21.667 2.341 -19.168 1.00 17.43 38 VAL B O 1
ATOM 5566 N N . VAL B 1 59 ? -23.515 2.479 -17.901 1.00 14.97 39 VAL B N 1
ATOM 5567 C CA . VAL B 1 59 ? -23.115 1.323 -17.107 1.00 16.30 39 VAL B CA 1
ATOM 5568 C C . VAL B 1 59 ? -23.166 0.043 -17.943 1.00 15.69 39 VAL B C 1
ATOM 5569 O O . VAL B 1 59 ? -22.185 -0.697 -18.018 1.00 16.79 39 VAL B O 1
ATOM 5573 N N . LYS B 1 60 ? -24.300 -0.216 -18.581 1.00 18.27 40 LYS B N 1
ATOM 5574 C CA . LYS B 1 60 ? -24.411 -1.394 -19.439 1.00 18.67 40 LYS B CA 1
ATOM 5575 C C . LYS B 1 60 ? -23.393 -1.376 -20.578 1.00 16.35 40 LYS B C 1
ATOM 5576 O O . LYS B 1 60 ? -22.773 -2.395 -20.872 1.00 18.98 40 LYS B O 1
ATOM 5582 N N . PHE B 1 61 ? -23.219 -0.223 -21.218 1.00 14.75 41 PHE B N 1
ATOM 5583 C CA . PHE B 1 61 ? -22.261 -0.107 -22.318 1.00 16.85 41 PHE B CA 1
ATOM 5584 C C . PHE B 1 61 ? -20.871 -0.501 -21.825 1.00 16.84 41 PHE B C 1
ATOM 5585 O O . PHE B 1 61 ? -20.132 -1.245 -22.487 1.00 16.43 41 PHE B O 1
ATOM 5593 N N . THR B 1 62 ? -20.521 -0.003 -20.647 1.00 15.19 42 THR B N 1
ATOM 5594 C CA . THR B 1 62 ? -19.173 -0.209 -20.144 1.00 16.03 42 THR B CA 1
ATOM 5595 C C . THR B 1 62 ? -18.945 -1.669 -19.775 1.00 17.20 42 THR B C 1
ATOM 5596 O O . THR B 1 62 ? -17.927 -2.257 -20.151 1.00 18.21 42 THR B O 1
ATOM 5600 N N . GLU B 1 63 ? -19.890 -2.259 -19.049 1.00 18.80 43 GLU B N 1
ATOM 5601 C CA . GLU B 1 63 ? -19.730 -3.646 -18.646 1.00 20.52 43 GLU B CA 1
ATOM 5602 C C . GLU B 1 63 ? -19.689 -4.567 -19.859 1.00 18.91 43 GLU B C 1
ATOM 5603 O O . GLU B 1 63 ? -18.871 -5.487 -19.899 1.00 21.26 43 GLU B O 1
ATOM 5609 N N . ASP B 1 64 ? -20.541 -4.308 -20.855 1.00 18.83 44 ASP B N 1
ATOM 5610 C CA . ASP B 1 64 ? -20.515 -5.086 -22.097 1.00 21.03 44 ASP B CA 1
ATOM 5611 C C . ASP B 1 64 ? -19.172 -4.953 -22.810 1.00 22.79 44 ASP B C 1
ATOM 5612 O O . ASP B 1 64 ? -18.627 -5.936 -23.322 1.00 22.14 44 ASP B O 1
ATOM 5617 N N . PHE B 1 65 ? -18.645 -3.734 -22.845 1.00 19.22 45 PHE B N 1
ATOM 5618 C CA . PHE B 1 65 ? -17.373 -3.479 -23.503 1.00 19.86 45 PHE B CA 1
ATOM 5619 C C . PHE B 1 65 ? -16.221 -4.224 -22.834 1.00 21.90 45 PHE B C 1
ATOM 5620 O O . PHE B 1 65 ? -15.436 -4.894 -23.507 1.00 21.32 45 PHE B O 1
ATOM 5628 N N . VAL B 1 66 ? -16.100 -4.089 -21.516 1.00 17.87 46 VAL B N 1
ATOM 5629 C CA . VAL B 1 66 ? -14.928 -4.630 -20.835 1.00 15.45 46 VAL B CA 1
ATOM 5630 C C . VAL B 1 66 ? -14.984 -6.146 -20.737 1.00 23.88 46 VAL B C 1
ATOM 5631 O O . VAL B 1 66 ? -13.950 -6.808 -20.726 1.00 23.61 46 VAL B O 1
ATOM 5635 N N . ARG B 1 67 ? -16.188 -6.701 -20.682 1.00 24.94 47 ARG B N 1
ATOM 5636 C CA . ARG B 1 67 ? -16.332 -8.137 -20.483 1.00 31.51 47 ARG B CA 1
ATOM 5637 C C . ARG B 1 67 ? -16.426 -8.865 -21.816 1.00 33.70 47 ARG B C 1
ATOM 5638 O O . ARG B 1 67 ? -16.548 -10.088 -21.856 1.00 34.38 47 ARG B O 1
ATOM 5646 N N . ARG B 1 68 ? -16.362 -8.097 -22.901 1.00 36.10 48 ARG B N 1
ATOM 5647 C CA . ARG B 1 68 ? -16.480 -8.633 -24.253 1.00 38.18 48 ARG B CA 1
ATOM 5648 C C . ARG B 1 68 ? -15.443 -9.714 -24.530 1.00 42.14 48 ARG B C 1
ATOM 5649 O O . ARG B 1 68 ? -15.771 -10.770 -25.067 1.00 44.08 48 ARG B O 1
ATOM 5657 N N . GLY B 1 69 ? -14.195 -9.445 -24.162 1.00 42.45 49 GLY B N 1
ATOM 5658 C CA . GLY B 1 69 ? -13.125 -10.410 -24.347 1.00 45.79 49 GLY B CA 1
ATOM 5659 C C . GLY B 1 69 ? -13.311 -11.664 -23.511 1.00 49.68 49 GLY B C 1
ATOM 5660 O O . GLY B 1 69 ? -12.794 -12.728 -23.850 1.00 50.35 49 GLY B O 1
ATOM 5661 N N . ILE B 1 70 ? -14.057 -11.539 -22.417 1.00 51.56 50 ILE B N 1
ATOM 5662 C CA . ILE B 1 70 ? -14.281 -12.658 -21.508 1.00 51.42 50 ILE B CA 1
ATOM 5663 C C . ILE B 1 70 ? -15.317 -13.643 -22.045 1.00 57.08 50 ILE B C 1
ATOM 5664 O O . ILE B 1 70 ? -15.151 -14.856 -21.912 1.00 59.25 50 ILE B O 1
ATOM 5669 N N . ILE B 1 71 ? -16.371 -13.128 -22.672 1.00 64.36 51 ILE B N 1
ATOM 5670 C CA . ILE B 1 71 ? -17.528 -13.959 -23.014 1.00 71.34 51 ILE B CA 1
ATOM 5671 C C . ILE B 1 71 ? -17.710 -14.267 -24.507 1.00 75.78 51 ILE B C 1
ATOM 5672 O O . ILE B 1 71 ? -18.831 -14.491 -24.961 1.00 78.82 51 ILE B O 1
ATOM 5677 N N . GLU B 1 72 ? -16.618 -14.307 -25.263 1.00 79.18 52 GLU B N 1
ATOM 5678 C CA . GLU B 1 72 ? -16.716 -14.561 -26.698 1.00 82.10 52 GLU B CA 1
ATOM 5679 C C . GLU B 1 72 ? -15.790 -15.683 -27.162 1.00 83.87 52 GLU B C 1
ATOM 5680 O O . GLU B 1 72 ? -14.912 -16.118 -26.417 1.00 86.97 52 GLU B O 1
ATOM 5686 N N . SER B 1 73 ? -16.006 -16.135 -28.397 1.00 78.72 53 SER B N 1
ATOM 5687 C CA . SER B 1 73 ? -15.135 -17.099 -29.076 1.00 74.32 53 SER B CA 1
ATOM 5688 C C . SER B 1 73 ? -14.736 -18.289 -28.209 1.00 72.06 53 SER B C 1
ATOM 5689 O O . SER B 1 73 ? -13.828 -19.043 -28.561 1.00 71.68 53 SER B O 1
ATOM 5692 N N . THR B 1 84 ? -8.473 -5.049 -29.198 1.00 33.96 64 THR B N 1
ATOM 5693 C CA . THR B 1 84 ? -9.081 -3.848 -28.631 1.00 33.56 64 THR B CA 1
ATOM 5694 C C . THR B 1 84 ? -8.586 -3.596 -27.207 1.00 31.90 64 THR B C 1
ATOM 5695 O O . THR B 1 84 ? -8.627 -4.491 -26.368 1.00 35.94 64 THR B O 1
ATOM 5699 N N . ASN B 1 85 ? -8.118 -2.382 -26.929 1.00 24.73 65 ASN B N 1
ATOM 5700 C CA . ASN B 1 85 ? -7.676 -2.053 -25.576 1.00 21.55 65 ASN B CA 1
ATOM 5701 C C . ASN B 1 85 ? -8.472 -0.882 -24.990 1.00 21.25 65 ASN B C 1
ATOM 5702 O O . ASN B 1 85 ? -9.443 -0.415 -25.596 1.00 17.87 65 ASN B O 1
ATOM 5707 N N . ILE B 1 86 ? -8.069 -0.419 -23.809 1.00 15.53 66 ILE B N 1
ATOM 5708 C CA . ILE B 1 86 ? -8.861 0.575 -23.082 1.00 11.05 66 ILE B CA 1
ATOM 5709 C C . ILE B 1 86 ? -9.008 1.901 -23.835 1.00 13.66 66 ILE B C 1
ATOM 5710 O O . ILE B 1 86 ? -9.975 2.630 -23.613 1.00 15.72 66 ILE B O 1
ATOM 5715 N N . SER B 1 87 ? -8.085 2.213 -24.746 1.00 14.93 67 SER B N 1
ATOM 5716 C CA . SER B 1 87 ? -8.177 3.497 -25.442 1.00 14.80 67 SER B CA 1
ATOM 5717 C C . SER B 1 87 ? -9.430 3.546 -26.324 1.00 14.16 67 SER B C 1
ATOM 5718 O O . SER B 1 87 ? -10.015 4.614 -26.517 1.00 19.17 67 SER B O 1
ATOM 5721 N N . THR B 1 88 ? -9.860 2.392 -26.822 1.00 15.65 68 THR B N 1
ATOM 5722 C CA . THR B 1 88 ? -11.078 2.319 -27.632 1.00 15.70 68 THR B CA 1
ATOM 5723 C C . THR B 1 88 ? -12.310 2.638 -26.796 1.00 17.00 68 THR B C 1
ATOM 5724 O O . THR B 1 88 ? -13.269 3.230 -27.296 1.00 18.09 68 THR B O 1
ATOM 5728 N N . TYR B 1 89 ? -12.283 2.248 -25.521 1.00 15.49 69 TYR B N 1
ATOM 5729 C CA . TYR B 1 89 ? -13.409 2.525 -24.635 1.00 15.23 69 TYR B CA 1
ATOM 5730 C C . TYR B 1 89 ? -13.750 4.007 -24.578 1.00 18.33 69 TYR B C 1
ATOM 5731 O O . TYR B 1 89 ? -14.921 4.387 -24.698 1.00 18.84 69 TYR B O 1
ATOM 5740 N N . PHE B 1 90 ? -12.735 4.845 -24.399 1.00 16.53 70 PHE B N 1
ATOM 5741 C CA . PHE B 1 90 ? -12.981 6.271 -24.217 1.00 16.02 70 PHE B CA 1
ATOM 5742 C C . PHE B 1 90 ? -13.470 6.936 -25.499 1.00 22.59 70 PHE B C 1
ATOM 5743 O O . PHE B 1 90 ? -14.164 7.950 -25.449 1.00 25.18 70 PHE B O 1
ATOM 5751 N N . ILE B 1 91 ? -13.137 6.347 -26.644 1.00 16.11 71 ILE B N 1
ATOM 5752 C CA . ILE B 1 91 ? -13.682 6.824 -27.913 1.00 19.91 71 ILE B CA 1
ATOM 5753 C C . ILE B 1 91 ? -15.120 6.346 -28.118 1.00 21.16 71 ILE B C 1
ATOM 5754 O O . ILE B 1 91 ? -15.992 7.121 -28.529 1.00 23.70 71 ILE B O 1
ATOM 5759 N N . GLU B 1 92 ? -15.394 5.088 -27.790 1.00 17.55 72 GLU B N 1
ATOM 5760 C CA . GLU B 1 92 ? -16.714 4.523 -28.077 1.00 15.37 72 GLU B CA 1
ATOM 5761 C C . GLU B 1 92 ? -17.826 4.943 -27.103 1.00 17.21 72 GLU B C 1
ATOM 5762 O O . GLU B 1 92 ? -18.977 5.067 -27.513 1.00 18.85 72 GLU B O 1
ATOM 5768 N N . ILE B 1 93 ? -17.486 5.141 -25.829 1.00 14.35 73 ILE B N 1
ATOM 5769 C CA . ILE B 1 93 ? -18.488 5.391 -24.777 1.00 14.57 73 ILE B CA 1
ATOM 5770 C C . ILE B 1 93 ? -19.376 6.619 -25.068 1.00 15.99 73 ILE B C 1
ATOM 5771 O O . ILE B 1 93 ? -20.571 6.605 -24.779 1.00 16.17 73 ILE B O 1
ATOM 5776 N N . SER B 1 94 ? -18.814 7.664 -25.665 1.00 14.86 74 SER B N 1
ATOM 5777 C CA . SER B 1 94 ? -19.566 8.904 -25.831 1.00 17.09 74 SER B CA 1
ATOM 5778 C C . SER B 1 94 ? -20.297 8.997 -27.165 1.00 15.05 74 SER B C 1
ATOM 5779 O O . SER B 1 94 ? -21.110 9.896 -27.355 1.00 13.21 74 SER B O 1
ATOM 5782 N N . LYS B 1 95 ? -20.010 8.085 -28.087 1.00 15.73 75 LYS B N 1
ATOM 5783 C CA . LYS B 1 95 ? -20.600 8.178 -29.428 1.00 13.00 75 LYS B CA 1
ATOM 5784 C C . LYS B 1 95 ? -22.132 8.203 -29.461 1.00 15.83 75 LYS B C 1
ATOM 5785 O O . LYS B 1 95 ? -22.697 8.978 -30.229 1.00 15.45 75 LYS B O 1
ATOM 5791 N N . PRO B 1 96 ? -22.817 7.377 -28.639 1.00 12.90 76 PRO B N 1
ATOM 5792 C CA . PRO B 1 96 ? -24.285 7.476 -28.701 1.00 13.10 76 PRO B CA 1
ATOM 5793 C C . PRO B 1 96 ? -24.776 8.844 -28.230 1.00 14.50 76 PRO B C 1
ATOM 5794 O O . PRO B 1 96 ? -25.776 9.363 -28.725 1.00 12.59 76 PRO B O 1
ATOM 5798 N N . HIS B 1 97 ? -24.057 9.409 -27.263 1.00 13.81 77 HIS B N 1
ATOM 5799 C CA . HIS B 1 97 ? -24.394 10.700 -26.675 1.00 13.17 77 HIS B CA 1
ATOM 5800 C C . HIS B 1 97 ? -24.090 11.872 -27.606 1.00 14.05 77 HIS B C 1
ATOM 5801 O O . HIS B 1 97 ? -24.874 12.815 -27.677 1.00 13.76 77 HIS B O 1
ATOM 5808 N N . THR B 1 98 ? -22.968 11.828 -28.321 1.00 13.51 78 THR B N 1
ATOM 5809 C CA . THR B 1 98 ? -22.662 12.935 -29.226 1.00 15.45 78 THR B CA 1
ATOM 5810 C C . THR B 1 98 ? -23.434 12.797 -30.545 1.00 14.78 78 THR B C 1
ATOM 5811 O O . THR B 1 98 ? -23.677 13.799 -31.217 1.00 14.21 78 THR B O 1
ATOM 5815 N N . TYR B 1 99 ? -23.849 11.577 -30.898 1.00 10.32 79 TYR B N 1
ATOM 5816 C CA . TYR B 1 99 ? -24.844 11.421 -31.972 1.00 12.99 79 TYR B CA 1
ATOM 5817 C C . TYR B 1 99 ? -26.159 12.065 -31.531 1.00 12.91 79 TYR B C 1
ATOM 5818 O O . TYR B 1 99 ? -26.727 12.874 -32.263 1.00 13.14 79 TYR B O 1
ATOM 5827 N N . LEU B 1 100 ? -26.648 11.723 -30.341 1.00 13.37 80 LEU B N 1
ATOM 5828 C CA . LEU B 1 100 ? -27.906 12.308 -29.885 1.00 13.39 80 LEU B CA 1
ATOM 5829 C C . LEU B 1 100 ? -27.811 13.836 -29.879 1.00 15.06 80 LEU B C 1
ATOM 5830 O O . LEU B 1 100 ? -28.730 14.525 -30.348 1.00 14.21 80 LEU B O 1
ATOM 5835 N N . TYR B 1 101 ? -26.692 14.364 -29.384 1.00 13.49 81 TYR B N 1
ATOM 5836 C CA . TYR B 1 101 ? -26.502 15.808 -29.399 1.00 13.88 81 TYR B CA 1
ATOM 5837 C C . TYR B 1 101 ? -26.527 16.360 -30.825 1.00 13.90 81 TYR B C 1
ATOM 5838 O O . TYR B 1 101 ? -27.170 17.379 -31.084 1.00 13.87 81 TYR B O 1
ATOM 5847 N N . SER B 1 102 ? -25.810 15.701 -31.735 1.00 14.64 82 SER B N 1
ATOM 5848 C CA . SER B 1 102 ? -25.687 16.188 -33.105 1.00 12.99 82 SER B CA 1
ATOM 5849 C C . SER B 1 102 ? -27.037 16.185 -33.811 1.00 13.02 82 SER B C 1
ATOM 5850 O O . SER B 1 102 ? -27.372 17.126 -34.524 1.00 16.24 82 SER B O 1
ATOM 5853 N N . LEU B 1 103 ? -27.813 15.128 -33.592 1.00 13.22 83 LEU B N 1
ATOM 5854 C CA . LEU B 1 103 ? -29.141 15.019 -34.188 1.00 13.60 83 LEU B CA 1
ATOM 5855 C C . LEU B 1 103 ? -30.026 16.157 -33.699 1.00 12.99 83 LEU B C 1
ATOM 5856 O O . LEU B 1 103 ? -30.749 16.785 -34.478 1.00 15.23 83 LEU B O 1
ATOM 5861 N N . TYR B 1 104 ? -29.960 16.411 -32.399 1.00 14.68 84 TYR B N 1
ATOM 5862 C CA . TYR B 1 104 ? -30.684 17.524 -31.797 1.00 14.43 84 TYR B CA 1
ATOM 5863 C C . TYR B 1 104 ? -30.247 18.880 -32.350 1.00 17.49 84 TYR B C 1
ATOM 5864 O O . TYR B 1 104 ? -31.086 19.705 -32.700 1.00 17.32 84 TYR B O 1
ATOM 5873 N N . ARG B 1 105 ? -28.938 19.121 -32.407 1.00 15.22 85 ARG B N 1
ATOM 5874 C CA . ARG B 1 105 ? -28.432 20.413 -32.875 1.00 16.59 85 ARG B CA 1
ATOM 5875 C C . ARG B 1 105 ? -28.810 20.669 -34.333 1.00 18.77 85 ARG B C 1
ATOM 5876 O O . ARG B 1 105 ? -29.159 21.790 -34.721 1.00 17.47 85 ARG B O 1
ATOM 5884 N N . ILE B 1 106 ? -28.731 19.621 -35.141 1.00 15.89 86 ILE B N 1
ATOM 5885 C CA . ILE B 1 106 ? -29.138 19.713 -36.538 1.00 15.14 86 ILE B CA 1
ATOM 5886 C C . ILE B 1 106 ? -30.634 19.999 -36.629 1.00 13.92 86 ILE B C 1
ATOM 5887 O O . ILE B 1 106 ? -31.063 20.836 -37.425 1.00 17.16 86 ILE B O 1
ATOM 5892 N N . TRP B 1 107 ? -31.424 19.328 -35.795 1.00 16.15 87 TRP B N 1
ATOM 5893 C CA . TRP B 1 107 ? -32.855 19.610 -35.728 1.00 17.34 87 TRP B CA 1
ATOM 5894 C C . TRP B 1 107 ? -33.093 21.082 -35.380 1.00 17.06 87 TRP B C 1
ATOM 5895 O O . TRP B 1 107 ? -33.897 21.750 -36.028 1.00 19.15 87 TRP B O 1
ATOM 5906 N N . GLN B 1 108 ? -32.382 21.592 -34.375 1.00 17.49 88 GLN B N 1
ATOM 5907 C CA . GLN B 1 108 ? -32.515 23.002 -34.011 1.00 18.35 88 GLN B CA 1
ATOM 5908 C C . GLN B 1 108 ? -32.213 23.932 -35.183 1.00 18.01 88 GLN B C 1
ATOM 5909 O O . GLN B 1 108 ? -32.980 24.855 -35.460 1.00 20.28 88 GLN B O 1
ATOM 5915 N N . LYS B 1 109 ? -31.097 23.685 -35.861 1.00 17.64 89 LYS B N 1
ATOM 5916 C CA . LYS B 1 109 ? -30.665 24.551 -36.955 1.00 17.78 89 LYS B CA 1
ATOM 5917 C C . LYS B 1 109 ? -31.625 24.475 -38.135 1.00 15.99 89 LYS B C 1
ATOM 5918 O O . LYS B 1 109 ? -31.989 25.504 -38.713 1.00 18.84 89 LYS B O 1
ATOM 5932 N N . LYS B 1 111 ? -34.737 23.713 -37.950 1.00 19.78 91 LYS B N 1
ATOM 5933 C CA . LYS B 1 111 ? -35.962 24.383 -37.518 1.00 21.67 91 LYS B CA 1
ATOM 5934 C C . LYS B 1 111 ? -35.850 25.896 -37.710 1.00 21.77 91 LYS B C 1
ATOM 5935 O O . LYS B 1 111 ? -36.773 26.549 -38.214 1.00 22.68 91 LYS B O 1
ATOM 5941 N N . GLU B 1 112 ? -34.711 26.439 -37.302 1.00 22.54 92 GLU B N 1
ATOM 5942 C CA . GLU B 1 112 ? -34.387 27.851 -37.478 1.00 25.40 92 GLU B CA 1
ATOM 5943 C C . GLU B 1 112 ? -34.437 28.271 -38.950 1.00 27.03 92 GLU B C 1
ATOM 5944 O O . GLU B 1 112 ? -35.034 29.288 -39.288 1.00 25.70 92 GLU B O 1
ATOM 5958 N N . PHE B 1 114 ? -35.612 26.402 -41.741 1.00 22.28 94 PHE B N 1
ATOM 5959 C CA . PHE B 1 114 ? -36.628 25.851 -42.633 1.00 22.33 94 PHE B CA 1
ATOM 5960 C C . PHE B 1 114 ? -37.987 25.608 -41.987 1.00 22.97 94 PHE B C 1
ATOM 5961 O O . PHE B 1 114 ? -38.941 25.227 -42.670 1.00 25.31 94 PHE B O 1
ATOM 5969 N N . GLY B 1 115 ? -38.078 25.825 -40.682 1.00 24.20 95 GLY B N 1
ATOM 5970 C CA . GLY B 1 115 ? -39.315 25.578 -39.964 1.00 25.67 95 GLY B CA 1
ATOM 5971 C C . GLY B 1 115 ? -39.335 24.205 -39.321 1.00 27.10 95 GLY B C 1
ATOM 5972 O O . GLY B 1 115 ? -38.541 23.331 -39.662 1.00 22.38 95 GLY B O 1
ATOM 5973 N N . LYS B 1 116 ? -40.272 24.010 -38.401 1.00 30.00 96 LYS B N 1
ATOM 5974 C CA . LYS B 1 116 ? -40.336 22.795 -37.599 1.00 30.10 96 LYS B CA 1
ATOM 5975 C C . LYS B 1 116 ? -40.687 21.547 -38.415 1.00 26.94 96 LYS B C 1
ATOM 5976 O O . LYS B 1 116 ? -40.177 20.459 -38.140 1.00 23.81 96 LYS B O 1
ATOM 5982 N N . GLY B 1 117 ? -41.548 21.701 -39.420 1.00 24.54 97 GLY B N 1
ATOM 5983 C CA . GLY B 1 117 ? -41.938 20.579 -40.255 1.00 24.33 97 GLY B CA 1
ATOM 5984 C C . GLY B 1 117 ? -40.750 19.905 -40.930 1.00 23.60 97 GLY B C 1
ATOM 5985 O O . GLY B 1 117 ? -40.604 18.681 -40.896 1.00 21.86 97 GLY B O 1
ATOM 5986 N N . VAL B 1 118 ? -39.897 20.715 -41.544 1.00 19.67 98 VAL B N 1
ATOM 5987 C CA . VAL B 1 118 ? -38.705 20.213 -42.227 1.00 19.22 98 VAL B CA 1
ATOM 5988 C C . VAL B 1 118 ? -37.739 19.565 -41.237 1.00 19.94 98 VAL B C 1
ATOM 5989 O O . VAL B 1 118 ? -37.188 18.496 -41.504 1.00 18.16 98 VAL B O 1
ATOM 5993 N N . ALA B 1 119 ? -37.546 20.200 -40.086 1.00 17.60 99 ALA B N 1
ATOM 5994 C CA . ALA B 1 119 ? -36.622 19.667 -39.078 1.00 17.81 99 ALA B CA 1
ATOM 5995 C C . ALA B 1 119 ? -37.103 18.305 -38.578 1.00 18.86 99 ALA B C 1
ATOM 5996 O O . ALA B 1 119 ? -36.323 17.350 -38.501 1.00 16.17 99 ALA B O 1
ATOM 5998 N N . ASP B 1 120 ? -38.396 18.228 -38.261 1.00 20.84 100 ASP B N 1
ATOM 5999 C CA . ASP B 1 120 ? -39.039 16.986 -37.836 1.00 19.95 100 ASP B CA 1
ATOM 6000 C C . ASP B 1 120 ? -38.898 15.892 -38.889 1.00 18.99 100 ASP B C 1
ATOM 6001 O O . ASP B 1 120 ? -38.603 14.739 -38.564 1.00 20.23 100 ASP B O 1
ATOM 6006 N N . GLU B 1 121 ? -39.123 16.253 -40.151 1.00 16.02 101 GLU B N 1
ATOM 6007 C CA . GLU B 1 121 ? -39.052 15.281 -41.234 1.00 19.97 101 GLU B CA 1
ATOM 6008 C C . GLU B 1 121 ? -37.655 14.674 -41.357 1.00 19.48 101 GLU B C 1
ATOM 6009 O O . GLU B 1 121 ? -37.509 13.473 -41.594 1.00 18.02 101 GLU B O 1
ATOM 6015 N N . PHE B 1 122 ? -36.624 15.496 -41.197 1.00 17.77 102 PHE B N 1
ATOM 6016 C CA . PHE B 1 122 ? -35.268 14.961 -41.272 1.00 17.23 102 PHE B CA 1
ATOM 6017 C C . PHE B 1 122 ? -34.986 13.985 -40.141 1.00 14.51 102 PHE B C 1
ATOM 6018 O O . PHE B 1 122 ? -34.391 12.928 -40.359 1.00 17.01 102 PHE B O 1
ATOM 6026 N N . VAL B 1 123 ? -35.398 14.336 -38.929 1.00 18.07 103 VAL B N 1
ATOM 6027 C CA . VAL B 1 123 ? -35.114 13.475 -37.790 1.00 17.33 103 VAL B CA 1
ATOM 6028 C C . VAL B 1 123 ? -35.802 12.123 -37.974 1.00 15.89 103 VAL B C 1
ATOM 6029 O O . VAL B 1 123 ? -35.201 11.076 -37.716 1.00 16.96 103 VAL B O 1
ATOM 6033 N N . GLU B 1 124 ? -37.049 12.141 -38.440 1.00 17.46 104 GLU B N 1
ATOM 6034 C CA . GLU B 1 124 ? -37.754 10.893 -38.717 1.00 16.96 104 GLU B CA 1
ATOM 6035 C C . GLU B 1 124 ? -37.020 10.067 -39.770 1.00 14.70 104 GLU B C 1
ATOM 6036 O O . GLU B 1 124 ? -36.867 8.852 -39.620 1.00 18.14 104 GLU B O 1
ATOM 6042 N N . ALA B 1 125 ? -36.550 10.734 -40.822 1.00 15.88 105 ALA B N 1
ATOM 6043 C CA . ALA B 1 125 ? -35.887 10.049 -41.925 1.00 15.03 105 ALA B CA 1
ATOM 6044 C C . ALA B 1 125 ? -34.566 9.432 -41.494 1.00 14.05 105 ALA B C 1
ATOM 6045 O O . ALA B 1 125 ? -34.199 8.366 -41.962 1.00 14.90 105 ALA B O 1
ATOM 6047 N N . GLN B 1 126 ? -33.848 10.123 -40.614 1.00 12.96 106 GLN B N 1
ATOM 6048 C CA . GLN B 1 126 ? -32.568 9.638 -40.122 1.00 12.68 106 GLN B CA 1
ATOM 6049 C C . GLN B 1 126 ? -32.784 8.452 -39.194 1.00 14.59 106 GLN B C 1
ATOM 6050 O O . GLN B 1 126 ? -32.122 7.422 -39.309 1.00 17.80 106 GLN B O 1
ATOM 6056 N N . ILE B 1 127 ? -33.736 8.579 -38.280 1.00 14.76 107 ILE B N 1
ATOM 6057 C CA . ILE B 1 127 ? -33.956 7.486 -37.353 1.00 16.64 107 ILE B CA 1
ATOM 6058 C C . ILE B 1 127 ? -34.550 6.260 -38.059 1.00 17.75 107 ILE B C 1
ATOM 6059 O O . ILE B 1 127 ? -34.131 5.135 -37.773 1.00 17.73 107 ILE B O 1
ATOM 6064 N N . ASN B 1 128 ? -35.470 6.444 -39.011 1.00 15.28 108 ASN B N 1
ATOM 6065 C CA . ASN B 1 128 ? -36.090 5.261 -39.616 1.00 17.46 108 ASN B CA 1
ATOM 6066 C C . ASN B 1 128 ? -35.303 4.693 -40.804 1.00 14.84 108 ASN B C 1
ATOM 6067 O O . ASN B 1 128 ? -35.648 3.631 -41.319 1.00 17.88 108 ASN B O 1
ATOM 6072 N N . GLY B 1 129 ? -34.245 5.388 -41.224 1.00 15.23 109 GLY B N 1
ATOM 6073 C CA . GLY B 1 129 ? -33.361 4.874 -42.261 1.00 14.21 109 GLY B CA 1
ATOM 6074 C C . GLY B 1 129 ? -33.683 5.274 -43.697 1.00 14.31 109 GLY B C 1
ATOM 6075 O O . GLY B 1 129 ? -33.126 4.704 -44.634 1.00 14.41 109 GLY B O 1
ATOM 6076 N N . ALA B 1 130 ? -34.564 6.253 -43.881 1.00 13.85 110 ALA B N 1
ATOM 6077 C CA . ALA B 1 130 ? -34.826 6.772 -45.224 1.00 14.76 110 ALA B CA 1
ATOM 6078 C C . ALA B 1 130 ? -33.595 7.514 -45.735 1.00 14.17 110 ALA B C 1
ATOM 6079 O O . ALA B 1 130 ? -33.320 7.539 -46.938 1.00 14.31 110 ALA B O 1
ATOM 6081 N N . VAL B 1 131 ? -32.858 8.120 -44.806 1.00 14.21 111 VAL B N 1
ATOM 6082 C CA . VAL B 1 131 ? -31.562 8.716 -45.117 1.00 12.74 111 VAL B CA 1
ATOM 6083 C C . VAL B 1 131 ? -30.524 8.216 -44.118 1.00 16.03 111 VAL B C 1
ATOM 6084 O O . VAL B 1 131 ? -30.865 7.593 -43.109 1.00 13.77 111 VAL B O 1
ATOM 6088 N N . TYR B 1 132 ? -29.256 8.484 -44.405 1.00 14.46 112 TYR B N 1
ATOM 6089 C CA . TYR B 1 132 ? -28.178 8.032 -43.540 1.00 13.33 112 TYR B CA 1
ATOM 6090 C C . TYR B 1 132 ? -27.181 9.164 -43.393 1.00 11.83 112 TYR B C 1
ATOM 6091 O O . TYR B 1 132 ? -26.424 9.459 -44.313 1.00 13.11 112 TYR B O 1
ATOM 6100 N N . LEU B 1 133 ? -27.238 9.824 -42.244 1.00 13.94 113 LEU B N 1
ATOM 6101 C CA . LEU B 1 133 ? -26.268 10.837 -41.859 1.00 12.02 113 LEU B CA 1
ATOM 6102 C C . LEU B 1 133 ? -24.946 10.156 -41.531 1.00 13.41 113 LEU B C 1
ATOM 6103 O O . LEU B 1 133 ? -24.879 9.364 -40.596 1.00 14.45 113 LEU B O 1
ATOM 6108 N N . HIS B 1 134 ? -23.906 10.437 -42.313 1.00 13.02 114 HIS B N 1
ATOM 6109 C CA . HIS B 1 134 ? -22.601 9.823 -42.070 1.00 13.76 114 HIS B CA 1
ATOM 6110 C C . HIS B 1 134 ? -21.864 10.504 -40.918 1.00 12.79 114 HIS B C 1
ATOM 6111 O O . HIS B 1 134 ? -22.155 11.650 -40.577 1.00 13.53 114 HIS B O 1
ATOM 6118 N N . ASP B 1 135 ? -20.913 9.783 -40.326 1.00 13.20 115 ASP B N 1
ATOM 6119 C CA . ASP B 1 135 ? -20.187 10.239 -39.127 1.00 14.43 115 ASP B CA 1
ATOM 6120 C C . ASP B 1 135 ? -21.130 10.896 -38.124 1.00 13.20 115 ASP B C 1
ATOM 6121 O O . ASP B 1 135 ? -20.859 11.996 -37.641 1.00 14.35 115 ASP B O 1
ATOM 6126 N N . ARG B 1 136 ? -22.243 10.232 -37.824 1.00 9.98 116 ARG B N 1
ATOM 6127 C CA . ARG B 1 136 ? -23.339 10.894 -37.124 1.00 13.44 116 ARG B CA 1
ATOM 6128 C C . ARG B 1 136 ? -22.948 11.328 -35.719 1.00 13.59 116 ARG B C 1
ATOM 6129 O O . ARG B 1 136 ? -23.492 12.295 -35.194 1.00 13.73 116 ARG B O 1
ATOM 6137 N N A HIS B 1 137 ? -22.000 10.614 -35.118 0.50 14.64 117 HIS B N 1
ATOM 6138 N N B HIS B 1 137 ? -21.985 10.622 -35.129 0.50 14.63 117 HIS B N 1
ATOM 6139 C CA A HIS B 1 137 ? -21.520 10.938 -33.775 0.50 15.12 117 HIS B CA 1
ATOM 6140 C CA B HIS B 1 137 ? -21.521 10.928 -33.778 0.50 15.13 117 HIS B CA 1
ATOM 6141 C C A HIS B 1 137 ? -20.714 12.235 -33.750 0.50 15.24 117 HIS B C 1
ATOM 6142 C C B HIS B 1 137 ? -20.667 12.198 -33.748 0.50 15.22 117 HIS B C 1
ATOM 6143 O O A HIS B 1 137 ? -20.464 12.801 -32.683 0.50 14.61 117 HIS B O 1
ATOM 6144 O O B HIS B 1 137 ? -20.337 12.707 -32.676 0.50 14.80 117 HIS B O 1
ATOM 6157 N N . HIS B 1 138 ? -20.316 12.700 -34.931 1.00 14.08 118 HIS B N 1
ATOM 6158 C CA . HIS B 1 138 ? -19.490 13.905 -35.068 1.00 15.35 118 HIS B CA 1
ATOM 6159 C C . HIS B 1 138 ? -20.184 15.055 -35.790 1.00 16.22 118 HIS B C 1
ATOM 6160 O O . HIS B 1 138 ? -19.599 16.126 -35.957 1.00 15.46 118 HIS B O 1
ATOM 6167 N N . ALA B 1 139 ? -21.414 14.828 -36.240 1.00 13.04 119 ALA B N 1
ATOM 6168 C CA . ALA B 1 139 ? -21.975 15.647 -37.310 1.00 14.30 119 ALA B CA 1
ATOM 6169 C C . ALA B 1 139 ? -22.210 17.113 -36.937 1.00 15.00 119 ALA B C 1
ATOM 6170 O O . ALA B 1 139 ? -22.205 17.971 -37.818 1.00 16.45 119 ALA B O 1
ATOM 6172 N N . ALA B 1 140 ? -22.418 17.414 -35.658 1.00 13.96 120 ALA B N 1
ATOM 6173 C CA . ALA B 1 140 ? -22.583 18.811 -35.262 1.00 11.98 120 ALA B CA 1
ATOM 6174 C C . ALA B 1 140 ? -21.330 19.348 -34.589 1.00 17.22 120 ALA B C 1
ATOM 6175 O O . ALA B 1 140 ? -21.374 20.376 -33.912 1.00 17.66 120 ALA B O 1
ATOM 6177 N N . LEU B 1 141 ? -20.207 18.661 -34.774 1.00 14.35 121 LEU B N 1
ATOM 6178 C CA . LEU B 1 141 ? -18.991 19.021 -34.045 1.00 13.24 121 LEU B CA 1
ATOM 6179 C C . LEU B 1 141 ? -17.797 19.291 -34.959 1.00 14.59 121 LEU B C 1
ATOM 6180 O O . LEU B 1 141 ? -17.047 20.249 -34.743 1.00 15.69 121 LEU B O 1
ATOM 6193 N N . PRO B 1 143 ? -16.052 18.516 -39.308 1.00 14.37 123 PRO B N 1
ATOM 6194 C CA . PRO B 1 143 ? -16.382 18.123 -40.675 1.00 12.28 123 PRO B CA 1
ATOM 6195 C C . PRO B 1 143 ? -15.800 16.777 -41.071 1.00 14.82 123 PRO B C 1
ATOM 6196 O O . PRO B 1 143 ? -15.065 16.156 -40.297 1.00 15.60 123 PRO B O 1
ATOM 6200 N N . TYR B 1 144 ? -16.103 16.364 -42.299 1.00 13.76 124 TYR B N 1
ATOM 6201 C CA . TYR B 1 144 ? -15.781 15.021 -42.764 1.00 16.24 124 TYR B CA 1
ATOM 6202 C C . TYR B 1 144 ? -14.337 14.881 -43.276 1.00 15.80 124 TYR B C 1
ATOM 6203 O O . TYR B 1 144 ? -13.522 14.217 -42.641 1.00 15.74 124 TYR B O 1
ATOM 6212 N N . CYS B 1 145 ? -14.003 15.487 -44.411 1.00 16.68 125 CYS B N 1
ATOM 6213 C CA . CYS B 1 145 ? -12.693 15.188 -44.988 1.00 15.32 125 CYS B CA 1
ATOM 6214 C C . CYS B 1 145 ? -12.103 16.282 -45.861 1.00 16.00 125 CYS B C 1
ATOM 6215 O O . CYS B 1 145 ? -12.752 17.274 -46.188 1.00 13.85 125 CYS B O 1
ATOM 6218 N N . PHE B 1 146 ? -10.846 16.074 -46.229 1.00 14.65 126 PHE B N 1
ATOM 6219 C CA . PHE B 1 146 ? -10.132 16.989 -47.107 1.00 15.12 126 PHE B CA 1
ATOM 6220 C C . PHE B 1 146 ? -8.868 16.324 -47.634 1.00 18.04 126 PHE B C 1
ATOM 6221 O O . PHE B 1 146 ? -8.249 15.500 -46.952 1.00 15.66 126 PHE B O 1
ATOM 6229 N N . ALA B 1 147 ? -8.509 16.665 -48.865 1.00 15.36 127 ALA B N 1
ATOM 6230 C CA . ALA B 1 147 ? -7.239 16.245 -49.436 1.00 15.83 127 ALA B CA 1
ATOM 6231 C C . ALA B 1 147 ? -6.345 17.474 -49.448 1.00 16.09 127 ALA B C 1
ATOM 6232 O O . ALA B 1 147 ? -6.568 18.411 -50.215 1.00 16.81 127 ALA B O 1
ATOM 6234 N N . TYR B 1 148 ? -5.359 17.477 -48.559 1.00 15.19 128 TYR B N 1
ATOM 6235 C CA . TYR B 1 148 ? -4.562 18.668 -48.278 1.00 15.39 128 TYR B CA 1
ATOM 6236 C C . TYR B 1 148 ? -3.381 18.829 -49.213 1.00 16.90 128 TYR B C 1
ATOM 6237 O O . TYR B 1 148 ? -2.860 17.848 -49.727 1.00 18.97 128 TYR B O 1
ATOM 6246 N N . THR B 1 149 ? -2.952 20.073 -49.409 1.00 16.95 129 THR B N 1
ATOM 6247 C CA . THR B 1 149 ? -1.596 20.333 -49.883 1.00 17.29 129 THR B CA 1
ATOM 6248 C C . THR B 1 149 ? -0.712 20.534 -48.656 1.00 18.95 129 THR B C 1
ATOM 6249 O O . THR B 1 149 ? -1.171 21.049 -47.633 1.00 16.62 129 THR B O 1
ATOM 6253 N N . LEU B 1 150 ? 0.548 20.118 -48.751 1.00 16.60 130 LEU B N 1
ATOM 6254 C CA . LEU B 1 150 ? 1.468 20.251 -47.624 1.00 16.96 130 LEU B CA 1
ATOM 6255 C C . LEU B 1 150 ? 2.215 21.582 -47.661 1.00 19.42 130 LEU B C 1
ATOM 6256 O O . LEU B 1 150 ? 3.074 21.844 -46.817 1.00 19.04 130 LEU B O 1
ATOM 6261 N N . LYS B 1 151 ? 1.869 22.429 -48.626 1.00 19.12 131 LYS B N 1
ATOM 6262 C CA . LYS B 1 151 ? 2.501 23.745 -48.747 1.00 20.21 131 LYS B CA 1
ATOM 6263 C C . LYS B 1 151 ? 2.456 24.570 -47.446 1.00 18.71 131 LYS B C 1
ATOM 6264 O O . LYS B 1 151 ? 3.478 25.138 -47.068 1.00 19.31 131 LYS B O 1
ATOM 6270 N N . PRO B 1 152 ? 1.297 24.624 -46.747 1.00 18.83 132 PRO B N 1
ATOM 6271 C CA . PRO B 1 152 ? 1.286 25.378 -45.486 1.00 18.45 132 PRO B CA 1
ATOM 6272 C C . PRO B 1 152 ? 2.159 24.758 -44.410 1.00 19.69 132 PRO B C 1
ATOM 6273 O O . PRO B 1 152 ? 2.701 25.486 -43.586 1.00 19.37 132 PRO B O 1
ATOM 6277 N N . ILE B 1 153 ? 2.269 23.434 -44.398 1.00 16.48 133 ILE B N 1
ATOM 6278 C CA . ILE B 1 153 ? 3.134 22.770 -43.429 1.00 17.95 133 ILE B CA 1
ATOM 6279 C C . ILE B 1 153 ? 4.591 23.093 -43.741 1.00 18.56 133 ILE B C 1
ATOM 6280 O O . ILE B 1 153 ? 5.367 23.424 -42.849 1.00 17.68 133 ILE B O 1
ATOM 6285 N N . VAL B 1 154 ? 4.964 23.023 -45.015 1.00 18.52 134 VAL B N 1
ATOM 6286 C CA . VAL B 1 154 ? 6.343 23.313 -45.394 1.00 19.28 134 VAL B CA 1
ATOM 6287 C C . VAL B 1 154 ? 6.689 24.773 -45.105 1.00 22.12 134 VAL B C 1
ATOM 6288 O O . VAL B 1 154 ? 7.785 25.085 -44.635 1.00 22.58 134 VAL B O 1
ATOM 6292 N N . GLU B 1 155 ? 5.742 25.669 -45.348 1.00 20.74 135 GLU B N 1
ATOM 6293 C CA . GLU B 1 155 ? 6.028 27.094 -45.215 1.00 23.02 135 GLU B CA 1
ATOM 6294 C C . GLU B 1 155 ? 5.839 27.661 -43.807 1.00 21.34 135 GLU B C 1
ATOM 6295 O O . GLU B 1 155 ? 6.513 28.626 -43.436 1.00 22.57 135 GLU B O 1
ATOM 6301 N N . LYS B 1 156 ? 4.932 27.081 -43.025 1.00 19.36 136 LYS B N 1
ATOM 6302 C CA . LYS B 1 156 ? 4.591 27.666 -41.726 1.00 22.81 136 LYS B CA 1
ATOM 6303 C C . LYS B 1 156 ? 4.768 26.724 -40.533 1.00 21.57 136 LYS B C 1
ATOM 6304 O O . LYS B 1 156 ? 4.598 27.139 -39.388 1.00 24.39 136 LYS B O 1
ATOM 6310 N N . GLY B 1 157 ? 5.112 25.467 -40.796 1.00 18.27 137 GLY B N 1
ATOM 6311 C CA . GLY B 1 157 ? 5.327 24.501 -39.732 1.00 17.55 137 GLY B CA 1
ATOM 6312 C C . GLY B 1 157 ? 4.032 23.880 -39.235 1.00 19.40 137 GLY B C 1
ATOM 6313 O O . GLY B 1 157 ? 3.293 23.263 -39.997 1.00 22.35 137 GLY B O 1
ATOM 6314 N N . LEU B 1 158 ? 3.748 24.051 -37.947 1.00 17.36 138 LEU B N 1
ATOM 6315 C CA . LEU B 1 158 ? 2.525 23.518 -37.363 1.00 15.19 138 LEU B CA 1
ATOM 6316 C C . LEU B 1 158 ? 1.744 24.639 -36.688 1.00 16.94 138 LEU B C 1
ATOM 6317 O O . LEU B 1 158 ? 1.587 24.636 -35.468 1.00 17.15 138 LEU B O 1
ATOM 6322 N N . PRO B 1 159 ? 1.256 25.604 -37.484 1.00 19.18 139 PRO B N 1
ATOM 6323 C CA . PRO B 1 159 ? 0.658 26.824 -36.929 1.00 21.67 139 PRO B CA 1
ATOM 6324 C C . PRO B 1 159 ? -0.662 26.575 -36.194 1.00 20.08 139 PRO B C 1
ATOM 6325 O O . PRO B 1 159 ? -1.096 27.438 -35.431 1.00 23.23 139 PRO B O 1
ATOM 6329 N N . PHE B 1 160 ? -1.280 25.419 -36.423 1.00 14.13 140 PHE B N 1
ATOM 6330 C CA . PHE B 1 160 ? -2.552 25.071 -35.775 1.00 16.52 140 PHE B CA 1
ATOM 6331 C C . PHE B 1 160 ? -2.336 24.609 -34.334 1.00 19.41 140 PHE B C 1
ATOM 6332 O O . PHE B 1 160 ? -3.294 24.375 -33.591 1.00 19.12 140 PHE B O 1
ATOM 6340 N N . ILE B 1 161 ? -1.073 24.452 -33.954 1.00 17.95 141 ILE B N 1
ATOM 6341 C CA . ILE B 1 161 ? -0.715 24.211 -32.562 1.00 20.92 141 ILE B CA 1
ATOM 6342 C C . ILE B 1 161 ? -0.231 25.542 -32.008 1.00 24.57 141 ILE B C 1
ATOM 6343 O O . ILE B 1 161 ? 0.799 26.067 -32.441 1.00 26.39 141 ILE B O 1
ATOM 6348 N N . LYS B 1 162 ? -0.993 26.099 -31.072 1.00 24.08 142 LYS B N 1
ATOM 6349 C CA . LYS B 1 162 ? -0.796 27.480 -30.642 1.00 27.07 142 LYS B CA 1
ATOM 6350 C C . LYS B 1 162 ? 0.000 27.605 -29.349 1.00 25.95 142 LYS B C 1
ATOM 6351 O O . LYS B 1 162 ? 0.415 28.699 -28.977 1.00 26.93 142 LYS B O 1
ATOM 6357 N N . THR B 1 163 ? 0.206 26.483 -28.668 1.00 24.83 143 THR B N 1
ATOM 6358 C CA . THR B 1 163 ? 0.831 26.489 -27.349 1.00 26.18 143 THR B CA 1
ATOM 6359 C C . THR B 1 163 ? 2.353 26.482 -27.439 1.00 25.15 143 THR B C 1
ATOM 6360 O O . THR B 1 163 ? 3.053 26.621 -26.433 1.00 24.87 143 THR B O 1
ATOM 6364 N N . ILE B 1 164 ? 2.852 26.313 -28.658 1.00 24.97 144 ILE B N 1
ATOM 6365 C CA . ILE B 1 164 ? 4.272 26.398 -28.946 1.00 21.62 144 ILE B CA 1
ATOM 6366 C C . ILE B 1 164 ? 4.405 26.858 -30.391 1.00 22.57 144 ILE B C 1
ATOM 6367 O O . ILE B 1 164 ? 3.544 26.560 -31.221 1.00 22.28 144 ILE B O 1
ATOM 6372 N N . LYS B 1 165 ? 5.447 27.623 -30.688 1.00 20.52 145 LYS B N 1
ATOM 6373 C CA . LYS B 1 165 ? 5.668 28.034 -32.067 1.00 19.66 145 LYS B CA 1
ATOM 6374 C C . LYS B 1 165 ? 6.734 27.146 -32.681 1.00 23.55 145 LYS B C 1
ATOM 6375 O O . LYS B 1 165 ? 7.878 27.121 -32.233 1.00 29.49 145 LYS B O 1
ATOM 6381 N N . SER B 1 166 ? 6.334 26.381 -33.689 1.00 21.75 146 SER B N 1
ATOM 6382 C CA . SER B 1 166 ? 7.240 25.444 -34.332 1.00 22.96 146 SER B CA 1
ATOM 6383 C C . SER B 1 166 ? 7.811 26.076 -35.595 1.00 23.08 146 SER B C 1
ATOM 6384 O O . SER B 1 166 ? 7.070 26.610 -36.421 1.00 25.67 146 SER B O 1
ATOM 6387 N N . GLU B 1 167 ? 9.128 26.036 -35.745 1.00 22.24 147 GLU B N 1
ATOM 6388 C CA . GLU B 1 167 ? 9.734 26.507 -36.986 1.00 22.80 147 GLU B CA 1
ATOM 6389 C C . GLU B 1 167 ? 9.413 25.537 -38.124 1.00 23.15 147 GLU B C 1
ATOM 6390 O O . GLU B 1 167 ? 9.308 24.332 -37.896 1.00 21.55 147 GLU B O 1
ATOM 6396 N N . PRO B 1 168 ? 9.247 26.062 -39.352 1.00 23.26 148 PRO B N 1
ATOM 6397 C CA . PRO B 1 168 ? 9.109 25.198 -40.530 1.00 21.86 148 PRO B CA 1
ATOM 6398 C C . PRO B 1 168 ? 10.302 24.249 -40.623 1.00 21.77 148 PRO B C 1
ATOM 6399 O O . PRO B 1 168 ? 11.401 24.608 -40.187 1.00 21.45 148 PRO B O 1
ATOM 6403 N N . ALA B 1 169 ? 10.078 23.054 -41.151 1.00 20.31 149 ALA B N 1
ATOM 6404 C CA . ALA B 1 169 ? 11.141 22.062 -41.301 1.00 21.36 149 ALA B CA 1
ATOM 6405 C C . ALA B 1 169 ? 12.272 22.593 -42.164 1.00 21.95 149 ALA B C 1
ATOM 6406 O O . ALA B 1 169 ? 12.034 23.276 -43.156 1.00 23.85 149 ALA B O 1
ATOM 6408 N N . LYS B 1 170 ? 13.505 22.279 -41.781 1.00 22.03 150 LYS B N 1
ATOM 6409 C CA . LYS B 1 170 ? 14.657 22.644 -42.589 1.00 20.57 150 LYS B CA 1
ATOM 6410 C C . LYS B 1 170 ? 15.312 21.410 -43.201 1.00 20.53 150 LYS B C 1
ATOM 6411 O O . LYS B 1 170 ? 16.157 21.521 -44.083 1.00 24.34 150 LYS B O 1
ATOM 6417 N N . HIS B 1 171 ? 14.910 20.233 -42.738 1.00 19.98 151 HIS B N 1
ATOM 6418 C CA . HIS B 1 171 ? 15.527 18.990 -43.193 1.00 22.55 151 HIS B CA 1
ATOM 6419 C C . HIS B 1 171 ? 14.487 17.900 -43.335 1.00 21.53 151 HIS B C 1
ATOM 6420 O O . HIS B 1 171 ? 13.397 18.007 -42.782 1.00 18.57 151 HIS B O 1
ATOM 6427 N N . LEU B 1 172 ? 14.840 16.844 -44.063 1.00 22.35 152 LEU B N 1
ATOM 6428 C CA . LEU B 1 172 ? 13.893 15.771 -44.366 1.00 20.67 152 LEU B CA 1
ATOM 6429 C C . LEU B 1 172 ? 13.316 15.120 -43.112 1.00 20.11 152 LEU B C 1
ATOM 6430 O O . LEU B 1 172 ? 12.122 14.837 -43.056 1.00 19.17 152 LEU B O 1
ATOM 6435 N N . SER B 1 173 ? 14.157 14.891 -42.104 1.00 20.42 153 SER B N 1
ATOM 6436 C CA . SER B 1 173 ? 13.694 14.220 -40.895 1.00 21.64 153 SER B CA 1
ATOM 6437 C C . SER B 1 173 ? 12.620 15.030 -40.180 1.00 18.18 153 SER B C 1
ATOM 6438 O O . SER B 1 173 ? 11.636 14.474 -39.703 1.00 19.00 153 SER B O 1
ATOM 6441 N N . THR B 1 174 ? 12.796 16.343 -40.119 1.00 17.95 154 THR B N 1
ATOM 6442 C CA . THR B 1 174 ? 11.796 17.193 -39.476 1.00 19.40 154 THR B CA 1
ATOM 6443 C C . THR B 1 174 ? 10.544 17.334 -40.348 1.00 19.99 154 THR B C 1
ATOM 6444 O O . THR B 1 174 ? 9.428 17.411 -39.831 1.00 17.59 154 THR B O 1
ATOM 6448 N N . PHE B 1 175 ? 10.721 17.351 -41.666 1.00 16.62 155 PHE B N 1
ATOM 6449 C CA . PHE B 1 175 ? 9.575 17.372 -42.568 1.00 15.71 155 PHE B CA 1
ATOM 6450 C C . PHE B 1 175 ? 8.700 16.141 -42.342 1.00 17.27 155 PHE B C 1
ATOM 6451 O O . PHE B 1 175 ? 7.476 16.248 -42.229 1.00 18.61 155 PHE B O 1
ATOM 6459 N N . ILE B 1 176 ? 9.331 14.975 -42.257 1.00 17.18 156 ILE B N 1
ATOM 6460 C CA . ILE B 1 176 ? 8.598 13.735 -42.030 1.00 17.16 156 ILE B CA 1
ATOM 6461 C C . ILE B 1 176 ? 7.864 13.782 -40.692 1.00 17.67 156 ILE B C 1
ATOM 6462 O O . ILE B 1 176 ? 6.699 13.397 -40.607 1.00 18.24 156 ILE B O 1
ATOM 6467 N N . GLN B 1 177 ? 8.545 14.261 -39.651 1.00 16.70 157 GLN B N 1
ATOM 6468 C CA . GLN B 1 177 ? 7.916 14.435 -38.343 1.00 15.34 157 GLN B CA 1
ATOM 6469 C C . GLN B 1 177 ? 6.672 15.318 -38.440 1.00 14.80 157 GLN B C 1
ATOM 6470 O O . GLN B 1 177 ? 5.608 14.980 -37.920 1.00 15.24 157 GLN B O 1
ATOM 6476 N N . HIS B 1 178 ? 6.809 16.447 -39.119 1.00 17.07 158 HIS B N 1
ATOM 6477 C CA . HIS B 1 178 ? 5.695 17.373 -39.258 1.00 15.88 158 HIS B CA 1
ATOM 6478 C C . HIS B 1 178 ? 4.523 16.748 -40.013 1.00 16.14 158 HIS B C 1
ATOM 6479 O O . HIS B 1 178 ? 3.364 16.976 -39.666 1.00 17.35 158 HIS B O 1
ATOM 6486 N N . VAL B 1 179 ? 4.820 15.961 -41.044 1.00 17.72 159 VAL B N 1
ATOM 6487 C CA . VAL B 1 179 ? 3.752 15.299 -41.788 1.00 17.34 159 VAL B CA 1
ATOM 6488 C C . VAL B 1 179 ? 3.013 14.309 -40.883 1.00 15.97 159 VAL B C 1
ATOM 6489 O O . VAL B 1 179 ? 1.789 14.269 -40.863 1.00 14.32 159 VAL B O 1
ATOM 6493 N N . ILE B 1 180 ? 3.761 13.521 -40.118 1.00 14.73 160 ILE B N 1
ATOM 6494 C CA . ILE B 1 180 ? 3.130 12.565 -39.213 1.00 15.63 160 ILE B CA 1
ATOM 6495 C C . ILE B 1 180 ? 2.261 13.291 -38.189 1.00 16.53 160 ILE B C 1
ATOM 6496 O O . ILE B 1 180 ? 1.117 12.902 -37.937 1.00 17.97 160 ILE B O 1
ATOM 6501 N N . GLN B 1 181 ? 2.807 14.350 -37.601 1.00 15.05 161 GLN B N 1
ATOM 6502 C CA . GLN B 1 181 ? 2.065 15.124 -36.608 1.00 14.44 161 GLN B CA 1
ATOM 6503 C C . GLN B 1 181 ? 0.819 15.766 -37.210 1.00 17.96 161 GLN B C 1
ATOM 6504 O O . GLN B 1 181 ? -0.250 15.767 -36.589 1.00 18.82 161 GLN B O 1
ATOM 6510 N N . PHE B 1 182 ? 0.958 16.302 -38.417 1.00 13.91 162 PHE B N 1
ATOM 6511 C CA . PHE B 1 182 ? -0.189 16.886 -39.106 1.00 13.41 162 PHE B CA 1
ATOM 6512 C C . PHE B 1 182 ? -1.296 15.859 -39.329 1.00 16.06 162 PHE B C 1
ATOM 6513 O O . PHE B 1 182 ? -2.473 16.157 -39.112 1.00 14.23 162 PHE B O 1
ATOM 6521 N N . VAL B 1 183 ? -0.925 14.660 -39.778 1.00 13.71 163 VAL B N 1
ATOM 6522 C CA . VAL B 1 183 ? -1.913 13.598 -39.988 1.00 16.88 163 VAL B CA 1
ATOM 6523 C C . VAL B 1 183 ? -2.646 13.265 -38.689 1.00 16.43 163 VAL B C 1
ATOM 6524 O O . VAL B 1 183 ? -3.872 13.126 -38.672 1.00 16.35 163 VAL B O 1
ATOM 6536 N N . PHE B 1 185 ? -2.916 15.147 -35.977 1.00 15.43 165 PHE B N 1
ATOM 6537 C CA . PHE B 1 185 ? -3.707 16.321 -35.618 1.00 14.99 165 PHE B CA 1
ATOM 6538 C C . PHE B 1 185 ? -4.990 16.388 -36.451 1.00 16.26 165 PHE B C 1
ATOM 6539 O O . PHE B 1 185 ? -6.088 16.538 -35.912 1.00 14.76 165 PHE B O 1
ATOM 6547 N N . ALA B 1 186 ? -4.843 16.289 -37.767 1.00 15.01 166 ALA B N 1
ATOM 6548 C CA . ALA B 1 186 ? -5.985 16.458 -38.668 1.00 13.50 166 ALA B CA 1
ATOM 6549 C C . ALA B 1 186 ? -7.011 15.345 -38.464 1.00 16.84 166 ALA B C 1
ATOM 6550 O O . ALA B 1 186 ? -8.221 15.563 -38.598 1.00 16.32 166 ALA B O 1
ATOM 6552 N N . SER B 1 187 ? -6.534 14.156 -38.113 1.00 13.93 167 SER B N 1
ATOM 6553 C CA . SER B 1 187 ? -7.431 13.027 -37.887 1.00 14.37 167 SER B CA 1
ATOM 6554 C C . SER B 1 187 ? -8.301 13.214 -36.641 1.00 16.02 167 SER B C 1
ATOM 6555 O O . SER B 1 187 ? -9.295 12.512 -36.468 1.00 18.33 167 SER B O 1
ATOM 6558 N N . ASN B 1 188 ? -7.935 14.161 -35.783 1.00 15.10 168 ASN B N 1
ATOM 6559 C CA . ASN B 1 188 ? -8.744 14.484 -34.611 1.00 13.72 168 ASN B CA 1
ATOM 6560 C C . ASN B 1 188 ? -9.532 15.775 -34.783 1.00 15.02 168 ASN B C 1
ATOM 6561 O O . ASN B 1 188 ? -10.167 16.250 -33.836 1.00 17.90 168 ASN B O 1
ATOM 6566 N N . GLN B 1 189 ? -9.491 16.328 -35.995 1.00 13.07 169 GLN B N 1
ATOM 6567 C CA . GLN B 1 189 ? -10.216 17.548 -36.350 1.00 13.74 169 GLN B CA 1
ATOM 6568 C C . GLN B 1 189 ? -11.242 17.261 -37.428 1.00 15.05 169 GLN B C 1
ATOM 6569 O O . GLN B 1 189 ? -11.940 18.166 -37.902 1.00 16.11 169 GLN B O 1
ATOM 6575 N N . SER B 1 190 ? -11.306 15.998 -37.829 1.00 13.27 170 SER B N 1
ATOM 6576 C CA . SER B 1 190 ? -12.207 15.576 -38.896 1.00 13.63 170 SER B CA 1
ATOM 6577 C C . SER B 1 190 ? -12.579 14.114 -38.710 1.00 14.59 170 SER B C 1
ATOM 6578 O O . SER B 1 190 ? -11.928 13.399 -37.949 1.00 16.94 170 SER B O 1
ATOM 6581 N N . SER B 1 191 ? -13.620 13.667 -39.410 1.00 13.35 171 SER B N 1
ATOM 6582 C CA . SER B 1 191 ? -14.095 12.290 -39.284 1.00 15.86 171 SER B CA 1
ATOM 6583 C C . SER B 1 191 ? -13.484 11.315 -40.294 1.00 17.35 171 SER B C 1
ATOM 6584 O O . SER B 1 191 ? -13.403 10.114 -40.036 1.00 20.04 171 SER B O 1
ATOM 6587 N N . GLY B 1 192 ? -13.069 11.833 -41.442 1.00 12.71 172 GLY B N 1
ATOM 6588 C CA . GLY B 1 192 ? -12.754 10.985 -42.576 1.00 15.66 172 GLY B CA 1
ATOM 6589 C C . GLY B 1 192 ? -11.304 11.038 -43.004 1.00 16.00 172 GLY B C 1
ATOM 6590 O O . GLY B 1 192 ? -10.416 11.232 -42.179 1.00 17.37 172 GLY B O 1
ATOM 6591 N N . ALA B 1 193 ? -11.066 10.878 -44.302 1.00 13.42 173 ALA B N 1
ATOM 6592 C CA . ALA B 1 193 ? -9.696 10.728 -44.795 1.00 15.37 173 ALA B CA 1
ATOM 6593 C C . ALA B 1 193 ? -8.859 11.996 -44.658 1.00 14.24 173 ALA B C 1
ATOM 6594 O O . ALA B 1 193 ? -9.358 13.113 -44.784 1.00 15.12 173 ALA B O 1
ATOM 6596 N N . VAL B 1 194 ? -7.573 11.795 -44.383 1.00 11.45 174 VAL B N 1
ATOM 6597 C CA . VAL B 1 194 ? -6.575 12.839 -44.498 1.00 12.92 174 VAL B CA 1
ATOM 6598 C C . VAL B 1 194 ? -5.827 12.547 -45.791 1.00 14.14 174 VAL B C 1
ATOM 6599 O O . VAL B 1 194 ? -4.999 11.642 -45.833 1.00 13.75 174 VAL B O 1
ATOM 6603 N N . GLY B 1 195 ? -6.154 13.265 -46.863 1.00 13.85 175 GLY B N 1
ATOM 6604 C CA . GLY B 1 195 ? -5.489 13.022 -48.131 1.00 13.34 175 GLY B CA 1
ATOM 6605 C C . GLY B 1 195 ? -4.201 13.811 -48.250 1.00 15.10 175 GLY B C 1
ATOM 6606 O O . GLY B 1 195 ? -4.153 14.987 -47.885 1.00 13.67 175 GLY B O 1
ATOM 6607 N N . LEU B 1 196 ? -3.157 13.167 -48.772 1.00 14.77 176 LEU B N 1
ATOM 6608 C CA . LEU B 1 196 ? -1.879 13.833 -49.002 1.00 16.18 176 LEU B CA 1
ATOM 6609 C C . LEU B 1 196 ? -1.404 13.679 -50.453 1.00 16.98 176 LEU B C 1
ATOM 6610 O O . LEU B 1 196 ? -0.343 13.102 -50.693 1.00 17.41 176 LEU B O 1
ATOM 6615 N N . PRO B 1 197 ? -2.178 14.207 -51.427 1.00 18.40 1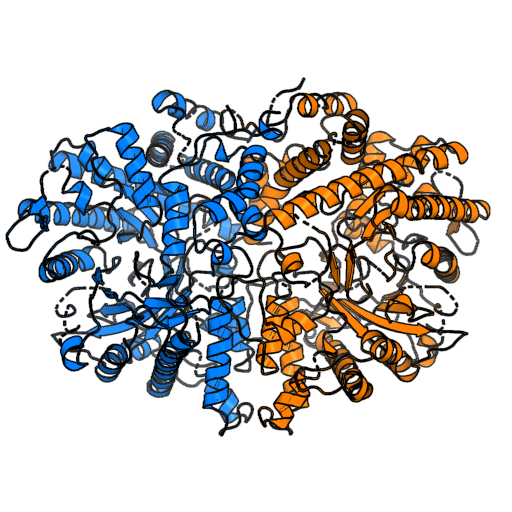77 PRO B N 1
ATOM 6616 C CA . PRO B 1 197 ? -1.842 13.946 -52.833 1.00 16.41 177 PRO B CA 1
ATOM 6617 C C . PRO B 1 197 ? -0.518 14.544 -53.295 1.00 20.05 177 PRO B C 1
ATOM 6618 O O . PRO B 1 197 ? 0.047 14.002 -54.242 1.00 19.88 177 PRO B O 1
ATOM 6622 N N . ASP B 1 198 ? -0.033 15.625 -52.682 1.00 16.15 178 ASP B N 1
ATOM 6623 C CA . ASP B 1 198 ? 1.228 16.194 -53.165 1.00 17.52 178 ASP B CA 1
ATOM 6624 C C . ASP B 1 198 ? 2.401 15.938 -52.224 1.00 18.07 178 ASP B C 1
ATOM 6625 O O . ASP B 1 198 ? 3.420 16.635 -52.282 1.00 17.37 178 ASP B O 1
ATOM 6630 N N . PHE B 1 199 ? 2.262 14.922 -51.375 1.00 16.25 179 PHE B N 1
ATOM 6631 C CA . PHE B 1 199 ? 3.330 14.566 -50.451 1.00 17.09 179 PHE B CA 1
ATOM 6632 C C . PHE B 1 199 ? 4.713 14.506 -51.111 1.00 17.53 179 PHE B C 1
ATOM 6633 O O . PHE B 1 199 ? 5.672 15.056 -50.581 1.00 17.96 179 PHE B O 1
ATOM 6641 N N . PHE B 1 200 ? 4.818 13.859 -52.271 1.00 20.05 180 PHE B N 1
ATOM 6642 C CA . PHE B 1 200 ? 6.137 13.653 -52.891 1.00 19.61 180 PHE B CA 1
ATOM 6643 C C . PHE B 1 200 ? 6.690 14.901 -53.573 1.00 18.17 180 PHE B C 1
ATOM 6644 O O . PHE B 1 200 ? 7.901 15.049 -53.717 1.00 19.42 180 PHE B O 1
ATOM 6652 N N . VAL B 1 201 ? 5.806 15.804 -53.979 1.00 17.60 181 VAL B N 1
ATOM 6653 C CA . VAL B 1 201 ? 6.232 17.116 -54.441 1.00 18.08 181 VAL B CA 1
ATOM 6654 C C . VAL B 1 201 ? 7.078 17.809 -53.361 1.00 20.89 181 VAL B C 1
ATOM 6655 O O . VAL B 1 201 ? 8.172 18.331 -53.632 1.00 20.72 181 VAL B O 1
ATOM 6659 N N . TRP B 1 202 ? 6.590 17.787 -52.126 1.00 20.16 182 TRP B N 1
ATOM 6660 C CA . TRP B 1 202 ? 7.286 18.494 -51.058 1.00 19.93 182 TRP B CA 1
ATOM 6661 C C . TRP B 1 202 ? 8.411 17.669 -50.444 1.00 23.57 182 TRP B C 1
ATOM 6662 O O . TRP B 1 202 ? 9.418 18.229 -50.008 1.00 23.57 182 TRP B O 1
ATOM 6681 N N . TRP B 1 204 ? 10.413 15.759 -52.071 1.00 20.24 184 TRP B N 1
ATOM 6682 C CA . TRP B 1 204 ? 11.538 15.908 -52.985 1.00 20.13 184 TRP B CA 1
ATOM 6683 C C . TRP B 1 204 ? 12.404 17.109 -52.614 1.00 25.26 184 TRP B C 1
ATOM 6684 O O . TRP B 1 204 ? 13.634 17.034 -52.658 1.00 26.00 184 TRP B O 1
ATOM 6695 N N . TYR B 1 205 ? 11.761 18.212 -52.247 1.00 24.49 185 TYR B N 1
ATOM 6696 C CA . TYR B 1 205 ? 12.496 19.433 -51.928 1.00 24.21 185 TYR B CA 1
ATOM 6697 C C . TYR B 1 205 ? 13.499 19.211 -50.788 1.00 26.01 185 TYR B C 1
ATOM 6698 O O . TYR B 1 205 ? 14.614 19.743 -50.817 1.00 25.30 185 TYR B O 1
ATOM 6707 N N . PHE B 1 206 ? 13.114 18.406 -49.800 1.00 23.50 186 PHE B N 1
ATOM 6708 C CA . PHE B 1 206 ? 13.978 18.161 -48.645 1.00 22.86 186 PHE B CA 1
ATOM 6709 C C . PHE B 1 206 ? 15.020 17.088 -48.909 1.00 26.15 186 PHE B C 1
ATOM 6710 O O . PHE B 1 206 ? 16.100 17.109 -48.314 1.00 24.67 186 PHE B O 1
ATOM 6718 N N . VAL B 1 207 ? 14.700 16.154 -49.798 1.00 26.29 187 VAL B N 1
ATOM 6719 C CA . VAL B 1 207 ? 15.684 15.166 -50.237 1.00 25.66 187 VAL B CA 1
ATOM 6720 C C . VAL B 1 207 ? 16.842 15.863 -50.943 1.00 27.67 187 VAL B C 1
ATOM 6721 O O . VAL B 1 207 ? 18.012 15.601 -50.653 1.00 31.11 187 VAL B O 1
ATOM 6725 N N . LYS B 1 208 ? 16.504 16.761 -51.861 1.00 27.24 188 LYS B N 1
ATOM 6726 C CA . LYS B 1 208 ? 17.492 17.548 -52.597 1.00 27.50 188 LYS B CA 1
ATOM 6727 C C . LYS B 1 208 ? 18.309 18.428 -51.649 1.00 31.82 188 LYS B C 1
ATOM 6728 O O . LYS B 1 208 ? 19.534 18.536 -51.773 1.00 32.01 188 LYS B O 1
ATOM 6734 N N . LYS B 1 209 ? 17.614 19.050 -50.702 1.00 30.97 189 LYS B N 1
ATOM 6735 C CA . LYS B 1 209 ? 18.227 19.985 -49.769 1.00 33.53 189 LYS B CA 1
ATOM 6736 C C . LYS B 1 209 ? 19.250 19.292 -48.872 1.00 31.41 189 LYS B C 1
ATOM 6737 O O . LYS B 1 209 ? 20.378 19.769 -48.720 1.00 32.74 189 LYS B O 1
ATOM 6743 N N . ASP B 1 210 ? 18.858 18.161 -48.293 1.00 27.55 190 ASP B N 1
ATOM 6744 C CA . ASP B 1 210 ? 19.727 17.412 -47.387 1.00 29.05 190 ASP B CA 1
ATOM 6745 C C . ASP B 1 210 ? 20.940 16.825 -48.102 1.00 32.74 190 ASP B C 1
ATOM 6746 O O . ASP B 1 210 ? 22.017 16.704 -47.516 1.00 30.80 190 ASP B O 1
ATOM 6751 N N . LEU B 1 211 ? 20.757 16.450 -49.363 1.00 31.24 191 LEU B N 1
ATOM 6752 C CA . LEU B 1 211 ? 21.864 15.931 -50.162 1.00 36.39 191 LEU B CA 1
ATOM 6753 C C . LEU B 1 211 ? 22.889 17.037 -50.413 1.00 37.31 191 LEU B C 1
ATOM 6754 O O . LEU B 1 211 ? 24.097 16.826 -50.273 1.00 40.57 191 LEU B O 1
ATOM 6759 N N . LYS B 1 212 ? 22.396 18.220 -50.766 1.00 35.82 192 LYS B N 1
ATOM 6760 C CA . LYS B 1 212 ? 23.255 19.369 -51.042 1.00 40.47 192 LYS B CA 1
ATOM 6761 C C . LYS B 1 212 ? 24.062 19.833 -49.830 1.00 40.85 192 LYS B C 1
ATOM 6762 O O . LYS B 1 212 ? 25.197 20.288 -49.973 1.00 40.50 192 LYS B O 1
ATOM 6768 N N . GLU B 1 213 ? 23.479 19.721 -48.642 1.00 38.13 193 GLU B N 1
ATOM 6769 C CA . GLU B 1 213 ? 24.125 20.217 -47.432 1.00 38.58 193 GLU B CA 1
ATOM 6770 C C . GLU B 1 213 ? 24.959 19.142 -46.739 1.00 39.10 193 GLU B C 1
ATOM 6771 O O . GLU B 1 213 ? 25.434 19.340 -45.623 1.00 44.40 193 GLU B O 1
ATOM 6777 N N . GLY B 1 214 ? 25.131 18.001 -47.398 1.00 36.21 194 GLY B N 1
ATOM 6778 C CA . GLY B 1 214 ? 25.984 16.949 -46.873 1.00 37.13 194 GLY B CA 1
ATOM 6779 C C . GLY B 1 214 ? 25.436 16.215 -45.666 1.00 40.35 194 GLY B C 1
ATOM 6780 O O . GLY B 1 214 ? 26.182 15.529 -44.963 1.00 43.06 194 GLY B O 1
ATOM 6781 N N . ILE B 1 215 ? 24.135 16.364 -45.420 1.00 35.06 195 ILE B N 1
ATOM 6782 C CA . ILE B 1 215 ? 23.456 15.627 -44.363 1.00 40.62 195 ILE B CA 1
ATOM 6783 C C . ILE B 1 215 ? 23.503 14.143 -44.690 1.00 43.78 195 ILE B C 1
ATOM 6784 O O . ILE B 1 215 ? 23.707 13.296 -43.815 1.00 40.65 195 ILE B O 1
ATOM 6789 N N . ILE B 1 216 ? 23.311 13.846 -45.971 1.00 45.44 196 ILE B N 1
ATOM 6790 C CA . ILE B 1 216 ? 23.289 12.477 -46.460 1.00 47.42 196 ILE B CA 1
ATOM 6791 C C . ILE B 1 216 ? 24.613 12.073 -47.068 1.00 52.06 196 ILE B C 1
ATOM 6792 O O . ILE B 1 216 ? 25.090 12.725 -47.998 1.00 54.34 196 ILE B O 1
ATOM 6797 N N . PRO B 1 217 ? 25.209 10.990 -46.553 1.00 55.61 197 PRO B N 1
ATOM 6798 C CA . PRO B 1 217 ? 26.287 10.362 -47.319 1.00 60.21 197 PRO B CA 1
ATOM 6799 C C . PRO B 1 217 ? 25.724 9.872 -48.650 1.00 63.79 197 PRO B C 1
ATOM 6800 O O . PRO B 1 217 ? 24.992 8.881 -48.658 1.00 63.86 197 PRO B O 1
ATOM 6804 N N . ARG B 1 218 ? 26.049 10.564 -49.743 1.00 66.28 198 ARG B N 1
ATOM 6805 C CA . ARG B 1 218 ? 25.464 10.299 -51.064 1.00 64.44 198 ARG B CA 1
ATOM 6806 C C . ARG B 1 218 ? 25.542 8.828 -51.478 1.00 60.38 198 ARG B C 1
ATOM 6807 O O . ARG B 1 218 ? 24.769 8.370 -52.322 1.00 55.58 198 ARG B O 1
ATOM 6809 N N . ASP B 1 219 ? 26.480 8.099 -50.881 1.00 58.27 199 ASP B N 1
ATOM 6810 C CA . ASP B 1 219 ? 26.560 6.652 -51.037 1.00 55.88 199 ASP B CA 1
ATOM 6811 C C . ASP B 1 219 ? 25.357 5.948 -50.401 1.00 47.04 199 ASP B C 1
ATOM 6812 O O . ASP B 1 219 ? 24.990 4.845 -50.800 1.00 46.21 199 ASP B O 1
ATOM 6817 N N . LYS B 1 220 ? 24.755 6.589 -49.402 1.00 39.79 200 LYS B N 1
ATOM 6818 C CA . LYS B 1 220 ? 23.609 6.017 -48.702 1.00 35.71 200 LYS B CA 1
ATOM 6819 C C . LYS B 1 220 ? 22.320 6.767 -49.026 1.00 33.19 200 LYS B C 1
ATOM 6820 O O . LYS B 1 220 ? 21.361 6.706 -48.258 1.00 32.39 200 LYS B O 1
ATOM 6826 N N . LEU B 1 221 ? 22.305 7.480 -50.148 1.00 32.96 201 LEU B N 1
ATOM 6827 C CA . LEU B 1 221 ? 21.153 8.295 -50.534 1.00 30.86 201 LEU B CA 1
ATOM 6828 C C . LEU B 1 221 ? 19.851 7.501 -50.596 1.00 30.80 201 LEU B C 1
ATOM 6829 O O . LEU B 1 221 ? 18.839 7.919 -50.037 1.00 23.82 201 LEU B O 1
ATOM 6834 N N . ASP B 1 222 ? 19.868 6.363 -51.281 1.00 32.21 202 ASP B N 1
ATOM 6835 C CA . ASP B 1 222 ? 18.648 5.568 -51.409 1.00 31.06 202 ASP B CA 1
ATOM 6836 C C . ASP B 1 222 ? 18.257 4.923 -50.083 1.00 28.12 202 ASP B C 1
ATOM 6837 O O . ASP B 1 222 ? 17.070 4.831 -49.766 1.00 24.31 202 ASP B O 1
ATOM 6842 N N . TRP B 1 223 ? 19.247 4.484 -49.306 1.00 26.26 203 TRP B N 1
ATOM 6843 C CA . TRP B 1 223 ? 18.975 3.933 -47.980 1.00 27.72 203 TRP B CA 1
ATOM 6844 C C . TRP B 1 223 ? 18.284 4.989 -47.117 1.00 27.34 203 TRP B C 1
ATOM 6845 O O . TRP B 1 223 ? 17.292 4.712 -46.443 1.00 27.08 203 TRP B O 1
ATOM 6856 N N . TYR B 1 224 ? 18.824 6.202 -47.165 1.00 24.45 204 TYR B N 1
ATOM 6857 C CA . TYR B 1 224 ? 18.308 7.356 -46.430 1.00 25.83 204 TYR B CA 1
ATOM 6858 C C . TYR B 1 224 ? 16.860 7.702 -46.787 1.00 23.04 204 TYR B C 1
ATOM 6859 O O . TYR B 1 224 ? 16.014 7.882 -45.906 1.00 22.14 204 TYR B O 1
ATOM 6868 N N . ILE B 1 225 ? 16.584 7.799 -48.085 1.00 22.51 205 ILE B N 1
ATOM 6869 C CA . ILE B 1 225 ? 15.223 8.007 -48.570 1.00 21.23 205 ILE B CA 1
ATOM 6870 C C . ILE B 1 225 ? 14.284 6.922 -48.041 1.00 19.19 205 ILE B C 1
ATOM 6871 O O . ILE B 1 225 ? 13.193 7.216 -47.537 1.00 20.00 205 ILE B O 1
ATOM 6876 N N . GLU B 1 226 ? 14.722 5.670 -48.134 1.00 20.03 206 GLU B N 1
ATOM 6877 C CA . GLU B 1 226 ? 13.887 4.530 -47.754 1.00 20.77 206 GLU B CA 1
ATOM 6878 C C . GLU B 1 226 ? 13.692 4.434 -46.235 1.00 19.40 206 GLU B C 1
ATOM 6879 O O . GLU B 1 226 ? 12.653 3.966 -45.765 1.00 20.27 206 GLU B O 1
ATOM 6885 N N . GLN B 1 227 ? 14.689 4.872 -45.469 1.00 20.73 207 GLN B N 1
ATOM 6886 C CA . GLN B 1 227 ? 14.536 4.964 -44.021 1.00 20.96 207 GLN B CA 1
ATOM 6887 C C . GLN B 1 227 ? 13.378 5.887 -43.673 1.00 19.43 207 GLN B C 1
ATOM 6888 O O . GLN B 1 227 ? 12.602 5.624 -42.753 1.00 19.20 207 GLN B O 1
ATOM 6894 N N . HIS B 1 228 ? 13.256 6.981 -44.412 1.00 18.94 208 HIS B N 1
ATOM 6895 C CA . HIS B 1 228 ? 12.189 7.925 -44.140 1.00 17.42 208 HIS B CA 1
ATOM 6896 C C . HIS B 1 228 ? 10.859 7.412 -44.700 1.00 18.52 208 HIS B C 1
ATOM 6897 O O . HIS B 1 228 ? 9.811 7.648 -44.104 1.00 16.48 208 HIS B O 1
ATOM 6904 N N . PHE B 1 229 ? 10.907 6.698 -45.826 1.00 18.37 209 PHE B N 1
ATOM 6905 C CA . PHE B 1 229 ? 9.740 5.942 -46.297 1.00 19.22 209 PHE B CA 1
ATOM 6906 C C . PHE B 1 229 ? 9.212 5.057 -45.175 1.00 19.04 209 PHE B C 1
ATOM 6907 O O . PHE B 1 229 ? 8.014 5.016 -44.901 1.00 17.77 209 PHE B O 1
ATOM 6915 N N . GLN B 1 230 ? 10.131 4.338 -44.535 1.00 21.10 210 GLN B N 1
ATOM 6916 C CA . GLN B 1 230 ? 9.783 3.384 -43.488 1.00 19.87 210 GLN B CA 1
ATOM 6917 C C . GLN B 1 230 ? 9.191 4.063 -42.260 1.00 19.37 210 GLN B C 1
ATOM 6918 O O . GLN B 1 230 ? 8.144 3.655 -41.761 1.00 21.08 210 GLN B O 1
ATOM 6924 N N . ILE B 1 231 ? 9.866 5.096 -41.769 1.00 18.81 211 ILE B N 1
ATOM 6925 C CA . ILE B 1 231 ? 9.393 5.823 -40.593 1.00 17.59 211 ILE B CA 1
ATOM 6926 C C . ILE B 1 231 ? 7.993 6.393 -40.829 1.00 18.77 211 ILE B C 1
ATOM 6927 O O . ILE B 1 231 ? 7.099 6.238 -39.997 1.00 16.38 211 ILE B O 1
ATOM 6932 N N . LEU B 1 232 ? 7.791 7.021 -41.979 1.00 16.93 212 LEU B N 1
ATOM 6933 C CA . LEU B 1 232 ? 6.476 7.573 -42.280 1.00 16.07 212 LEU B CA 1
ATOM 6934 C C . LEU B 1 232 ? 5.425 6.474 -42.433 1.00 17.73 212 LEU B C 1
ATOM 6935 O O . LEU B 1 232 ? 4.350 6.547 -41.844 1.00 19.53 212 LEU B O 1
ATOM 6940 N N . THR B 1 233 ? 5.738 5.447 -43.214 1.00 15.98 213 THR B N 1
ATOM 6941 C CA . THR B 1 233 ? 4.729 4.441 -43.535 1.00 15.24 213 THR B CA 1
ATOM 6942 C C . THR B 1 233 ? 4.344 3.620 -42.301 1.00 16.22 213 THR B C 1
ATOM 6943 O O . THR B 1 233 ? 3.166 3.413 -42.034 1.00 17.56 213 THR B O 1
ATOM 6947 N N . TYR B 1 234 ? 5.323 3.164 -41.528 1.00 16.46 214 TYR B N 1
ATOM 6948 C CA . TYR B 1 234 ? 4.971 2.393 -40.340 1.00 15.29 214 TYR B CA 1
ATOM 6949 C C . TYR B 1 234 ? 4.243 3.251 -39.304 1.00 18.25 214 TYR B C 1
ATOM 6950 O O . TYR B 1 234 ? 3.335 2.761 -38.637 1.00 17.31 214 TYR B O 1
ATOM 6959 N N . SER B 1 235 ? 4.608 4.526 -39.187 1.00 15.97 215 SER B N 1
ATOM 6960 C CA . SER B 1 235 ? 3.900 5.419 -38.265 1.00 17.25 215 SER B CA 1
ATOM 6961 C C . SER B 1 235 ? 2.419 5.521 -38.615 1.00 17.72 215 SER B C 1
ATOM 6962 O O . SER B 1 235 ? 1.558 5.626 -37.733 1.00 16.99 215 SER B O 1
ATOM 6965 N N . LEU B 1 236 ? 2.126 5.481 -39.910 1.00 18.65 216 LEU B N 1
ATOM 6966 C CA . LEU B 1 236 ? 0.757 5.623 -40.379 1.00 16.58 216 LEU B CA 1
ATOM 6967 C C . LEU B 1 236 ? -0.008 4.303 -40.326 1.00 17.35 216 LEU B C 1
ATOM 6968 O O . LEU B 1 236 ? -1.154 4.229 -40.771 1.00 15.85 216 LEU B O 1
ATOM 6973 N N . ASN B 1 237 ? 0.636 3.269 -39.790 1.00 15.28 217 ASN B N 1
ATOM 6974 C CA . ASN B 1 237 ? 0.006 1.964 -39.595 1.00 16.73 217 ASN B CA 1
ATOM 6975 C C . ASN B 1 237 ? 0.202 1.433 -38.175 1.00 20.62 217 ASN B C 1
ATOM 6976 O O . ASN B 1 237 ? -0.073 0.261 -37.892 1.00 20.16 217 ASN B O 1
ATOM 6981 N N . GLN B 1 238 ? 0.691 2.303 -37.295 1.00 19.67 218 GLN B N 1
ATOM 6982 C CA . GLN B 1 238 ? 0.889 1.975 -35.889 1.00 18.14 218 GLN B CA 1
ATOM 6983 C C . GLN B 1 238 ? -0.007 2.846 -35.015 1.00 17.17 218 GLN B C 1
ATOM 6984 O O . GLN B 1 238 ? 0.427 3.879 -34.507 1.00 17.12 218 GLN B O 1
ATOM 6990 N N . PRO B 1 239 ? -1.273 2.440 -34.854 1.00 21.84 219 PRO B N 1
ATOM 6991 C CA . PRO B 1 239 ? -2.237 3.285 -34.140 1.00 19.07 219 PRO B CA 1
ATOM 6992 C C . PRO B 1 239 ? -1.862 3.500 -32.675 1.00 19.05 219 PRO B C 1
ATOM 6993 O O . PRO B 1 239 ? -1.540 2.548 -31.971 1.00 22.35 219 PRO B O 1
ATOM 6997 N N . ILE B 1 240 ? -1.909 4.754 -32.243 1.00 19.87 220 ILE B N 1
ATOM 6998 C CA . ILE B 1 240 ? -1.647 5.125 -30.863 1.00 24.76 220 ILE B CA 1
ATOM 6999 C C . ILE B 1 240 ? -2.896 4.909 -30.009 1.00 27.87 220 ILE B C 1
ATOM 7000 O O . ILE B 1 240 ? -2.809 4.432 -28.879 1.00 32.52 220 ILE B O 1
ATOM 7005 N N . ARG B 1 241 ? -4.055 5.260 -30.563 1.00 23.48 221 ARG B N 1
ATOM 7006 C CA . ARG B 1 241 ? -5.347 4.945 -29.949 1.00 28.36 221 ARG B CA 1
ATOM 7007 C C . ARG B 1 241 ? -6.160 4.057 -30.880 1.00 33.54 221 ARG B C 1
ATOM 7008 O O . ARG B 1 241 ? -5.984 4.104 -32.099 1.00 35.94 221 ARG B O 1
ATOM 7016 N N . THR B 1 242 ? -7.058 3.266 -30.299 1.00 31.43 222 THR B N 1
ATOM 7017 C CA . THR B 1 242 ? -7.894 2.315 -31.039 1.00 33.96 222 THR B CA 1
ATOM 7018 C C . THR B 1 242 ? -7.080 1.266 -31.779 1.00 37.37 222 THR B C 1
ATOM 7019 O O . THR B 1 242 ? -5.853 1.235 -31.700 1.00 41.94 222 THR B O 1
ATOM 7023 N N . THR B 1 243 ? -7.785 0.415 -32.514 1.00 38.69 223 THR B N 1
ATOM 7024 C CA . THR B 1 243 ? -7.160 -0.671 -33.250 1.00 39.92 223 THR B CA 1
ATOM 7025 C C . THR B 1 243 ? -6.889 -0.283 -34.697 1.00 33.66 223 THR B C 1
ATOM 7026 O O . THR B 1 243 ? -6.416 -1.100 -35.484 1.00 33.72 223 THR B O 1
ATOM 7030 N N . GLN B 1 244 ? -7.198 0.960 -35.054 1.00 32.01 224 GLN B N 1
ATOM 7031 C CA . GLN B 1 244 ? -7.048 1.391 -36.438 1.00 32.22 224 GLN B CA 1
ATOM 7032 C C . GLN B 1 244 ? -6.383 2.765 -36.574 1.00 22.31 224 GLN B C 1
ATOM 7033 O O . GLN B 1 244 ? -6.678 3.704 -35.830 1.00 23.17 224 GLN B O 1
ATOM 7039 N N . SER B 1 245 ? -5.465 2.857 -37.533 1.00 20.70 225 SER B N 1
ATOM 7040 C CA . SER B 1 245 ? -4.783 4.102 -37.853 1.00 16.23 225 SER B CA 1
ATOM 7041 C C . SER B 1 245 ? -5.720 5.097 -38.526 1.00 17.81 225 SER B C 1
ATOM 7042 O O . SER B 1 245 ? -6.770 4.708 -39.038 1.00 19.99 225 SER B O 1
ATOM 7045 N N . PRO B 1 246 ? -5.347 6.388 -38.530 1.00 18.94 226 PRO B N 1
ATOM 7046 C CA . PRO B 1 246 ? -6.109 7.349 -39.336 1.00 18.64 226 PRO B CA 1
ATOM 7047 C C . PRO B 1 246 ? -6.159 6.904 -40.793 1.00 17.89 226 PRO B C 1
ATOM 7048 O O . PRO B 1 246 ? -5.237 6.241 -41.250 1.00 17.13 226 PRO B O 1
ATOM 7052 N N . TYR B 1 247 ? -7.231 7.239 -41.499 1.00 15.65 227 TYR B N 1
ATOM 7053 C CA . TYR B 1 247 ? -7.329 6.914 -42.913 1.00 14.31 227 TYR B CA 1
ATOM 7054 C C . TYR B 1 247 ? -6.557 7.944 -43.727 1.00 15.86 227 TYR B C 1
ATOM 7055 O O . TYR B 1 247 ? -6.933 9.117 -43.760 1.00 16.26 227 TYR B O 1
ATOM 7064 N N . THR B 1 248 ? -5.477 7.510 -44.377 1.00 12.88 228 THR B N 1
ATOM 7065 C CA . THR B 1 248 ? -4.661 8.414 -45.182 1.00 11.67 228 THR B CA 1
ATOM 7066 C C . THR B 1 248 ? -4.589 7.970 -46.634 1.00 14.45 228 THR B C 1
ATOM 7067 O O . THR B 1 248 ? -4.713 6.781 -46.939 1.00 16.39 228 THR B O 1
ATOM 7071 N N . ASN B 1 249 ? -4.408 8.943 -47.523 1.00 13.06 229 ASN B N 1
ATOM 7072 C CA . ASN B 1 249 ? -4.243 8.692 -48.959 1.00 14.59 229 ASN B CA 1
ATOM 7073 C C . ASN B 1 249 ? -2.958 9.268 -49.520 1.00 15.94 229 ASN B C 1
ATOM 7074 O O . ASN B 1 249 ? -2.616 10.406 -49.229 1.00 16.22 229 ASN B O 1
ATOM 7079 N N . PHE B 1 250 ? -2.285 8.491 -50.363 1.00 14.79 230 PHE B N 1
ATOM 7080 C CA . PHE B 1 250 ? -1.245 9.014 -51.241 1.00 14.20 230 PHE B CA 1
ATOM 7081 C C . PHE B 1 250 ? -1.746 8.983 -52.680 1.00 18.85 230 PHE B C 1
ATOM 7082 O O . PHE B 1 250 ? -2.531 8.107 -53.044 1.00 12.91 230 PHE B O 1
ATOM 7090 N N . THR B 1 251 ? -1.267 9.918 -53.498 1.00 18.37 231 THR B N 1
ATOM 7091 C CA . THR B 1 251 ? -1.517 9.892 -54.937 1.00 15.20 231 THR B CA 1
ATOM 7092 C C . THR B 1 251 ? -0.215 9.951 -55.734 1.00 18.21 231 THR B C 1
ATOM 7093 O O . THR B 1 251 ? 0.632 10.808 -55.503 1.00 14.89 231 THR B O 1
ATOM 7097 N N . TYR B 1 252 ? -0.051 9.024 -56.668 1.00 18.44 232 TYR B N 1
ATOM 7098 C CA . TYR B 1 252 ? 0.983 9.168 -57.675 1.00 17.15 232 TYR B CA 1
ATOM 7099 C C . TYR B 1 252 ? 0.439 10.158 -58.696 1.00 16.52 232 TYR B C 1
ATOM 7100 O O . TYR B 1 252 ? -0.473 9.838 -59.457 1.00 17.00 232 TYR B O 1
ATOM 7109 N N . LEU B 1 253 ? 0.973 11.372 -58.697 1.00 18.19 233 LEU B N 1
ATOM 7110 C CA . LEU B 1 253 ? 0.543 12.365 -59.674 1.00 18.59 233 LEU B CA 1
ATOM 7111 C C . LEU B 1 253 ? 1.325 12.141 -60.956 1.00 18.33 233 LEU B C 1
ATOM 7112 O O . LEU B 1 253 ? 2.551 12.126 -60.923 1.00 19.90 233 LEU B O 1
ATOM 7117 N N . ASP B 1 254 ? 0.643 11.955 -62.086 1.00 17.75 234 ASP B N 1
ATOM 7118 C CA . ASP B 1 254 ? 1.403 11.766 -63.325 1.00 18.11 234 ASP B CA 1
ATOM 7119 C C . ASP B 1 254 ? 1.956 13.125 -63.764 1.00 20.47 234 ASP B C 1
ATOM 7120 O O . ASP B 1 254 ? 1.698 14.135 -63.111 1.00 19.53 234 ASP B O 1
ATOM 7125 N N . ARG B 1 255 ? 2.724 13.154 -64.847 1.00 20.05 235 ARG B N 1
ATOM 7126 C CA . ARG B 1 255 ? 3.431 14.378 -65.237 1.00 21.66 235 ARG B CA 1
ATOM 7127 C C . ARG B 1 255 ? 2.467 15.499 -65.620 1.00 22.61 235 ARG B C 1
ATOM 7128 O O . ARG B 1 255 ? 2.753 16.678 -65.408 1.00 23.19 235 ARG B O 1
ATOM 7136 N N . ASN B 1 256 ? 1.317 15.122 -66.168 1.00 21.80 236 ASN B N 1
ATOM 7137 C CA . A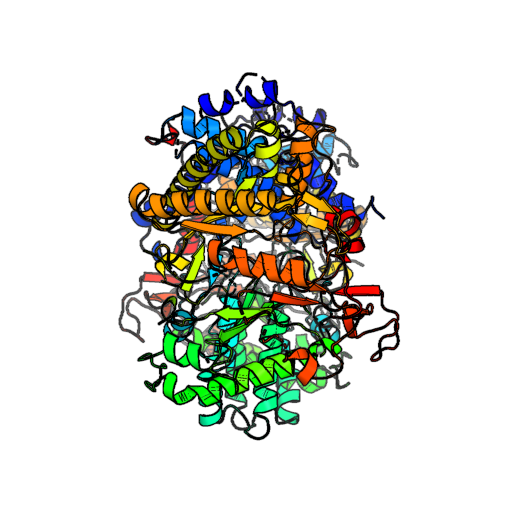SN B 1 256 ? 0.298 16.089 -66.541 1.00 22.79 236 ASN B CA 1
ATOM 7138 C C . ASN B 1 256 ? -0.274 16.792 -65.320 1.00 23.20 236 ASN B C 1
ATOM 7139 O O . ASN B 1 256 ? -0.451 18.012 -65.322 1.00 25.08 236 ASN B O 1
ATOM 7144 N N . TYR B 1 257 ? -0.565 16.014 -64.281 1.00 20.90 237 TYR B N 1
ATOM 7145 C CA . TYR B 1 257 ? -1.098 16.573 -63.044 1.00 20.19 237 TYR B CA 1
ATOM 7146 C C . TYR B 1 257 ? -0.088 17.463 -62.335 1.00 22.73 237 TYR B C 1
ATOM 7147 O O . TYR B 1 257 ? -0.453 18.518 -61.824 1.00 24.53 237 TYR B O 1
ATOM 7156 N N . ILE B 1 258 ? 1.181 17.064 -62.322 1.00 21.65 238 ILE B N 1
ATOM 7157 C CA . ILE B 1 258 ? 2.195 17.863 -61.642 1.00 20.13 238 ILE B CA 1
ATOM 7158 C C . ILE B 1 258 ? 2.348 19.222 -62.335 1.00 23.79 238 ILE B C 1
ATOM 7159 O O . ILE B 1 258 ? 2.374 20.266 -61.678 1.00 23.12 238 ILE B O 1
ATOM 7164 N N . LYS B 1 259 ? 2.414 19.206 -63.663 1.00 24.67 239 LYS B N 1
ATOM 7165 C CA . LYS B 1 259 ? 2.555 20.440 -64.436 1.00 26.69 239 LYS B CA 1
ATOM 7166 C C . LYS B 1 259 ? 1.332 21.354 -64.292 1.00 27.94 239 LYS B C 1
ATOM 7167 O O . LYS B 1 259 ? 1.471 22.573 -64.167 1.00 26.55 239 LYS B O 1
ATOM 7173 N N . ALA B 1 260 ? 0.143 20.759 -64.303 1.00 24.88 240 ALA B N 1
ATOM 7174 C CA . ALA B 1 260 ? -1.102 21.521 -64.235 1.00 27.83 240 ALA B CA 1
ATOM 7175 C C . ALA B 1 260 ? -1.303 22.134 -62.858 1.00 26.95 240 ALA B C 1
ATOM 7176 O O . ALA B 1 260 ? -1.573 23.328 -62.731 1.00 29.73 240 ALA B O 1
ATOM 7178 N N . ILE B 1 261 ? -1.167 21.311 -61.826 1.00 24.40 241 ILE B N 1
ATOM 7179 C CA . ILE B 1 261 ? -1.402 21.764 -60.454 1.00 25.44 241 ILE B CA 1
ATOM 7180 C C . ILE B 1 261 ? -0.395 22.825 -60.001 1.00 28.04 241 ILE B C 1
ATOM 7181 O O . ILE B 1 261 ? -0.766 23.809 -59.358 1.00 28.90 241 ILE B O 1
ATOM 7186 N N . PHE B 1 262 ? 0.876 22.641 -60.347 1.00 28.23 242 PHE B N 1
ATOM 7187 C CA . PHE B 1 262 ? 1.920 23.473 -59.760 1.00 29.06 242 PHE B CA 1
ATOM 7188 C C . PHE B 1 262 ? 2.542 24.474 -60.724 1.00 30.94 242 PHE B C 1
ATOM 7189 O O . PHE B 1 262 ? 3.634 24.985 -60.467 1.00 33.07 242 PHE B O 1
ATOM 7197 N N . GLU B 1 263 ? 1.841 24.771 -61.814 1.00 31.94 243 GLU B N 1
ATOM 7198 C CA . GLU B 1 263 ? 2.274 25.834 -62.719 1.00 34.00 243 GLU B CA 1
ATOM 7199 C C . GLU B 1 263 ? 2.457 27.139 -61.944 1.00 33.72 243 GLU B C 1
ATOM 7200 O O . GLU B 1 263 ? 1.551 27.587 -61.241 1.00 31.13 243 GLU B O 1
ATOM 7206 N N . GLY B 1 264 ? 3.646 27.723 -62.048 1.00 34.67 244 GLY B N 1
ATOM 7207 C CA . GLY B 1 264 ? 3.935 28.982 -61.387 1.00 35.40 244 GLY B CA 1
ATOM 7208 C C . GLY B 1 264 ? 4.287 28.882 -59.914 1.00 35.61 244 GLY B C 1
ATOM 7209 O O . GLY B 1 264 ? 4.753 29.853 -59.321 1.00 38.22 244 GLY B O 1
ATOM 7210 N N . GLU B 1 265 ? 4.072 27.715 -59.315 1.00 31.78 245 GLU B N 1
ATOM 7211 C CA . GLU B 1 265 ? 4.334 27.538 -57.887 1.00 33.42 245 GLU B CA 1
ATOM 7212 C C . GLU B 1 265 ? 5.823 27.354 -57.596 1.00 32.21 245 GLU B C 1
ATOM 7213 O O . GLU B 1 265 ? 6.572 26.839 -58.429 1.00 31.21 245 GLU B O 1
ATOM 7219 N N . ARG B 1 266 ? 6.250 27.774 -56.409 1.00 29.97 246 ARG B N 1
ATOM 7220 C CA . ARG B 1 266 ? 7.670 27.752 -56.077 1.00 31.75 246 ARG B CA 1
ATOM 7221 C C . ARG B 1 266 ? 7.976 27.129 -54.722 1.00 29.17 246 ARG B C 1
ATOM 7222 O O . ARG B 1 266 ? 7.200 27.247 -53.772 1.00 28.01 246 ARG B O 1
ATOM 7230 N N . TYR B 1 267 ? 9.119 26.452 -54.661 1.00 26.05 247 TYR B N 1
ATOM 7231 C CA . TYR B 1 267 ? 9.672 25.895 -53.433 1.00 27.64 247 TYR B CA 1
ATOM 7232 C C . TYR B 1 267 ? 10.195 27.018 -52.534 1.00 29.95 247 TYR B C 1
ATOM 7233 O O . TYR B 1 267 ? 10.332 28.152 -52.990 1.00 31.95 247 TYR B O 1
ATOM 7242 N N . PRO B 1 268 ? 10.495 26.711 -51.259 1.00 30.16 248 PRO B N 1
ATOM 7243 C CA . PRO B 1 268 ? 11.039 27.754 -50.377 1.00 30.15 248 PRO B CA 1
ATOM 7244 C C . PRO B 1 268 ? 12.358 28.369 -50.854 1.00 35.29 248 PRO B C 1
ATOM 7245 O O . PRO B 1 268 ? 12.654 29.499 -50.465 1.00 36.57 248 PRO B O 1
ATOM 7249 N N . ASP B 1 269 ? 13.130 27.662 -51.676 1.00 34.04 249 ASP B N 1
ATOM 7250 C CA . ASP B 1 269 ? 14.370 28.242 -52.183 1.00 34.46 249 ASP B CA 1
ATOM 7251 C C . ASP B 1 269 ? 14.110 29.135 -53.395 1.00 34.59 249 ASP B C 1
ATOM 7252 O O . ASP B 1 269 ? 15.023 29.772 -53.912 1.00 39.84 249 ASP B O 1
ATOM 7257 N N . GLY B 1 270 ? 12.862 29.177 -53.847 1.00 33.44 250 GLY B N 1
ATOM 7258 C CA . GLY B 1 270 ? 12.489 30.066 -54.931 1.00 36.80 250 GLY B CA 1
ATOM 7259 C C . GLY B 1 270 ? 12.487 29.417 -56.301 1.00 36.92 250 GLY B C 1
ATOM 7260 O O . GLY B 1 270 ? 12.084 30.038 -57.284 1.00 36.61 250 GLY B O 1
ATOM 7261 N N . SER B 1 271 ? 12.934 28.169 -56.378 1.00 36.59 251 SER B N 1
ATOM 7262 C CA . SER B 1 271 ? 12.923 27.453 -57.647 1.00 37.22 251 SER B CA 1
ATOM 7263 C C . SER B 1 271 ? 11.508 27.017 -58.006 1.00 37.56 251 SER B C 1
ATOM 7264 O O . SER B 1 271 ? 10.703 26.705 -57.124 1.00 36.16 251 SER B O 1
ATOM 7267 N N . LEU B 1 272 ? 11.208 27.014 -59.302 1.00 36.93 252 LEU B N 1
ATOM 7268 C CA . LEU B 1 272 ? 9.917 26.553 -59.801 1.00 35.66 252 LEU B CA 1
ATOM 7269 C C . LEU B 1 272 ? 9.753 25.064 -59.558 1.00 29.46 252 LEU B C 1
ATOM 7270 O O . LEU B 1 272 ? 10.647 24.275 -59.866 1.00 28.21 252 LEU B O 1
ATOM 7275 N N . ILE B 1 273 ? 8.612 24.683 -58.998 1.00 27.31 253 ILE B N 1
ATOM 7276 C CA . ILE B 1 273 ? 8.313 23.276 -58.769 1.00 23.16 253 ILE B CA 1
ATOM 7277 C C . ILE B 1 273 ? 8.294 22.496 -60.097 1.00 25.10 253 ILE B C 1
ATOM 7278 O O . ILE B 1 273 ? 8.805 21.380 -60.167 1.00 26.43 253 ILE B O 1
ATOM 7283 N N . THR B 1 274 ? 7.755 23.093 -61.158 1.00 24.29 254 THR B N 1
ATOM 7284 C CA . THR B 1 274 ? 7.673 22.394 -62.446 1.00 25.89 254 THR B CA 1
ATOM 7285 C C . THR B 1 274 ? 9.042 22.182 -63.100 1.00 27.12 254 THR B C 1
ATOM 7286 O O . THR B 1 274 ? 9.147 21.469 -64.094 1.00 30.67 254 THR B O 1
ATOM 7290 N N . ASP B 1 275 ? 10.090 22.780 -62.540 1.00 27.17 255 ASP B N 1
ATOM 7291 C CA . ASP B 1 275 ? 11.448 22.490 -63.001 1.00 29.96 255 ASP B CA 1
ATOM 7292 C C . ASP B 1 275 ? 11.947 21.155 -62.443 1.00 29.08 255 ASP B C 1
ATOM 7293 O O . ASP B 1 275 ? 13.027 20.686 -62.806 1.00 28.38 255 ASP B O 1
ATOM 7298 N N . HIS B 1 276 ? 11.163 20.550 -61.558 1.00 24.06 256 HIS B N 1
ATOM 7299 C CA . HIS B 1 276 ? 11.573 19.311 -60.902 1.00 23.45 256 HIS B CA 1
ATOM 7300 C C . HIS B 1 276 ? 10.620 18.150 -61.167 1.00 20.90 256 HIS B C 1
ATOM 7301 O O . HIS B 1 276 ? 10.585 17.187 -60.397 1.00 21.31 256 HIS B O 1
ATOM 7308 N N . VAL B 1 277 ? 9.861 18.239 -62.256 1.00 23.16 257 VAL B N 1
ATOM 7309 C CA . VAL B 1 277 ? 8.886 17.203 -62.582 1.00 25.11 257 VAL B CA 1
ATOM 7310 C C . VAL B 1 277 ? 9.513 15.806 -62.614 1.00 23.36 257 VAL B C 1
ATOM 7311 O O . VAL B 1 277 ? 8.992 14.882 -61.998 1.00 24.08 257 VAL B O 1
ATOM 7315 N N . GLU B 1 278 ? 10.644 15.652 -63.301 1.00 23.15 258 GLU B N 1
ATOM 7316 C CA . GLU B 1 278 ? 11.243 14.325 -63.417 1.00 25.18 258 GLU B CA 1
ATOM 7317 C C . GLU B 1 278 ? 11.734 13.806 -62.066 1.00 24.21 258 GLU B C 1
ATOM 7318 O O . GLU B 1 278 ? 11.614 12.621 -61.773 1.00 23.65 258 GLU B O 1
ATOM 7324 N N . ASP B 1 279 ? 12.280 14.694 -61.241 1.00 24.48 259 ASP B N 1
ATOM 7325 C CA . ASP B 1 279 ? 12.747 14.309 -59.915 1.00 23.18 259 ASP B CA 1
ATOM 7326 C C . ASP B 1 279 ? 11.595 13.884 -59.009 1.00 22.03 259 ASP B C 1
ATOM 7327 O O . ASP B 1 279 ? 11.737 12.965 -58.208 1.00 22.98 259 ASP B O 1
ATOM 7332 N N . ILE B 1 280 ? 10.457 14.556 -59.145 1.00 21.69 260 ILE B N 1
ATOM 7333 C CA . ILE B 1 280 ? 9.284 14.217 -58.352 1.00 22.99 260 ILE B CA 1
ATOM 7334 C C . ILE B 1 280 ? 8.726 12.876 -58.810 1.00 23.80 260 ILE B C 1
ATOM 7335 O O . ILE B 1 280 ? 8.364 12.036 -57.989 1.00 22.54 260 ILE B O 1
ATOM 7340 N N . ILE B 1 281 ? 8.679 12.672 -60.124 1.00 23.17 261 ILE B N 1
ATOM 7341 C CA . ILE B 1 281 ? 8.215 11.406 -60.685 1.00 23.24 261 ILE B CA 1
ATOM 7342 C C . ILE B 1 281 ? 9.099 10.258 -60.196 1.00 23.62 261 ILE B C 1
ATOM 7343 O O . ILE B 1 281 ? 8.604 9.203 -59.794 1.00 22.46 261 ILE B O 1
ATOM 7348 N N . ALA B 1 282 ? 10.409 10.481 -60.214 1.00 20.29 262 ALA B N 1
ATOM 7349 C CA . ALA B 1 282 ? 11.360 9.461 -59.787 1.00 20.63 262 ALA B CA 1
ATOM 7350 C C . ALA B 1 282 ? 11.189 9.095 -58.315 1.00 21.07 262 ALA B C 1
ATOM 7351 O O . ALA B 1 282 ? 11.295 7.925 -57.945 1.00 21.64 262 ALA B O 1
ATOM 7353 N N . LEU B 1 283 ? 10.931 10.093 -57.476 1.00 20.86 263 LEU B N 1
ATOM 7354 C CA . LEU B 1 283 ? 10.716 9.842 -56.057 1.00 20.56 263 LEU B CA 1
ATOM 7355 C C . LEU B 1 283 ? 9.417 9.060 -55.835 1.00 19.90 263 LEU B C 1
ATOM 7356 O O . LEU B 1 283 ? 9.360 8.159 -54.998 1.00 20.03 263 LEU B O 1
ATOM 7361 N N . GLN B 1 284 ? 8.373 9.411 -56.581 1.00 17.63 264 GLN B N 1
ATOM 7362 C CA . GLN B 1 284 ? 7.114 8.670 -56.512 1.00 16.74 264 GLN B CA 1
ATOM 7363 C C . GLN B 1 284 ? 7.323 7.204 -56.886 1.00 19.04 264 GLN B C 1
ATOM 7364 O O . GLN B 1 284 ? 6.857 6.306 -56.184 1.00 18.86 264 GLN B O 1
ATOM 7370 N N . LYS B 1 285 ? 8.024 6.966 -57.989 1.00 18.82 265 LYS B N 1
ATOM 7371 C CA . LYS B 1 285 ? 8.305 5.603 -58.424 1.00 21.83 265 LYS B CA 1
ATOM 7372 C C . LYS B 1 285 ? 9.076 4.845 -57.347 1.00 19.62 265 LYS B C 1
ATOM 7373 O O . LYS B 1 285 ? 8.786 3.685 -57.062 1.00 19.98 265 LYS B O 1
ATOM 7379 N N . HIS B 1 286 ? 10.053 5.515 -56.748 1.00 19.96 266 HIS B N 1
ATOM 7380 C CA . HIS B 1 286 ? 10.848 4.919 -55.683 1.00 18.43 266 HIS B CA 1
ATOM 7381 C C . HIS B 1 286 ? 9.961 4.441 -54.531 1.00 19.75 266 HIS B C 1
ATOM 7382 O O . HIS B 1 286 ? 10.143 3.339 -54.012 1.00 18.82 266 HIS B O 1
ATOM 7389 N N . TYR B 1 287 ? 8.988 5.257 -54.142 1.00 16.92 267 TYR B N 1
ATOM 7390 C CA . TYR B 1 287 ? 8.112 4.869 -53.037 1.00 16.23 267 TYR B CA 1
ATOM 7391 C C . TYR B 1 287 ? 7.251 3.668 -53.408 1.00 18.09 267 TYR B C 1
ATOM 7392 O O . TYR B 1 287 ? 7.048 2.757 -52.601 1.00 19.00 267 TYR B O 1
ATOM 7401 N N . TRP B 1 288 ? 6.725 3.688 -54.627 1.00 16.93 268 TRP B N 1
ATOM 7402 C CA . TRP B 1 288 ? 5.832 2.627 -55.073 1.00 16.17 268 TRP B CA 1
ATOM 7403 C C . TRP B 1 288 ? 6.594 1.308 -55.146 1.00 17.26 268 TRP B C 1
ATOM 7404 O O . TRP B 1 288 ? 6.075 0.261 -54.750 1.00 18.01 268 TRP B O 1
ATOM 7415 N N . GLU B 1 289 ? 7.833 1.368 -55.631 1.00 19.93 269 GLU B N 1
ATOM 7416 C CA . GLU B 1 289 ? 8.698 0.192 -55.663 1.00 19.69 269 GLU B CA 1
ATOM 7417 C C . GLU B 1 289 ? 9.019 -0.288 -54.244 1.00 21.82 269 GLU B C 1
ATOM 7418 O O . GLU B 1 289 ? 8.946 -1.486 -53.951 1.00 21.18 269 GLU B O 1
ATOM 7424 N N . TRP B 1 290 ? 9.386 0.648 -53.370 1.00 21.55 270 TRP B N 1
ATOM 7425 C CA . TRP B 1 290 ? 9.716 0.319 -51.987 1.00 20.55 270 TRP B CA 1
ATOM 7426 C C . TRP B 1 290 ? 8.522 -0.343 -51.288 1.00 20.37 270 TRP B C 1
ATOM 7427 O O . TRP B 1 290 ? 8.674 -1.339 -50.575 1.00 17.95 270 TRP B O 1
ATOM 7438 N N . VAL B 1 291 ? 7.339 0.223 -51.496 1.00 17.57 271 VAL B N 1
ATOM 7439 C CA . VAL B 1 291 ? 6.114 -0.301 -50.888 1.00 20.59 271 VAL B CA 1
ATOM 7440 C C . VAL B 1 291 ? 5.856 -1.734 -51.319 1.00 20.24 271 VAL B C 1
ATOM 7441 O O . VAL B 1 291 ? 5.526 -2.596 -50.496 1.00 21.83 271 VAL B O 1
ATOM 7445 N N . SER B 1 292 ? 6.029 -1.985 -52.610 1.00 19.27 272 SER B N 1
ATOM 7446 C CA . SER B 1 292 ? 5.751 -3.300 -53.174 1.00 20.91 272 SER B CA 1
ATOM 7447 C C . SER B 1 292 ? 6.699 -4.330 -52.564 1.00 22.58 272 SER B C 1
ATOM 7448 O O . SER B 1 292 ? 6.301 -5.451 -52.253 1.00 23.15 272 SER B O 1
ATOM 7451 N N . ARG B 1 293 ? 7.951 -3.942 -52.356 1.00 19.89 273 ARG B N 1
ATOM 7452 C CA . ARG B 1 293 ? 8.892 -4.849 -51.714 1.00 21.97 273 ARG B CA 1
ATOM 7453 C C . ARG B 1 293 ? 8.588 -5.005 -50.227 1.00 21.12 273 ARG B C 1
ATOM 7454 O O . ARG B 1 293 ? 8.738 -6.091 -49.672 1.00 24.34 273 ARG B O 1
ATOM 7462 N N . GLU B 1 294 ? 8.148 -3.927 -49.586 1.00 19.38 274 GLU B N 1
ATOM 7463 C CA . GLU B 1 294 ? 7.997 -3.926 -48.132 1.00 19.52 274 GLU B CA 1
ATOM 7464 C C . GLU B 1 294 ? 6.880 -4.848 -47.642 1.00 20.81 274 GLU B C 1
ATOM 7465 O O . GLU B 1 294 ? 6.955 -5.369 -46.530 1.00 19.37 274 GLU B O 1
ATOM 7471 N N . ARG B 1 295 ? 5.851 -5.059 -48.463 1.00 19.28 275 ARG B N 1
ATOM 7472 C CA . ARG B 1 295 ? 4.716 -5.886 -48.038 1.00 15.55 275 ARG B CA 1
ATOM 7473 C C . ARG B 1 295 ? 5.142 -7.316 -47.693 1.00 19.13 275 ARG B C 1
ATOM 7474 O O . ARG B 1 295 ? 4.527 -7.961 -46.847 1.00 21.90 275 ARG B O 1
ATOM 7482 N N . GLU B 1 296 ? 6.200 -7.797 -48.340 1.00 21.91 276 GLU B N 1
ATOM 7483 C CA . GLU B 1 296 ? 6.743 -9.122 -48.045 1.00 23.58 276 GLU B CA 1
ATOM 7484 C C . GLU B 1 296 ? 7.251 -9.195 -46.609 1.00 24.05 276 GLU B C 1
ATOM 7485 O O . GLU B 1 296 ? 7.133 -10.230 -45.949 1.00 25.15 276 GLU B O 1
ATOM 7491 N N . ARG B 1 297 ? 7.825 -8.091 -46.138 1.00 23.27 277 ARG B N 1
ATOM 7492 C CA . ARG B 1 297 ? 8.340 -7.999 -44.774 1.00 21.8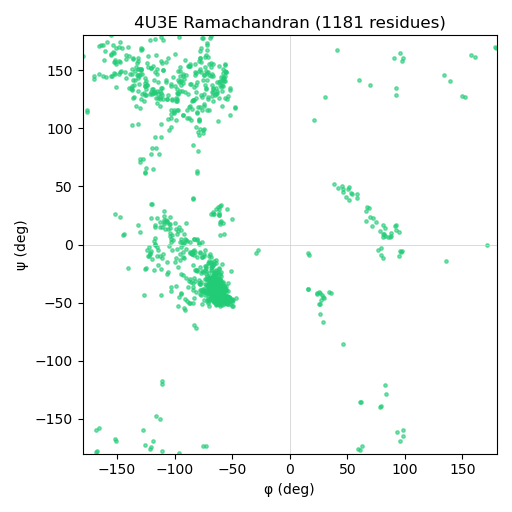6 277 ARG B CA 1
ATOM 7493 C C . ARG B 1 297 ? 7.208 -7.849 -43.775 1.00 22.17 277 ARG B C 1
ATOM 7494 O O . ARG B 1 297 ? 7.245 -8.421 -42.683 1.00 19.79 277 ARG B O 1
ATOM 7502 N N . GLN B 1 298 ? 6.209 -7.057 -44.156 1.00 20.31 278 GLN B N 1
ATOM 7503 C CA . GLN B 1 298 ? 5.066 -6.782 -43.299 1.00 20.02 278 GLN B CA 1
ATOM 7504 C C . GLN B 1 298 ? 3.936 -6.147 -44.099 1.00 19.18 278 GLN B C 1
ATOM 7505 O O . GLN B 1 298 ? 4.146 -5.170 -44.816 1.00 19.90 278 GLN B O 1
ATOM 7519 N N . PHE B 1 300 ? 0.550 -3.982 -44.696 1.00 17.20 280 PHE B N 1
ATOM 7520 C CA . PHE B 1 300 ? -0.030 -2.782 -44.095 1.00 17.41 280 PHE B CA 1
ATOM 7521 C C . PHE B 1 300 ? -1.068 -2.196 -45.038 1.00 18.44 280 PHE B C 1
ATOM 7522 O O . PHE B 1 300 ? -1.069 -2.498 -46.230 1.00 17.38 280 PHE B O 1
ATOM 7530 N N . THR B 1 301 ? -1.935 -1.352 -44.490 1.00 17.57 281 THR B N 1
ATOM 7531 C CA . THR B 1 301 ? -3.041 -0.764 -45.232 1.00 16.59 281 THR B CA 1
ATOM 7532 C C . THR B 1 301 ? -2.696 0.601 -45.815 1.00 17.76 281 THR B C 1
ATOM 7533 O O . THR B 1 301 ? -3.032 0.902 -46.961 1.00 16.68 281 THR B O 1
ATOM 7537 N N . PHE B 1 302 ? -2.022 1.427 -45.017 1.00 14.13 282 PHE B N 1
ATOM 7538 C CA . PHE B 1 302 ? -1.942 2.855 -45.307 1.00 14.86 282 PHE B CA 1
ATOM 7539 C C . PHE B 1 302 ? -0.542 3.296 -45.723 1.00 16.95 282 PHE B C 1
ATOM 7540 O O . PHE B 1 302 ? 0.439 2.628 -45.398 1.00 17.52 282 PHE B O 1
ATOM 7548 N N . PRO B 1 303 ? -0.443 4.413 -46.463 1.00 15.26 283 PRO B N 1
ATOM 7549 C CA . PRO B 1 303 ? -1.544 5.179 -47.062 1.00 15.46 283 PRO B CA 1
ATOM 7550 C C . PRO B 1 303 ? -2.162 4.407 -48.210 1.00 17.34 283 PRO B C 1
ATOM 7551 O O . PRO B 1 303 ? -1.477 3.619 -48.869 1.00 15.84 283 PRO B O 1
ATOM 7555 N N . VAL B 1 304 ? -3.456 4.604 -48.417 1.00 14.62 284 VAL B N 1
ATOM 7556 C CA . VAL B 1 304 ? -4.130 4.022 -49.561 1.00 14.14 284 VAL B CA 1
ATOM 7557 C C . VAL B 1 304 ? -3.524 4.614 -50.826 1.00 14.13 284 VAL B C 1
ATOM 7558 O O . VAL B 1 304 ? -3.374 5.831 -50.933 1.00 15.32 284 VAL B O 1
ATOM 7562 N N . LEU B 1 305 ? -3.149 3.753 -51.770 1.00 12.57 285 LEU B N 1
ATOM 7563 C CA . LEU B 1 305 ? -2.450 4.199 -52.974 1.00 14.26 285 LEU B CA 1
ATOM 7564 C C . LEU B 1 305 ? -3.367 4.386 -54.180 1.00 15.54 285 LEU B C 1
ATOM 7565 O O . LEU B 1 305 ? -4.091 3.473 -54.569 1.00 15.17 285 LEU B O 1
ATOM 7570 N N . THR B 1 306 ? -3.315 5.581 -54.758 1.00 13.21 286 THR B N 1
ATOM 7571 C CA . THR B 1 306 ? -3.999 5.896 -56.009 1.00 15.99 286 THR B CA 1
ATOM 7572 C C . THR B 1 306 ? -2.987 6.463 -57.002 1.00 17.32 286 THR B C 1
ATOM 7573 O O . THR B 1 306 ? -2.056 7.172 -56.614 1.00 16.80 286 THR B O 1
ATOM 7577 N N . ALA B 1 307 ? -3.144 6.131 -58.275 1.00 16.33 287 ALA B N 1
ATOM 7578 C CA . ALA B 1 307 ? -2.380 6.800 -59.324 1.00 15.25 287 ALA B CA 1
ATOM 7579 C C . ALA B 1 307 ? -3.342 7.614 -60.185 1.00 16.07 287 ALA B C 1
ATOM 7580 O O . ALA B 1 307 ? -4.349 7.088 -60.651 1.00 17.60 287 ALA B O 1
ATOM 7582 N N . SER B 1 308 ? -3.046 8.900 -60.368 1.00 15.83 288 SER B N 1
ATOM 7583 C CA . SER B 1 308 ? -3.907 9.777 -61.166 1.00 17.77 288 SER B CA 1
ATOM 7584 C C . SER B 1 308 ? -3.318 9.966 -62.556 1.00 17.02 288 SER B C 1
ATOM 7585 O O . SER B 1 308 ? -2.252 10.573 -62.718 1.00 18.99 288 SER B O 1
ATOM 7588 N N . LEU B 1 309 ? -4.023 9.449 -63.554 1.00 17.12 289 LEU B N 1
ATOM 7589 C CA . LEU B 1 309 ? -3.537 9.460 -64.927 1.00 17.39 289 LEU B CA 1
ATOM 7590 C C . LEU B 1 309 ? -4.473 10.248 -65.831 1.00 20.79 289 LEU B C 1
ATOM 7591 O O . LEU B 1 309 ? -5.690 10.070 -65.770 1.00 23.47 289 LEU B O 1
ATOM 7596 N N . LEU B 1 310 ? -3.902 11.111 -66.667 1.00 20.79 290 LEU B N 1
ATOM 7597 C CA . LEU B 1 310 ? -4.659 11.791 -67.712 1.00 21.65 290 LEU B CA 1
ATOM 7598 C C . LEU B 1 310 ? -4.765 10.883 -68.935 1.00 22.30 290 LEU B C 1
ATOM 7599 O O . LEU B 1 310 ? -3.757 10.425 -69.474 1.00 22.86 290 LEU B O 1
ATOM 7604 N N . TYR B 1 311 ? -5.994 10.621 -69.366 1.00 20.99 291 TYR B N 1
ATOM 7605 C CA . TYR B 1 311 ? -6.243 9.709 -70.478 1.00 23.27 291 TYR B CA 1
ATOM 7606 C C . TYR B 1 311 ? -7.232 10.333 -71.458 1.00 22.06 291 TYR B C 1
ATOM 7607 O O . TYR B 1 311 ? -8.362 10.646 -71.088 1.00 22.25 291 TYR B O 1
ATOM 7616 N N . LYS B 1 312 ? -6.797 10.523 -72.700 1.00 25.11 292 LYS B N 1
ATOM 7617 C CA . LYS B 1 312 ? -7.633 11.129 -73.734 1.00 32.22 292 LYS B CA 1
ATOM 7618 C C . LYS B 1 312 ? -7.493 10.386 -75.053 1.00 36.63 292 LYS B C 1
ATOM 7619 O O . LYS B 1 312 ? -6.380 10.047 -75.465 1.00 33.56 292 LYS B O 1
ATOM 7625 N N . ASP B 1 313 ? -8.624 10.159 -75.713 1.00 41.31 293 ASP B N 1
ATOM 7626 C CA . ASP B 1 313 ? -8.647 9.624 -77.069 1.00 42.08 293 ASP B CA 1
ATOM 7627 C C . ASP B 1 313 ? -7.811 8.360 -77.210 1.00 37.52 293 ASP B C 1
ATOM 7628 O O . ASP B 1 313 ? -6.970 8.252 -78.101 1.00 38.09 293 ASP B O 1
ATOM 7633 N N . GLY B 1 314 ? -8.039 7.416 -76.304 1.00 35.46 294 GLY B N 1
ATOM 7634 C CA . GLY B 1 314 ? -7.424 6.107 -76.389 1.00 35.22 294 GLY B CA 1
ATOM 7635 C C . GLY B 1 314 ? -5.977 6.019 -75.944 1.00 33.18 294 GLY B C 1
ATOM 7636 O O . GLY B 1 314 ? -5.324 5.001 -76.179 1.00 34.29 294 GLY B O 1
ATOM 7637 N N . LYS B 1 315 ? -5.460 7.065 -75.306 1.00 29.21 295 LYS B N 1
ATOM 7638 C CA . LYS B 1 315 ? -4.075 7.002 -74.851 1.00 26.88 295 LYS B CA 1
ATOM 7639 C C . LYS B 1 315 ? -3.780 7.769 -73.561 1.00 26.46 295 LYS B C 1
ATOM 7640 O O . LYS B 1 315 ? -4.397 8.793 -73.257 1.00 26.67 295 LYS B O 1
ATOM 7646 N N . PHE B 1 316 ? -2.825 7.237 -72.808 1.00 24.12 296 PHE B N 1
ATOM 7647 C CA . PHE B 1 316 ? -2.285 7.920 -71.642 1.00 24.41 296 PHE B CA 1
ATOM 7648 C C . PHE B 1 316 ? -1.356 9.016 -72.120 1.00 23.35 296 PHE B C 1
ATOM 7649 O O . PHE B 1 316 ? -0.450 8.764 -72.917 1.00 23.46 296 PHE B O 1
ATOM 7657 N N . LEU B 1 317 ? -1.577 10.236 -71.650 1.00 23.41 297 LEU B N 1
ATOM 7658 C CA . LEU B 1 317 ? -0.733 11.342 -72.080 1.00 29.77 297 LEU B CA 1
ATOM 7659 C C . LEU B 1 317 ? 0.621 11.251 -71.379 1.00 28.71 297 LEU B C 1
ATOM 7660 O O . LEU B 1 317 ? 1.625 11.754 -71.879 1.00 31.14 297 LEU B O 1
ATOM 7665 N N . ASP B 1 318 ? 0.641 10.581 -70.232 1.00 24.40 298 ASP B N 1
ATOM 7666 C CA . ASP B 1 318 ? 1.895 10.211 -69.586 1.00 23.66 298 ASP B CA 1
ATOM 7667 C C . ASP B 1 318 ? 2.033 8.688 -69.596 1.00 24.07 298 ASP B C 1
ATOM 7668 O O . ASP B 1 318 ? 1.791 8.027 -68.584 1.00 24.77 298 ASP B O 1
ATOM 7673 N N . GLU B 1 319 ? 2.413 8.135 -70.744 1.00 23.70 299 GLU B N 1
ATOM 7674 C CA . GLU B 1 319 ? 2.449 6.684 -70.911 1.00 28.43 299 GLU B CA 1
ATOM 7675 C C . GLU B 1 319 ? 3.522 6.028 -70.042 1.00 26.54 299 GLU B C 1
ATOM 7676 O O . GLU B 1 319 ? 3.343 4.907 -69.564 1.00 26.88 299 GLU B O 1
ATOM 7682 N N . ASP B 1 320 ? 4.629 6.730 -69.834 1.00 25.70 300 ASP B N 1
ATOM 7683 C CA . ASP B 1 320 ? 5.691 6.217 -68.978 1.00 25.30 300 ASP B CA 1
ATOM 7684 C C . ASP B 1 320 ? 5.151 5.913 -67.584 1.00 24.59 300 ASP B C 1
ATOM 7685 O O . ASP B 1 320 ? 5.372 4.830 -67.044 1.00 21.96 300 ASP B O 1
ATOM 7690 N N . SER B 1 321 ? 4.423 6.863 -67.009 1.00 20.43 301 SER B N 1
ATOM 7691 C CA . SER B 1 321 ? 3.863 6.663 -65.678 1.00 21.63 301 SER B CA 1
ATOM 7692 C C . SER B 1 321 ? 2.802 5.564 -65.679 1.00 19.27 301 SER B C 1
ATOM 7693 O O . SER B 1 321 ? 2.739 4.750 -64.760 1.00 22.72 301 SER B O 1
ATOM 7696 N N . ALA B 1 322 ? 1.971 5.538 -66.715 1.00 19.48 302 ALA B N 1
ATOM 7697 C CA . ALA B 1 322 ? 0.925 4.520 -66.796 1.00 21.22 302 ALA B CA 1
ATOM 7698 C C . ALA B 1 322 ? 1.536 3.119 -66.874 1.00 21.49 302 ALA B C 1
ATOM 7699 O O . ALA B 1 322 ? 1.079 2.187 -66.208 1.00 20.26 302 ALA B O 1
ATOM 7701 N N . ARG B 1 323 ? 2.576 2.968 -67.681 1.00 20.30 303 ARG B N 1
ATOM 7702 C CA . ARG B 1 323 ? 3.218 1.665 -67.799 1.00 21.72 303 ARG B CA 1
ATOM 7703 C C . ARG B 1 323 ? 3.939 1.302 -66.500 1.00 23.19 303 ARG B C 1
ATOM 7704 O O . ARG B 1 323 ? 4.004 0.130 -66.135 1.00 22.94 303 ARG B O 1
ATOM 7712 N N . PHE B 1 324 ? 4.455 2.304 -65.788 1.00 23.94 304 PHE B N 1
ATOM 7713 C CA . PHE B 1 324 ? 5.072 2.051 -64.490 1.00 22.33 304 PHE B CA 1
ATOM 7714 C C . PHE B 1 324 ? 4.067 1.495 -63.478 1.00 21.42 304 PHE B C 1
ATOM 7715 O O . PHE B 1 324 ? 4.333 0.494 -62.814 1.00 20.43 304 PHE B O 1
ATOM 7723 N N . ILE B 1 325 ? 2.925 2.162 -63.346 1.00 18.30 305 ILE B N 1
ATOM 7724 C CA . ILE B 1 325 ? 1.905 1.724 -62.392 1.00 19.80 305 ILE B CA 1
ATOM 7725 C C . ILE B 1 325 ? 1.432 0.318 -62.751 1.00 18.36 305 ILE B C 1
ATOM 7726 O O . ILE B 1 325 ? 1.295 -0.547 -61.881 1.00 21.20 305 ILE B O 1
ATOM 7731 N N . ASN B 1 326 ? 1.211 0.093 -64.042 1.00 20.33 306 ASN B N 1
ATOM 7732 C CA . ASN B 1 326 ? 0.793 -1.213 -64.536 1.00 19.41 306 ASN B CA 1
ATOM 7733 C C . ASN B 1 326 ? 1.792 -2.288 -64.121 1.00 19.48 306 ASN B C 1
ATOM 7734 O O . ASN B 1 326 ? 1.419 -3.355 -63.626 1.00 19.45 306 ASN B O 1
ATOM 7739 N N . LYS B 1 327 ? 3.070 -1.970 -64.285 1.00 19.62 307 LYS B N 1
ATOM 7740 C CA . LYS B 1 327 ? 4.153 -2.881 -63.936 1.00 24.56 307 LYS B CA 1
ATOM 7741 C C . LYS B 1 327 ? 4.218 -3.197 -62.438 1.00 20.84 307 LYS B C 1
ATOM 7742 O O . LYS B 1 327 ? 4.253 -4.362 -62.043 1.00 21.62 307 LYS B O 1
ATOM 7748 N N A ILE B 1 328 ? 4.215 -2.159 -61.606 0.50 20.71 308 ILE B N 1
ATOM 7749 N N B ILE B 1 328 ? 4.247 -2.165 -61.603 0.50 20.83 308 ILE B N 1
ATOM 7750 C CA A ILE B 1 328 ? 4.403 -2.350 -60.169 0.50 21.27 308 ILE B CA 1
ATOM 7751 C CA B ILE B 1 328 ? 4.398 -2.389 -60.170 0.50 21.29 308 ILE B CA 1
ATOM 7752 C C A ILE B 1 328 ? 3.163 -2.973 -59.520 0.50 20.62 308 ILE B C 1
ATOM 7753 C C B ILE B 1 328 ? 3.175 -3.107 -59.614 0.50 20.53 308 ILE B C 1
ATOM 7754 O O A ILE B 1 328 ? 3.265 -3.649 -58.496 0.50 20.65 308 ILE B O 1
ATOM 7755 O O B ILE B 1 328 ? 3.296 -3.985 -58.759 0.50 19.71 308 ILE B O 1
ATOM 7764 N N . ASN B 1 329 ? 2.001 -2.753 -60.127 1.00 19.01 309 ASN B N 1
ATOM 7765 C CA . ASN B 1 329 ? 0.753 -3.366 -59.670 1.00 19.06 309 ASN B CA 1
ATOM 7766 C C . ASN B 1 329 ? 0.699 -4.882 -59.913 1.00 20.43 309 ASN B C 1
ATOM 7767 O O . ASN B 1 329 ? -0.105 -5.579 -59.297 1.00 21.43 309 ASN B O 1
ATOM 7780 N N . LYS B 1 331 ? 2.386 -7.277 -58.920 1.00 21.30 311 LYS B N 1
ATOM 7781 C CA . LYS B 1 331 ? 2.618 -8.097 -57.737 1.00 22.60 311 LYS B CA 1
ATOM 7782 C C . LYS B 1 331 ? 1.412 -8.146 -56.799 1.00 23.73 311 LYS B C 1
ATOM 7783 O O . LYS B 1 331 ? 0.882 -9.226 -56.534 1.00 24.78 311 LYS B O 1
ATOM 7789 N N . TRP B 1 332 ? 0.982 -6.988 -56.295 1.00 19.92 312 TRP B N 1
ATOM 7790 C CA . TRP B 1 332 ? -0.076 -6.953 -55.282 1.00 19.52 312 TRP B CA 1
ATOM 7791 C C . TRP B 1 332 ? -1.387 -6.326 -55.745 1.00 17.31 312 TRP B C 1
ATOM 7792 O O . TRP B 1 332 ? -2.383 -6.393 -55.022 1.00 21.86 312 TRP B O 1
ATOM 7803 N N . GLN B 1 333 ? -1.375 -5.698 -56.921 1.00 18.33 313 GLN B N 1
ATOM 7804 C CA . GLN B 1 333 ? -2.484 -4.844 -57.355 1.00 16.82 313 GLN B CA 1
ATOM 7805 C C . GLN B 1 333 ? -2.904 -3.899 -56.230 1.00 18.19 313 GLN B C 1
ATOM 7806 O O . GLN B 1 333 ? -4.095 -3.733 -55.961 1.00 17.00 313 GLN B O 1
ATOM 7812 N N . ASP B 1 334 ? -1.917 -3.288 -55.571 1.00 19.26 314 ASP B N 1
ATOM 7813 C CA . ASP B 1 334 ? -2.183 -2.486 -54.378 1.00 16.38 314 ASP B CA 1
ATOM 7814 C C . ASP B 1 334 ? -2.439 -1.004 -54.683 1.00 18.87 314 ASP B C 1
ATOM 7815 O O . ASP B 1 334 ? -2.623 -0.201 -53.763 1.00 18.92 314 ASP B O 1
ATOM 7820 N N . THR B 1 335 ? -2.486 -0.648 -55.966 1.00 17.34 315 THR B N 1
ATOM 7821 C CA . THR B 1 335 ? -2.750 0.740 -56.346 1.00 16.73 315 THR B CA 1
ATOM 7822 C C . THR B 1 335 ? -4.052 0.872 -57.127 1.00 17.36 315 THR B C 1
ATOM 7823 O O . THR B 1 335 ? -4.299 0.109 -58.058 1.00 16.72 315 THR B O 1
ATOM 7827 N N . ASN B 1 336 ? -4.894 1.823 -56.717 1.00 15.13 316 ASN B N 1
ATOM 7828 C CA . ASN B 1 336 ? -6.129 2.144 -57.440 1.00 15.56 316 ASN B CA 1
ATOM 7829 C C . ASN B 1 336 ? -5.875 3.066 -58.631 1.00 16.48 316 ASN B C 1
ATOM 7830 O O . ASN B 1 336 ? -5.119 4.033 -58.528 1.00 18.29 316 ASN B O 1
ATOM 7835 N N . TRP B 1 337 ? -6.524 2.777 -59.756 1.00 14.55 317 TRP B N 1
ATOM 7836 C CA . TRP B 1 337 ? -6.409 3.602 -60.956 1.00 15.07 317 TRP B CA 1
ATOM 7837 C C . TRP B 1 337 ? -7.416 4.748 -60.980 1.00 17.33 317 TRP B C 1
ATOM 7838 O O . TRP B 1 337 ? -8.613 4.510 -61.009 1.00 17.51 317 TRP B O 1
ATOM 7849 N N . TYR B 1 338 ? -6.925 5.981 -61.003 1.00 16.94 318 TYR B N 1
ATOM 7850 C CA . TYR B 1 338 ? -7.783 7.142 -61.231 1.00 17.89 318 TYR B CA 1
ATOM 7851 C C . TYR B 1 338 ? -7.580 7.560 -62.682 1.00 18.75 318 TYR B C 1
ATOM 7852 O O . TYR B 1 338 ? -6.447 7.761 -63.120 1.00 17.93 318 TYR B O 1
ATOM 7861 N N . ILE B 1 339 ? -8.677 7.647 -63.434 1.00 15.52 319 ILE B N 1
ATOM 7862 C CA . ILE B 1 339 ? -8.616 8.034 -64.840 1.00 17.24 319 ILE B CA 1
ATOM 7863 C C . ILE B 1 339 ? -9.412 9.315 -65.037 1.00 20.91 319 ILE B C 1
ATOM 7864 O O . ILE B 1 339 ? -10.550 9.412 -64.579 1.00 20.55 319 ILE B O 1
ATOM 7869 N N . SER B 1 340 ? -8.816 10.298 -65.700 1.00 20.26 320 SER B N 1
ATOM 7870 C CA . SER B 1 340 ? -9.519 11.538 -66.027 1.00 23.31 320 SER B CA 1
ATOM 7871 C C . SER B 1 340 ? -9.187 11.985 -67.444 1.00 21.29 320 SER B C 1
ATOM 7872 O O . SER B 1 340 ? -8.075 11.775 -67.912 1.00 21.13 320 SER B O 1
ATOM 7875 N N . ASP B 1 341 ? -10.150 12.609 -68.120 1.00 22.65 321 ASP B N 1
ATOM 7876 C CA . ASP B 1 341 ? -9.926 13.060 -69.488 1.00 24.41 321 ASP B CA 1
ATOM 7877 C C . ASP B 1 341 ? -9.564 14.540 -69.566 1.00 27.00 321 ASP B C 1
ATOM 7878 O O . ASP B 1 341 ? -9.512 15.113 -70.654 1.00 28.20 321 ASP B O 1
ATOM 7883 N N . SER B 1 342 ? -9.322 15.162 -68.419 1.00 28.60 322 SER B N 1
ATOM 7884 C CA . SER B 1 342 ? -9.010 16.586 -68.395 1.00 31.60 322 SER B CA 1
ATOM 7885 C C . SER B 1 342 ? -8.297 16.998 -67.111 1.00 30.43 322 SER B C 1
ATOM 7886 O O . SER B 1 342 ? -8.589 16.472 -66.042 1.00 30.94 322 SER B O 1
ATOM 7889 N N . ILE B 1 343 ? -7.366 17.943 -67.219 1.00 28.23 323 ILE B N 1
ATOM 7890 C CA . ILE B 1 343 ? -6.728 18.513 -66.029 1.00 31.52 323 ILE B CA 1
ATOM 7891 C C . ILE B 1 343 ? -7.278 19.906 -65.722 1.00 32.45 323 ILE B C 1
ATOM 7892 O O . ILE B 1 343 ? -6.743 20.618 -64.869 1.00 32.21 323 ILE B O 1
ATOM 7897 N N . ASP B 1 344 ? -8.347 20.289 -66.420 1.00 31.73 324 ASP B N 1
ATOM 7898 C CA . ASP B 1 344 ? -8.919 21.626 -66.275 1.00 34.31 324 ASP B CA 1
ATOM 7899 C C . ASP B 1 344 ? -9.335 21.949 -64.841 1.00 32.03 324 ASP B C 1
ATOM 7900 O O . ASP B 1 344 ? -9.161 23.077 -64.381 1.00 33.05 324 ASP B O 1
ATOM 7905 N N . ALA B 1 345 ? -9.879 20.960 -64.136 1.00 28.60 325 ALA B N 1
ATOM 7906 C CA . ALA B 1 345 ? -10.404 21.191 -62.794 1.00 28.63 325 ALA B CA 1
ATOM 7907 C C . ALA B 1 345 ? -9.296 21.400 -61.761 1.00 30.76 325 ALA B C 1
ATOM 7908 O O . ALA B 1 345 ? -9.520 22.040 -60.735 1.00 29.77 325 ALA B O 1
ATOM 7910 N N . VAL B 1 346 ? -8.105 20.867 -62.031 1.00 29.03 326 VAL B N 1
ATOM 7911 C CA . VAL B 1 346 ? -7.011 20.954 -61.068 1.00 29.80 326 VAL B CA 1
ATOM 7912 C C . VAL B 1 346 ? -5.951 21.976 -61.468 1.00 33.67 326 VAL B C 1
ATOM 7913 O O . VAL B 1 346 ? -4.984 22.183 -60.738 1.00 32.54 326 VAL B O 1
ATOM 7917 N N . ALA B 1 347 ? -6.138 22.610 -62.622 1.00 35.84 327 ALA B N 1
ATOM 7918 C CA . ALA B 1 347 ? -5.202 23.625 -63.097 1.00 38.33 327 ALA B CA 1
ATOM 7919 C C . ALA B 1 347 ? -5.155 24.827 -62.156 1.00 42.36 327 ALA B C 1
ATOM 7920 O O . ALA B 1 347 ? -4.077 25.344 -61.855 1.00 47.38 327 ALA B O 1
ATOM 7922 N N . LYS B 1 371 ? -18.218 28.169 -57.792 1.00 30.11 351 LYS B N 1
ATOM 7923 C CA . LYS B 1 371 ? -18.853 26.893 -58.114 1.00 32.17 351 LYS B CA 1
ATOM 7924 C C . LYS B 1 371 ? -17.816 25.779 -58.208 1.00 28.96 351 LYS B C 1
ATOM 7925 O O . LYS B 1 371 ? -17.061 25.701 -59.177 1.00 29.54 351 LYS B O 1
ATOM 7931 N N . LEU B 1 372 ? -17.801 24.904 -57.208 1.00 20.49 352 LEU B N 1
ATOM 7932 C CA . LEU B 1 372 ? -16.672 23.997 -57.007 1.00 21.43 352 LEU B CA 1
ATOM 7933 C C . LEU B 1 372 ? -16.600 22.878 -58.041 1.00 20.33 352 LEU B C 1
ATOM 7934 O O . LEU B 1 372 ? -17.607 22.241 -58.357 1.00 20.33 352 LEU B O 1
ATOM 7939 N N . LYS B 1 373 ? -15.398 22.655 -58.570 1.00 22.02 353 LYS B N 1
ATOM 7940 C CA . LYS B 1 373 ? -15.123 21.512 -59.438 1.00 22.16 353 LYS B CA 1
ATOM 7941 C C . LYS B 1 373 ? -13.847 20.808 -58.975 1.00 22.73 353 LYS B C 1
ATOM 7942 O O . LYS B 1 373 ? -12.947 21.440 -58.412 1.00 22.44 353 LYS B O 1
ATOM 7948 N N . GLY B 1 374 ? -13.772 19.502 -59.216 1.00 19.59 354 GLY B N 1
ATOM 7949 C CA . GLY B 1 374 ? -12.670 18.689 -58.725 1.00 18.26 354 GLY B CA 1
ATOM 7950 C C . GLY B 1 374 ? -13.225 17.418 -58.118 1.00 20.26 354 GLY B C 1
ATOM 7951 O O . GLY B 1 374 ? -14.297 17.439 -57.520 1.00 21.28 354 GLY B O 1
ATOM 7952 N N . ARG B 1 375 ? -12.499 16.311 -58.252 1.00 18.65 355 ARG B N 1
ATOM 7953 C CA . ARG B 1 375 ? -13.036 15.023 -57.831 1.00 15.71 355 ARG B CA 1
ATOM 7954 C C . ARG B 1 375 ? -13.058 14.826 -56.324 1.00 16.41 355 ARG B C 1
ATOM 7955 O O . ARG B 1 375 ? -12.064 15.053 -55.634 1.00 17.71 355 ARG B O 1
ATOM 7979 N N . ASN B 1 377 ? -13.911 11.761 -53.664 1.00 14.83 357 ASN B N 1
ATOM 7980 C CA . ASN B 1 377 ? -14.122 10.320 -53.554 1.00 12.79 357 ASN B CA 1
ATOM 7981 C C . ASN B 1 377 ? -13.717 9.896 -52.140 1.00 16.27 357 ASN B C 1
ATOM 7982 O O . ASN B 1 377 ? -12.617 10.218 -51.694 1.00 15.87 357 ASN B O 1
ATOM 7987 N N . SER B 1 378 ? -14.600 9.201 -51.427 1.00 15.16 358 SER B N 1
ATOM 7988 C CA . SER B 1 378 ? -14.317 8.834 -50.037 1.00 15.04 358 SER B CA 1
ATOM 7989 C C . SER B 1 378 ? -13.203 7.804 -49.893 1.00 15.18 358 SER B C 1
ATOM 7990 O O . SER B 1 378 ? -12.619 7.672 -48.817 1.00 14.08 358 SER B O 1
ATOM 7993 N N . ILE B 1 379 ? -12.904 7.078 -50.966 1.00 13.63 359 ILE B N 1
ATOM 7994 C CA . ILE B 1 379 ? -11.950 5.976 -50.891 1.00 14.92 359 ILE B CA 1
ATOM 7995 C C . ILE B 1 379 ? -10.530 6.433 -51.200 1.00 14.52 359 ILE B C 1
ATOM 7996 O O . ILE B 1 379 ? -9.585 6.111 -50.480 1.00 14.46 359 ILE B O 1
ATOM 8001 N N . GLY B 1 380 ? -10.390 7.194 -52.272 1.00 13.97 360 GLY B N 1
ATOM 8002 C CA . GLY B 1 380 ? -9.096 7.706 -52.672 1.00 13.82 360 GLY B CA 1
ATOM 8003 C C . GLY B 1 380 ? -9.253 8.491 -53.950 1.00 13.94 360 GLY B C 1
ATOM 8004 O O . GLY B 1 380 ? -10.313 8.457 -54.569 1.00 15.44 360 GLY B O 1
ATOM 8005 N N . GLY B 1 381 ? -8.198 9.199 -54.339 1.00 15.29 361 GLY B N 1
ATOM 8006 C CA . GLY B 1 381 ? -8.193 9.937 -55.584 1.00 14.61 361 GLY B CA 1
ATOM 8007 C C . GLY B 1 381 ? -8.886 11.289 -55.550 1.00 19.87 361 GLY B C 1
ATOM 8008 O O . GLY B 1 381 ? -9.037 11.913 -56.595 1.00 21.44 361 GLY B O 1
ATOM 8009 N N . SER B 1 382 ? -9.329 11.752 -54.380 1.00 17.29 362 SER B N 1
ATOM 8010 C CA . SER B 1 382 ? -9.855 13.116 -54.319 1.00 15.23 362 SER B CA 1
ATOM 8011 C C . SER B 1 382 ? -8.749 14.052 -54.767 1.00 18.56 362 SER B C 1
ATOM 8012 O O . SER B 1 382 ? -7.594 13.872 -54.380 1.00 15.88 362 SER B O 1
ATOM 8015 N N . ASP B 1 383 ? -9.100 15.036 -55.586 1.00 18.03 363 ASP B N 1
ATOM 8016 C CA . ASP B 1 383 ? -8.116 15.980 -56.101 1.00 15.98 363 ASP B CA 1
ATOM 8017 C C . ASP B 1 383 ? -7.559 16.852 -54.984 1.00 16.38 363 ASP B C 1
ATOM 8018 O O . ASP B 1 383 ? -8.213 17.065 -53.956 1.00 15.65 363 ASP B O 1
ATOM 8023 N N . LEU B 1 384 ? -6.349 17.357 -55.199 1.00 16.78 364 LEU B N 1
ATOM 8024 C CA . LEU B 1 384 ?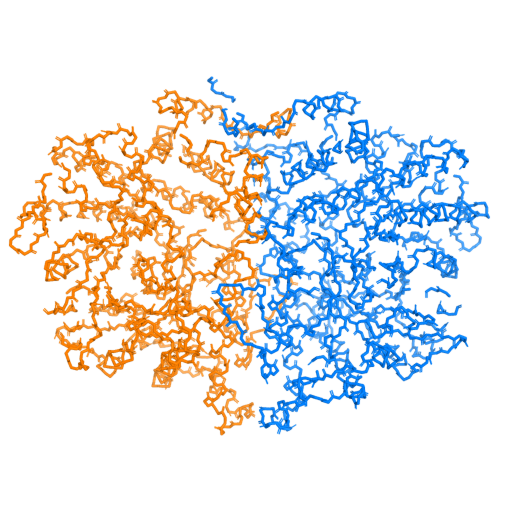 -5.718 18.273 -54.258 1.00 18.75 364 LEU B CA 1
ATOM 8025 C C . LEU B 1 384 ? -6.632 19.456 -53.911 1.00 18.54 364 LEU B C 1
ATOM 8026 O O . LEU B 1 384 ? -7.255 20.053 -54.796 1.00 18.93 364 LEU B O 1
ATOM 8031 N N . ASN B 1 385 ? -6.706 19.770 -52.619 1.00 17.88 365 ASN B N 1
ATOM 8032 C CA . ASN B 1 385 ? -7.555 20.844 -52.099 1.00 18.38 365 ASN B CA 1
ATOM 8033 C C . ASN B 1 385 ? -9.033 20.652 -52.431 1.00 19.01 365 ASN B C 1
ATOM 8034 O O . ASN B 1 385 ? -9.743 21.607 -52.751 1.00 22.02 365 ASN B O 1
ATOM 8039 N N . ILE B 1 386 ? -9.485 19.405 -52.339 1.00 16.03 366 ILE B N 1
ATOM 8040 C CA . ILE B 1 386 ? -10.905 19.081 -52.429 1.00 15.91 366 ILE B CA 1
ATOM 8041 C C . ILE B 1 386 ? -11.320 18.271 -51.207 1.00 17.13 366 ILE B C 1
ATOM 8042 O O . ILE B 1 386 ? -10.593 17.386 -50.769 1.00 17.48 366 ILE B O 1
ATOM 8047 N N . GLY B 1 387 ? -12.488 18.570 -50.654 1.00 15.47 367 GLY B N 1
ATOM 8048 C CA . GLY B 1 387 ? -13.056 17.710 -49.639 1.00 12.38 367 GLY B CA 1
ATOM 8049 C C . GLY B 1 387 ? -14.570 17.739 -49.622 1.00 15.33 367 GLY B C 1
ATOM 8050 O O . GLY B 1 387 ? -15.207 18.269 -50.526 1.00 12.87 367 GLY B O 1
ATOM 8051 N N . SER B 1 388 ? -15.138 17.161 -48.574 1.00 13.89 368 SER B N 1
ATOM 8052 C CA . SER B 1 388 ? -16.573 17.226 -48.323 1.00 16.57 368 SER B CA 1
ATOM 8053 C C . SER B 1 388 ? -16.757 17.488 -46.842 1.00 15.99 368 SER B C 1
ATOM 8054 O O . SER B 1 388 ? -16.097 16.851 -46.026 1.00 14.86 368 SER B O 1
ATOM 8057 N N . PHE B 1 389 ? -17.620 18.427 -46.473 1.00 14.33 369 PHE B N 1
ATOM 8058 C CA . PHE B 1 389 ? -17.794 18.687 -45.052 1.00 13.46 369 PHE B CA 1
ATOM 8059 C C . PHE B 1 389 ? -18.733 17.663 -44.427 1.00 15.15 369 PHE B C 1
ATOM 8060 O O . PHE B 1 389 ? -18.673 17.431 -43.226 1.00 14.86 369 PHE B O 1
ATOM 8068 N N . LYS B 1 390 ? -19.570 17.030 -45.245 1.00 12.70 370 LYS B N 1
ATOM 8069 C CA . LYS B 1 390 ? -20.477 16.003 -44.747 1.00 12.52 370 LYS B CA 1
ATOM 8070 C C . LYS B 1 390 ? -21.143 15.277 -45.908 1.00 13.52 370 LYS B C 1
ATOM 8071 O O . LYS B 1 390 ? -21.421 15.889 -46.943 1.00 13.72 370 LYS B O 1
ATOM 8077 N N . VAL B 1 391 ? -21.374 13.977 -45.726 1.00 14.10 371 VAL B N 1
ATOM 8078 C CA . VAL B 1 391 ? -22.179 13.167 -46.643 1.00 14.93 371 VAL B CA 1
ATOM 8079 C C . VAL B 1 391 ? -23.476 12.748 -45.960 1.00 14.54 371 VAL B C 1
ATOM 8080 O O . VAL B 1 391 ? -23.464 12.330 -44.809 1.00 13.38 371 VAL B O 1
ATOM 8084 N N . ILE B 1 392 ? -24.595 12.869 -46.668 1.00 11.97 372 ILE B N 1
ATOM 8085 C CA . ILE B 1 392 ? -25.851 12.290 -46.214 1.00 13.08 372 ILE B CA 1
ATOM 8086 C C . ILE B 1 392 ? -26.405 11.482 -47.384 1.00 12.61 372 ILE B C 1
ATOM 8087 O O . ILE B 1 392 ? -26.568 12.001 -48.486 1.00 13.92 372 ILE B O 1
ATOM 8092 N N . THR B 1 393 ? -26.677 10.204 -47.138 1.00 13.88 373 THR B N 1
ATOM 8093 C CA . THR B 1 393 ? -26.973 9.259 -48.203 1.00 13.59 373 THR B CA 1
ATOM 8094 C C . THR B 1 393 ? -28.459 8.976 -48.284 1.00 15.27 373 THR B C 1
ATOM 8095 O O . THR B 1 393 ? -29.134 8.844 -47.260 1.00 16.34 373 THR B O 1
ATOM 8099 N N . VAL B 1 394 ? -28.979 8.908 -49.506 1.00 13.39 374 VAL B N 1
ATOM 8100 C CA . VAL B 1 394 ? -30.371 8.522 -49.673 1.00 12.61 374 VAL B CA 1
ATOM 8101 C C . VAL B 1 394 ? -30.454 7.005 -49.844 1.00 14.14 374 VAL B C 1
ATOM 8102 O O . VAL B 1 394 ? -29.701 6.396 -50.614 1.00 13.88 374 VAL B O 1
ATOM 8106 N N . ASN B 1 395 ? -31.351 6.405 -49.069 1.00 14.47 375 ASN B N 1
ATOM 8107 C CA . ASN B 1 395 ? -31.624 4.982 -49.126 1.00 14.49 375 ASN B CA 1
ATOM 8108 C C . ASN B 1 395 ? -32.507 4.712 -50.338 1.00 13.36 375 ASN B C 1
ATOM 8109 O O . ASN B 1 395 ? -33.716 4.932 -50.292 1.00 17.23 375 ASN B O 1
ATOM 8114 N N . LEU B 1 396 ? -31.903 4.266 -51.435 1.00 13.75 376 LEU B N 1
ATOM 8115 C CA . LEU B 1 396 ? -32.683 4.027 -52.649 1.00 12.81 376 LEU B CA 1
ATOM 8116 C C . LEU B 1 396 ? -33.629 2.821 -52.549 1.00 13.54 376 LEU B C 1
ATOM 8117 O O . LEU B 1 396 ? -34.755 2.888 -53.060 1.00 15.45 376 LEU B O 1
ATOM 8122 N N . PRO B 1 397 ? -33.201 1.715 -51.902 1.00 13.97 377 PRO B N 1
ATOM 8123 C CA . PRO B 1 397 ? -34.194 0.637 -51.758 1.00 14.56 377 PRO B CA 1
ATOM 8124 C C . PRO B 1 397 ? -35.438 1.045 -50.964 1.00 15.98 377 PRO B C 1
ATOM 8125 O O . PRO B 1 397 ? -36.533 0.571 -51.274 1.00 15.28 377 PRO B O 1
ATOM 8129 N N . ARG B 1 398 ? -35.286 1.921 -49.976 1.00 15.31 378 ARG B N 1
ATOM 8130 C CA . ARG B 1 398 ? -36.457 2.406 -49.247 1.00 13.51 378 ARG B CA 1
ATOM 8131 C C . ARG B 1 398 ? -37.464 3.028 -50.204 1.00 15.79 378 ARG B C 1
ATOM 8132 O O . ARG B 1 398 ? -38.658 2.752 -50.111 1.00 17.69 378 ARG B O 1
ATOM 8140 N N . ILE B 1 399 ? -36.980 3.857 -51.127 1.00 16.44 379 ILE B N 1
ATOM 8141 C CA . ILE B 1 399 ? -37.879 4.508 -52.084 1.00 15.01 379 ILE B CA 1
ATOM 8142 C C . ILE B 1 399 ? -38.558 3.481 -52.980 1.00 17.28 379 ILE B C 1
ATOM 8143 O O . ILE B 1 399 ? -39.746 3.604 -53.272 1.00 15.13 379 ILE B O 1
ATOM 8148 N N . ALA B 1 400 ? -37.817 2.464 -53.409 1.00 16.49 380 ALA B N 1
ATOM 8149 C CA . ALA B 1 400 ? -38.427 1.387 -54.183 1.00 16.17 380 ALA B CA 1
ATOM 8150 C C . ALA B 1 400 ? -39.582 0.741 -53.410 1.00 17.27 380 ALA B C 1
ATOM 8151 O O . ALA B 1 400 ? -40.660 0.504 -53.954 1.00 15.27 380 ALA B O 1
ATOM 8153 N N . LEU B 1 401 ? -39.351 0.466 -52.133 1.00 15.92 381 LEU B N 1
ATOM 8154 C CA . LEU B 1 401 ? -40.361 -0.139 -51.281 1.00 17.10 381 LEU B CA 1
ATOM 8155 C C . LEU B 1 401 ? -41.576 0.778 -51.131 1.00 18.66 381 LEU B C 1
ATOM 8156 O O . LEU B 1 401 ? -42.714 0.317 -51.193 1.00 21.36 381 LEU B O 1
ATOM 8161 N N . GLU B 1 402 ? -41.336 2.076 -50.964 1.00 16.59 382 GLU B N 1
ATOM 8162 C CA . GLU B 1 402 ? -42.430 3.033 -50.795 1.00 18.14 382 GLU B CA 1
ATOM 8163 C C . GLU B 1 402 ? -43.238 3.236 -52.071 1.00 19.57 382 GLU B C 1
ATOM 8164 O O . GLU B 1 402 ? -44.440 3.489 -52.021 1.00 20.31 382 GLU B O 1
ATOM 8170 N N . SER B 1 403 ? -42.568 3.145 -53.214 1.00 18.65 383 SER B N 1
ATOM 8171 C CA . SER B 1 403 ? -43.191 3.494 -54.487 1.00 20.60 383 SER B CA 1
ATOM 8172 C C . SER B 1 403 ? -44.195 2.454 -54.967 1.00 22.03 383 SER B C 1
ATOM 8173 O O . SER B 1 403 ? -45.067 2.752 -55.789 1.00 21.40 383 SER B O 1
ATOM 8176 N N . GLY B 1 404 ? -44.061 1.229 -54.475 1.00 21.42 384 GLY B N 1
ATOM 8177 C CA . GLY B 1 404 ? -44.927 0.146 -54.909 1.00 24.13 384 GLY B CA 1
ATOM 8178 C C . GLY B 1 404 ? -44.737 -0.242 -56.367 1.00 26.71 384 GLY B C 1
ATOM 8179 O O . GLY B 1 404 ? -45.620 -0.850 -56.962 1.00 27.44 384 GLY B O 1
ATOM 8180 N N . GLY B 1 405 ? -43.591 0.109 -56.948 1.00 25.18 385 GLY B N 1
ATOM 8181 C CA . GLY B 1 405 ? -43.304 -0.229 -58.336 1.00 25.27 385 GLY B CA 1
ATOM 8182 C C . GLY B 1 405 ? -43.611 0.888 -59.320 1.00 22.97 385 GLY B C 1
ATOM 8183 O O . GLY B 1 405 ? -43.314 0.786 -60.515 1.00 21.67 385 GLY B O 1
ATOM 8184 N N . ASP B 1 406 ? -44.215 1.954 -58.810 1.00 22.51 386 ASP B N 1
ATOM 8185 C CA . ASP B 1 406 ? -44.563 3.138 -59.591 1.00 23.01 386 ASP B CA 1
ATOM 8186 C C . ASP B 1 406 ? -43.327 4.016 -59.794 1.00 21.17 386 ASP B C 1
ATOM 8187 O O . ASP B 1 406 ? -42.881 4.669 -58.862 1.00 22.19 386 ASP B O 1
ATOM 8192 N N . ARG B 1 407 ? -42.795 4.055 -61.013 1.00 18.05 387 ARG B N 1
ATOM 8193 C CA . ARG B 1 407 ? -41.549 4.783 -61.265 1.00 22.52 387 ARG B CA 1
ATOM 8194 C C . ARG B 1 407 ? -41.697 6.303 -61.159 1.00 20.28 387 ARG B C 1
ATOM 8195 O O . ARG B 1 407 ? -40.747 6.997 -60.792 1.00 18.97 387 ARG B O 1
ATOM 8203 N N . GLU B 1 408 ? -42.878 6.825 -61.475 1.00 22.30 388 GLU B N 1
ATOM 8204 C CA . GLU B 1 408 ? -43.111 8.261 -61.343 1.00 21.65 388 GLU B CA 1
ATOM 8205 C C . GLU B 1 408 ? -43.199 8.672 -59.878 1.00 20.65 388 GLU B C 1
ATOM 8206 O O . GLU B 1 408 ? -42.649 9.704 -59.476 1.00 20.90 388 GLU B O 1
ATOM 8212 N N . LYS B 1 409 ? -43.895 7.862 -59.082 1.00 19.39 389 LYS B N 1
ATOM 8213 C CA . LYS B 1 409 ? -43.951 8.069 -57.640 1.00 19.28 389 LYS B CA 1
ATOM 8214 C C . LYS B 1 409 ? -42.549 7.988 -57.043 1.00 20.16 389 LYS B C 1
ATOM 8215 O O . LYS B 1 409 ? -42.175 8.816 -56.214 1.00 18.02 389 LYS B O 1
ATOM 8221 N N . TYR B 1 410 ? -41.783 6.989 -57.479 1.00 16.23 390 TYR B N 1
ATOM 8222 C CA . TYR B 1 410 ? -40.393 6.827 -57.052 1.00 17.08 390 TYR B CA 1
ATOM 8223 C C . TYR B 1 410 ? -39.613 8.133 -57.213 1.00 18.18 390 TYR B C 1
ATOM 8224 O O . TYR B 1 410 ? -38.968 8.605 -56.274 1.00 17.32 390 TYR B O 1
ATOM 8233 N N . LEU B 1 411 ? -39.656 8.705 -58.411 1.00 18.44 391 LEU B N 1
ATOM 8234 C CA . LEU B 1 411 ? -38.851 9.886 -58.695 1.00 19.22 391 LEU B CA 1
ATOM 8235 C C . LEU B 1 411 ? -39.357 11.103 -57.920 1.00 20.00 391 LEU B C 1
ATOM 8236 O O . LEU B 1 411 ? -38.569 11.982 -57.537 1.00 20.06 391 LEU B O 1
ATOM 8241 N N . GLN B 1 412 ? -40.659 11.142 -57.660 1.00 20.39 392 GLN B N 1
ATOM 8242 C CA . GLN B 1 412 ? -41.226 12.197 -56.819 1.00 19.61 392 GLN B CA 1
ATOM 8243 C C . GLN B 1 412 ? -40.677 12.103 -55.398 1.00 18.92 392 GLN B C 1
ATOM 8244 O O . GLN B 1 412 ? -40.247 13.111 -54.830 1.00 19.63 392 GLN B O 1
ATOM 8250 N N . ILE B 1 413 ? -40.678 10.895 -54.835 1.00 17.23 393 ILE B N 1
ATOM 8251 C CA . ILE B 1 413 ? -40.151 10.680 -53.486 1.00 17.17 393 ILE B CA 1
ATOM 8252 C C . ILE B 1 413 ? -38.665 10.997 -53.473 1.00 16.23 393 ILE B C 1
ATOM 8253 O O . ILE B 1 413 ? -38.175 11.664 -52.564 1.00 16.52 393 ILE B O 1
ATOM 8258 N N . LEU B 1 414 ? -37.958 10.531 -54.502 1.00 16.21 394 LEU B N 1
ATOM 8259 C CA . LEU B 1 414 ? -36.528 10.772 -54.611 1.00 15.65 394 LEU B CA 1
ATOM 8260 C C . LEU B 1 414 ? -36.208 12.262 -54.602 1.00 18.45 394 LEU B C 1
ATOM 8261 O O . LEU B 1 414 ? -35.343 12.709 -53.853 1.00 16.76 394 LEU B O 1
ATOM 8266 N N A ARG B 1 415 ? -36.920 13.039 -55.415 0.50 17.88 395 ARG B N 1
ATOM 8267 N N B ARG B 1 415 ? -36.905 13.023 -55.445 0.50 17.92 395 ARG B N 1
ATOM 8268 C CA A ARG B 1 415 ? -36.617 14.462 -55.519 0.50 17.56 395 ARG B CA 1
ATOM 8269 C CA B ARG B 1 415 ? -36.696 14.465 -55.523 0.50 17.95 395 ARG B CA 1
ATOM 8270 C C A ARG B 1 415 ? -36.915 15.188 -54.206 0.50 17.95 395 ARG B C 1
ATOM 8271 C C B ARG B 1 415 ? -36.879 15.121 -54.169 0.50 17.92 395 ARG B C 1
ATOM 8272 O O A ARG B 1 415 ? -36.164 16.076 -53.810 0.50 18.99 395 ARG B O 1
ATOM 8273 O O B ARG B 1 415 ? -36.031 15.889 -53.717 0.50 18.78 395 ARG B O 1
ATOM 8288 N N . HIS B 1 416 ? -37.998 14.808 -53.527 1.00 15.81 396 HIS B N 1
ATOM 8289 C CA . HIS B 1 416 ? -38.328 15.403 -52.235 1.00 15.86 396 HIS B CA 1
ATOM 8290 C C . HIS B 1 416 ? -37.278 15.041 -51.187 1.00 17.86 396 HIS B C 1
ATOM 8291 O O . HIS B 1 416 ? -36.857 15.883 -50.400 1.00 19.64 396 HIS B O 1
ATOM 8298 N N . ARG B 1 417 ? -36.857 13.783 -51.177 1.00 18.07 397 ARG B N 1
ATOM 8299 C CA . ARG B 1 417 ? -35.893 13.349 -50.180 1.00 16.72 397 ARG B CA 1
ATOM 8300 C C . ARG B 1 417 ? -34.513 13.970 -50.424 1.00 18.23 397 ARG B C 1
ATOM 8301 O O . ARG B 1 417 ? -33.814 14.316 -49.471 1.00 18.12 397 ARG B O 1
ATOM 8309 N N . VAL B 1 418 ? -34.120 14.116 -51.689 1.00 16.09 398 VAL B N 1
ATOM 8310 C CA . VAL B 1 418 ? -32.839 14.758 -52.001 1.00 15.34 398 VAL B CA 1
ATOM 8311 C C . VAL B 1 418 ? -32.920 16.238 -51.625 1.00 15.75 398 VAL B C 1
ATOM 8312 O O . VAL B 1 418 ? -31.955 16.820 -51.127 1.00 16.59 398 VAL B O 1
ATOM 8316 N N . GLN B 1 419 ? -34.086 16.842 -51.825 1.00 15.48 399 GLN B N 1
ATOM 8317 C CA . GLN B 1 419 ? -34.260 18.227 -51.400 1.00 17.99 399 GLN B CA 1
ATOM 8318 C C . GLN B 1 419 ? -34.154 18.353 -49.880 1.00 18.81 399 GLN B C 1
ATOM 8319 O O . GLN B 1 419 ? -33.596 19.327 -49.371 1.00 18.10 399 GLN B O 1
ATOM 8325 N N . LEU B 1 420 ? -34.646 17.348 -49.164 1.00 18.79 400 LEU B N 1
ATOM 8326 C CA . LEU B 1 420 ? -34.547 17.328 -47.704 1.00 17.48 400 LEU B CA 1
ATOM 8327 C C . LEU B 1 420 ? -33.088 17.167 -47.263 1.00 18.38 400 LEU B C 1
ATOM 8328 O O . LEU B 1 420 ? -32.634 17.790 -46.298 1.00 16.43 400 LEU B O 1
ATOM 8333 N N . ILE B 1 421 ? -32.357 16.319 -47.978 1.00 16.70 401 ILE B N 1
ATOM 8334 C CA . ILE B 1 421 ? -30.934 16.136 -47.713 1.00 14.83 401 ILE B CA 1
ATOM 8335 C C . ILE B 1 421 ? -30.149 17.430 -47.946 1.00 15.91 401 ILE B C 1
ATOM 8336 O O . ILE B 1 421 ? -29.240 17.739 -47.175 1.00 15.38 401 ILE B O 1
ATOM 8341 N N . LYS B 1 422 ? -30.488 18.194 -48.988 1.00 16.80 402 LYS B N 1
ATOM 8342 C CA . LYS B 1 422 ? -29.785 19.460 -49.232 1.00 17.01 402 LYS B CA 1
ATOM 8343 C C . LYS B 1 422 ? -29.974 20.422 -48.060 1.00 18.21 402 LYS B C 1
ATOM 8344 O O . LYS B 1 422 ? -29.041 21.123 -47.661 1.00 15.88 402 LYS B O 1
ATOM 8350 N N . LYS B 1 423 ? -31.179 20.442 -47.502 1.00 16.05 403 LYS B N 1
ATOM 8351 C CA . LYS B 1 423 ? -31.470 21.324 -46.378 1.00 16.24 403 LYS B CA 1
ATOM 8352 C C . LYS B 1 423 ? -30.674 20.902 -45.145 1.00 16.66 403 LYS B C 1
ATOM 8353 O O . LYS B 1 423 ? -30.113 21.742 -44.446 1.00 18.25 403 LYS B O 1
ATOM 8359 N N . ALA B 1 424 ? -30.615 19.598 -44.894 1.00 13.08 404 ALA B N 1
ATOM 8360 C CA . ALA B 1 424 ? -29.826 19.069 -43.791 1.00 15.36 404 ALA B CA 1
ATOM 8361 C C . ALA B 1 424 ? -28.340 19.365 -43.978 1.00 15.55 404 ALA B C 1
ATOM 8362 O O . ALA B 1 424 ? -27.644 19.681 -43.022 1.00 15.64 404 ALA B O 1
ATOM 8364 N N . LEU B 1 425 ? -27.853 19.260 -45.213 1.00 12.46 405 LEU B N 1
ATOM 8365 C CA . LEU B 1 425 ? -26.463 19.593 -45.493 1.00 14.44 405 LEU B CA 1
ATOM 8366 C C . LEU B 1 425 ? -26.190 21.080 -45.258 1.00 15.84 405 LEU B C 1
ATOM 8367 O O . LEU B 1 425 ? -25.158 21.457 -44.695 1.00 15.35 405 LEU B O 1
ATOM 8372 N N . ALA B 1 426 ? -27.125 21.921 -45.676 1.00 15.09 406 ALA B N 1
ATOM 8373 C CA . ALA B 1 426 ? -26.992 23.358 -45.464 1.00 14.73 406 ALA B CA 1
ATOM 8374 C C . ALA B 1 426 ? -26.930 23.675 -43.974 1.00 15.30 406 ALA B C 1
ATOM 8375 O O . ALA B 1 426 ? -26.153 24.527 -43.541 1.00 17.07 406 ALA B O 1
ATOM 8377 N N . ALA B 1 427 ? -27.739 22.965 -43.191 1.00 15.55 407 ALA B N 1
ATOM 8378 C CA . ALA B 1 427 ? -27.759 23.136 -41.745 1.00 17.14 407 ALA B CA 1
ATOM 8379 C C . ALA B 1 427 ? -26.453 22.677 -41.110 1.00 16.75 407 ALA B C 1
ATOM 8380 O O . ALA B 1 427 ? -25.910 23.350 -40.241 1.00 16.28 407 ALA B O 1
ATOM 8382 N N . VAL B 1 428 ? -25.951 21.523 -41.536 1.00 12.31 408 VAL B N 1
ATOM 8383 C CA . VAL B 1 428 ? -24.678 21.039 -41.005 1.00 11.94 408 VAL B CA 1
ATOM 8384 C C . VAL B 1 428 ? -23.581 22.046 -41.335 1.00 12.88 408 VAL B C 1
ATOM 8385 O O . VAL B 1 428 ? -22.728 22.342 -40.495 1.00 14.67 408 VAL B O 1
ATOM 8389 N N . ARG B 1 429 ? -23.628 22.604 -42.540 1.00 14.53 409 ARG B N 1
ATOM 8390 C CA . ARG B 1 429 ? -22.616 23.571 -42.952 1.00 15.02 409 ARG B CA 1
ATOM 8391 C C . ARG B 1 429 ? -22.649 24.821 -42.067 1.00 17.53 409 ARG B C 1
ATOM 8392 O O . ARG B 1 429 ? -21.602 25.355 -41.695 1.00 16.09 409 ARG B O 1
ATOM 8400 N N . GLU B 1 430 ? -23.851 25.286 -41.730 1.00 16.55 410 GLU B N 1
ATOM 8401 C CA . GLU B 1 430 ? -23.987 26.431 -40.829 1.00 15.73 410 GLU B CA 1
ATOM 8402 C C . GLU B 1 430 ? -23.444 26.131 -39.439 1.00 15.43 410 GLU B C 1
ATOM 8403 O O . GLU B 1 430 ? -22.861 27.009 -38.798 1.00 17.47 410 GLU B O 1
ATOM 8409 N N . ILE B 1 431 ? -23.639 24.900 -38.967 1.00 17.04 411 ILE B N 1
ATOM 8410 C CA . ILE B 1 431 ? -23.078 24.485 -37.682 1.00 17.12 411 ILE B CA 1
ATOM 8411 C C . ILE B 1 431 ? -21.547 24.442 -37.763 1.00 16.72 411 ILE B C 1
ATOM 8412 O O . ILE B 1 431 ? -20.867 24.912 -36.855 1.00 16.64 411 ILE B O 1
ATOM 8417 N N . ILE B 1 432 ? -20.999 23.916 -38.858 1.00 14.28 412 ILE B N 1
ATOM 8418 C CA . ILE B 1 432 ? -19.543 23.932 -39.029 1.00 14.45 412 ILE B CA 1
ATOM 8419 C C . ILE B 1 432 ? -19.017 25.365 -39.026 1.00 16.48 412 ILE B C 1
ATOM 8420 O O . ILE B 1 432 ? -18.003 25.653 -38.383 1.00 17.81 412 ILE B O 1
ATOM 8425 N N . LYS B 1 433 ? -19.720 26.264 -39.713 1.00 16.78 413 LYS B N 1
ATOM 8426 C CA . LYS B 1 433 ? -19.354 27.685 -39.708 1.00 17.00 413 LYS B CA 1
ATOM 8427 C C . LYS B 1 433 ? -19.365 28.252 -38.290 1.00 16.19 413 LYS B C 1
ATOM 8428 O O . LYS B 1 433 ? -18.482 29.029 -37.924 1.00 16.98 413 LYS B O 1
ATOM 8434 N N . GLU B 1 434 ? -20.359 27.859 -37.494 1.00 16.63 414 GLU B N 1
ATOM 8435 C CA . GLU B 1 434 ? -20.406 28.259 -36.088 1.00 17.76 414 GLU B CA 1
ATOM 8436 C C . GLU B 1 434 ? -19.168 27.759 -35.330 1.00 17.01 414 GLU B C 1
ATOM 8437 O O . GLU B 1 434 ? -18.553 28.515 -34.573 1.00 16.64 414 GLU B O 1
ATOM 8443 N N . ARG B 1 435 ? -18.803 26.492 -35.534 1.00 14.37 415 ARG B N 1
ATOM 8444 C CA . ARG B 1 435 ? -17.650 25.911 -34.845 1.00 14.04 415 ARG B CA 1
ATOM 8445 C C . ARG B 1 435 ? -16.368 26.645 -35.231 1.00 16.33 415 ARG B C 1
ATOM 8446 O O . ARG B 1 435 ? -15.495 26.880 -34.390 1.00 15.53 415 ARG B O 1
ATOM 8454 N N . ILE B 1 436 ? -16.264 27.010 -36.507 1.00 15.79 416 ILE B N 1
ATOM 8455 C CA . ILE B 1 436 ? -15.125 27.794 -36.980 1.00 15.22 416 ILE B CA 1
ATOM 8456 C C . ILE B 1 436 ? -15.048 29.128 -36.242 1.00 17.76 416 ILE B C 1
ATOM 8457 O O . ILE B 1 436 ? -13.996 29.489 -35.701 1.00 20.11 416 ILE B O 1
ATOM 8462 N N . SER B 1 437 ? -16.169 29.840 -36.183 1.00 20.09 417 SER B N 1
ATOM 8463 C CA . SER B 1 437 ? -16.188 31.151 -35.535 1.00 22.31 417 SER B CA 1
ATOM 8464 C C . SER B 1 437 ? -15.933 31.029 -34.030 1.00 21.61 417 SER B C 1
ATOM 8465 O O . SER B 1 437 ? -15.459 31.974 -33.399 1.00 21.64 417 SER B O 1
ATOM 8468 N N . GLU B 1 438 ? -16.232 29.860 -33.464 1.00 20.68 418 GLU B N 1
ATOM 8469 C CA . GLU B 1 438 ? -16.013 29.604 -32.039 1.00 20.13 418 GLU B CA 1
ATOM 8470 C C . GLU B 1 438 ? -14.569 29.183 -31.739 1.00 21.51 418 GLU B C 1
ATOM 8471 O O . GLU B 1 438 ? -14.231 28.850 -30.601 1.00 23.54 418 GLU B O 1
ATOM 8477 N N . GLY B 1 439 ? -13.722 29.202 -32.765 1.00 20.94 419 GLY B N 1
ATOM 8478 C CA . GLY B 1 439 ? -12.310 28.887 -32.605 1.00 19.36 419 GLY B CA 1
ATOM 8479 C C . GLY B 1 439 ? -12.019 27.417 -32.361 1.00 20.00 419 GLY B C 1
ATOM 8480 O O . GLY B 1 439 ? -10.958 27.068 -31.843 1.00 21.44 419 GLY B O 1
ATOM 8481 N N . LEU B 1 440 ? -12.938 26.542 -32.765 1.00 17.01 420 LEU B N 1
ATOM 8482 C CA . LEU B 1 440 ? -12.805 25.121 -32.440 1.00 15.50 420 LEU B CA 1
ATOM 8483 C C . LEU B 1 440 ? -12.149 24.285 -33.543 1.00 15.64 420 LEU B C 1
ATOM 8484 O O . LEU B 1 440 ? -11.762 23.133 -33.309 1.00 18.39 420 LEU B O 1
ATOM 8489 N N . LEU B 1 441 ? -12.028 24.853 -34.740 1.00 15.13 421 LEU B N 1
ATOM 8490 C CA . LEU B 1 441 ? -11.546 24.102 -35.898 1.00 14.85 421 LEU B CA 1
ATOM 8491 C C . LEU B 1 441 ? -10.377 24.823 -36.572 1.00 14.19 421 LEU B C 1
ATOM 8492 O O . LEU B 1 441 ? -10.527 25.404 -37.650 1.00 15.49 421 LEU B O 1
ATOM 8497 N N . PRO B 1 442 ? -9.197 24.780 -35.934 1.00 15.94 422 PRO B N 1
ATOM 8498 C CA . PRO B 1 442 ? -8.044 25.561 -36.392 1.00 16.22 422 PRO B CA 1
ATOM 8499 C C . PRO B 1 442 ? -7.512 25.189 -37.778 1.00 14.79 422 PRO B C 1
ATOM 8500 O O . PRO B 1 442 ? -6.743 25.972 -38.331 1.00 19.27 422 PRO B O 1
ATOM 8504 N N . LEU B 1 443 ? -7.888 24.037 -38.322 1.00 15.59 423 LEU B N 1
ATOM 8505 C CA . L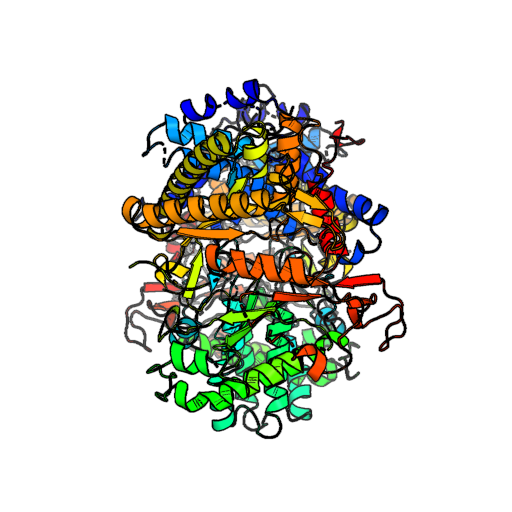EU B 1 443 ? -7.445 23.700 -39.677 1.00 19.47 423 LEU B CA 1
ATOM 8506 C C . LEU B 1 443 ? -8.001 24.701 -40.690 1.00 16.13 423 LEU B C 1
ATOM 8507 O O . LEU B 1 443 ? -7.391 24.951 -41.729 1.00 18.65 423 LEU B O 1
ATOM 8512 N N . TYR B 1 444 ? -9.160 25.279 -40.385 1.00 16.10 424 TYR B N 1
ATOM 8513 C CA . TYR B 1 444 ? -9.750 26.285 -41.268 1.00 16.88 424 TYR B CA 1
ATOM 8514 C C . TYR B 1 444 ? -9.059 27.638 -41.131 1.00 20.18 424 TYR B C 1
ATOM 8515 O O . TYR B 1 444 ? -8.790 28.311 -42.129 1.00 24.51 424 TYR B O 1
ATOM 8524 N N . GLU B 1 445 ? -8.791 28.038 -39.890 1.00 24.23 425 GLU B N 1
ATOM 8525 C CA . GLU B 1 445 ? -8.122 29.309 -39.614 1.00 28.43 425 GLU B CA 1
ATOM 8526 C C . GLU B 1 445 ? -6.738 29.358 -40.247 1.00 23.24 425 GLU B C 1
ATOM 8527 O O . GLU B 1 445 ? -6.260 30.416 -40.648 1.00 27.76 425 GLU B O 1
ATOM 8533 N N . ASN B 1 446 ? -6.092 28.202 -40.320 1.00 19.45 426 ASN B N 1
ATOM 8534 C CA . ASN B 1 446 ? -4.717 28.131 -40.793 1.00 25.52 426 ASN B CA 1
ATOM 8535 C C . ASN B 1 446 ? -4.600 27.717 -42.253 1.00 29.12 426 ASN B C 1
ATOM 8536 O O . ASN B 1 446 ? -3.516 27.386 -42.725 1.00 31.35 426 ASN B O 1
ATOM 8541 N N . GLY B 1 447 ? -5.724 27.741 -42.962 1.00 26.98 427 GLY B N 1
ATOM 8542 C CA . GLY B 1 447 ? -5.722 27.566 -44.404 1.00 26.10 427 GLY B CA 1
ATOM 8543 C C . GLY B 1 447 ? -5.293 26.193 -44.892 1.00 24.41 427 GLY B C 1
ATOM 8544 O O . GLY B 1 447 ? -4.749 26.055 -45.989 1.00 27.60 427 GLY B O 1
ATOM 8545 N N . LEU B 1 448 ? -5.533 25.180 -44.071 1.00 20.43 428 LEU B N 1
ATOM 8546 C CA . LEU B 1 448 ? -5.255 23.803 -44.453 1.00 16.51 428 LEU B CA 1
ATOM 8547 C C . LEU B 1 448 ? -6.514 23.140 -44.988 1.00 18.13 428 LEU B C 1
ATOM 8548 O O . LEU B 1 448 ? -6.499 22.514 -46.051 1.00 18.56 428 LEU B O 1
ATOM 8561 N N . LEU B 1 450 ? -10.251 24.118 -46.352 1.00 18.98 430 LEU B N 1
ATOM 8562 C CA . LEU B 1 450 ? -10.875 25.289 -46.947 1.00 18.95 430 LEU B CA 1
ATOM 8563 C C . LEU B 1 450 ? -12.357 25.009 -47.144 1.00 17.71 430 LEU B C 1
ATOM 8564 O O . LEU B 1 450 ? -12.727 24.111 -47.898 1.00 18.13 430 LEU B O 1
ATOM 8569 N N . LEU B 1 451 ? -13.205 25.762 -46.453 1.00 17.42 431 LEU B N 1
ATOM 8570 C CA . LEU B 1 451 ? -14.637 25.496 -46.524 1.00 17.65 431 LEU B CA 1
ATOM 8571 C C . LEU B 1 451 ? -15.175 25.673 -47.944 1.00 18.16 431 LEU B C 1
ATOM 8572 O O . LEU B 1 451 ? -16.015 24.890 -48.388 1.00 17.47 431 LEU B O 1
ATOM 8577 N N . ASN B 1 452 ? -14.681 26.673 -48.674 1.00 17.64 432 ASN B N 1
ATOM 8578 C CA . ASN B 1 452 ? -15.170 26.884 -50.038 1.00 20.27 432 ASN B CA 1
ATOM 8579 C C . ASN B 1 452 ? -14.589 25.880 -51.037 1.00 18.72 432 ASN B C 1
ATOM 8580 O O . ASN B 1 452 ? -14.885 25.943 -52.231 1.00 20.68 432 ASN B O 1
ATOM 8585 N N . ARG B 1 453 ? -13.783 24.945 -50.541 1.00 17.26 433 ARG B N 1
ATOM 8586 C CA . ARG B 1 453 ? -13.288 23.837 -51.354 1.00 15.12 433 ARG B CA 1
ATOM 8587 C C . ARG B 1 453 ? -13.877 22.511 -50.885 1.00 16.92 433 ARG B C 1
ATOM 8588 O O . ARG B 1 453 ? -13.383 21.436 -51.238 1.00 13.98 433 ARG B O 1
ATOM 8596 N N . GLN B 1 454 ? -14.937 22.585 -50.081 1.00 14.46 434 GLN B N 1
ATOM 8597 C CA . GLN B 1 454 ? -15.614 21.374 -49.635 1.00 13.13 434 GLN B CA 1
ATOM 8598 C C . GLN B 1 454 ? -17.032 21.322 -50.191 1.00 14.47 434 GLN B C 1
ATOM 8599 O O . GLN B 1 454 ? -17.773 22.300 -50.126 1.00 18.22 434 GLN B O 1
ATOM 8605 N N . TYR B 1 455 ? -17.389 20.172 -50.745 1.00 13.54 435 TYR B N 1
ATOM 8606 C CA . TYR B 1 455 ? -18.766 19.899 -51.144 1.00 17.34 435 TYR B CA 1
ATOM 860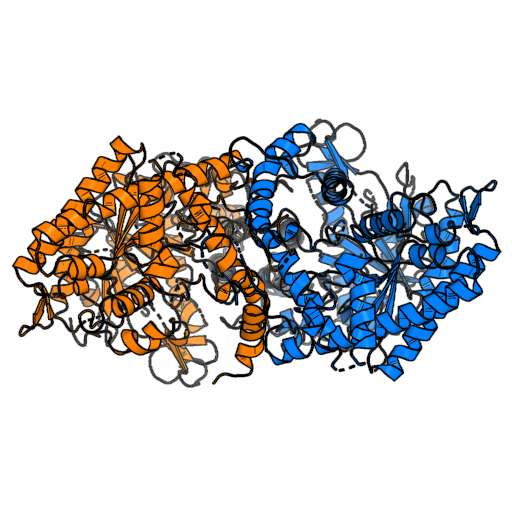7 C C . TYR B 1 455 ? -19.638 19.547 -49.955 1.00 15.59 435 TYR B C 1
ATOM 8608 O O . TYR B 1 455 ? -19.137 19.122 -48.918 1.00 13.53 435 TYR B O 1
ATOM 8617 N N . GLY B 1 456 ? -20.948 19.683 -50.133 1.00 16.56 436 GLY B N 1
ATOM 8618 C CA . GLY B 1 456 ? -21.894 18.927 -49.333 1.00 16.97 436 GLY B CA 1
ATOM 8619 C C . GLY B 1 456 ? -22.266 17.745 -50.210 1.00 13.83 436 GLY B C 1
ATOM 8620 O O . GLY B 1 456 ? -22.586 17.941 -51.377 1.00 15.79 436 GLY B O 1
ATOM 8621 N N . THR B 1 457 ? -22.209 16.526 -49.673 1.00 15.77 437 THR B N 1
ATOM 8622 C CA . THR B 1 457 ? -22.393 15.339 -50.514 1.00 15.23 437 THR B CA 1
ATOM 8623 C C . THR B 1 457 ? -23.730 14.633 -50.334 1.00 15.11 437 THR B C 1
ATOM 8624 O O . THR B 1 457 ? -24.099 14.239 -49.222 1.00 12.34 437 THR B O 1
ATOM 8628 N N . ILE B 1 458 ? -24.429 14.468 -51.450 1.00 15.62 438 ILE B N 1
ATOM 8629 C CA . ILE B 1 458 ? -25.602 13.606 -51.533 1.00 15.05 438 ILE B CA 1
ATOM 8630 C C . ILE B 1 458 ? -25.120 12.201 -51.867 1.00 15.60 438 ILE B C 1
ATOM 8631 O O . ILE B 1 458 ? -24.645 11.954 -52.975 1.00 15.56 438 ILE B O 1
ATOM 8636 N N . GLY B 1 459 ? -25.199 11.294 -50.900 1.00 15.75 439 GLY B N 1
ATOM 8637 C CA . GLY B 1 459 ? -24.769 9.923 -51.114 1.00 15.29 439 GLY B CA 1
ATOM 8638 C C . GLY B 1 459 ? -25.874 9.053 -51.690 1.00 16.22 439 GLY B C 1
ATOM 8639 O O . GLY B 1 459 ? -27.056 9.336 -51.503 1.00 14.31 439 GLY B O 1
ATOM 8640 N N . VAL B 1 460 ? -25.495 8.000 -52.411 1.00 13.56 440 VAL B N 1
ATOM 8641 C CA . VAL B 1 460 ? -26.463 6.994 -52.839 1.00 16.00 440 VAL B CA 1
ATOM 8642 C C . VAL B 1 460 ? -25.941 5.609 -52.513 1.00 14.33 440 VAL B C 1
ATOM 8643 O O . VAL B 1 460 ? -24.735 5.368 -52.571 1.00 12.68 440 VAL B O 1
ATOM 8647 N N . THR B 1 461 ? -26.850 4.705 -52.155 1.00 13.39 441 THR B N 1
ATOM 8648 C CA . THR B 1 461 ? -26.486 3.306 -51.948 1.00 12.26 441 THR B CA 1
ATOM 8649 C C . THR B 1 461 ? -27.669 2.424 -52.343 1.00 14.88 441 THR B C 1
ATOM 8650 O O . THR B 1 461 ? -28.808 2.889 -52.377 1.00 15.39 441 THR B O 1
ATOM 8654 N N . GLY B 1 462 ? -27.397 1.164 -52.665 1.00 15.48 442 GLY B N 1
ATOM 8655 C CA . GLY B 1 462 ? -28.451 0.240 -53.058 1.00 13.13 442 GLY B CA 1
ATOM 8656 C C . GLY B 1 462 ? -29.140 0.546 -54.382 1.00 15.50 442 GLY B C 1
ATOM 8657 O O . GLY B 1 462 ? -30.333 0.253 -54.538 1.00 15.70 442 GLY B O 1
ATOM 8658 N N . VAL B 1 463 ? -28.408 1.123 -55.337 1.00 15.77 443 VAL B N 1
ATOM 8659 C CA . VAL B 1 463 ? -28.969 1.365 -56.675 1.00 14.49 443 VAL B CA 1
ATOM 8660 C C . VAL B 1 463 ? -29.515 0.058 -57.235 1.00 15.75 443 VAL B C 1
ATOM 8661 O O . VAL B 1 463 ? -30.665 -0.013 -57.677 1.00 15.99 443 VAL B O 1
ATOM 8665 N N . TRP B 1 464 ? -28.680 -0.978 -57.195 1.00 16.79 444 TRP B N 1
ATOM 8666 C CA . TRP B 1 464 ? -29.043 -2.301 -57.693 1.00 15.41 444 TRP B CA 1
ATOM 8667 C C . TRP B 1 464 ? -30.257 -2.894 -56.986 1.00 14.64 444 TRP B C 1
ATOM 8668 O O . TRP B 1 464 ? -31.182 -3.381 -57.637 1.00 15.71 444 TRP B O 1
ATOM 8679 N N . GLU B 1 465 ? -30.251 -2.872 -55.654 1.00 14.22 445 GLU B N 1
ATOM 8680 C CA . GLU B 1 465 ? -31.364 -3.460 -54.910 1.00 15.28 445 GLU B CA 1
ATOM 8681 C C . GLU B 1 465 ? -32.652 -2.671 -55.130 1.00 15.18 445 GLU B C 1
ATOM 8682 O O . GLU B 1 465 ? -33.740 -3.251 -55.203 1.00 14.50 445 GLU B O 1
ATOM 8688 N N . SER B 1 466 ? -32.523 -1.356 -55.261 1.00 13.73 446 SER B N 1
ATOM 8689 C CA . SER B 1 466 ? -33.668 -0.512 -55.589 1.00 16.49 446 SER B CA 1
ATOM 8690 C C . SER B 1 466 ? -34.249 -0.911 -56.952 1.00 18.32 446 SER B C 1
ATOM 8691 O O . SER B 1 466 ? -35.447 -1.142 -57.081 1.00 14.84 446 SER B O 1
ATOM 8694 N N . ALA B 1 467 ? -33.398 -1.000 -57.970 1.00 15.94 447 ALA B N 1
ATOM 8695 C CA . ALA B 1 467 ? -33.861 -1.432 -59.292 1.00 14.89 447 ALA B CA 1
ATOM 8696 C C . ALA B 1 467 ? -34.485 -2.830 -59.249 1.00 16.75 447 ALA B C 1
ATOM 8697 O O . ALA B 1 467 ? -35.474 -3.097 -59.938 1.00 16.21 447 ALA B O 1
ATOM 8699 N N A SER B 1 468 ? -33.898 -3.713 -58.445 0.50 16.57 448 SER B N 1
ATOM 8700 N N B SER B 1 468 ? -33.912 -3.716 -58.439 0.50 16.60 448 SER B N 1
ATOM 8701 C CA A SER B 1 468 ? -34.395 -5.081 -58.313 0.50 17.93 448 SER B CA 1
ATOM 8702 C CA B SER B 1 468 ? -34.414 -5.086 -58.344 0.50 17.91 448 SER B CA 1
ATOM 8703 C C A SER B 1 468 ? -35.818 -5.103 -57.767 0.50 18.22 448 SER B C 1
ATOM 8704 C C B SER B 1 468 ? -35.820 -5.127 -57.752 0.50 18.20 448 SER B C 1
ATOM 8705 O O A SER B 1 468 ? -36.699 -5.760 -58.322 0.50 17.92 448 SER B O 1
ATOM 8706 O O B SER B 1 468 ? -36.697 -5.824 -58.263 0.50 17.97 448 SER B O 1
ATOM 8711 N N . ILE B 1 469 ? -36.029 -4.372 -56.677 1.00 17.92 449 ILE B N 1
ATOM 8712 C CA . ILE B 1 469 ? -37.343 -4.275 -56.051 1.00 15.02 449 ILE B CA 1
ATOM 8713 C C . ILE B 1 469 ? -38.375 -3.685 -57.026 1.00 15.30 449 ILE B C 1
ATOM 8714 O O . ILE B 1 469 ? -39.540 -4.076 -57.012 1.00 16.82 449 ILE B O 1
ATOM 8727 N N . GLY B 1 471 ? -38.417 -4.330 -60.107 1.00 17.26 451 GLY B N 1
ATOM 8728 C CA . GLY B 1 471 ? -38.604 -5.321 -61.156 1.00 19.95 451 GLY B CA 1
ATOM 8729 C C . GLY B 1 471 ? -37.755 -5.095 -62.398 1.00 19.18 451 GLY B C 1
ATOM 8730 O O . GLY B 1 471 ? -38.088 -5.580 -63.490 1.00 20.66 451 GLY B O 1
ATOM 8731 N N . LEU B 1 472 ? -36.644 -4.381 -62.237 1.00 17.96 452 LEU B N 1
ATOM 8732 C CA . LEU B 1 472 ? -35.861 -3.920 -63.382 1.00 17.85 452 LEU B CA 1
ATOM 8733 C C . LEU B 1 472 ? -34.482 -4.580 -63.493 1.00 18.06 452 LEU B C 1
ATOM 8734 O O . LEU B 1 472 ? -33.588 -4.070 -64.169 1.00 17.15 452 LEU B O 1
ATOM 8739 N N . THR B 1 473 ? -34.318 -5.716 -62.831 1.00 17.50 453 THR B N 1
ATOM 8740 C CA . THR B 1 473 ? -33.109 -6.507 -62.997 1.00 16.89 453 THR B CA 1
ATOM 8741 C C . THR B 1 473 ? -33.476 -7.910 -63.453 1.00 21.49 453 THR B C 1
ATOM 8742 O O . THR B 1 473 ? -34.572 -8.402 -63.177 1.00 21.25 453 THR B O 1
ATOM 8746 N N . THR B 1 474 ? -32.559 -8.553 -64.157 1.00 21.55 454 THR B N 1
ATOM 8747 C CA . THR B 1 474 ? -32.845 -9.861 -64.715 1.00 24.33 454 THR B CA 1
ATOM 8748 C C . THR B 1 474 ? -31.594 -10.725 -64.755 1.00 20.58 454 THR B C 1
ATOM 8749 O O . THR B 1 474 ? -30.501 -10.267 -64.434 1.00 21.04 454 THR B O 1
ATOM 8753 N N . GLU B 1 475 ? -31.766 -11.981 -65.142 1.00 21.09 455 GLU B N 1
ATOM 8754 C CA . GLU B 1 475 ? -30.632 -12.878 -65.317 1.00 23.06 455 GLU B CA 1
ATOM 8755 C C . GLU B 1 475 ? -30.607 -13.366 -66.757 1.00 25.16 455 GLU B C 1
ATOM 8756 O O . GLU B 1 475 ? -31.623 -13.801 -67.290 1.00 25.58 455 GLU B O 1
ATOM 8762 N N . ASP B 1 476 ? -29.444 -13.277 -67.388 1.00 26.75 456 ASP B N 1
ATOM 8763 C CA . ASP B 1 476 ? -29.297 -13.703 -68.769 1.00 31.26 456 ASP B CA 1
ATOM 8764 C C . ASP B 1 476 ? -28.161 -14.713 -68.857 1.00 30.32 456 ASP B C 1
ATOM 8765 O O . ASP B 1 476 ? -27.625 -15.146 -67.832 1.00 29.19 456 ASP B O 1
ATOM 8770 N N . ILE B 1 477 ? -27.789 -15.081 -70.078 1.00 29.74 457 ILE B N 1
ATOM 8771 C CA . ILE B 1 477 ? -26.688 -16.010 -70.290 1.00 32.79 457 ILE B CA 1
ATOM 8772 C C . ILE B 1 477 ? -25.392 -15.430 -69.734 1.00 31.53 457 ILE B C 1
ATOM 8773 O O . ILE B 1 477 ? -24.489 -16.167 -69.343 1.00 35.02 457 ILE B O 1
ATOM 8778 N N . ASP B 1 478 ? -25.315 -14.104 -69.683 1.00 28.38 458 ASP B N 1
ATOM 8779 C CA . ASP B 1 478 ? -24.128 -13.438 -69.160 1.00 28.20 458 ASP B CA 1
ATOM 8780 C C . ASP B 1 478 ? -24.314 -12.986 -67.707 1.00 27.15 458 ASP B C 1
ATOM 8781 O O . ASP B 1 478 ? -23.570 -12.141 -67.215 1.00 28.26 458 ASP B O 1
ATOM 8786 N N . GLY B 1 479 ? -25.303 -13.556 -67.023 1.00 22.87 459 GLY B N 1
ATOM 8787 C CA . GLY B 1 479 ? -25.455 -13.326 -65.598 1.00 22.29 459 GLY B CA 1
ATOM 8788 C C . GLY B 1 479 ? -26.482 -12.271 -65.247 1.00 21.82 459 GLY B C 1
ATOM 8789 O O . GLY B 1 479 ? -27.371 -11.957 -66.047 1.00 23.10 459 GLY B O 1
ATOM 8790 N N . LEU B 1 480 ? -26.366 -11.733 -64.037 1.00 20.30 460 LEU B N 1
ATOM 8791 C CA . LEU B 1 480 ? -27.295 -10.720 -63.560 1.00 20.99 460 LEU B CA 1
ATOM 8792 C C . LEU B 1 480 ? -27.008 -9.377 -64.222 1.00 22.16 460 LEU B C 1
ATOM 8793 O O . LEU B 1 480 ? -25.856 -9.007 -64.431 1.00 21.05 460 LEU B O 1
ATOM 8798 N N . LYS B 1 481 ? -28.065 -8.647 -64.553 1.00 19.59 461 LYS B N 1
ATOM 8799 C CA . LYS B 1 481 ? -27.905 -7.379 -65.243 1.00 20.36 461 LYS B CA 1
ATOM 8800 C C . LYS B 1 481 ? -29.169 -6.545 -65.090 1.00 19.08 461 LYS B C 1
ATOM 8801 O O . LYS B 1 481 ? -30.244 -7.080 -64.808 1.00 20.00 461 LYS B O 1
ATOM 8807 N N . TYR B 1 482 ? -29.039 -5.235 -65.266 1.00 15.61 462 TYR B N 1
ATOM 8808 C CA . TYR B 1 482 ? -30.202 -4.370 -65.404 1.00 16.70 462 TYR B CA 1
ATOM 8809 C C . TYR B 1 482 ? -30.924 -4.709 -66.698 1.00 17.99 462 TYR B C 1
ATOM 8810 O O . TYR B 1 482 ? -30.282 -5.058 -67.696 1.00 19.36 462 TYR B O 1
ATOM 8819 N N . THR B 1 483 ? -32.249 -4.612 -66.694 1.00 19.74 463 THR B N 1
ATOM 8820 C CA . THR B 1 483 ? -32.993 -4.676 -67.953 1.00 17.97 463 THR B CA 1
ATOM 8821 C C . THR B 1 483 ? -32.754 -3.388 -68.732 1.00 22.27 463 THR B C 1
ATOM 8822 O O . THR B 1 483 ? -32.136 -2.460 -68.215 1.00 21.38 463 THR B O 1
ATOM 8826 N N . GLU B 1 484 ? -33.238 -3.326 -69.972 1.00 21.78 464 GLU B N 1
ATOM 8827 C CA . GLU B 1 484 ? -33.089 -2.102 -70.757 1.00 24.22 464 GLU B CA 1
ATOM 8828 C C . GLU B 1 484 ? -33.732 -0.919 -70.037 1.00 21.67 464 GLU B C 1
ATOM 8829 O O . GLU B 1 484 ? -33.135 0.155 -69.926 1.00 21.02 464 GLU B O 1
ATOM 8835 N N . GLU B 1 485 ? -34.942 -1.120 -69.531 1.00 21.42 465 GLU B N 1
ATOM 8836 C CA . GLU B 1 485 ? -35.611 -0.063 -68.782 1.00 21.86 465 GLU B CA 1
ATOM 8837 C C . GLU B 1 485 ? -34.981 0.136 -67.413 1.00 20.04 465 GLU B C 1
ATOM 8838 O O . GLU B 1 485 ? -35.102 1.206 -66.822 1.00 23.71 465 GLU B O 1
ATOM 8844 N N . GLY B 1 486 ? -34.308 -0.893 -66.908 1.00 18.70 466 GLY B N 1
ATOM 8845 C CA . GLY B 1 486 ? -33.552 -0.751 -65.678 1.00 19.63 466 GLY B CA 1
ATOM 8846 C C . GLY B 1 486 ? -32.419 0.248 -65.848 1.00 20.15 466 GLY B C 1
ATOM 8847 O O . GLY B 1 486 ? -32.171 1.084 -64.976 1.00 17.98 466 GLY B O 1
ATOM 8848 N N . GLU B 1 487 ? -31.733 0.172 -66.983 1.00 17.46 467 GLU B N 1
ATOM 8849 C CA . GLU B 1 487 ? -30.676 1.136 -67.275 1.00 18.37 467 GLU B CA 1
ATOM 8850 C C . GLU B 1 487 ? -31.244 2.550 -67.386 1.00 17.49 467 GLU B C 1
ATOM 8851 O O . GLU B 1 487 ? -30.675 3.498 -66.849 1.00 18.43 467 GLU B O 1
ATOM 8857 N N . VAL B 1 488 ? -32.368 2.685 -68.084 1.00 17.83 468 VAL B N 1
ATOM 8858 C CA . VAL B 1 488 ? -33.037 3.976 -68.200 1.00 17.20 468 VAL B CA 1
ATOM 8859 C C . VAL B 1 488 ? -33.443 4.496 -66.818 1.00 20.08 468 VAL B C 1
ATOM 8860 O O . VAL B 1 488 ? -33.261 5.674 -66.505 1.00 19.52 468 VAL B O 1
ATOM 8864 N N . PHE B 1 489 ? -33.983 3.602 -65.995 1.00 18.23 469 PHE B N 1
ATOM 8865 C CA . PHE B 1 489 ? -34.325 3.917 -64.608 1.00 20.90 469 PHE B CA 1
ATOM 8866 C C . PHE B 1 489 ? -33.134 4.512 -63.847 1.00 20.39 469 PHE B C 1
ATOM 8867 O O . PHE B 1 489 ? -33.262 5.547 -63.191 1.00 19.27 469 PHE B O 1
ATOM 8875 N N . VAL B 1 490 ? -31.974 3.871 -63.937 1.00 16.26 470 VAL B N 1
ATOM 8876 C CA . VAL B 1 490 ? -30.800 4.362 -63.218 1.00 15.20 470 VAL B CA 1
ATOM 8877 C C . VAL B 1 490 ? -30.356 5.712 -63.794 1.00 17.69 470 VAL B C 1
ATOM 8878 O O . VAL B 1 490 ? -29.997 6.613 -63.041 1.00 16.37 470 VAL B O 1
ATOM 8882 N N . ASP B 1 491 ? -30.410 5.859 -65.119 1.00 17.44 471 ASP B N 1
ATOM 8883 C CA . ASP B 1 491 ? -30.143 7.157 -65.743 1.00 18.71 471 ASP B CA 1
ATOM 8884 C C . ASP B 1 491 ? -31.034 8.232 -65.121 1.00 17.26 471 ASP B C 1
ATOM 8885 O O . ASP B 1 491 ? -30.568 9.310 -64.764 1.00 19.20 471 ASP B O 1
ATOM 8890 N N . ASN B 1 492 ? -32.327 7.932 -65.025 1.00 18.45 472 ASN B N 1
ATOM 8891 C CA . ASN B 1 492 ? -33.307 8.895 -64.522 1.00 19.25 472 ASN B CA 1
ATOM 8892 C C . ASN B 1 492 ? -33.075 9.244 -63.056 1.00 17.31 472 ASN B C 1
ATOM 8893 O O . ASN B 1 492 ? -33.224 10.398 -62.653 1.00 16.33 472 ASN B O 1
ATOM 8898 N N . VAL B 1 493 ? -32.723 8.238 -62.266 1.00 17.00 473 VAL B N 1
ATOM 8899 C CA . VAL B 1 493 ? -32.410 8.434 -60.851 1.00 16.04 473 VAL B CA 1
ATOM 8900 C C . VAL B 1 493 ? -31.202 9.348 -60.681 1.00 15.47 473 VAL B C 1
ATOM 8901 O O . VAL B 1 493 ? -31.242 10.326 -59.923 1.00 15.51 473 VAL B O 1
ATOM 8905 N N . LEU B 1 494 ? -30.124 9.027 -61.388 1.00 16.75 474 LEU B N 1
ATOM 8906 C CA . LEU B 1 494 ? -28.898 9.809 -61.272 1.00 15.91 474 LEU B CA 1
ATOM 8907 C C . LEU B 1 494 ? -29.083 11.205 -61.868 1.00 17.96 474 LEU B C 1
ATOM 8908 O O . LEU B 1 494 ? -28.603 12.186 -61.309 1.00 17.69 474 LEU B O 1
ATOM 8913 N N . ASP B 1 495 ? -29.797 11.309 -62.987 1.00 16.17 475 ASP B N 1
ATOM 8914 C CA . ASP B 1 495 ? -30.033 12.624 -63.581 1.00 17.97 475 ASP B CA 1
ATOM 8915 C C . ASP B 1 495 ? -30.869 13.504 -62.660 1.00 17.15 475 ASP B C 1
ATOM 8916 O O . ASP B 1 495 ? -30.683 14.722 -62.616 1.00 19.14 475 ASP B O 1
ATOM 8921 N N . THR B 1 496 ? -31.806 12.881 -61.947 1.00 14.92 476 THR B N 1
ATOM 8922 C CA . THR B 1 496 ? -32.646 13.580 -60.985 1.00 14.71 476 THR B CA 1
ATOM 8923 C C . THR B 1 496 ? -31.794 14.147 -59.855 1.00 17.55 476 THR B C 1
ATOM 8924 O O . THR B 1 496 ? -31.924 15.314 -59.486 1.00 19.18 476 THR B O 1
ATOM 8928 N N . ILE B 1 497 ? -30.913 13.320 -59.308 1.00 17.57 477 ILE B N 1
ATOM 8929 C CA . ILE B 1 497 ? -30.043 13.783 -58.226 1.00 16.86 477 ILE B CA 1
ATOM 8930 C C . ILE B 1 497 ? -29.074 14.847 -58.748 1.00 17.37 477 ILE B C 1
ATOM 8931 O O . ILE B 1 497 ? -28.819 15.842 -58.065 1.00 18.38 477 ILE B O 1
ATOM 8936 N N . ARG B 1 498 ? -28.558 14.651 -59.966 1.00 19.16 478 ARG B N 1
ATOM 8937 C CA . ARG B 1 498 ? -27.681 15.642 -60.601 1.00 18.92 478 ARG B CA 1
ATOM 8938 C C . ARG B 1 498 ? -28.367 16.992 -60.729 1.00 20.27 478 ARG B C 1
ATOM 8939 O O . ARG B 1 498 ? -27.774 18.027 -60.423 1.00 20.98 478 ARG B O 1
ATOM 8947 N N . GLU B 1 499 ? -29.613 16.978 -61.192 1.00 18.87 479 GLU B N 1
ATOM 8948 C CA . GLU B 1 499 ? -30.385 18.211 -61.328 1.00 21.12 479 GLU B CA 1
ATOM 8949 C C . GLU B 1 499 ? -30.523 18.927 -59.985 1.00 20.26 479 GLU B C 1
ATOM 8950 O O . GLU B 1 499 ? -30.335 20.143 -59.891 1.00 21.07 479 GLU B O 1
ATOM 8956 N N . GLU B 1 500 ? -30.839 18.166 -58.944 1.00 16.29 480 GLU B N 1
ATOM 8957 C CA . GLU B 1 500 ? -30.999 18.750 -57.619 1.00 17.70 480 GLU B CA 1
ATOM 8958 C C . GLU B 1 500 ? -29.669 19.257 -57.063 1.00 17.65 480 GLU B C 1
ATOM 8959 O O . GLU B 1 500 ? -29.622 20.311 -56.434 1.00 20.07 480 GLU B O 1
ATOM 8965 N N . ALA B 1 501 ? -28.592 18.508 -57.290 1.00 18.95 481 ALA B N 1
ATOM 8966 C CA . ALA B 1 501 ? -27.269 18.940 -56.830 1.00 19.41 481 ALA B CA 1
ATOM 8967 C C . ALA B 1 501 ? -26.900 20.271 -57.473 1.00 20.66 481 ALA B C 1
ATOM 8968 O O . ALA B 1 501 ? -26.397 21.173 -56.801 1.00 21.29 481 ALA B O 1
ATOM 8970 N N . GLU B 1 502 ? -27.182 20.389 -58.769 1.00 22.46 482 GLU B N 1
ATOM 8971 C CA . GLU B 1 502 ? -26.888 21.606 -59.522 1.00 26.77 482 GLU B CA 1
ATOM 8972 C C . GLU B 1 502 ? -27.721 22.785 -59.047 1.00 24.43 482 GLU B C 1
ATOM 8973 O O . GLU B 1 502 ? -27.206 23.894 -58.892 1.00 23.52 482 GLU B O 1
ATOM 8979 N N . LYS B 1 503 ? -29.008 22.543 -58.813 1.00 23.77 483 LYS B N 1
ATOM 8980 C CA . LYS B 1 503 ? -29.903 23.573 -58.295 1.00 24.78 483 LYS B CA 1
ATOM 8981 C C . LYS B 1 503 ? -29.450 24.054 -56.920 1.00 24.15 483 LYS B C 1
ATOM 8982 O O . LYS B 1 503 ? -29.663 25.212 -56.551 1.00 22.47 483 LYS B O 1
ATOM 8988 N N . GLY B 1 504 ? -28.823 23.152 -56.171 1.00 21.03 484 GLY B N 1
ATOM 8989 C CA . GLY B 1 504 ? -28.414 23.428 -54.804 1.00 18.66 484 GLY B CA 1
ATOM 8990 C C . GLY B 1 504 ? -27.448 24.588 -54.686 1.00 19.86 484 GLY B C 1
ATOM 8991 O O . GLY B 1 504 ? -27.458 25.309 -53.689 1.00 21.32 484 GLY B O 1
ATOM 8992 N N . TYR B 1 505 ? -26.609 24.779 -55.703 1.00 20.17 485 TYR B N 1
ATOM 8993 C CA . TYR B 1 505 ? -25.635 25.857 -55.656 1.00 22.13 485 TYR B CA 1
ATOM 8994 C C . TYR B 1 505 ? -26.329 27.217 -55.602 1.00 23.33 485 TYR B C 1
ATOM 8995 O O . TYR B 1 505 ? -25.961 28.069 -54.790 1.00 25.13 485 TYR B O 1
ATOM 9004 N N . HIS B 1 506 ? -27.340 27.420 -56.446 1.00 24.70 486 HIS B N 1
ATOM 9005 C CA . HIS B 1 506 ? -28.096 28.670 -56.403 1.00 28.93 486 HIS B CA 1
ATOM 9006 C C . HIS B 1 506 ? -28.949 28.746 -55.148 1.00 27.95 486 HIS B C 1
ATOM 9007 O O . HIS B 1 506 ? -29.121 29.817 -54.572 1.00 30.73 486 HIS B O 1
ATOM 9014 N N . GLU B 1 507 ? -29.491 27.608 -54.729 1.00 22.69 487 GLU B N 1
ATOM 9015 C CA . GLU B 1 507 ? -30.373 27.578 -53.570 1.00 24.17 487 GLU B CA 1
ATOM 9016 C C . GLU B 1 507 ? -29.654 27.892 -52.257 1.00 25.24 487 GLU B C 1
ATOM 9017 O O . GLU B 1 507 ? -30.187 28.617 -51.419 1.00 26.67 487 GLU B O 1
ATOM 9023 N N . TYR B 1 508 ? -28.452 27.350 -52.071 1.00 21.20 488 TYR B N 1
ATOM 9024 C CA . TYR B 1 508 ? -27.812 27.414 -50.751 1.00 21.18 488 TYR B CA 1
ATOM 9025 C C . TYR B 1 508 ? -26.462 28.116 -50.730 1.00 22.32 488 TYR B C 1
ATOM 9026 O O . TYR B 1 508 ? -25.910 28.364 -49.657 1.00 24.19 488 TYR B O 1
ATOM 9035 N N . GLY B 1 509 ? -25.929 28.440 -51.902 1.00 25.12 489 GLY B N 1
ATOM 9036 C CA . GLY B 1 509 ? -24.690 29.193 -51.974 1.00 26.11 489 GLY B CA 1
ATOM 9037 C C . GLY B 1 509 ? -23.422 28.374 -51.794 1.00 24.48 489 GLY B C 1
ATOM 9038 O O . GLY B 1 509 ? -22.352 28.922 -51.518 1.00 23.92 489 GLY B O 1
ATOM 9039 N N . PHE B 1 510 ? -23.532 27.057 -51.934 1.00 22.09 490 PHE B N 1
ATOM 9040 C CA . PHE B 1 510 ? -22.346 26.214 -51.969 1.00 20.76 490 PHE B CA 1
ATOM 9041 C C . PHE B 1 510 ? -22.617 25.020 -52.871 1.00 20.33 490 PHE B C 1
ATOM 9042 O O . PHE B 1 510 ? -23.752 24.801 -53.295 1.00 19.67 490 PHE B O 1
ATOM 9050 N N . THR B 1 511 ? -21.569 24.265 -53.177 1.00 19.68 491 THR B N 1
ATOM 9051 C CA . THR B 1 511 ? -21.654 23.234 -54.198 1.00 19.62 491 THR B CA 1
ATOM 9052 C C . THR B 1 511 ? -21.938 21.850 -53.611 1.00 17.96 491 THR B C 1
ATOM 9053 O O . THR B 1 511 ? -21.404 21.478 -52.559 1.00 15.93 491 THR B O 1
ATOM 9057 N N . PHE B 1 512 ? -22.798 21.104 -54.296 1.00 17.91 492 PHE B N 1
ATOM 9058 C CA . PHE B 1 512 ? -23.117 19.739 -53.914 1.00 17.72 492 PHE B CA 1
ATOM 9059 C C . PHE B 1 512 ? -22.492 18.753 -54.884 1.00 17.78 492 PHE B C 1
ATOM 9060 O O . PHE B 1 512 ? -22.480 18.987 -56.094 1.00 18.93 492 PHE B O 1
ATOM 9068 N N . ASN B 1 513 ? -21.961 17.654 -54.360 1.00 13.76 493 ASN B N 1
ATOM 9069 C CA . ASN B 1 513 ? -21.571 16.550 -55.234 1.00 15.23 493 ASN B CA 1
ATOM 9070 C C . ASN B 1 513 ? -22.396 15.311 -54.911 1.00 15.64 493 ASN B C 1
ATOM 9071 O O . ASN B 1 513 ? -23.224 15.316 -53.995 1.00 16.09 493 ASN B O 1
ATOM 9076 N N . ILE B 1 514 ? -22.173 14.257 -55.683 1.00 14.85 494 ILE B N 1
ATOM 9077 C CA . ILE B 1 514 ? -22.839 12.984 -55.477 1.00 15.27 494 ILE B CA 1
ATOM 9078 C C . ILE B 1 514 ? -21.792 11.894 -55.322 1.00 16.84 494 ILE B C 1
ATOM 9079 O O . ILE B 1 514 ? -20.778 11.907 -56.006 1.00 17.80 494 ILE B O 1
ATOM 9084 N N . GLU B 1 515 ? -22.027 10.950 -54.420 1.00 13.86 495 GLU B N 1
ATOM 9085 C CA . GLU B 1 515 ? -21.134 9.809 -54.323 1.00 12.58 495 GLU B CA 1
ATOM 9086 C C . GLU B 1 515 ? -21.914 8.527 -54.091 1.00 14.17 495 GLU B C 1
ATOM 9087 O O . GLU B 1 515 ? -22.837 8.482 -53.280 1.00 18.47 495 GLU B O 1
ATOM 9093 N N . GLN B 1 516 ? -21.550 7.488 -54.835 1.00 13.69 496 GLN B N 1
ATOM 9094 C CA . GLN B 1 516 ? -21.985 6.148 -54.502 1.00 12.16 496 GLN B CA 1
ATOM 9095 C C . GLN B 1 516 ? -21.065 5.702 -53.364 1.00 15.64 496 GLN B C 1
ATOM 9096 O O . GLN B 1 516 ? -19.965 5.211 -53.608 1.00 15.78 496 GLN B O 1
ATOM 9102 N N . VAL B 1 517 ? -21.516 5.903 -52.127 1.00 12.12 497 VAL B N 1
ATOM 9103 C CA . VAL B 1 517 ? -20.642 5.803 -50.956 1.00 12.60 497 VAL B CA 1
ATOM 9104 C C . VAL B 1 517 ? -20.164 4.378 -50.675 1.00 15.24 497 VAL B C 1
ATOM 9105 O O . VAL B 1 517 ? -20.838 3.410 -51.027 1.00 16.02 497 VAL B O 1
ATOM 9109 N N . PRO B 1 518 ? -18.985 4.243 -50.042 1.00 16.03 498 PRO B N 1
ATOM 9110 C CA . PRO B 1 518 ? -18.492 2.913 -49.668 1.00 13.62 498 PRO B CA 1
ATOM 9111 C C . PRO B 1 518 ? -19.475 2.163 -48.765 1.00 14.44 498 PRO B C 1
ATOM 9112 O O . PRO B 1 518 ? -19.626 0.953 -48.914 1.00 14.30 498 PRO B O 1
ATOM 9116 N N . ALA B 1 519 ? -20.125 2.879 -47.845 1.00 13.66 499 ALA B N 1
ATOM 9117 C CA . ALA B 1 519 ? -21.172 2.310 -46.992 1.00 13.09 499 ALA B CA 1
ATOM 9118 C C . ALA B 1 519 ? -20.740 1.015 -46.308 1.00 14.76 499 ALA B C 1
ATOM 9119 O O . ALA B 1 519 ? -21.472 0.028 -46.333 1.00 14.06 499 ALA B O 1
ATOM 9121 N N . GLU B 1 520 ? -19.547 1.012 -45.711 1.00 14.09 500 GLU B N 1
ATOM 9122 C CA . GLU B 1 520 ? -19.055 -0.174 -45.006 1.00 14.59 500 GLU B CA 1
ATOM 9123 C C . GLU B 1 520 ? -20.080 -0.738 -44.040 1.00 16.50 500 GLU B C 1
ATOM 9124 O O . GLU B 1 520 ? -20.344 -1.940 -44.022 1.00 19.89 500 GLU B O 1
ATOM 9130 N N . LYS B 1 521 ? -20.659 0.141 -43.236 1.00 16.57 501 LYS B N 1
ATOM 9131 C CA . LYS B 1 521 ? -21.681 -0.275 -42.284 1.00 19.09 501 LYS B CA 1
ATOM 9132 C C . LYS B 1 521 ? -23.085 0.098 -42.757 1.00 17.27 501 LYS B C 1
ATOM 9133 O O . LYS B 1 521 ? -24.030 -0.648 -42.538 1.00 16.99 501 LYS B O 1
ATOM 9139 N N . ALA B 1 522 ? -23.215 1.255 -43.396 1.00 16.49 502 ALA B N 1
ATOM 9140 C CA . ALA B 1 522 ? -24.522 1.742 -43.842 1.00 17.49 502 ALA B CA 1
ATOM 9141 C C . ALA B 1 522 ? -25.257 0.744 -44.746 1.00 16.01 502 ALA B C 1
ATOM 9142 O O . ALA B 1 522 ? -26.482 0.618 -44.671 1.00 15.68 502 ALA B O 1
ATOM 9144 N N . ALA B 1 523 ? -24.512 0.026 -45.583 1.00 15.73 503 ALA B N 1
ATOM 9145 C CA . ALA B 1 523 ? -25.120 -0.941 -46.499 1.00 17.01 503 ALA B CA 1
ATOM 9146 C C . ALA B 1 523 ? -25.828 -2.064 -45.741 1.00 15.94 503 ALA B C 1
ATOM 9147 O O . ALA B 1 523 ? -26.796 -2.646 -46.238 1.00 16.23 503 ALA B O 1
ATOM 9149 N N . VAL B 1 524 ? -25.342 -2.364 -44.539 1.00 16.79 504 VAL B N 1
ATOM 9150 C CA . VAL B 1 524 ? -25.964 -3.361 -43.671 1.00 15.99 504 VAL B CA 1
ATOM 9151 C C . VAL B 1 524 ? -27.108 -2.764 -42.854 1.00 15.85 504 VAL B C 1
ATOM 9152 O O . VAL B 1 524 ? -28.228 -3.297 -42.823 1.00 16.73 504 VAL B O 1
ATOM 9156 N N . THR B 1 525 ? -26.811 -1.647 -42.198 1.00 14.14 505 THR B N 1
ATOM 9157 C CA . THR B 1 525 ? -27.762 -0.983 -41.307 1.00 15.52 505 THR B CA 1
ATOM 9158 C C . THR B 1 525 ? -29.057 -0.599 -42.007 1.00 12.46 505 THR B C 1
ATOM 9159 O O . THR B 1 525 ? -30.148 -0.819 -41.482 1.00 12.76 505 THR B O 1
ATOM 9163 N N . LEU B 1 526 ? -28.933 -0.015 -43.190 1.00 13.31 506 LEU B N 1
ATOM 9164 C CA . LEU B 1 526 ? -30.124 0.403 -43.931 1.00 12.83 506 LEU B CA 1
ATOM 9165 C C . LEU B 1 526 ? -30.939 -0.803 -44.386 1.00 13.73 506 LEU B C 1
ATOM 9166 O O . LEU B 1 526 ? -32.165 -0.768 -44.358 1.00 15.31 506 LEU B O 1
ATOM 9171 N N . ALA B 1 527 ? -30.263 -1.873 -44.792 1.00 12.85 507 ALA B N 1
ATOM 9172 C CA . ALA B 1 527 ? -30.972 -3.088 -45.192 1.00 13.60 507 ALA B CA 1
ATOM 9173 C C . ALA B 1 527 ? -31.739 -3.676 -44.011 1.00 15.19 507 ALA B C 1
ATOM 9174 O O . ALA B 1 527 ? -32.849 -4.178 -44.169 1.00 16.64 507 ALA B O 1
ATOM 9176 N N . GLN B 1 528 ? -31.134 -3.621 -42.827 1.00 15.08 508 GLN B N 1
ATOM 9177 C CA . GLN B 1 528 ? -31.784 -4.149 -41.629 1.00 16.62 508 GLN B CA 1
ATOM 9178 C C . GLN B 1 528 ? -32.970 -3.280 -41.200 1.00 16.98 508 GLN B C 1
ATOM 9179 O O . GLN B 1 528 ? -34.017 -3.801 -40.807 1.00 18.11 508 GLN B O 1
ATOM 9185 N N . LYS B 1 529 ? -32.831 -1.960 -41.305 1.00 13.24 509 LYS B N 1
ATOM 9186 C CA . LYS B 1 529 ? -33.951 -1.074 -40.986 1.00 12.99 509 LYS B CA 1
ATOM 9187 C C . LYS B 1 529 ? -35.117 -1.295 -41.951 1.00 14.47 509 LYS B C 1
ATOM 9188 O O . LYS B 1 529 ? -36.272 -1.316 -41.539 1.00 17.68 509 LYS B O 1
ATOM 9194 N N . ASP B 1 530 ? -34.810 -1.451 -43.235 1.00 16.45 510 ASP B N 1
ATOM 9195 C CA . ASP B 1 530 ? -35.853 -1.682 -44.243 1.00 16.02 510 ASP B CA 1
ATOM 9196 C C . ASP B 1 530 ? -36.529 -3.038 -44.048 1.00 18.91 510 ASP B C 1
ATOM 9197 O O . ASP B 1 530 ? -37.716 -3.194 -44.328 1.00 20.70 510 ASP B O 1
ATOM 9202 N N . ARG B 1 531 ? -35.766 -4.023 -43.582 1.00 18.66 511 ARG B N 1
ATOM 9203 C CA . ARG B 1 531 ? -36.327 -5.342 -43.294 1.00 18.38 511 ARG B CA 1
ATOM 9204 C C . ARG B 1 531 ? -37.307 -5.248 -42.132 1.00 20.27 511 ARG B C 1
ATOM 9205 O O . ARG B 1 531 ? -38.371 -5.865 -42.141 1.00 21.29 511 ARG B O 1
ATOM 9213 N N . PHE B 1 532 ? -36.932 -4.464 -41.128 1.00 19.20 512 PHE B N 1
ATOM 9214 C CA . PHE B 1 532 ? -37.773 -4.251 -39.958 1.00 18.58 512 PHE B CA 1
ATOM 9215 C C . PHE B 1 532 ? -39.087 -3.572 -40.343 1.00 22.08 512 PHE B C 1
ATOM 9216 O O . PHE B 1 532 ? -40.145 -3.888 -39.800 1.00 22.30 512 PHE B O 1
ATOM 9224 N N . LEU B 1 533 ? -39.024 -2.655 -41.303 1.00 21.22 513 LEU B N 1
ATOM 9225 C CA . LEU B 1 533 ? -40.211 -1.899 -41.707 1.00 21.44 513 LEU B CA 1
ATOM 9226 C C . LEU B 1 533 ? -41.069 -2.602 -42.758 1.00 21.02 513 LEU B C 1
ATOM 9227 O O . LEU B 1 533 ? -42.299 -2.445 -42.772 1.00 20.60 513 LEU B O 1
ATOM 9232 N N . PHE B 1 534 ? -40.435 -3.372 -43.639 1.00 19.84 514 PHE B N 1
ATOM 9233 C CA . PHE B 1 534 ? -41.144 -3.922 -44.795 1.00 22.27 514 PHE B CA 1
ATOM 9234 C C . PHE B 1 534 ? -41.158 -5.444 -44.892 1.00 21.23 514 PHE B C 1
ATOM 9235 O O . PHE B 1 534 ? -41.822 -5.996 -45.767 1.00 21.36 514 PHE B O 1
ATOM 9243 N N . GLY B 1 535 ? -40.436 -6.120 -44.006 1.00 20.12 515 GLY B N 1
ATOM 9244 C CA . GLY B 1 535 ? -40.452 -7.575 -43.973 1.00 23.11 515 GLY B CA 1
ATOM 9245 C C . GLY B 1 535 ? -39.958 -8.248 -45.245 1.00 23.74 515 GLY B C 1
ATOM 9246 O O . GLY B 1 535 ? -38.942 -7.851 -45.812 1.00 23.84 515 GLY B O 1
ATOM 9247 N N . GLU B 1 536 ? -40.692 -9.266 -45.692 1.00 24.23 516 GLU B N 1
ATOM 9248 C CA . GLU B 1 536 ? -40.300 -10.088 -46.838 1.00 27.57 516 GLU B CA 1
ATOM 9249 C C . GLU B 1 536 ? -40.229 -9.325 -48.161 1.00 25.21 516 GLU B C 1
ATOM 9250 O O . GLU B 1 536 ? -39.702 -9.839 -49.148 1.00 29.94 516 GLU B O 1
ATOM 9256 N N . LYS B 1 537 ? -40.772 -8.112 -48.187 1.00 18.74 517 LYS B N 1
ATOM 9257 C CA . LYS B 1 537 ? -40.678 -7.255 -49.367 1.00 20.98 517 LYS B CA 1
ATOM 9258 C C . LYS B 1 537 ? -39.232 -6.821 -49.596 1.00 20.81 517 LYS B C 1
ATOM 9259 O O . LYS B 1 537 ? -38.865 -6.379 -50.683 1.00 21.97 517 LYS B O 1
ATOM 9265 N N . GLN B 1 538 ? -38.417 -6.940 -48.554 1.00 19.67 518 GLN B N 1
ATOM 9266 C CA . GLN B 1 538 ? -37.027 -6.502 -48.603 1.00 18.27 518 GLN B CA 1
ATOM 9267 C C . GLN B 1 538 ? -36.139 -7.726 -48.403 1.00 19.79 518 GLN B C 1
ATOM 9268 O O . GLN B 1 538 ? -35.821 -8.081 -47.271 1.00 19.41 518 GLN B O 1
ATOM 9274 N N . PRO B 1 539 ? -35.731 -8.373 -49.508 1.00 20.63 519 PRO B N 1
ATOM 9275 C CA . PRO B 1 539 ? -35.062 -9.675 -49.414 1.00 23.31 519 PRO B CA 1
ATOM 9276 C C . PRO B 1 539 ? -33.552 -9.623 -49.173 1.00 24.67 519 PRO B C 1
ATOM 9277 O O . PRO B 1 539 ? -32.961 -10.676 -48.922 1.00 24.59 519 PRO B O 1
ATOM 9281 N N . PHE B 1 540 ? -32.939 -8.440 -49.231 1.00 19.38 520 PHE B N 1
ATOM 9282 C CA . PHE B 1 540 ? -31.484 -8.356 -49.230 1.00 18.88 520 PHE B CA 1
ATOM 9283 C C . PHE B 1 540 ? -30.891 -8.137 -47.838 1.00 21.27 520 PHE B C 1
ATOM 9284 O O . PHE B 1 540 ? -31.383 -7.327 -47.061 1.00 24.51 520 PHE B O 1
ATOM 9292 N N . GLU B 1 541 ? -29.817 -8.854 -47.537 1.00 21.35 521 GLU B N 1
ATOM 9293 C CA . GLU B 1 541 ? -29.180 -8.729 -46.232 1.00 20.89 521 GLU B CA 1
ATOM 9294 C C . GLU B 1 541 ? -28.210 -7.562 -46.193 1.00 18.33 521 GLU B C 1
ATOM 9295 O O . GLU B 1 541 ? -27.822 -7.094 -45.117 1.00 18.41 521 GLU B O 1
ATOM 9301 N N . ILE B 1 542 ? -27.821 -7.088 -47.370 1.00 18.32 522 ILE B N 1
ATOM 9302 C CA . ILE B 1 542 ? -26.901 -5.960 -47.483 1.00 19.05 522 ILE B CA 1
ATOM 9303 C C . ILE B 1 542 ? -27.142 -5.283 -48.829 1.00 18.22 522 ILE B C 1
ATOM 9304 O O . ILE B 1 542 ? -27.480 -5.940 -49.817 1.00 22.19 522 ILE B O 1
ATOM 9309 N N . TYR B 1 543 ? -27.005 -3.964 -48.854 1.00 15.87 523 TYR B N 1
ATOM 9310 C CA . TYR B 1 543 ? -27.186 -3.216 -50.086 1.00 16.45 523 TYR B CA 1
ATOM 9311 C C . TYR B 1 543 ? -25.837 -3.060 -50.782 1.00 17.46 523 TYR B C 1
ATOM 9312 O O . TYR B 1 543 ? -24.784 -3.289 -50.180 1.00 17.23 523 TYR B O 1
ATOM 9321 N N A SER B 1 544 ? -25.888 -2.660 -52.050 0.50 16.31 524 SER B N 1
ATOM 9322 N N B SER B 1 544 ? -25.859 -2.680 -52.051 0.50 16.31 524 SER B N 1
ATOM 9323 C CA A SER B 1 544 ? -24.720 -2.609 -52.929 0.50 16.43 524 SER B CA 1
ATOM 9324 C CA B SER B 1 544 ? -24.622 -2.647 -52.812 0.50 16.43 524 SER B CA 1
ATOM 9325 C C A SER B 1 544 ? -24.069 -1.224 -52.974 0.50 16.67 524 SER B C 1
ATOM 9326 C C B SER B 1 544 ? -24.060 -1.250 -52.973 0.50 16.68 524 SER B C 1
ATOM 9327 O O A SER B 1 544 ? -24.767 -0.207 -52.976 0.50 15.35 524 SER B O 1
ATOM 9328 O O B SER B 1 544 ? -24.797 -0.263 -53.051 0.50 15.10 524 SER B O 1
ATOM 9333 N N . ASN B 1 545 ? -22.733 -1.194 -53.014 1.00 13.87 525 ASN B N 1
ATOM 9334 C CA . ASN B 1 545 ? -21.989 0.051 -53.108 1.00 13.85 525 ASN B CA 1
ATOM 9335 C C . ASN B 1 545 ? -21.250 0.197 -54.445 1.00 13.31 525 ASN B C 1
ATOM 9336 O O . ASN B 1 545 ? -20.365 1.044 -54.593 1.00 16.21 525 ASN B O 1
ATOM 9341 N N . GLN B 1 546 ? -21.615 -0.642 -55.415 1.00 13.62 526 GLN B N 1
ATOM 9342 C CA . GLN B 1 546 ? -21.110 -0.522 -56.782 1.00 13.68 526 GLN B CA 1
ATOM 9343 C C . GLN B 1 546 ? -22.303 -0.714 -57.705 1.00 15.08 526 GLN B C 1
ATOM 9344 O O . GLN B 1 546 ? -23.311 -1.278 -57.274 1.00 16.40 526 GLN B O 1
ATOM 9350 N N . TRP B 1 547 ? -22.201 -0.246 -58.949 1.00 15.44 527 TRP B N 1
ATOM 9351 C CA . TRP B 1 547 ? -23.375 -0.186 -59.828 1.00 15.94 527 TRP B CA 1
ATOM 9352 C C . TRP B 1 547 ? -24.058 -1.550 -59.959 1.00 17.13 527 TRP B C 1
ATOM 9353 O O . TRP B 1 547 ? -25.289 -1.637 -59.996 1.00 18.28 527 TRP B O 1
ATOM 9364 N N . VAL B 1 548 ? -23.257 -2.612 -60.020 1.00 15.52 528 VAL B N 1
ATOM 9365 C CA . VAL B 1 548 ? -23.765 -3.975 -59.870 1.00 15.96 528 VAL B CA 1
ATOM 9366 C C . VAL B 1 548 ? -22.972 -4.590 -58.713 1.00 16.27 528 VAL B C 1
ATOM 9367 O O . VAL B 1 548 ? -21.761 -4.353 -58.597 1.00 18.51 528 VAL B O 1
ATOM 9371 N N . PRO B 1 549 ? -23.655 -5.321 -57.810 1.00 20.37 529 PRO B N 1
ATOM 9372 C CA . PRO B 1 549 ? -22.994 -5.808 -56.589 1.00 17.40 529 PRO B CA 1
ATOM 9373 C C . PRO B 1 549 ? -21.762 -6.635 -56.873 1.00 16.64 529 PRO B C 1
ATOM 9374 O O . PRO B 1 549 ? -21.742 -7.390 -57.847 1.00 18.47 529 PRO B O 1
ATOM 9378 N N . LEU B 1 550 ? -20.755 -6.516 -56.016 1.00 15.59 530 LEU B N 1
ATOM 9379 C CA . LEU B 1 550 ? -19.612 -7.397 -56.121 1.00 14.46 530 LEU B CA 1
ATOM 9380 C C . LEU B 1 550 ? -20.052 -8.853 -55.956 1.00 17.91 530 LEU B C 1
ATOM 9381 O O . LEU B 1 550 ? -19.480 -9.755 -56.576 1.00 17.94 530 LEU B O 1
ATOM 9394 N N . ALA B 1 552 ? -22.856 -10.166 -56.947 1.00 24.52 532 ALA B N 1
ATOM 9395 C CA . ALA B 1 552 ? -23.703 -10.644 -58.036 1.00 24.83 532 ALA B CA 1
ATOM 9396 C C . ALA B 1 552 ? -22.831 -11.175 -59.168 1.00 26.46 532 ALA B C 1
ATOM 9397 O O . ALA B 1 552 ? -21.931 -10.478 -59.636 1.00 31.10 532 ALA B O 1
ATOM 9399 N N . ASN B 1 553 ? -23.087 -12.407 -59.604 1.00 23.38 533 ASN B N 1
ATOM 9400 C CA . ASN B 1 553 ? -22.331 -12.980 -60.714 1.00 21.51 533 ASN B CA 1
ATOM 9401 C C . ASN B 1 553 ? -22.770 -12.376 -62.035 1.00 23.15 533 ASN B C 1
ATOM 9402 O O . ASN B 1 553 ? -23.931 -12.492 -62.426 1.00 22.47 533 ASN B O 1
ATOM 9407 N N . THR B 1 554 ? -21.840 -11.730 -62.725 1.00 20.76 534 THR B N 1
ATOM 9408 C CA . THR B 1 554 ? -22.143 -11.154 -64.025 1.00 21.83 534 THR B CA 1
ATOM 9409 C C . THR B 1 554 ? -20.874 -11.115 -64.871 1.00 22.35 534 THR B C 1
ATOM 9410 O O . THR B 1 554 ? -19.763 -11.143 -64.335 1.00 20.19 534 THR B O 1
ATOM 9414 N N . ASP B 1 555 ? -21.041 -11.081 -66.189 1.00 23.38 535 ASP B N 1
ATOM 9415 C CA . ASP B 1 555 ? -19.909 -10.909 -67.096 1.00 24.37 535 ASP B CA 1
ATOM 9416 C C . ASP B 1 555 ? -19.166 -9.619 -66.751 1.00 19.96 535 ASP B C 1
ATOM 9417 O O . ASP B 1 555 ? -19.786 -8.609 -66.417 1.00 21.40 535 ASP B O 1
ATOM 9422 N N . VAL B 1 556 ? -17.839 -9.655 -66.819 1.00 18.84 536 VAL B N 1
ATOM 9423 C CA . VAL B 1 556 ? -17.037 -8.510 -66.392 1.00 21.12 536 VAL B CA 1
ATOM 9424 C C . VAL B 1 556 ? -17.351 -7.283 -67.248 1.00 21.04 536 VAL B C 1
ATOM 9425 O O . VAL B 1 556 ? -17.276 -6.152 -66.768 1.00 22.05 536 VAL B O 1
ATOM 9429 N N . LEU B 1 557 ? -17.742 -7.513 -68.500 1.00 23.03 537 LEU B N 1
ATOM 9430 C CA . LEU B 1 557 ? -18.074 -6.423 -69.411 1.00 23.51 537 LEU B CA 1
ATOM 9431 C C . LEU B 1 557 ? -19.287 -5.641 -68.927 1.00 22.59 537 LEU B C 1
ATOM 9432 O O . LEU B 1 557 ? -19.407 -4.447 -69.195 1.00 21.48 537 LEU B O 1
ATOM 9437 N N . ASN B 1 558 ? -20.188 -6.312 -68.218 1.00 22.12 538 ASN B N 1
ATOM 9438 C CA . ASN B 1 558 ? -21.335 -5.628 -67.630 1.00 22.09 538 ASN B CA 1
ATOM 9439 C C . ASN B 1 558 ? -20.905 -4.629 -66.556 1.00 19.06 538 ASN B C 1
ATOM 9440 O O . ASN B 1 558 ? -21.361 -3.486 -66.565 1.00 18.79 538 ASN B O 1
ATOM 9445 N N . ARG B 1 559 ? -20.032 -5.055 -65.640 1.00 19.02 539 ARG B N 1
ATOM 9446 C CA . ARG B 1 559 ? -19.504 -4.152 -64.612 1.00 15.88 539 ARG B CA 1
ATOM 9447 C C . ARG B 1 559 ? -18.860 -2.931 -65.244 1.00 17.53 539 ARG B C 1
ATOM 9448 O O . ARG B 1 559 ? -19.118 -1.796 -64.846 1.00 18.36 539 ARG B O 1
ATOM 9456 N N . ILE B 1 560 ? -18.000 -3.186 -66.226 1.00 16.81 540 ILE B N 1
ATOM 9457 C CA . ILE B 1 560 ? -17.259 -2.131 -66.894 1.00 16.72 540 ILE B CA 1
ATOM 9458 C C . ILE B 1 560 ? -18.209 -1.186 -67.618 1.00 19.17 540 ILE B C 1
ATOM 9459 O O . ILE B 1 560 ? -18.059 0.034 -67.547 1.00 19.59 540 ILE B O 1
ATOM 9464 N N . ARG B 1 561 ? -19.205 -1.751 -68.296 1.00 19.49 541 ARG B N 1
ATOM 9465 C CA . ARG B 1 561 ? -20.160 -0.936 -69.031 1.00 20.84 541 ARG B CA 1
ATOM 9466 C C . ARG B 1 561 ? -20.981 -0.030 -68.105 1.00 19.95 541 ARG B C 1
ATOM 9467 O O . ARG B 1 561 ? -21.228 1.128 -68.434 1.00 20.79 541 ARG B O 1
ATOM 9475 N N . TYR B 1 562 ? -21.402 -0.553 -66.957 1.00 17.98 542 TYR B N 1
ATOM 9476 C CA . TYR B 1 562 ? -22.174 0.245 -66.009 1.00 16.76 542 TYR B CA 1
ATOM 9477 C C . TYR B 1 562 ? -21.332 1.382 -65.444 1.00 18.43 542 TYR B C 1
ATOM 9478 O O . TYR B 1 562 ? -21.781 2.529 -65.356 1.00 18.75 542 TYR B O 1
ATOM 9487 N N . SER B 1 563 ? -20.109 1.057 -65.048 1.00 17.74 543 SER B N 1
ATOM 9488 C CA . SER B 1 563 ? -19.198 2.077 -64.549 1.00 14.39 543 SER B CA 1
ATOM 9489 C C . SER B 1 563 ? -18.908 3.100 -65.639 1.00 18.59 543 SER B C 1
ATOM 9490 O O . SER B 1 563 ? -18.857 4.299 -65.377 1.00 18.96 543 SER B O 1
ATOM 9493 N N . GLY B 1 564 ? -18.743 2.623 -66.869 1.00 18.50 544 GLY B N 1
ATOM 9494 C CA . GLY B 1 564 ? -18.527 3.501 -68.004 1.00 21.04 544 GLY B CA 1
ATOM 9495 C C . GLY B 1 564 ? -19.685 4.455 -68.258 1.00 22.12 544 GLY B C 1
ATOM 9496 O O . GLY B 1 564 ? -19.476 5.595 -68.671 1.00 26.30 544 GLY B O 1
ATOM 9497 N N . LYS B 1 565 ? -20.905 3.987 -68.013 1.00 20.60 545 LYS B N 1
ATOM 9498 C CA . LYS B 1 565 ? -22.100 4.811 -68.184 1.00 20.18 545 LYS B CA 1
ATOM 9499 C C . LYS B 1 565 ? -22.303 5.823 -67.063 1.00 21.09 545 LYS B C 1
ATOM 9500 O O . LYS B 1 565 ? -22.705 6.958 -67.315 1.00 20.24 545 LYS B O 1
ATOM 9506 N N . TRP B 1 566 ? -22.039 5.408 -65.824 1.00 19.69 546 TRP B N 1
ATOM 9507 C CA . TRP B 1 566 ? -22.579 6.121 -64.666 1.00 18.00 546 TRP B CA 1
ATOM 9508 C C . TRP B 1 566 ? -21.533 6.802 -63.781 1.00 16.42 546 TRP B C 1
ATOM 9509 O O . TRP B 1 566 ? -21.882 7.677 -62.998 1.00 17.64 546 TRP B O 1
ATOM 9520 N N . ASP B 1 567 ? -20.267 6.410 -63.900 1.00 16.31 547 ASP B N 1
ATOM 9521 C CA . ASP B 1 567 ? -19.203 7.089 -63.159 1.00 17.11 547 ASP B CA 1
ATOM 9522 C C . ASP B 1 567 ? -19.240 8.586 -63.455 1.00 18.97 547 ASP B C 1
ATOM 9523 O O . ASP B 1 567 ? -19.144 9.411 -62.550 1.00 18.98 547 ASP B O 1
ATOM 9528 N N . LYS B 1 568 ? -19.402 8.938 -64.725 1.00 20.18 548 LYS B N 1
ATOM 9529 C CA . LYS B 1 568 ? -19.397 10.351 -65.093 1.00 20.24 548 LYS B CA 1
ATOM 9530 C C . LYS B 1 568 ? -20.579 11.098 -64.487 1.00 21.22 548 LYS B C 1
ATOM 9531 O O . LYS B 1 568 ? -20.476 12.290 -64.213 1.00 21.98 548 LYS B O 1
ATOM 9537 N N . LYS B 1 569 ? -21.690 10.401 -64.251 1.00 19.50 549 LYS B N 1
ATOM 9538 C CA . LYS B 1 569 ? -22.855 11.055 -63.661 1.00 18.46 549 LYS B CA 1
ATOM 9539 C C . LYS B 1 569 ? -22.603 11.481 -62.212 1.00 19.51 549 LYS B C 1
ATOM 9540 O O . LYS B 1 569 ? -23.189 12.453 -61.734 1.00 21.29 549 LYS B O 1
ATOM 9546 N N . VAL B 1 570 ? -21.718 10.774 -61.519 1.00 18.19 550 VAL B N 1
ATOM 9547 C CA . VAL B 1 570 ? -21.332 11.162 -60.166 1.00 19.10 550 VAL B CA 1
ATOM 9548 C C . VAL B 1 570 ? -19.922 11.750 -60.135 1.00 18.58 550 VAL B C 1
ATOM 9549 O O . VAL B 1 570 ? -19.293 11.809 -59.078 1.00 16.60 550 VAL B O 1
ATOM 9553 N N . SER B 1 571 ? -19.442 12.188 -61.300 1.00 19.14 551 SER B N 1
ATOM 9554 C CA . SER B 1 571 ? -18.154 12.874 -61.415 1.00 19.31 551 SER B CA 1
ATOM 9555 C C . SER B 1 571 ? -17.014 12.109 -60.751 1.00 18.43 551 SER B C 1
ATOM 9556 O O . SER B 1 571 ? -16.120 12.707 -60.127 1.00 17.67 551 SER B O 1
ATOM 9559 N N . GLY B 1 572 ? -17.043 10.788 -60.881 1.00 18.93 552 GLY B N 1
ATOM 9560 C CA . GLY B 1 572 ? -15.967 9.966 -60.351 1.00 17.24 552 GLY B CA 1
ATOM 9561 C C . GLY B 1 572 ? -16.130 9.567 -58.900 1.00 17.79 552 GLY B C 1
ATOM 9562 O O . GLY B 1 572 ? -15.223 8.977 -58.323 1.00 15.73 552 GLY B O 1
ATOM 9563 N N . GLY B 1 573 ? -17.282 9.891 -58.313 1.00 15.48 553 GLY B N 1
ATOM 9564 C CA . GLY B 1 573 ? -17.595 9.478 -56.956 1.00 15.08 553 GLY B CA 1
ATOM 9565 C C . GLY B 1 573 ? -18.100 8.047 -56.879 1.00 16.71 553 GLY B C 1
ATOM 9566 O O . GLY B 1 573 ? -19.236 7.797 -56.487 1.00 19.41 553 GLY B O 1
ATOM 9567 N N . ALA B 1 574 ? -17.244 7.102 -57.253 1.00 14.98 554 ALA B N 1
ATOM 9568 C CA . ALA B 1 574 ? -17.585 5.686 -57.255 1.00 14.56 554 ALA B CA 1
ATOM 9569 C C . ALA B 1 574 ? -16.308 4.869 -57.377 1.00 14.08 554 ALA B C 1
ATOM 9570 O O . ALA B 1 574 ? -15.230 5.421 -57.602 1.00 15.77 554 ALA B O 1
ATOM 9572 N N . ILE B 1 575 ? -16.417 3.556 -57.215 1.00 15.09 555 ILE B N 1
ATOM 9573 C CA . ILE B 1 575 ? -15.283 2.674 -57.492 1.00 14.44 555 ILE B CA 1
ATOM 9574 C C . ILE B 1 575 ? -15.776 1.369 -58.117 1.00 14.65 555 ILE B C 1
ATOM 9575 O O . ILE B 1 575 ? -16.890 0.914 -57.848 1.00 14.90 555 ILE B O 1
ATOM 9580 N N . LEU B 1 576 ? -14.944 0.799 -58.980 1.00 15.41 556 LEU B N 1
ATOM 9581 C CA . LEU B 1 576 ? -15.171 -0.524 -59.540 1.00 14.76 556 LEU B CA 1
ATOM 9582 C C . LEU B 1 576 ? -14.048 -1.461 -59.108 1.00 15.12 556 LEU B C 1
ATOM 9583 O O . LEU B 1 576 ? -12.868 -1.111 -59.249 1.00 15.11 556 LEU B O 1
ATOM 9588 N N . HIS B 1 577 ? -14.397 -2.639 -58.589 1.00 13.57 557 HIS B N 1
ATOM 9589 C CA . HIS B 1 577 ? -13.409 -3.718 -58.421 1.00 15.56 557 HIS B CA 1
ATOM 9590 C C . HIS B 1 577 ? -13.562 -4.775 -59.496 1.00 18.47 557 HIS B C 1
ATOM 9591 O O . HIS B 1 577 ? -14.677 -5.199 -59.808 1.00 16.87 557 HIS B O 1
ATOM 9598 N N . ILE B 1 578 ? -12.435 -5.219 -60.035 1.00 16.30 558 ILE B N 1
ATOM 9599 C CA . ILE B 1 578 ? -12.389 -6.435 -60.832 1.00 17.45 558 ILE B CA 1
ATOM 9600 C C . ILE B 1 578 ? -11.596 -7.473 -60.047 1.00 19.53 558 ILE B C 1
ATOM 9601 O O . ILE B 1 578 ? -10.366 -7.401 -59.956 1.00 20.33 558 ILE B O 1
ATOM 9606 N N . ASN B 1 579 ? -12.313 -8.422 -59.455 1.00 16.75 559 ASN B N 1
ATOM 9607 C CA . ASN B 1 579 ? -11.702 -9.441 -58.608 1.00 18.12 559 ASN B CA 1
ATOM 9608 C C . ASN B 1 579 ? -11.118 -10.549 -59.459 1.00 19.42 559 ASN B C 1
ATOM 9609 O O . ASN B 1 579 ? -11.814 -11.138 -60.294 1.00 19.64 559 ASN B O 1
ATOM 9614 N N . LEU B 1 580 ? -9.836 -10.828 -59.243 1.00 17.89 560 LEU B N 1
ATOM 9615 C CA . LEU B 1 580 ? -9.106 -11.766 -60.081 1.00 20.28 560 LEU B CA 1
ATOM 9616 C C . LEU B 1 580 ? -8.753 -13.036 -59.330 1.00 22.10 560 LEU B C 1
ATOM 9617 O O . LEU B 1 580 ? -8.170 -12.979 -58.249 1.00 21.71 560 LEU B O 1
ATOM 9622 N N . GLY B 1 581 ? -9.090 -14.178 -59.918 1.00 25.03 561 GLY B N 1
ATOM 9623 C CA . GLY B 1 581 ? -8.714 -15.462 -59.357 1.00 28.89 561 GLY B CA 1
ATOM 9624 C C . GLY B 1 581 ? -7.211 -15.664 -59.345 1.00 33.62 561 GLY B C 1
ATOM 9625 O O . GLY B 1 581 ? -6.678 -16.359 -58.480 1.00 35.21 561 GLY B O 1
ATOM 9626 N N . GLU B 1 582 ? -6.524 -15.058 -60.308 1.00 32.92 562 GLU B N 1
ATOM 9627 C CA . GLU B 1 582 ? -5.065 -15.060 -60.309 1.00 37.66 562 GLU B CA 1
ATOM 9628 C C . GLU B 1 582 ? -4.494 -13.789 -60.932 1.00 36.14 562 GLU B C 1
ATOM 9629 O O . GLU B 1 582 ? -5.168 -13.107 -61.708 1.00 35.57 562 GLU B O 1
ATOM 9635 N N . SER B 1 583 ? -3.249 -13.479 -60.576 1.00 36.98 563 SER B N 1
ATOM 9636 C CA . SER B 1 583 ? -2.546 -12.325 -61.122 1.00 36.69 563 SER B CA 1
ATOM 9637 C C . SER B 1 583 ? -2.507 -12.385 -62.648 1.00 34.92 563 SER B C 1
ATOM 9638 O O . SER B 1 583 ? -2.612 -13.464 -63.233 1.00 36.89 563 SER B O 1
ATOM 9641 N N . PHE B 1 584 ? -2.375 -11.224 -63.286 1.00 34.19 564 PHE B N 1
ATOM 9642 C CA . PHE B 1 584 ? -2.160 -11.164 -64.730 1.00 32.57 564 PHE B CA 1
ATOM 9643 C C . PHE B 1 584 ? -0.894 -11.932 -65.105 1.00 34.11 564 PHE B C 1
ATOM 9644 O O . PHE B 1 584 ? 0.056 -11.974 -64.327 1.00 35.90 564 PHE B O 1
ATOM 9652 N N . LYS B 1 585 ? -0.891 -12.530 -66.290 1.00 35.30 565 LYS B N 1
ATOM 9653 C CA . LYS B 1 585 ? 0.271 -13.269 -66.775 1.00 43.31 565 LYS B CA 1
ATOM 9654 C C . LYS B 1 585 ? 1.370 -12.330 -67.249 1.00 45.20 565 LYS B C 1
ATOM 9655 O O . LYS B 1 585 ? 2.534 -12.459 -66.860 1.00 46.40 565 LYS B O 1
ATOM 9661 N N . THR B 1 586 ? 0.992 -11.394 -68.113 1.00 41.01 566 THR B N 1
ATOM 9662 C CA . THR B 1 586 ? 1.950 -10.468 -68.702 1.00 38.21 566 THR B CA 1
ATOM 9663 C C . THR B 1 586 ? 1.549 -9.023 -68.448 1.00 33.08 566 THR B C 1
ATOM 9664 O O . THR B 1 586 ? 0.376 -8.723 -68.232 1.00 29.97 566 THR B O 1
ATOM 9668 N N . GLU B 1 587 ? 2.535 -8.134 -68.479 1.00 31.51 567 GLU B N 1
ATOM 9669 C CA . GLU B 1 587 ? 2.286 -6.708 -68.367 1.00 27.57 567 GLU B CA 1
ATOM 9670 C C . GLU B 1 587 ? 1.444 -6.200 -69.530 1.00 27.90 567 GLU B C 1
ATOM 9671 O O . GLU B 1 587 ? 0.604 -5.324 -69.354 1.00 27.22 567 GLU B O 1
ATOM 9677 N N . GLU B 1 588 ? 1.667 -6.753 -70.719 1.00 29.12 568 GLU B N 1
ATOM 9678 C CA . GLU B 1 588 ? 0.913 -6.332 -71.894 1.00 27.89 568 GLU B CA 1
ATOM 9679 C C . GLU B 1 588 ? -0.566 -6.691 -71.759 1.00 29.21 568 GLU B C 1
ATOM 9680 O O . GLU B 1 588 ? -1.442 -5.883 -72.076 1.00 26.32 568 GLU B O 1
ATOM 9686 N N . GLU B 1 589 ? -0.841 -7.898 -71.277 1.00 26.52 569 GLU B N 1
ATOM 9687 C CA . GLU B 1 589 ? -2.220 -8.321 -71.047 1.00 29.52 569 GLU B CA 1
ATOM 9688 C C . GLU B 1 589 ? -2.903 -7.394 -70.049 1.00 25.91 569 GLU B C 1
ATOM 9689 O O . GLU B 1 589 ? -4.033 -6.951 -70.264 1.00 26.53 569 GLU B O 1
ATOM 9695 N N . SER B 1 590 ? -2.203 -7.099 -68.959 1.00 24.63 570 SER B N 1
ATOM 9696 C CA . SER B 1 590 ? -2.722 -6.196 -67.938 1.00 23.92 570 SER B CA 1
ATOM 9697 C C . SER B 1 590 ? -2.979 -4.806 -68.508 1.00 24.43 570 SER B C 1
ATOM 9698 O O . SER B 1 590 ? -4.040 -4.223 -68.282 1.00 23.04 570 SER B O 1
ATOM 9701 N N . PHE B 1 591 ? -2.016 -4.285 -69.265 1.00 22.04 571 PHE B N 1
ATOM 9702 C CA . PHE B 1 591 ? -2.101 -2.915 -69.755 1.00 23.56 571 PHE B CA 1
ATOM 9703 C C . PHE B 1 591 ? -3.221 -2.770 -70.789 1.00 24.13 571 PHE B C 1
ATOM 9704 O O . PHE B 1 591 ? -3.873 -1.727 -70.861 1.00 23.24 571 PHE B O 1
ATOM 9712 N N . ASN B 1 592 ? -3.458 -3.815 -71.578 1.00 23.66 572 ASN B N 1
ATOM 9713 C CA . ASN B 1 592 ? -4.551 -3.784 -72.545 1.00 26.58 572 ASN B CA 1
ATOM 9714 C C . ASN B 1 592 ? -5.907 -3.733 -71.852 1.00 25.75 572 ASN B C 1
ATOM 9715 O O . ASN B 1 592 ? -6.837 -3.087 -72.333 1.00 26.81 572 ASN B O 1
ATOM 9728 N N . VAL B 1 594 ? -6.385 -2.460 -68.768 1.00 23.07 574 VAL B N 1
ATOM 9729 C CA . VAL B 1 594 ? -6.451 -1.115 -68.198 1.00 22.42 574 VAL B CA 1
ATOM 9730 C C . VAL B 1 594 ? -6.919 -0.085 -69.231 1.00 22.85 574 VAL B C 1
ATOM 9731 O O . VAL B 1 594 ? -7.816 0.723 -68.966 1.00 21.25 574 VAL B O 1
ATOM 9735 N N . LYS B 1 595 ? -6.317 -0.119 -70.413 1.00 22.04 575 LYS B N 1
ATOM 9736 C CA . LYS B 1 595 ? -6.704 0.806 -71.471 1.00 24.59 575 LYS B CA 1
ATOM 9737 C C . LYS B 1 595 ? -8.143 0.580 -71.937 1.00 25.76 575 LYS B C 1
ATOM 9738 O O . LYS B 1 595 ? -8.858 1.537 -72.246 1.00 27.21 575 LYS B O 1
ATOM 9752 N N . ILE B 1 597 ? -10.622 -0.532 -70.096 1.00 22.85 577 ILE B N 1
ATOM 9753 C CA . ILE B 1 597 ? -11.464 -0.028 -69.012 1.00 22.21 577 ILE B CA 1
ATOM 9754 C C . ILE B 1 597 ? -11.518 1.501 -69.031 1.00 24.37 577 ILE B C 1
ATOM 9755 O O . ILE B 1 597 ? -12.587 2.099 -68.852 1.00 23.86 577 ILE B O 1
ATOM 9760 N N . ALA B 1 598 ? -10.368 2.126 -69.267 1.00 23.53 578 ALA B N 1
ATOM 9761 C CA . ALA B 1 598 ? -10.287 3.578 -69.394 1.00 23.76 578 ALA B CA 1
ATOM 9762 C C . ALA B 1 598 ? -11.060 4.064 -70.616 1.00 24.43 578 ALA B C 1
ATOM 9763 O O . ALA B 1 598 ? -11.774 5.066 -70.548 1.00 22.69 578 ALA B O 1
ATOM 9765 N N . ASP B 1 599 ? -10.904 3.352 -71.730 1.00 21.65 579 ASP B N 1
ATOM 9766 C CA . ASP B 1 599 ? -11.655 3.645 -72.955 1.00 23.72 579 ASP B CA 1
ATOM 9767 C C . ASP B 1 599 ? -13.157 3.666 -72.730 1.00 26.44 579 ASP B C 1
ATOM 9768 O O . ASP B 1 599 ? -13.876 4.464 -73.335 1.00 28.96 579 ASP B O 1
ATOM 9781 N N . GLY B 1 601 ? -14.746 4.488 -70.051 1.00 20.82 581 GLY B N 1
ATOM 9782 C CA . GLY B 1 601 ? -15.184 5.637 -69.274 1.00 22.88 581 GLY B CA 1
ATOM 9783 C C . GLY B 1 601 ? -15.165 5.436 -67.767 1.00 18.82 581 GLY B C 1
ATOM 9784 O O . GLY B 1 601 ? -15.653 6.274 -67.011 1.00 20.62 581 GLY B O 1
ATOM 9785 N N . VAL B 1 602 ? -14.600 4.319 -67.326 1.00 19.58 582 VAL B N 1
ATOM 9786 C CA . VAL B 1 602 ? -14.489 4.028 -65.902 1.00 18.03 582 VAL B CA 1
ATOM 9787 C C . VAL B 1 602 ? -13.474 4.988 -65.278 1.00 17.25 582 VAL B C 1
ATOM 9788 O O . VAL B 1 602 ? -12.387 5.157 -65.814 1.00 20.32 582 VAL B O 1
ATOM 9800 N N . TYR B 1 604 ? -12.481 5.251 -61.792 1.00 17.71 584 TYR B N 1
ATOM 9801 C CA . TYR B 1 604 ? -11.754 4.830 -60.596 1.00 13.90 584 TYR B CA 1
ATOM 9802 C C . TYR B 1 604 ? -11.953 3.341 -60.442 1.00 16.71 584 TYR B C 1
ATOM 9803 O O . TYR B 1 604 ? -13.084 2.876 -60.302 1.00 15.93 584 TYR B O 1
ATOM 9812 N N . PHE B 1 605 ? -10.869 2.578 -60.510 1.00 14.61 585 PHE B N 1
ATOM 9813 C CA . PHE B 1 605 ? -11.009 1.130 -60.430 1.00 15.44 585 PHE B CA 1
ATOM 9814 C C . PHE B 1 605 ? -9.751 0.442 -59.923 1.00 18.16 585 PHE B C 1
ATOM 9815 O O . PHE B 1 605 ? -8.666 1.019 -59.919 1.00 18.68 585 PHE B O 1
ATOM 9823 N N . ALA B 1 606 ? -9.921 -0.803 -59.495 1.00 15.83 586 ALA B N 1
ATOM 9824 C CA . ALA B 1 606 ? -8.809 -1.612 -59.030 1.00 17.51 586 ALA B CA 1
ATOM 9825 C C . ALA B 1 606 ? -9.047 -3.068 -59.379 1.00 19.38 586 ALA B C 1
ATOM 9826 O O . ALA B 1 606 ? -10.193 -3.521 -59.472 1.00 17.36 586 ALA B O 1
ATOM 9828 N N . PHE B 1 607 ? -7.955 -3.780 -59.610 1.00 19.40 587 PHE B N 1
ATOM 9829 C CA . PHE B 1 607 ? -7.976 -5.226 -59.632 1.00 15.96 587 PHE B CA 1
ATOM 9830 C C . PHE B 1 607 ? -7.699 -5.702 -58.215 1.00 20.14 587 PHE B C 1
ATOM 9831 O O . PHE B 1 607 ? -6.956 -5.051 -57.476 1.00 18.75 587 PHE B O 1
ATOM 9839 N N . ASN B 1 608 ? -8.316 -6.816 -57.834 1.00 20.35 588 ASN B N 1
ATOM 9840 C CA . ASN B 1 608 ? -8.067 -7.451 -56.544 1.00 22.82 588 ASN B CA 1
ATOM 9841 C C . ASN B 1 608 ? -7.587 -8.874 -56.668 1.00 25.93 588 ASN B C 1
ATOM 9842 O O . ASN B 1 608 ? -8.205 -9.677 -57.357 1.00 24.67 588 ASN B O 1
ATOM 9847 N N . THR B 1 609 ? -6.495 -9.190 -55.980 1.00 25.00 589 THR B N 1
ATOM 9848 C CA . THR B 1 609 ? -6.112 -10.578 -55.769 1.00 27.38 589 THR B CA 1
ATOM 9849 C C . THR B 1 609 ? -5.970 -10.810 -54.269 1.00 31.60 589 THR B C 1
ATOM 9850 O O . THR B 1 609 ? -5.380 -9.987 -53.569 1.00 40.14 589 THR B O 1
ATOM 9854 N N . LYS B 1 610 ? -6.535 -11.911 -53.779 1.00 24.64 590 LYS B N 1
ATOM 9855 C CA . LYS B 1 610 ? -6.469 -12.244 -52.358 1.00 23.88 590 LYS B CA 1
ATOM 9856 C C . LYS B 1 610 ? -5.022 -12.375 -51.905 1.00 24.20 590 LYS B C 1
ATOM 9857 O O . LYS B 1 610 ? -4.298 -13.229 -52.401 1.00 24.59 590 LYS B O 1
ATOM 9863 N N . ILE B 1 611 ? -4.611 -11.538 -50.960 1.00 21.79 591 ILE B N 1
ATOM 9864 C CA . ILE B 1 611 ? -3.240 -11.587 -50.450 1.00 21.41 591 ILE B CA 1
ATOM 9865 C C . ILE B 1 611 ? -3.194 -12.356 -49.134 1.00 21.95 591 ILE B C 1
ATOM 9866 O O . ILE B 1 611 ? -3.927 -12.032 -48.204 1.00 21.37 591 ILE B O 1
ATOM 9871 N N . SER B 1 612 ? -2.339 -13.375 -49.058 1.00 21.92 592 SER B N 1
ATOM 9872 C CA . SER B 1 612 ? -2.193 -14.169 -47.835 1.00 20.88 592 SER B CA 1
ATOM 9873 C C . SER B 1 612 ? -1.277 -13.486 -46.829 1.00 22.34 592 SER B C 1
ATOM 9874 O O . SER B 1 612 ? -0.333 -12.799 -47.215 1.00 21.02 592 SER B O 1
ATOM 9877 N N . VAL B 1 613 ? -1.554 -13.682 -45.543 1.00 23.41 593 VAL B N 1
ATOM 9878 C CA . VAL B 1 613 ? -0.603 -13.307 -44.496 1.00 25.78 593 VAL B CA 1
ATOM 9879 C C . VAL B 1 613 ? -0.485 -14.425 -43.472 1.00 27.32 593 VAL B C 1
ATOM 9880 O O . VAL B 1 613 ? -1.432 -15.178 -43.239 1.00 25.91 593 VAL B O 1
ATOM 9884 N N . CYS B 1 614 ? 0.695 -14.534 -42.876 1.00 26.84 594 CYS B N 1
ATOM 9885 C CA . CYS B 1 614 ? 0.938 -15.498 -41.816 1.00 24.53 594 CYS B CA 1
ATOM 9886 C C . CYS B 1 614 ? 0.754 -14.787 -40.484 1.00 27.05 594 CYS B C 1
ATOM 9887 O O . CYS B 1 614 ? 0.454 -13.595 -40.454 1.00 25.47 594 CYS B O 1
ATOM 9890 N N . GLU B 1 615 ? 0.952 -15.502 -39.381 1.00 26.57 595 GLU B N 1
ATOM 9891 C CA . GLU B 1 615 ? 0.727 -14.908 -38.071 1.00 28.12 595 GLU B CA 1
ATOM 9892 C C . GLU B 1 615 ? 1.752 -13.813 -37.771 1.00 26.79 595 GLU B C 1
ATOM 9893 O O . GLU B 1 615 ? 1.518 -12.965 -36.913 1.00 27.65 595 GLU B O 1
ATOM 9899 N N . ASP B 1 616 ? 2.873 -13.831 -38.490 1.00 26.50 596 ASP B N 1
ATOM 9900 C CA . ASP B 1 616 ? 3.925 -12.826 -38.305 1.00 29.55 596 ASP B CA 1
ATOM 9901 C C . ASP B 1 616 ? 3.803 -11.647 -39.280 1.00 28.37 596 ASP B C 1
ATOM 9902 O O . ASP B 1 616 ? 4.670 -10.771 -39.310 1.00 27.97 596 ASP B O 1
ATOM 9907 N N . GLY B 1 617 ? 2.741 -11.634 -40.086 1.00 24.40 597 GLY B N 1
ATOM 9908 C CA . GLY B 1 617 ? 2.411 -10.470 -40.896 1.00 22.74 597 GLY B CA 1
ATOM 9909 C C . GLY B 1 617 ? 3.043 -10.364 -42.275 1.00 22.35 597 GLY B C 1
ATOM 9910 O O . GLY B 1 617 ? 2.911 -9.339 -42.946 1.00 24.06 597 GLY B O 1
ATOM 9911 N N . HIS B 1 618 ? 3.736 -11.410 -42.706 1.00 22.82 598 HIS B N 1
ATOM 9912 C CA . HIS B 1 618 ? 4.328 -11.411 -44.038 1.00 21.98 598 HIS B CA 1
ATOM 9913 C C . HIS B 1 618 ? 3.249 -11.594 -45.096 1.00 21.55 598 HIS B C 1
ATOM 9914 O O . HIS B 1 618 ? 2.368 -12.429 -44.928 1.00 21.92 598 HIS B O 1
ATOM 9921 N N . ALA B 1 619 ? 3.329 -10.828 -46.182 1.00 20.16 599 ALA B N 1
ATOM 9922 C CA . ALA B 1 619 ? 2.394 -10.967 -47.296 1.00 21.74 599 ALA B CA 1
ATOM 9923 C C . ALA B 1 619 ? 2.945 -11.893 -48.378 1.00 21.42 599 ALA B C 1
ATOM 9924 O O . ALA B 1 619 ? 4.135 -11.857 -48.695 1.00 22.83 599 ALA B O 1
ATOM 9926 N N . PHE B 1 620 ? 2.063 -12.710 -48.947 1.00 20.73 600 PHE B N 1
ATOM 9927 C CA . PHE B 1 620 ? 2.431 -13.650 -50.001 1.00 23.27 600 PHE B CA 1
ATOM 9928 C C . PHE B 1 620 ? 1.179 -14.207 -50.658 1.00 23.59 600 PHE B C 1
ATOM 9929 O O . PHE B 1 620 ? 0.060 -13.825 -50.312 1.00 23.82 600 PHE B O 1
ATOM 9937 N N . TYR B 1 621 ? 1.373 -15.110 -51.609 1.00 24.94 601 TYR B N 1
ATOM 9938 C CA . TYR B 1 621 ? 0.257 -15.831 -52.200 1.00 26.89 601 TYR B CA 1
ATOM 9939 C C . TYR B 1 621 ? 0.409 -17.312 -51.887 1.00 30.69 601 TYR B C 1
ATOM 9940 O O . TYR B 1 621 ? 1.526 -17.815 -51.758 1.00 31.78 601 TYR B O 1
ATOM 9949 N N . GLY B 1 622 ? -0.714 -18.004 -51.742 1.00 32.56 602 GLY B N 1
ATOM 9950 C CA . GLY B 1 622 ? -0.687 -19.414 -51.405 1.00 34.59 602 GLY B CA 1
ATOM 9951 C C . GLY B 1 622 ? -0.849 -19.667 -49.920 1.00 32.73 602 GLY B C 1
ATOM 9952 O O . GLY B 1 622 ? -1.163 -18.758 -49.152 1.00 32.73 602 GLY B O 1
ATOM 9953 N N . GLU B 1 623 ? -0.604 -20.907 -49.511 1.00 29.55 603 GLU B N 1
ATOM 9954 C CA . GLU B 1 623 ? -0.929 -21.348 -48.164 1.00 30.19 603 GLU B CA 1
ATOM 9955 C C . GLU B 1 623 ? 0.259 -21.302 -47.212 1.00 28.65 603 GLU B C 1
ATOM 9956 O O . GLU B 1 623 ? 0.083 -21.292 -45.997 1.00 30.41 603 GLU B O 1
ATOM 9962 N N . ARG B 1 624 ? 1.465 -21.272 -47.765 1.00 30.93 604 ARG B N 1
ATOM 9963 C CA . ARG B 1 624 ? 2.670 -21.280 -46.942 1.00 35.10 604 ARG B CA 1
ATOM 9964 C C . ARG B 1 624 ? 3.525 -20.036 -47.149 1.00 30.87 604 ARG B C 1
ATOM 9965 O O . ARG B 1 624 ? 3.833 -19.660 -48.279 1.00 31.93 604 ARG B O 1
ATOM 9973 N N . CYS B 1 625 ? 3.901 -19.402 -46.043 1.00 29.46 605 CYS B N 1
ATOM 9974 C CA . CYS B 1 625 ? 4.741 -18.212 -46.085 1.00 30.30 605 CYS B CA 1
ATOM 9975 C C . CYS B 1 625 ? 6.131 -18.560 -46.597 1.00 33.32 605 CYS B C 1
ATOM 9976 O O . CYS B 1 625 ? 6.791 -19.432 -46.045 1.00 31.56 605 CYS B O 1
ATOM 9979 N N . PRO B 1 626 ? 6.577 -17.888 -47.667 1.00 36.01 606 PRO B N 1
ATOM 9980 C CA . PRO B 1 626 ? 7.924 -18.142 -48.191 1.00 37.47 606 PRO B CA 1
ATOM 9981 C C . PRO B 1 626 ? 9.014 -17.527 -47.311 1.00 40.23 606 PRO B C 1
ATOM 9982 O O . PRO B 1 626 ? 10.198 -17.794 -47.530 1.00 41.50 606 PRO B O 1
ATOM 9986 N N . VAL B 1 627 ? 8.619 -16.729 -46.321 1.00 36.55 607 VAL B N 1
ATOM 9987 C CA . VAL B 1 627 ? 9.580 -16.089 -45.431 1.00 36.32 607 VAL B CA 1
ATOM 9988 C C . VAL B 1 627 ? 9.868 -16.920 -44.180 1.00 37.16 607 VAL B C 1
ATOM 9989 O O . VAL B 1 627 ? 11.025 -17.221 -43.887 1.00 38.58 607 VAL B O 1
ATOM 9993 N N . CYS B 1 628 ? 8.826 -17.295 -43.444 1.00 33.73 608 CYS B N 1
ATOM 9994 C CA . CYS B 1 628 ? 9.013 -18.013 -42.185 1.00 33.51 608 CYS B CA 1
ATOM 9995 C C . CYS B 1 628 ? 8.411 -19.416 -42.211 1.00 35.02 608 CYS B C 1
ATOM 9996 O O . CYS B 1 628 ? 8.479 -20.143 -41.219 1.00 36.71 608 CYS B O 1
ATOM 9999 N N . GLY B 1 629 ? 7.811 -19.787 -43.338 1.00 31.18 609 GLY B N 1
ATOM 10000 C CA . GLY B 1 629 ? 7.265 -21.123 -43.508 1.00 33.02 609 GLY B CA 1
ATOM 10001 C C . GLY B 1 629 ? 5.942 -21.396 -42.810 1.00 34.68 609 GLY B C 1
ATOM 10002 O O . GLY B 1 629 ? 5.362 -22.469 -42.975 1.00 37.69 609 GLY B O 1
ATOM 10003 N N . LYS B 1 630 ? 5.457 -20.434 -42.035 1.00 33.14 610 LYS B N 1
ATOM 10004 C CA . LYS B 1 630 ? 4.214 -20.615 -41.294 1.00 31.34 610 LYS B CA 1
ATOM 10005 C C . LYS B 1 630 ? 2.997 -20.580 -42.219 1.00 29.80 610 LYS B C 1
ATOM 10006 O O . LYS B 1 630 ? 3.080 -20.121 -43.360 1.00 29.40 610 LYS B O 1
ATOM 10012 N N . ALA B 1 631 ? 1.869 -21.069 -41.717 1.00 29.32 611 ALA B N 1
ATOM 10013 C CA . ALA B 1 631 ? 0.662 -21.169 -42.534 1.00 31.01 611 ALA B CA 1
ATOM 10014 C C . ALA B 1 631 ? -0.041 -19.825 -42.669 1.00 29.23 611 ALA B C 1
ATOM 10015 O O . ALA B 1 631 ? 0.019 -18.985 -41.773 1.00 28.69 611 ALA B O 1
ATOM 10017 N N . LYS B 1 632 ? -0.706 -19.630 -43.804 1.00 30.78 612 LYS B N 1
ATOM 10018 C CA . LYS B 1 632 ? -1.615 -18.504 -43.973 1.00 28.07 612 LYS B CA 1
ATOM 10019 C C . LYS B 1 632 ? -2.709 -18.561 -42.912 1.00 28.97 612 LYS B C 1
ATOM 10020 O O . LYS B 1 632 ? -3.309 -19.614 -42.693 1.00 28.79 612 LYS B O 1
ATOM 10026 N N . VAL B 1 633 ? -2.957 -17.435 -42.248 1.00 25.95 613 VAL B N 1
ATOM 10027 C CA . VAL B 1 633 ? -3.974 -17.374 -41.198 1.00 26.01 613 VAL B CA 1
ATOM 10028 C C . VAL B 1 633 ? -5.031 -16.313 -41.496 1.00 29.03 613 VAL B C 1
ATOM 10029 O O . VAL B 1 633 ? -6.055 -16.245 -40.819 1.00 30.91 613 VAL B O 1
ATOM 10033 N N . ASP B 1 634 ? -4.785 -15.494 -42.512 1.00 28.05 614 ASP B N 1
ATOM 10034 C CA . ASP B 1 634 ? -5.708 -14.412 -42.853 1.00 26.26 614 ASP B CA 1
ATOM 10035 C C . ASP B 1 634 ? -5.487 -13.992 -44.303 1.00 26.68 614 ASP B C 1
ATOM 10036 O O . ASP B 1 634 ? -4.569 -14.476 -44.968 1.00 24.02 614 ASP B O 1
ATOM 10041 N N . GLU B 1 635 ? -6.337 -13.092 -44.783 1.00 20.63 615 GLU B N 1
ATOM 10042 C CA . GLU B 1 635 ? -6.291 -12.600 -46.158 1.00 22.43 615 GLU B CA 1
ATOM 10043 C C . GLU B 1 635 ? -6.428 -11.087 -46.157 1.00 22.48 615 GLU B C 1
ATOM 10044 O O . GLU B 1 635 ? -7.210 -10.552 -45.382 1.00 22.45 615 GLU B O 1
ATOM 10050 N N . TYR B 1 636 ? -5.698 -10.397 -47.028 1.00 19.61 616 TYR B N 1
ATOM 10051 C CA . TYR B 1 636 ? -5.995 -8.990 -47.266 1.00 20.16 616 TYR B CA 1
ATOM 10052 C C . TYR B 1 636 ? -6.819 -8.841 -48.537 1.00 20.20 616 TYR B C 1
ATOM 10053 O O . TYR B 1 636 ? -6.602 -9.546 -49.528 1.00 19.08 616 TYR B O 1
ATOM 10070 N N . ARG B 1 638 ? -9.491 -5.580 -50.572 1.00 17.39 618 ARG B N 1
ATOM 10071 C CA . ARG B 1 638 ? -10.150 -4.280 -50.503 1.00 16.03 618 ARG B CA 1
ATOM 10072 C C . ARG B 1 638 ? -11.530 -4.470 -49.914 1.00 15.50 618 ARG B C 1
ATOM 10073 O O . ARG B 1 638 ? -12.369 -5.149 -50.511 1.00 17.56 618 ARG B O 1
ATOM 10081 N N . ILE B 1 639 ? -11.777 -3.893 -48.746 1.00 15.92 619 ILE B N 1
ATOM 10082 C CA . ILE B 1 639 ? -13.116 -4.018 -48.178 1.00 17.52 619 ILE B CA 1
ATOM 10083 C C . ILE B 1 639 ? -14.086 -3.196 -49.035 1.00 15.12 619 ILE B C 1
ATOM 10084 O O . ILE B 1 639 ? -15.218 -3.626 -49.300 1.00 16.82 619 ILE B O 1
ATOM 10089 N N . VAL B 1 640 ? -13.633 -2.027 -49.487 1.00 14.31 620 VAL B N 1
ATOM 10090 C CA . VAL B 1 640 ? -14.406 -1.206 -50.423 1.00 14.32 620 VAL B CA 1
ATOM 10091 C C . VAL B 1 640 ? -13.472 -0.584 -51.458 1.00 14.93 620 VAL B C 1
ATOM 10092 O O . VAL B 1 640 ? -13.904 -0.185 -52.532 1.00 16.45 620 VAL B O 1
ATOM 10096 N N . GLY B 1 641 ? -12.185 -0.508 -51.135 1.00 13.93 621 GLY B N 1
ATOM 10097 C CA . GLY B 1 641 ? -11.225 0.080 -52.049 1.00 14.56 621 GLY B CA 1
ATOM 10098 C C . GLY B 1 641 ? -9.869 0.248 -51.400 1.00 17.55 621 GLY B C 1
ATOM 10099 O O . GLY B 1 641 ? -8.916 0.720 -52.029 1.00 18.36 621 GLY B O 1
ATOM 10100 N N . TYR B 1 642 ? -9.780 -0.145 -50.136 1.00 14.27 622 TYR B N 1
ATOM 10101 C CA . TYR B 1 642 ? -8.499 -0.123 -49.430 1.00 14.98 622 TYR B CA 1
ATOM 10102 C C . TYR B 1 642 ? -8.250 -1.473 -48.762 1.00 14.98 622 TYR B C 1
ATOM 10103 O O . TYR B 1 642 ? -9.185 -2.167 -48.362 1.00 14.62 622 TYR B O 1
ATOM 10112 N N . LEU B 1 643 ? -6.979 -1.860 -48.687 1.00 16.98 623 LEU B N 1
ATOM 10113 C CA . LEU B 1 643 ? -6.610 -3.227 -48.336 1.00 14.80 623 LEU B CA 1
ATOM 10114 C C . LEU B 1 643 ? -6.562 -3.441 -46.828 1.00 14.40 623 LEU B C 1
ATOM 10115 O O . LEU B 1 643 ? -5.742 -2.846 -46.144 1.00 16.65 623 LEU B O 1
ATOM 10120 N N . VAL B 1 644 ? -7.435 -4.307 -46.319 1.00 16.33 624 VAL B N 1
ATOM 10121 C CA . VAL B 1 644 ? -7.494 -4.605 -44.889 1.00 17.48 624 VAL B CA 1
ATOM 10122 C C . VAL B 1 644 ? -7.640 -6.110 -44.689 1.00 19.41 624 VAL B C 1
ATOM 10123 O O . VAL B 1 644 ? -8.027 -6.810 -45.621 1.00 19.71 624 VAL B O 1
ATOM 10127 N N . PRO B 1 645 ? -7.321 -6.619 -43.483 1.00 20.79 625 PRO B N 1
ATOM 10128 C CA . PRO B 1 645 ? -7.553 -8.047 -43.229 1.00 19.22 625 PRO B CA 1
ATOM 10129 C C . PRO B 1 645 ? -9.034 -8.405 -43.348 1.00 19.70 625 PRO B C 1
ATOM 10130 O O . PRO B 1 645 ? -9.869 -7.637 -42.882 1.00 21.70 625 PRO B O 1
ATOM 10134 N N . VAL B 1 646 ? -9.348 -9.550 -43.945 1.00 18.04 626 VAL B N 1
ATOM 10135 C CA . VAL B 1 646 ? -10.737 -9.994 -44.032 1.00 19.90 626 VAL B CA 1
ATOM 10136 C C . VAL B 1 646 ? -11.307 -10.157 -42.620 1.00 22.79 626 VAL B C 1
ATOM 10137 O O . VAL B 1 646 ? -12.478 -9.858 -42.368 1.00 22.56 626 VAL B O 1
ATOM 10141 N N . SER B 1 647 ? -10.464 -10.586 -41.684 1.00 21.35 627 SER B N 1
ATOM 10142 C CA . SER B 1 647 ? -10.895 -10.710 -40.293 1.00 22.40 627 SER B CA 1
ATOM 10143 C C . SER B 1 647 ? -11.330 -9.366 -39.695 1.00 24.80 627 SER B C 1
ATOM 10144 O O . SER B 1 647 ? -12.051 -9.333 -38.699 1.00 24.76 627 SER B O 1
ATOM 10147 N N . ALA B 1 648 ? -10.897 -8.262 -40.299 1.00 21.48 628 ALA B N 1
ATOM 10148 C CA . ALA B 1 648 ? -11.245 -6.936 -39.797 1.00 21.18 628 ALA B CA 1
ATOM 10149 C C . ALA B 1 648 ? -12.508 -6.362 -40.449 1.00 22.74 628 ALA B C 1
ATOM 10150 O O . ALA B 1 648 ? -12.964 -5.284 -40.055 1.00 21.81 628 ALA B O 1
ATOM 10152 N N . PHE B 1 649 ? -13.043 -7.054 -41.456 1.00 22.52 629 PHE B N 1
ATOM 10153 C CA . PHE B 1 649 ? -14.339 -6.687 -42.030 1.00 22.15 629 PHE B CA 1
ATOM 10154 C C . PHE B 1 649 ? -15.360 -6.708 -40.904 1.00 24.11 629 PHE B C 1
ATOM 10155 O O . PHE B 1 649 ? -15.291 -7.578 -40.034 1.00 23.26 629 PHE B O 1
ATOM 10163 N N . ASN B 1 650 ? -16.318 -5.786 -40.917 1.00 23.79 630 ASN B N 1
ATOM 10164 C CA . ASN B 1 650 ? -17.432 -5.896 -39.979 1.00 26.98 630 ASN B CA 1
ATOM 10165 C C . ASN B 1 650 ? -18.180 -7.200 -40.248 1.00 24.82 630 ASN B C 1
ATOM 10166 O O . ASN B 1 650 ? -18.148 -7.726 -41.363 1.00 24.90 630 ASN B O 1
ATOM 10171 N N . LYS B 1 651 ? -18.829 -7.723 -39.211 1.00 25.42 631 LYS B N 1
ATOM 10172 C CA . LYS B 1 651 ? -19.357 -9.086 -39.210 1.00 25.99 631 LYS B CA 1
ATOM 10173 C C . LYS B 1 651 ? -20.201 -9.474 -40.420 1.00 25.98 631 LYS B C 1
ATOM 10174 O O . LYS B 1 651 ? -19.996 -10.539 -41.003 1.00 22.91 631 LYS B O 1
ATOM 10180 N N . GLU B 1 652 ? -21.158 -8.632 -40.798 1.00 28.00 632 GLU B N 1
ATOM 10181 C CA . GLU B 1 652 ? -22.049 -8.985 -41.904 1.00 28.10 632 GLU B CA 1
ATOM 10182 C C . GLU B 1 652 ? -21.315 -9.055 -43.238 1.00 26.48 632 GLU B C 1
ATOM 10183 O O . GLU B 1 652 ? -21.557 -9.957 -44.036 1.00 28.23 632 GLU B O 1
ATOM 10189 N N . ARG B 1 653 ? -20.413 -8.111 -43.485 1.00 26.72 633 ARG B N 1
ATOM 10190 C CA . ARG B 1 653 ? -19.623 -8.171 -44.708 1.00 26.08 633 ARG B CA 1
ATOM 10191 C C . ARG B 1 653 ? -18.725 -9.390 -44.699 1.00 26.81 633 ARG B C 1
ATOM 10192 O O . ARG B 1 653 ? -18.553 -10.057 -45.715 1.00 28.95 633 ARG B O 1
ATOM 10200 N N . ARG B 1 654 ? -18.145 -9.678 -43.540 1.00 24.80 634 ARG B N 1
ATOM 10201 C CA . ARG B 1 654 ? -17.266 -10.825 -43.416 1.00 25.62 634 ARG B CA 1
ATOM 10202 C C . ARG B 1 654 ? -18.011 -12.122 -43.720 1.00 28.57 634 ARG B C 1
ATOM 10203 O O . ARG B 1 654 ? -17.492 -12.987 -44.419 1.00 31.20 634 ARG B O 1
ATOM 10211 N N . GLU B 1 655 ? -19.240 -12.241 -43.221 1.00 26.67 635 GLU B N 1
ATOM 10212 C CA . GLU B 1 655 ? -19.952 -13.516 -43.270 1.00 29.03 635 GLU B CA 1
ATOM 10213 C C . GLU B 1 655 ? -20.952 -13.624 -44.418 1.00 27.53 635 GLU B C 1
ATOM 10214 O O . GLU B 1 655 ? -21.135 -14.697 -44.985 1.00 30.77 635 GLU B O 1
ATOM 10220 N N . ILE B 1 656 ? -21.604 -12.520 -44.758 1.00 28.60 636 ILE B N 1
ATOM 10221 C CA . ILE B 1 656 ? -22.642 -12.556 -45.781 1.00 31.34 636 ILE B CA 1
ATOM 10222 C C . ILE B 1 656 ? -22.120 -12.160 -47.163 1.00 31.80 636 ILE B C 1
ATOM 10223 O O . ILE B 1 656 ? -22.416 -12.818 -48.161 1.00 34.98 636 ILE B O 1
ATOM 10228 N N . GLU B 1 657 ? -21.337 -11.088 -47.220 1.00 24.48 637 GLU B N 1
ATOM 10229 C CA . GLU B 1 657 ? -21.034 -10.460 -48.499 1.00 20.70 637 GLU B CA 1
ATOM 10230 C C . GLU B 1 657 ? -19.697 -10.901 -49.103 1.00 19.93 637 GLU B C 1
ATOM 10231 O O . GLU B 1 657 ? -19.647 -11.334 -50.257 1.00 20.68 637 GLU B O 1
ATOM 10237 N N . TYR B 1 658 ? -18.617 -10.797 -48.334 1.00 19.19 638 TYR B N 1
ATOM 10238 C CA . TYR B 1 658 ? -17.305 -11.149 -48.867 1.00 22.47 638 TYR B CA 1
ATOM 10239 C C . TYR B 1 658 ? -17.210 -12.564 -49.460 1.00 22.99 638 TYR B C 1
ATOM 10240 O O . TYR B 1 658 ? -16.645 -12.729 -50.543 1.00 23.69 638 TYR B O 1
ATOM 10249 N N . PRO B 1 659 ? -17.763 -13.590 -48.782 1.00 23.08 639 PRO B N 1
ATOM 10250 C CA . PRO B 1 659 ? -17.588 -14.921 -49.377 1.00 24.58 639 PRO B CA 1
ATOM 10251 C C . PRO B 1 659 ? -18.298 -15.102 -50.720 1.00 22.12 639 PRO B C 1
ATOM 10252 O O . PRO B 1 659 ? -17.977 -16.033 -51.454 1.00 23.21 639 PRO B O 1
ATOM 10256 N N . ARG B 1 660 ? -19.243 -14.223 -51.038 1.00 22.77 640 ARG B N 1
ATOM 10257 C CA . ARG B 1 660 ? -20.016 -14.372 -52.263 1.00 22.65 640 ARG B CA 1
ATOM 10258 C C . ARG B 1 660 ? -19.555 -13.418 -53.362 1.00 22.03 640 ARG B C 1
ATOM 10259 O O . ARG B 1 660 ? -20.162 -13.362 -54.429 1.00 22.09 640 ARG B O 1
ATOM 10267 N N . ARG B 1 661 ? -18.482 -12.670 -53.112 1.00 22.57 641 ARG B N 1
ATOM 10268 C CA . ARG B 1 661 ? -17.960 -11.773 -54.143 1.00 19.82 641 ARG B CA 1
ATOM 10269 C C . ARG B 1 661 ? -17.467 -12.560 -55.338 1.00 21.15 641 ARG B C 1
ATOM 10270 O O . ARG B 1 661 ? -16.696 -13.497 -55.189 1.00 22.85 641 ARG B O 1
ATOM 10278 N N . GLN B 1 662 ? -17.907 -12.165 -56.524 1.00 20.87 642 GLN B N 1
ATOM 10279 C CA . GLN B 1 662 ? -17.479 -12.832 -57.739 1.00 20.26 642 GLN B CA 1
ATOM 10280 C C . GLN B 1 662 ? -15.999 -12.604 -58.026 1.00 21.12 642 GLN B C 1
ATOM 10281 O O . GLN B 1 662 ? -15.510 -11.474 -57.969 1.00 21.15 642 GLN B O 1
ATOM 10287 N N . PHE B 1 663 ? -15.292 -13.688 -58.319 1.00 23.00 643 PHE B N 1
ATOM 10288 C CA . PHE B 1 663 ? -13.918 -13.606 -58.786 1.00 23.12 643 PHE B CA 1
ATOM 10289 C C . PHE B 1 663 ? -13.859 -14.116 -60.212 1.00 24.84 643 PHE B C 1
ATOM 10290 O O . PHE B 1 663 ? -14.523 -15.094 -60.553 1.00 24.23 643 PHE B O 1
ATOM 10298 N N . TYR B 1 664 ? -13.071 -13.445 -61.043 1.00 23.90 644 TYR B N 1
ATOM 10299 C CA . TYR B 1 664 ? -12.971 -13.814 -62.445 1.00 22.26 644 TYR B CA 1
ATOM 10300 C C . TYR B 1 664 ? -11.786 -14.736 -62.708 1.00 26.54 644 TYR B C 1
ATOM 10301 O O . TYR B 1 664 ? -10.668 -14.491 -62.252 1.00 26.32 644 TYR B O 1
ATOM 10310 N N . ASP B 1 665 ? -12.063 -15.810 -63.441 1.00 31.90 645 ASP B N 1
ATOM 10311 C CA . ASP B 1 665 ? -11.064 -16.802 -63.808 1.00 41.25 645 ASP B CA 1
ATOM 10312 C C . ASP B 1 665 ? -10.308 -16.352 -65.057 1.00 46.43 645 ASP B C 1
ATOM 10313 O O . ASP B 1 665 ? -9.106 -16.587 -65.195 1.00 49.95 645 ASP B O 1
ATOM 10318 N N . SER B 1 666 ? -11.029 -15.705 -65.965 1.00 49.69 646 SER B N 1
ATOM 10319 C CA . SER B 1 666 ? -10.429 -15.115 -67.155 1.00 54.13 646 SER B CA 1
ATOM 10320 C C . SER B 1 666 ? -11.109 -13.787 -67.466 1.00 53.43 646 SER B C 1
ATOM 10321 O O . SER B 1 666 ? -12.229 -13.532 -67.015 1.00 51.64 646 SER B O 1
ATOM 10324 N N . LEU B 1 667 ? -10.427 -12.940 -68.229 1.00 51.67 647 LEU B N 1
ATOM 10325 C CA . LEU B 1 667 ? -10.967 -11.632 -68.575 1.00 49.47 647 LEU B CA 1
ATOM 10326 C C . LEU B 1 667 ? -11.132 -11.480 -70.082 1.00 52.12 647 LEU B C 1
ATOM 10327 O O . LEU B 1 667 ? -12.251 -11.520 -70.592 1.00 53.35 647 LEU B O 1
#

Foldseek 3Di:
DADDVDDDGDDDADVVVVVLCVLCVVQHQVVVLLNHCLLVLVLVVVVVVPCLVVCVVPPPCSVLQPKDCLVVVVRSCQSVLLVVQLRLLLVLCCCPNVLSSVVSSCCSLQQKDWPPSSCLLVFAEWAFECVLCQCQNCVLPPVDGDDHDPADVSSLVSVLVVCCVVVLHPAEHEHACVLLLLVRLVNCPVVCVQPPVCSLVVLVVSLVVNFVSQFPDPGTNGGHAYAYELEFLVLQCFQQPPHADPVRHRSNVCSVVSNVSSLSSLQSVLVCQQVFGFPHQAEYAFAQAPLDTPRVVVVLSLLVSCNALRYWYHYDNDCVLNGNDVAHDFAERQYDTHYGAAARTEMERELLLLLLVCVNPLVSSLVVLLVVLLSLLSSLLSSLVSVVVCVVVVNRCCPVSVSHSLRHAHEYEYWQLVLNCVLPQWDQDPQFTDGHPVSLVSSVSSLVSSLVSQVVSCVVRVHGYAYALHLPLPSQQVSLVSSCSVRNVSRPDRGIASANDRLGRGHVVRSLVSQQVPCVSRPNRGEEEAEDADDDPDSVVSSVCSSVVRHRYTYHYKWFAFPSRRTDDDQARPPPGGGTDWTWPDSRTIDTPSNSVVVCCCRSPPDDDDDDPPRVD/DAQPVVHHDDADVLVVVLCVLCVVQNQVVVLLNHCLLVLVVVVVCVVCVVVPDVKDCLVVVVRSCQSVLLVVQLRLLLVLCCCPNVLSSVVSSCCSLQQKDWPPSSCLLVFAEWAFECVLCQCQNCVLDPVDGDHHDPADVSSLVSVLVVLVVVVLHPAEHEYACVLLLLPRLVRCVVVVVDPPVCSLVVLVVSLVVNFVSQFDDPGINGGGAYAYELEFLVLQCLQQPVHADPVGDRSNVCSVVSNVSSLSSLQSVLVCLQVFGFPHQAEYEFADADLDTPRVVSLLSLLVSCNFLRYWYHYDNDCVQNNLHDFAERQYDGHYGAAARTEMEGELLVLLLVCVNPLVSSLVVLLVVLLSLLSSLLSSLVSVVVCVVVVNNSCPVSVSHSQRHAHEYEYWQLVVNLVLPQWDQDPQFIAGHPVSLVSSVSSLVSSLVVQVVSCVVRVHGYAYALHLPLPSQQVSLVSCCSVRPPSRPDNGIASANDHLGRGHVVRSLVSQQPCCVSRPNRGEEEAEAQDDDPDSVVSSVCSSVCRHRYTYGDKWFAFPSRRTDDDQASPPPRGGGDWTWPSRRIIDTLVPRPDCCSPPNVVPRDHDHDD

Nearest PDB structures (foldseek):
  4u3e-assembly1_B  TM=1.000E+00  e=9.435E-98  Thermotoga maritima
  4u3e-assembly1_A  TM=9.763E-01  e=2.736E-90  Thermotoga maritima
  4col-assembly1_A  TM=9.741E-01  e=1.094E-84  Thermotoga maritima MSB8
  4coj-assembly1_B  TM=9.789E-01  e=1.027E-83  Thermotoga maritima MSB8
  4con-assembly1_A  TM=9.707E-01  e=9.579E-76  Thermotoga maritima MSB8

Sequence (1216 aa):
SGLVGSHKVQYSFEREFEELSDLLSKYGYEFQDGLGDQLDVVKFTEDFVRRGIIESTIDANANVRVTNISTYFIEISKPHTYLYSLYRIWQKKEFGKGVADEFVEAQINGAVYLHDRHHAALPYCFAYTLKPIVEKGLPFIKTIKSEPAKHLSSTFIQHVIQFVFASNQSSGAVGLPDFFVWWYFVKKDLKEGIIPRRDKLDWYIEQHFQILTYSLNQPIRTTQSPYTNFTYLDRNYIKAIFEGERYPDGSLITDHVEDIIALQKHYWEWVSRERERQFTFPVLTASLLYKDGKFLDEDSARFINKIINKWQDTNWYISDSIDAVASCEKLKGRNSIGGSDLNIGSFKVITVNLPRIALESSGGDREKYLQILRHRVQLIKKALAAVREIIIKERISEGLLPLYENGLLLNRQYGTIGVTGVWESASSIGLTTEDIDGLKYTEEGEVFVDNVLDTIREEAEKGYHEYGFTFNIEQVPAEKAAVTLAQKDRFLFGEKQPFEIYSNQWVPLANTDVLNRIRYSGKWDKKVSGGAILHINLGESFKTEEESFNVKIADGVYFAFNTKISVCEDGHAFYGERCPVCGKAKVDEYRIVGYLVPVSAFNKERREIEYPRRQFYDSLTIRSSGLVKVQYSFEREFEELSDLLSKYGYEFQDGLGDQLDVVKFTEDFVRRGIIESTNISTYFIEISKPHTYLYSLYRIWQKKEFGKGVADEFVEAQINGAVYLHDRHHHAALPYCFAYTLKPIVEKGLPFIKTIKSEPAKHLSTFIQHVIQFVFASNQSSGAVGLPDFFVWWYFVKKDLKEGIIPRDKLDWYIEQHFQILTYSLNQPIRTTQSPYTNFTYLDRNYIKAIFEGERYPDGSLITDHVEDIIALQKHYWEWVSRERERQFTFPVLTASLLYKDGKFLDEDSARFINKIINKWQDTNWYISDSIDAVAKLKGRNSIGGSDLNIGSFKVITVNLPRIALESGGDREKYLQILRRHRVQLIKKALAAVREIIKERISEGLLPLYENGLLLNRQYGTIGVTGVWESASSIGLTTEDIDGLKYTEEGEVFVDNVLDTIREEAEKGYHEYGFTFNIEQVPAEKAAVTLAQKDRFLFGEKQPFEIYSSNQWVPLANTDVLNRIRYSGKWDKKVSGGAILHINLGESFKTEEESFNVKIADGVYFAFNTKISVCEDGHAFYGERCPVCGKAKVDEYRIVGYLVPVSAFNKERREIEYPRRQFYDSL